Protein AF-A0A914KC43-F1 (afdb_monomer_lite)

Structure (mmCIF, N/CA/C/O backbone):
data_AF-A0A914KC43-F1
#
_entry.id   AF-A0A914KC43-F1
#
loop_
_atom_site.group_PDB
_atom_site.id
_atom_site.type_symbol
_atom_site.label_atom_id
_atom_site.label_alt_id
_atom_site.label_comp_id
_atom_site.label_asym_id
_atom_site.label_entity_id
_atom_site.label_seq_id
_atom_site.pdbx_PDB_ins_code
_atom_site.Cartn_x
_atom_site.Cartn_y
_atom_site.Cartn_z
_atom_site.occupancy
_atom_site.B_iso_or_equiv
_atom_site.auth_seq_id
_atom_site.auth_comp_id
_atom_site.auth_asym_id
_atom_site.auth_atom_id
_atom_site.pdbx_PDB_model_num
ATOM 1 N N . MET A 1 1 ? -15.421 -27.969 41.049 1.00 30.27 1 MET A N 1
ATOM 2 C CA . MET A 1 1 ? -14.559 -29.161 41.196 1.00 30.27 1 MET A CA 1
ATOM 3 C C . MET A 1 1 ? -13.264 -28.865 40.463 1.00 30.27 1 MET A C 1
ATOM 5 O O . MET A 1 1 ? -13.333 -28.534 39.287 1.00 30.27 1 MET A O 1
ATOM 9 N N . ALA A 1 2 ? -12.127 -28.865 41.161 1.00 24.20 2 ALA A N 1
ATOM 10 C CA . ALA A 1 2 ? -10.819 -28.684 40.533 1.00 24.20 2 ALA A CA 1
ATOM 11 C C . ALA A 1 2 ? -10.551 -29.854 39.564 1.00 24.20 2 ALA A C 1
ATOM 13 O O . ALA A 1 2 ? -10.831 -30.994 39.941 1.00 24.20 2 ALA A O 1
ATOM 14 N N . PRO A 1 3 ? -10.060 -29.621 38.334 1.00 34.03 3 PRO A N 1
ATOM 15 C CA . PRO A 1 3 ? -9.711 -30.719 37.446 1.00 34.03 3 PRO A CA 1
ATOM 16 C C . PRO A 1 3 ? -8.500 -31.475 38.011 1.00 34.03 3 PRO A C 1
ATOM 18 O O . PRO A 1 3 ? -7.483 -30.872 38.354 1.00 34.03 3 PRO A O 1
ATOM 21 N N . ASN A 1 4 ? -8.650 -32.798 38.137 1.00 34.19 4 ASN A N 1
ATOM 22 C CA . ASN A 1 4 ? -7.647 -33.732 38.649 1.00 34.19 4 ASN A CA 1
ATOM 23 C C . ASN A 1 4 ? -6.263 -33.511 38.015 1.00 34.19 4 ASN A C 1
ATOM 25 O O . ASN A 1 4 ? -6.117 -33.396 36.797 1.00 34.19 4 ASN A O 1
ATOM 29 N N . SER A 1 5 ? -5.233 -33.540 38.860 1.00 41.16 5 SER A N 1
ATOM 30 C CA . SER A 1 5 ? -3.815 -33.351 38.534 1.00 41.16 5 SER A CA 1
ATOM 31 C C . SER A 1 5 ? -3.197 -34.420 37.619 1.00 41.16 5 SER A C 1
ATOM 33 O O . SER A 1 5 ? -2.041 -34.275 37.232 1.00 41.16 5 SER A O 1
ATOM 35 N N . GLU A 1 6 ? -3.936 -35.469 37.250 1.00 41.06 6 GLU A N 1
ATOM 36 C CA . GLU A 1 6 ? -3.436 -36.594 36.442 1.00 41.06 6 GLU A CA 1
ATOM 37 C C . GLU A 1 6 ? -3.518 -36.366 34.920 1.00 41.06 6 GLU A C 1
ATOM 39 O O . GLU A 1 6 ? -2.797 -37.020 34.175 1.00 41.06 6 GLU A O 1
ATOM 44 N N . ASN A 1 7 ? -4.277 -35.373 34.435 1.00 45.09 7 ASN A N 1
ATOM 45 C CA . ASN A 1 7 ? -4.346 -35.047 32.996 1.00 45.09 7 ASN A CA 1
ATOM 46 C C . ASN A 1 7 ? -3.194 -34.155 32.485 1.00 45.09 7 ASN A C 1
ATOM 48 O O . ASN A 1 7 ? -3.153 -33.814 31.304 1.00 45.09 7 ASN A O 1
ATOM 52 N N . LYS A 1 8 ? -2.240 -33.756 33.340 1.00 48.00 8 LYS A N 1
ATOM 53 C CA . LYS A 1 8 ? -1.172 -32.810 32.959 1.00 48.00 8 LYS A CA 1
ATOM 54 C C . LYS A 1 8 ? -0.114 -33.396 32.011 1.00 48.00 8 LYS A C 1
ATOM 56 O O . LYS A 1 8 ? 0.567 -32.632 31.331 1.00 48.00 8 LYS A O 1
ATOM 61 N N . THR A 1 9 ? 0.036 -34.719 31.945 1.00 50.28 9 THR A N 1
ATOM 62 C CA . THR A 1 9 ? 1.155 -35.377 31.241 1.00 50.28 9 THR A CA 1
ATOM 63 C C . THR A 1 9 ? 0.886 -35.701 29.770 1.00 50.28 9 THR A C 1
ATOM 65 O O . THR A 1 9 ? 1.843 -35.881 29.024 1.00 50.28 9 THR A O 1
ATOM 68 N N . CYS A 1 10 ? -0.373 -35.732 29.310 1.00 52.06 10 CYS A N 1
ATOM 69 C CA . CYS A 1 10 ? -0.684 -36.003 27.895 1.00 52.06 10 CYS A CA 1
ATOM 70 C C . CYS A 1 10 ? -0.411 -34.816 26.954 1.00 52.06 10 CYS A C 1
ATOM 72 O O . CYS A 1 10 ? -0.242 -35.031 25.760 1.00 52.06 10 CYS A O 1
ATOM 74 N N . PHE A 1 11 ? -0.329 -33.586 27.479 1.00 60.19 11 PHE A N 1
ATOM 75 C CA . PHE A 1 11 ? -0.173 -32.367 26.672 1.00 60.19 11 PHE A CA 1
ATOM 76 C C . PHE A 1 11 ? 1.277 -31.976 26.370 1.00 60.19 11 PHE A C 1
ATOM 78 O O . PHE A 1 11 ? 1.532 -31.262 25.405 1.00 60.19 11 PHE A O 1
ATOM 85 N N . VAL A 1 12 ? 2.235 -32.364 27.215 1.00 64.12 12 VAL A N 1
ATOM 86 C CA . VAL A 1 12 ? 3.636 -31.937 27.063 1.00 64.12 12 VAL A CA 1
ATOM 87 C C . VAL A 1 12 ? 4.403 -33.053 26.374 1.00 64.12 12 VAL A C 1
ATOM 89 O O . VAL A 1 12 ? 4.643 -34.099 26.974 1.00 64.12 12 VAL A O 1
ATOM 92 N N . GLY A 1 13 ? 4.731 -32.844 25.100 1.00 69.44 13 GLY A N 1
ATOM 93 C CA . GLY A 1 13 ? 5.691 -33.674 24.378 1.00 69.44 13 GLY A CA 1
ATOM 94 C C . GLY A 1 13 ? 7.126 -33.286 24.729 1.00 69.44 13 GLY A C 1
ATOM 95 O O . GLY A 1 13 ? 7.435 -32.966 25.875 1.00 69.44 13 GLY A O 1
ATOM 96 N N . THR A 1 14 ? 8.014 -33.266 23.740 1.00 75.44 14 THR A N 1
ATOM 97 C CA . THR A 1 14 ? 9.429 -32.874 23.909 1.00 75.44 14 THR A CA 1
ATOM 98 C C . THR A 1 14 ? 9.683 -31.362 24.047 1.00 75.44 14 THR A C 1
ATOM 100 O O . THR A 1 14 ? 10.831 -30.931 23.946 1.00 75.44 14 THR A O 1
ATOM 103 N N . VAL A 1 15 ? 8.644 -30.540 24.219 1.00 84.38 15 VAL A N 1
ATOM 104 C CA . VAL A 1 15 ? 8.758 -29.073 24.213 1.00 84.38 15 VAL A CA 1
ATOM 105 C C . VAL A 1 15 ? 9.389 -28.524 25.503 1.00 84.38 15 VAL A C 1
ATOM 107 O O . VAL A 1 15 ? 9.004 -28.895 26.611 1.00 84.38 15 VAL A O 1
ATOM 110 N N . ASP A 1 16 ? 10.352 -27.610 25.356 1.00 87.19 16 ASP A N 1
ATOM 111 C CA . ASP A 1 16 ? 10.999 -26.909 26.472 1.00 87.19 16 ASP A CA 1
ATOM 112 C C . ASP A 1 16 ? 10.074 -25.817 27.037 1.00 87.19 16 ASP A C 1
ATOM 114 O O . ASP A 1 16 ? 9.855 -24.781 26.403 1.00 87.19 16 ASP A O 1
ATOM 118 N N . LEU A 1 17 ? 9.516 -26.059 28.227 1.00 88.12 17 LEU A N 1
ATOM 119 C CA . LEU A 1 17 ? 8.575 -25.152 28.892 1.00 88.12 17 LEU A CA 1
ATOM 120 C C . LEU A 1 17 ? 9.252 -23.916 29.501 1.00 88.12 17 LEU A C 1
ATOM 122 O O . LEU A 1 17 ? 8.586 -22.892 29.661 1.00 88.12 17 LEU A O 1
ATOM 126 N N . ASP A 1 18 ? 10.548 -23.981 29.806 1.00 88.50 18 ASP A N 1
ATOM 127 C CA . ASP A 1 18 ? 11.299 -22.868 30.403 1.00 88.50 18 ASP A CA 1
ATOM 128 C C . ASP A 1 18 ? 11.851 -21.910 29.337 1.00 88.50 18 ASP A C 1
ATOM 130 O O . ASP A 1 18 ? 12.336 -20.815 29.647 1.00 88.50 18 ASP A O 1
ATOM 134 N N . LYS A 1 19 ? 11.730 -22.287 28.057 1.00 88.50 19 LYS A N 1
ATOM 135 C CA . LYS A 1 19 ? 12.113 -21.460 26.915 1.00 88.50 19 LYS A CA 1
ATOM 136 C C . LYS A 1 19 ? 11.382 -20.118 26.954 1.00 88.50 19 LYS A C 1
ATOM 138 O O . LYS A 1 19 ? 10.156 -20.042 26.848 1.00 88.50 19 LYS A O 1
ATOM 143 N N . LYS A 1 20 ? 12.168 -19.048 27.062 1.00 86.88 20 LYS A N 1
ATOM 144 C CA . LYS A 1 20 ? 11.710 -17.658 26.973 1.00 86.88 20 LYS A CA 1
ATOM 145 C C . LYS A 1 20 ? 11.368 -17.274 25.536 1.00 86.88 20 LYS A C 1
ATOM 147 O O . LYS A 1 20 ? 12.040 -17.699 24.593 1.00 86.88 20 LYS A O 1
ATOM 152 N N . ILE A 1 21 ? 10.346 -16.444 25.374 1.00 83.56 21 ILE A N 1
ATOM 153 C CA . ILE A 1 21 ? 9.813 -16.047 24.070 1.00 83.56 21 ILE A CA 1
ATOM 154 C C . ILE A 1 21 ? 10.348 -14.664 23.701 1.00 83.56 21 ILE A C 1
ATOM 156 O O . ILE A 1 21 ? 10.180 -13.717 24.461 1.00 83.56 21 ILE A O 1
ATOM 160 N N . ASN A 1 22 ? 10.969 -14.537 22.526 1.00 72.50 22 ASN A N 1
ATOM 161 C CA . ASN A 1 22 ? 11.382 -13.255 21.937 1.00 72.50 22 ASN A CA 1
ATOM 162 C C . ASN A 1 22 ? 12.166 -12.320 22.890 1.00 72.50 22 ASN A C 1
ATOM 164 O O . ASN A 1 22 ? 11.894 -11.127 22.959 1.00 72.50 22 ASN A O 1
ATOM 168 N N . GLY A 1 23 ? 13.087 -12.870 23.693 1.00 71.56 23 GLY A N 1
ATOM 169 C CA . GLY A 1 23 ? 13.877 -12.098 24.667 1.00 71.56 23 GLY A CA 1
ATOM 170 C C . GLY A 1 23 ? 13.106 -11.610 25.903 1.00 71.56 23 GLY A C 1
ATOM 171 O O . GLY A 1 23 ? 13.720 -11.043 26.804 1.00 71.56 23 GLY A O 1
ATOM 172 N N . SER A 1 24 ? 11.799 -11.871 25.973 1.00 79.19 24 SER A N 1
ATOM 173 C CA . SER A 1 24 ? 10.940 -11.531 27.107 1.00 79.19 24 SER A CA 1
ATOM 174 C C . SER A 1 24 ? 11.094 -12.512 28.273 1.00 79.19 24 SER A C 1
ATOM 176 O O . SER A 1 24 ? 11.752 -13.553 28.198 1.00 79.19 24 SER A O 1
ATOM 178 N N . SER A 1 25 ? 10.444 -12.180 29.375 1.00 81.31 25 SER A N 1
ATOM 179 C CA . SER A 1 25 ? 10.261 -13.024 30.547 1.00 81.31 25 SER A CA 1
ATOM 180 C C . SER A 1 25 ? 9.136 -14.053 30.418 1.00 81.31 25 SER A C 1
ATOM 182 O O . SER A 1 25 ? 9.047 -14.951 31.258 1.00 81.31 25 SER A O 1
ATOM 184 N N . VAL A 1 26 ? 8.306 -13.963 29.375 1.00 85.81 26 VAL A N 1
ATOM 185 C CA . VAL A 1 26 ? 7.214 -14.907 29.122 1.00 85.81 26 VAL A CA 1
ATOM 186 C C . VAL A 1 26 ? 7.796 -16.228 28.622 1.00 85.81 26 VAL A C 1
ATOM 188 O O . VAL A 1 26 ? 8.599 -16.254 27.684 1.00 85.81 26 VAL A O 1
ATOM 191 N N . THR A 1 27 ? 7.395 -17.336 29.246 1.00 90.38 27 THR A N 1
ATOM 192 C CA . THR A 1 27 ? 7.856 -18.682 28.888 1.00 90.38 27 THR A CA 1
ATOM 193 C C . THR A 1 27 ? 6.820 -19.439 28.065 1.00 90.38 27 THR A C 1
ATOM 195 O O . THR A 1 27 ? 5.616 -19.176 28.141 1.00 90.38 27 THR A O 1
ATOM 198 N N . VAL A 1 28 ? 7.283 -20.435 27.308 1.00 90.12 28 VAL A N 1
ATOM 199 C CA . VAL A 1 28 ? 6.416 -21.408 26.626 1.00 90.12 28 VAL A CA 1
ATOM 200 C C . VAL A 1 28 ? 5.445 -22.066 27.614 1.00 90.12 28 VAL A C 1
ATOM 202 O O . VAL A 1 28 ? 4.259 -22.200 27.312 1.00 90.12 28 VAL A O 1
ATOM 205 N N . GLY A 1 29 ? 5.917 -22.413 28.815 1.00 90.00 29 GLY A N 1
ATOM 206 C CA . GLY A 1 29 ? 5.095 -22.987 29.879 1.00 90.00 29 GLY A CA 1
ATOM 207 C C . GLY A 1 29 ? 3.915 -22.104 30.272 1.00 90.00 29 GLY A C 1
ATOM 208 O O . GLY A 1 29 ? 2.798 -22.606 30.374 1.00 90.00 29 GLY A O 1
ATOM 209 N N . TRP A 1 30 ? 4.123 -20.789 30.395 1.00 90.50 30 TRP A N 1
ATOM 210 C CA . TRP A 1 30 ? 3.048 -19.852 30.725 1.00 90.50 30 TRP A CA 1
ATOM 211 C C . TRP A 1 30 ? 1.945 -19.834 29.656 1.00 90.50 30 TRP A C 1
ATOM 213 O O . TRP A 1 30 ? 0.761 -19.887 29.987 1.00 90.50 30 TRP A O 1
ATOM 223 N N . VAL A 1 31 ? 2.316 -19.832 28.371 1.00 91.00 31 VAL A N 1
ATOM 224 C CA . VAL A 1 31 ? 1.353 -19.839 27.254 1.00 91.00 31 VAL A CA 1
ATOM 225 C C . VAL A 1 31 ? 0.550 -21.140 27.233 1.00 91.00 31 VAL A C 1
ATOM 227 O O . VAL A 1 31 ? -0.674 -21.113 27.099 1.00 91.00 31 VAL A O 1
ATOM 230 N N . VAL A 1 32 ? 1.214 -22.280 27.438 1.00 90.31 32 VAL A N 1
ATOM 231 C CA . VAL A 1 32 ? 0.551 -23.590 27.509 1.00 90.31 32 VAL A CA 1
ATOM 232 C C . VAL A 1 32 ? -0.394 -23.672 28.715 1.00 90.31 32 VAL A C 1
ATOM 234 O O . VAL A 1 32 ? -1.531 -24.123 28.572 1.00 90.31 32 VAL A O 1
ATOM 237 N N . ASP A 1 33 ? 0.029 -23.209 29.892 1.00 89.31 33 ASP A N 1
ATOM 238 C CA . ASP A 1 33 ? -0.804 -23.201 31.101 1.00 89.31 33 ASP A CA 1
ATOM 239 C C . ASP A 1 33 ? -2.001 -22.253 30.988 1.00 89.31 33 ASP A C 1
ATOM 241 O O . ASP A 1 33 ? -3.095 -22.569 31.472 1.00 89.31 33 ASP A O 1
ATOM 245 N N . SER A 1 34 ? -1.825 -21.136 30.284 1.00 90.81 34 SER A N 1
ATOM 246 C CA . SER A 1 34 ? -2.898 -20.206 29.953 1.00 90.81 34 SER A CA 1
ATOM 247 C C . SER A 1 34 ? -3.996 -20.889 29.122 1.00 90.81 34 SER A C 1
ATOM 249 O O . SER A 1 34 ? -5.168 -20.810 29.501 1.00 90.81 34 SER A O 1
ATOM 251 N N . LEU A 1 35 ? -3.641 -21.660 28.080 1.00 89.56 35 LEU A N 1
ATOM 252 C CA . LEU A 1 35 ? -4.616 -22.434 27.286 1.00 89.56 35 LEU A CA 1
ATOM 253 C C . LEU A 1 35 ? -5.296 -23.527 28.102 1.00 89.56 35 LEU A C 1
ATOM 255 O O . LEU A 1 35 ? -6.519 -23.659 28.059 1.00 89.56 35 LEU A O 1
ATOM 259 N N . ARG A 1 36 ? -4.521 -24.279 28.891 1.00 83.50 36 ARG A N 1
ATOM 260 C CA . ARG A 1 36 ? -5.040 -25.357 29.752 1.00 83.50 36 ARG A CA 1
ATOM 261 C C . ARG A 1 36 ? -6.094 -24.889 30.737 1.00 83.50 36 ARG A C 1
ATOM 263 O O . ARG A 1 36 ? -6.965 -25.665 31.116 1.00 83.50 36 ARG A O 1
ATOM 270 N N . SER A 1 37 ? -5.952 -23.661 31.212 1.00 85.31 37 SER A N 1
ATOM 271 C CA . SER A 1 37 ? -6.778 -23.154 32.300 1.00 85.31 37 SER A CA 1
ATOM 272 C C . SER A 1 37 ? -8.011 -22.414 31.784 1.00 85.31 37 SER A C 1
ATOM 274 O O . SER A 1 37 ? -9.024 -22.376 32.480 1.00 85.31 37 SER A O 1
ATOM 276 N N . HIS A 1 38 ? -7.956 -21.865 30.564 1.00 86.50 38 HIS A N 1
ATOM 277 C CA . HIS A 1 38 ? -8.953 -20.895 30.101 1.00 86.50 38 HIS A CA 1
ATOM 278 C C . HIS A 1 38 ? -9.584 -21.220 28.739 1.00 86.50 38 HIS A C 1
ATOM 280 O O . HIS A 1 38 ? -10.612 -20.625 28.393 1.00 86.50 38 HIS A O 1
ATOM 286 N N . ASP A 1 39 ? -9.051 -22.176 27.967 1.00 88.50 39 ASP A N 1
ATOM 287 C CA . ASP A 1 39 ? -9.564 -22.467 26.630 1.00 88.50 39 ASP A CA 1
ATOM 288 C C . ASP A 1 39 ? -10.191 -23.855 26.461 1.00 88.50 39 ASP A C 1
ATOM 290 O O . ASP A 1 39 ? -9.554 -24.827 26.062 1.00 88.50 39 ASP A O 1
ATOM 294 N N . LYS A 1 40 ? -11.505 -23.924 26.702 1.00 86.94 40 LYS A N 1
ATOM 295 C CA . LYS A 1 40 ? -12.301 -25.150 26.539 1.00 86.94 40 LYS A CA 1
ATOM 296 C C . LYS A 1 40 ? -12.179 -25.778 25.149 1.00 86.94 40 LYS A C 1
ATOM 298 O O . LYS A 1 40 ? -12.070 -26.993 25.071 1.00 86.94 40 LYS A O 1
ATOM 303 N N . ILE A 1 41 ? -12.145 -24.978 24.079 1.00 86.00 41 ILE A N 1
ATOM 304 C CA . ILE A 1 41 ? -12.069 -25.497 22.701 1.00 86.00 41 ILE A CA 1
ATOM 305 C C . ILE A 1 41 ? -10.732 -26.206 22.488 1.00 86.00 41 ILE A C 1
ATOM 307 O O . ILE A 1 41 ? -10.687 -27.321 21.966 1.00 86.00 41 ILE A O 1
ATOM 311 N N . PHE A 1 42 ? -9.645 -25.577 22.940 1.00 87.19 42 PHE A N 1
ATOM 312 C CA . PHE A 1 42 ? -8.322 -26.181 22.900 1.00 87.19 42 PHE A CA 1
ATOM 313 C C . PHE A 1 42 ? -8.273 -27.485 23.704 1.00 87.19 42 PHE A C 1
ATOM 315 O O . PHE A 1 42 ? -7.794 -28.501 23.205 1.00 87.19 42 PHE A O 1
ATOM 322 N N . ILE A 1 43 ? -8.817 -27.481 24.924 1.00 88.12 43 ILE A N 1
ATOM 323 C CA . ILE A 1 43 ? -8.842 -28.656 25.805 1.00 88.12 43 ILE A CA 1
ATOM 324 C C . ILE A 1 43 ? -9.678 -29.791 25.203 1.00 88.12 43 ILE A C 1
ATOM 326 O O . ILE A 1 43 ? -9.267 -30.942 25.260 1.00 88.12 43 ILE A O 1
ATOM 330 N N . GLU A 1 44 ? -10.836 -29.504 24.619 1.00 86.75 44 GLU A N 1
ATOM 331 C CA . GLU A 1 44 ? -11.714 -30.532 24.050 1.00 86.75 44 GLU A CA 1
ATOM 332 C C . GLU A 1 44 ? -11.127 -31.150 22.777 1.00 86.75 44 GLU A C 1
ATOM 334 O O . GLU A 1 44 ? -11.198 -32.364 22.591 1.00 86.75 44 GLU A O 1
ATOM 339 N N . LYS A 1 45 ? -10.519 -30.334 21.908 1.00 85.31 45 LYS A N 1
ATOM 340 C CA . LYS A 1 45 ? -10.030 -30.782 20.596 1.00 85.31 45 LYS A CA 1
ATOM 341 C C . LYS A 1 45 ? -8.593 -31.307 20.619 1.00 85.31 45 LYS A C 1
ATOM 343 O O . LYS A 1 45 ? -8.273 -32.250 19.901 1.00 85.31 45 LYS A O 1
ATOM 348 N N . TYR A 1 46 ? -7.729 -30.711 21.436 1.00 84.69 46 TYR A N 1
ATOM 349 C CA . TYR A 1 46 ? -6.293 -31.014 21.487 1.00 84.69 46 TYR A CA 1
ATOM 350 C C . TYR A 1 46 ? -5.855 -31.573 22.850 1.00 84.69 46 TYR A C 1
ATOM 352 O O . TYR A 1 46 ? -4.677 -31.847 23.066 1.00 84.69 46 TYR A O 1
ATOM 360 N N . GLY A 1 47 ? -6.820 -31.813 23.745 1.00 78.06 47 GLY A N 1
ATOM 361 C CA . GLY A 1 47 ? -6.661 -32.233 25.136 1.00 78.06 47 GLY A CA 1
ATOM 362 C C . GLY A 1 47 ? -5.704 -33.386 25.419 1.00 78.06 47 GLY A C 1
ATOM 363 O O . GLY A 1 47 ? -5.055 -33.475 26.456 1.00 78.06 47 GLY A O 1
ATOM 364 N N . CYS A 1 48 ? -5.670 -34.338 24.500 1.00 81.69 48 CYS A N 1
ATOM 365 C CA . CYS A 1 48 ? -4.945 -35.589 24.676 1.00 81.69 48 CYS A CA 1
ATOM 366 C C . CYS A 1 48 ? -3.672 -35.651 23.827 1.00 81.69 48 CYS A C 1
ATOM 368 O O . CYS A 1 48 ? -3.023 -36.694 23.791 1.00 81.69 48 CYS A O 1
ATOM 370 N N . ARG A 1 49 ? -3.334 -34.565 23.122 1.00 86.44 49 ARG A N 1
ATOM 371 C CA . ARG A 1 49 ? -2.249 -34.529 22.142 1.00 86.44 49 ARG A CA 1
ATOM 372 C C . ARG A 1 49 ? -0.999 -33.909 22.744 1.00 86.44 49 ARG A C 1
ATOM 374 O O . ARG A 1 49 ? -1.061 -32.886 23.423 1.00 86.44 49 ARG A O 1
ATOM 381 N N . LYS A 1 50 ? 0.151 -34.505 22.437 1.00 88.50 50 LYS A N 1
ATOM 382 C CA . LYS A 1 50 ? 1.453 -33.999 22.870 1.00 88.50 50 LYS A CA 1
ATOM 383 C C . LYS A 1 50 ? 1.900 -32.846 21.988 1.00 88.50 50 LYS A C 1
ATOM 385 O O . LYS A 1 50 ? 1.936 -32.973 20.766 1.00 88.50 50 LYS A O 1
ATOM 390 N N . ILE A 1 51 ? 2.284 -31.741 22.614 1.00 88.94 51 ILE A N 1
ATOM 391 C CA . ILE A 1 51 ? 2.871 -30.589 21.932 1.00 88.94 51 ILE A CA 1
ATOM 392 C C . ILE A 1 51 ? 4.326 -30.901 21.569 1.00 88.94 51 ILE A C 1
ATOM 394 O O . ILE A 1 51 ? 5.137 -31.202 22.446 1.00 88.94 51 ILE A O 1
ATOM 398 N N . LYS A 1 52 ? 4.645 -30.783 20.280 1.00 87.38 52 LYS A N 1
ATOM 399 C CA . LYS A 1 52 ? 5.987 -30.941 19.715 1.00 87.38 52 LYS A CA 1
ATOM 400 C C . LYS A 1 52 ? 6.803 -29.656 19.838 1.00 87.38 52 LYS A C 1
ATOM 402 O O . LYS A 1 52 ? 7.940 -29.706 20.297 1.00 87.38 52 LYS A O 1
ATOM 407 N N . ASP A 1 53 ? 6.233 -28.528 19.407 1.00 87.12 53 ASP A N 1
ATOM 408 C CA . ASP A 1 53 ? 6.889 -27.214 19.416 1.00 87.12 53 ASP A CA 1
ATOM 409 C C . ASP A 1 53 ? 5.864 -26.067 19.351 1.00 87.12 53 ASP A C 1
ATOM 411 O O . ASP A 1 53 ? 4.707 -26.269 18.969 1.00 87.12 53 ASP A O 1
ATOM 415 N N . LEU A 1 54 ? 6.302 -24.860 19.715 1.00 90.88 54 LEU A N 1
ATOM 416 C CA . LEU A 1 54 ? 5.581 -23.606 19.501 1.00 90.88 54 LEU A CA 1
ATOM 417 C C . LEU A 1 54 ? 6.438 -22.683 18.633 1.00 90.88 54 LEU A C 1
ATOM 419 O O . LEU A 1 54 ? 7.541 -22.289 19.029 1.00 90.88 54 LEU A O 1
ATOM 423 N N . THR A 1 55 ? 5.907 -22.284 17.480 1.00 89.50 55 THR A N 1
ATOM 424 C CA . THR A 1 55 ? 6.561 -21.313 16.594 1.00 89.50 55 THR A CA 1
ATOM 425 C C . THR A 1 55 ? 5.946 -19.929 16.747 1.00 89.50 55 THR A C 1
ATOM 427 O O . THR A 1 55 ? 4.737 -19.798 16.939 1.00 89.50 55 THR A O 1
ATOM 430 N N . TRP A 1 56 ? 6.778 -18.897 16.616 1.00 88.12 56 TRP A N 1
ATOM 431 C CA . TRP A 1 56 ? 6.416 -17.506 16.885 1.00 88.12 56 TRP A CA 1
ATOM 432 C C . TRP A 1 56 ? 6.635 -16.662 15.638 1.00 88.12 56 TRP A C 1
ATOM 434 O O . TRP A 1 56 ? 7.708 -16.712 15.036 1.00 88.12 56 TRP A O 1
ATOM 444 N N . TYR A 1 57 ? 5.635 -15.871 15.271 1.00 84.38 57 TYR A N 1
ATOM 445 C CA . TYR A 1 57 ? 5.719 -14.903 14.187 1.00 84.38 57 TYR A CA 1
ATOM 446 C C . TYR A 1 57 ? 5.364 -13.516 14.716 1.00 84.38 57 TYR A C 1
ATOM 448 O O . TYR A 1 57 ? 4.298 -13.337 15.300 1.00 84.38 57 TYR A O 1
ATOM 456 N N . ASP A 1 58 ? 6.245 -12.537 14.517 1.00 78.81 58 ASP A N 1
ATOM 457 C CA . ASP A 1 58 ? 5.955 -11.149 14.874 1.00 78.81 58 ASP A CA 1
ATOM 458 C C . ASP A 1 58 ? 4.957 -10.546 13.877 1.00 78.81 58 ASP A C 1
ATOM 460 O O . ASP A 1 58 ? 5.306 -10.187 12.749 1.00 78.81 58 ASP A O 1
ATOM 464 N N . ALA A 1 59 ? 3.705 -10.426 14.316 1.00 70.81 59 ALA A N 1
ATOM 465 C CA . ALA A 1 59 ? 2.624 -9.837 13.539 1.00 70.81 59 ALA A CA 1
ATOM 466 C C . ALA A 1 59 ? 2.766 -8.310 13.399 1.00 70.81 59 ALA A C 1
ATOM 468 O O . ALA A 1 59 ? 2.108 -7.717 12.547 1.00 70.81 59 ALA A O 1
ATOM 469 N N . SER A 1 60 ? 3.644 -7.667 14.181 1.00 59.69 60 SER A N 1
ATOM 470 C CA . SER A 1 60 ? 3.900 -6.222 14.106 1.00 59.69 60 SER A CA 1
ATOM 471 C C . SER A 1 60 ? 4.885 -5.823 12.996 1.00 59.69 60 SER A C 1
ATOM 473 O O . SER A 1 60 ? 5.077 -4.631 12.740 1.00 59.69 60 SER A O 1
ATOM 475 N N . ALA A 1 61 ? 5.506 -6.798 12.313 1.00 51.03 61 ALA A N 1
ATOM 476 C CA . ALA A 1 61 ? 6.469 -6.591 11.227 1.00 51.03 61 ALA A CA 1
ATOM 477 C C . ALA A 1 61 ? 7.601 -5.592 11.572 1.00 51.03 61 ALA A C 1
ATOM 479 O O . ALA A 1 61 ? 8.049 -4.834 10.703 1.00 51.03 61 ALA A O 1
ATOM 480 N N . GLY A 1 62 ? 8.046 -5.566 12.836 1.00 46.91 62 GLY A N 1
ATOM 481 C CA . GLY A 1 62 ? 9.090 -4.658 13.324 1.00 46.91 62 GLY A CA 1
ATOM 482 C C . GLY A 1 62 ? 8.674 -3.185 13.457 1.00 46.91 62 GLY A C 1
ATOM 483 O O . GLY A 1 62 ? 9.545 -2.322 13.538 1.00 46.91 62 GLY A O 1
ATOM 484 N N . LYS A 1 63 ? 7.369 -2.877 13.447 1.00 47.50 63 LYS A N 1
ATOM 485 C CA . LYS A 1 63 ? 6.808 -1.523 13.644 1.00 47.50 63 LYS A CA 1
ATOM 486 C C . LYS A 1 63 ? 6.069 -1.365 14.980 1.00 47.50 63 LYS A C 1
ATOM 488 O O . LYS A 1 63 ? 5.209 -0.499 15.112 1.00 47.50 63 LYS A O 1
ATOM 493 N N . ALA A 1 64 ? 6.356 -2.226 15.951 1.00 49.84 64 ALA A N 1
ATOM 494 C CA . ALA A 1 64 ? 5.790 -2.140 17.291 1.00 49.84 64 ALA A CA 1
ATOM 495 C C . ALA A 1 64 ? 6.126 -0.786 17.951 1.00 49.84 64 ALA A C 1
ATOM 497 O O . ALA A 1 64 ? 7.297 -0.472 18.148 1.00 49.84 64 ALA A O 1
ATOM 498 N N . PHE A 1 65 ? 5.102 0.008 18.296 1.00 56.25 65 PHE A N 1
ATOM 499 C CA . PHE A 1 65 ? 5.271 1.295 18.992 1.00 56.25 65 PHE A CA 1
ATOM 500 C C . PHE A 1 65 ? 5.410 1.134 20.514 1.00 56.25 65 PHE A C 1
ATOM 502 O O . PHE A 1 65 ? 6.248 1.779 21.130 1.00 56.25 65 PHE A O 1
ATOM 509 N N . ILE A 1 66 ? 4.579 0.289 21.132 1.00 67.69 66 ILE A N 1
ATOM 510 C CA . ILE A 1 66 ? 4.490 0.122 22.601 1.00 67.69 66 ILE A CA 1
ATOM 511 C C . ILE A 1 66 ? 4.611 -1.361 22.984 1.00 67.69 66 ILE A C 1
ATOM 513 O O . ILE A 1 66 ? 5.216 -1.701 23.998 1.00 67.69 66 ILE A O 1
ATOM 517 N N . SER A 1 67 ? 4.080 -2.266 22.160 1.00 75.44 67 SER A N 1
ATOM 518 C CA . SER A 1 67 ? 4.064 -3.708 22.416 1.00 75.44 67 SER A CA 1
ATOM 519 C C . SER A 1 67 ? 4.366 -4.511 21.156 1.00 75.44 67 SER A C 1
ATOM 521 O O . SER A 1 67 ? 4.038 -4.098 20.044 1.00 75.44 67 SER A O 1
ATOM 523 N N . VAL A 1 68 ? 4.982 -5.676 21.344 1.00 80.06 68 VAL A N 1
ATOM 524 C CA . VAL A 1 68 ? 5.182 -6.681 20.300 1.00 80.06 68 VAL A CA 1
ATOM 525 C C . VAL A 1 68 ? 3.993 -7.637 20.318 1.00 80.06 68 VAL A C 1
ATOM 527 O O . VAL A 1 68 ? 3.605 -8.140 21.374 1.00 80.06 68 VAL A O 1
ATOM 530 N N . VAL A 1 69 ? 3.424 -7.901 19.142 1.00 85.88 69 VAL A N 1
ATOM 531 C CA . VAL A 1 69 ? 2.290 -8.816 18.962 1.00 85.88 69 VAL A CA 1
ATOM 532 C C . VAL A 1 69 ? 2.794 -10.074 18.268 1.00 85.88 69 VAL A C 1
ATOM 534 O O . VAL A 1 69 ? 3.126 -10.054 17.085 1.00 85.88 69 VAL A O 1
ATOM 537 N N . LEU A 1 70 ? 2.864 -11.179 19.004 1.00 89.06 70 LEU A N 1
ATOM 538 C CA . LEU A 1 70 ? 3.377 -12.451 18.511 1.00 89.06 70 LEU A CA 1
ATOM 539 C C . LEU A 1 70 ? 2.225 -13.404 18.210 1.00 89.06 70 LEU A C 1
ATOM 541 O O . LEU A 1 70 ? 1.444 -13.749 19.094 1.00 89.06 70 LEU A O 1
ATOM 545 N N . ARG A 1 71 ? 2.161 -13.899 16.977 1.00 91.88 71 ARG A N 1
ATOM 546 C CA . ARG A 1 71 ? 1.329 -15.045 16.626 1.00 91.88 71 ARG A CA 1
ATOM 547 C C . ARG A 1 71 ? 2.045 -16.327 17.027 1.00 91.88 71 ARG A C 1
ATOM 549 O O . ARG A 1 71 ? 3.120 -16.633 16.511 1.00 91.88 71 ARG A O 1
ATOM 556 N N . CYS A 1 72 ? 1.438 -17.067 17.942 1.00 93.12 72 CYS A N 1
ATOM 557 C CA . CYS A 1 72 ? 1.875 -18.377 18.392 1.00 93.12 72 CYS A CA 1
ATOM 558 C C . CYS A 1 72 ? 1.177 -19.459 17.569 1.00 93.12 72 CYS A C 1
ATOM 560 O O . CYS A 1 72 ? -0.043 -19.440 17.436 1.00 93.12 72 CYS A O 1
ATOM 562 N N . THR A 1 73 ? 1.935 -20.415 17.036 1.00 92.56 73 THR A N 1
ATOM 563 C CA . THR A 1 73 ? 1.397 -21.628 16.402 1.00 92.56 73 THR A CA 1
ATOM 564 C C . THR A 1 73 ? 1.863 -22.844 17.190 1.00 92.56 73 THR A C 1
ATOM 566 O O . THR A 1 73 ? 3.064 -23.082 17.311 1.00 92.56 73 THR A O 1
ATOM 569 N N . VAL A 1 74 ? 0.911 -23.593 17.740 1.00 91.31 74 VAL A N 1
ATOM 570 C CA . VAL A 1 74 ? 1.135 -24.823 18.502 1.00 91.31 74 VAL A CA 1
ATOM 571 C C . VAL A 1 74 ? 1.126 -26.007 17.539 1.00 91.31 74 VAL A C 1
ATOM 573 O O . VAL A 1 74 ? 0.144 -26.222 16.824 1.00 91.31 74 VAL A O 1
ATOM 576 N N . ILE A 1 75 ? 2.220 -26.770 17.535 1.00 89.25 75 ILE A N 1
ATOM 577 C CA . ILE A 1 75 ? 2.434 -27.939 16.676 1.00 89.25 75 ILE A CA 1
ATOM 578 C C . ILE A 1 75 ? 2.393 -29.198 17.543 1.00 89.25 75 ILE A C 1
ATOM 580 O O . ILE A 1 75 ? 3.056 -29.257 18.582 1.00 89.25 75 ILE A O 1
ATOM 584 N N . PHE A 1 76 ? 1.660 -30.224 17.111 1.00 90.00 76 PHE A N 1
ATOM 585 C CA . PHE A 1 76 ? 1.508 -31.484 17.845 1.00 90.00 76 PHE A CA 1
ATOM 586 C C . PHE A 1 76 ? 2.397 -32.597 17.263 1.00 90.00 76 PHE A C 1
ATOM 588 O O . PHE A 1 76 ? 2.767 -32.571 16.090 1.00 90.00 76 PHE A O 1
ATOM 595 N N . GLU A 1 77 ? 2.796 -33.566 18.093 1.00 88.50 77 GLU A N 1
ATOM 596 C CA . GLU A 1 77 ? 3.698 -34.665 17.693 1.00 88.50 77 GLU A CA 1
ATOM 597 C C . GLU A 1 77 ? 3.066 -35.623 16.674 1.00 88.50 77 GLU A C 1
ATOM 599 O O . GLU A 1 77 ? 3.769 -36.191 15.842 1.00 88.50 77 GLU A O 1
ATOM 604 N N . ASP A 1 78 ? 1.749 -35.794 16.747 1.00 85.38 78 ASP A N 1
ATOM 605 C CA . ASP A 1 78 ? 0.940 -36.684 15.914 1.00 85.38 78 ASP A CA 1
ATOM 606 C C . ASP A 1 78 ? 0.349 -35.993 14.672 1.00 85.38 78 ASP A C 1
ATOM 608 O O . ASP A 1 78 ? -0.341 -36.647 13.890 1.00 85.38 78 ASP A O 1
ATOM 612 N N . SER A 1 79 ? 0.610 -34.694 14.468 1.00 82.50 79 SER A N 1
ATOM 613 C CA . SER A 1 79 ? 0.162 -33.972 13.271 1.00 82.50 79 SER A CA 1
ATOM 614 C C . SER A 1 79 ? 0.820 -34.560 12.018 1.00 82.50 79 SER A C 1
ATOM 616 O O . SER A 1 79 ? 2.042 -34.531 11.864 1.00 82.50 79 SER A O 1
ATOM 618 N N . VAL A 1 80 ? -0.004 -35.084 11.108 1.00 74.44 80 VAL A N 1
ATOM 619 C CA . VAL A 1 80 ? 0.422 -35.622 9.799 1.00 74.44 80 VAL A CA 1
ATOM 620 C C . VAL A 1 80 ? 0.256 -34.582 8.681 1.00 74.44 80 VAL A C 1
ATOM 622 O O . VAL A 1 80 ? 0.898 -34.685 7.640 1.00 74.44 80 VAL A O 1
ATOM 625 N N . ASP A 1 81 ? -0.597 -33.581 8.913 1.00 73.19 81 ASP A N 1
ATOM 626 C CA . ASP A 1 81 ? -0.886 -32.455 8.024 1.00 73.19 81 ASP A CA 1
ATOM 627 C C . ASP A 1 81 ? -0.308 -31.168 8.630 1.00 73.19 81 ASP A C 1
ATOM 629 O O . ASP A 1 81 ? -0.460 -30.912 9.826 1.00 73.19 81 ASP A O 1
ATOM 633 N N . GLU A 1 82 ? 0.332 -30.346 7.800 1.00 66.94 82 GLU A N 1
ATOM 634 C CA . GLU A 1 82 ? 0.865 -29.036 8.189 1.00 66.94 82 GLU A CA 1
ATOM 635 C C . GLU A 1 82 ? -0.242 -28.051 8.611 1.00 66.94 82 GLU A C 1
ATOM 637 O O . GLU A 1 82 ? 0.034 -27.093 9.330 1.00 66.94 82 GLU A O 1
ATOM 642 N N . ASN A 1 83 ? -1.498 -28.303 8.224 1.00 71.69 83 ASN A N 1
ATOM 643 C CA . ASN A 1 83 ? -2.657 -27.491 8.606 1.00 71.69 83 ASN A CA 1
ATOM 644 C C . ASN A 1 83 ? -3.296 -27.902 9.946 1.00 71.69 83 ASN A C 1
ATOM 646 O O . ASN A 1 83 ? -4.172 -27.196 10.450 1.00 71.69 83 ASN A O 1
ATOM 650 N N . ASP A 1 84 ? -2.882 -29.025 10.544 1.00 83.19 84 ASP A N 1
ATOM 651 C CA . ASP A 1 84 ? -3.377 -29.476 11.849 1.00 83.19 84 ASP A CA 1
ATOM 652 C C . ASP A 1 84 ? -2.600 -28.810 12.995 1.00 83.19 84 ASP A C 1
ATOM 654 O O . ASP A 1 84 ? -1.783 -29.425 13.691 1.00 83.19 84 ASP A O 1
ATOM 658 N N . VAL A 1 85 ? -2.854 -27.509 13.143 1.00 86.25 85 VAL A N 1
ATOM 659 C CA . VAL A 1 85 ? -2.222 -26.612 14.117 1.00 86.25 85 VAL A CA 1
ATOM 660 C C . VAL A 1 85 ? -3.270 -25.836 14.915 1.00 86.25 85 VAL A C 1
ATOM 662 O O . VAL A 1 85 ? -4.441 -25.759 14.536 1.00 86.25 85 VAL A O 1
ATOM 665 N N . TYR A 1 86 ? -2.845 -25.245 16.032 1.00 90.69 86 TYR A N 1
ATOM 666 C CA . TYR A 1 86 ? -3.656 -24.300 16.802 1.00 90.69 86 TYR A CA 1
ATOM 667 C C . TYR A 1 86 ? -2.939 -22.957 16.917 1.00 90.69 86 TYR A C 1
ATOM 669 O O . TYR A 1 86 ? -1.755 -22.935 17.252 1.00 90.69 86 TYR A O 1
ATOM 677 N N . THR A 1 87 ? -3.625 -21.846 16.648 1.00 93.12 87 THR A N 1
ATOM 678 C CA . THR A 1 87 ? -3.002 -20.515 16.645 1.00 93.12 87 THR A CA 1
ATOM 679 C C . THR A 1 87 ? -3.608 -19.577 17.681 1.00 93.12 87 THR A C 1
ATOM 681 O O . THR A 1 87 ? -4.814 -19.587 17.926 1.00 93.12 87 THR A O 1
ATOM 684 N N . THR A 1 88 ? -2.755 -18.763 18.306 1.00 94.62 88 THR A N 1
ATOM 685 C CA . THR A 1 88 ? -3.124 -17.772 19.330 1.00 94.62 88 THR A CA 1
ATOM 686 C C . THR A 1 88 ? -2.249 -16.522 19.222 1.00 94.62 88 THR A C 1
ATOM 688 O O . THR A 1 88 ? -1.257 -16.509 18.489 1.00 94.62 88 THR A O 1
ATOM 691 N N . ILE A 1 89 ? -2.606 -15.452 19.936 1.00 94.00 89 ILE A N 1
ATOM 692 C CA . ILE A 1 89 ? -1.865 -14.186 19.959 1.00 94.00 89 ILE A CA 1
ATOM 693 C C . ILE A 1 89 ? -1.338 -13.912 21.365 1.00 94.00 89 ILE A C 1
ATOM 695 O O . ILE A 1 89 ? -2.088 -13.945 22.338 1.00 94.00 89 ILE A O 1
ATOM 699 N N . VAL A 1 90 ? -0.052 -13.582 21.462 1.00 93.00 90 VAL A N 1
ATOM 700 C CA . VAL A 1 90 ? 0.612 -13.141 22.690 1.00 93.00 90 VAL A CA 1
ATOM 701 C C . VAL A 1 90 ? 1.129 -11.718 22.486 1.00 93.00 90 VAL A C 1
ATOM 703 O O . VAL A 1 90 ? 2.034 -11.486 21.687 1.00 93.00 90 VAL A O 1
ATOM 706 N N . LYS A 1 91 ? 0.548 -10.760 23.210 1.00 91.62 91 LYS A N 1
ATOM 707 C CA . LYS A 1 91 ? 0.952 -9.349 23.220 1.00 91.62 91 LYS A CA 1
ATOM 708 C C . LYS A 1 91 ? 1.835 -9.086 24.438 1.00 91.62 91 LYS A C 1
ATOM 710 O O . LYS A 1 91 ? 1.432 -9.368 25.569 1.00 91.62 91 LYS A O 1
ATOM 715 N N . ILE A 1 92 ? 3.038 -8.572 24.202 1.00 88.19 92 ILE A N 1
ATOM 716 C CA . ILE A 1 92 ? 4.054 -8.318 25.232 1.00 88.19 92 ILE A CA 1
ATOM 717 C C . ILE A 1 92 ? 4.465 -6.840 25.148 1.00 88.19 92 ILE A C 1
ATOM 719 O O . ILE A 1 92 ? 4.831 -6.390 24.059 1.00 88.19 92 ILE A O 1
ATOM 723 N N . PRO A 1 93 ? 4.417 -6.062 26.243 1.00 85.19 93 PRO A N 1
ATOM 724 C CA . PRO A 1 93 ? 4.898 -4.685 26.247 1.00 85.19 93 PRO A CA 1
ATOM 725 C C . PRO A 1 93 ? 6.417 -4.667 25.995 1.00 85.19 93 PRO A C 1
ATOM 727 O O . PRO A 1 93 ? 7.164 -5.454 26.572 1.00 85.19 93 PRO A O 1
ATOM 730 N N . GLY A 1 94 ? 6.878 -3.823 25.069 1.00 69.81 94 GLY A N 1
ATOM 731 C CA . GLY A 1 94 ? 8.234 -3.891 24.517 1.00 69.81 94 GLY A CA 1
ATOM 732 C C . GLY A 1 94 ? 9.187 -2.838 25.088 1.00 69.81 94 GLY A C 1
ATOM 733 O O . GLY A 1 94 ? 8.857 -1.658 25.119 1.00 69.81 94 GLY A O 1
ATOM 734 N N . ARG A 1 95 ? 10.410 -3.248 25.462 1.00 52.84 95 ARG A N 1
ATOM 735 C CA . ARG A 1 95 ? 11.532 -2.338 25.796 1.00 52.84 95 ARG A CA 1
ATOM 736 C C . ARG A 1 95 ? 12.265 -1.786 24.559 1.00 52.84 95 ARG A C 1
ATOM 738 O O . ARG A 1 95 ? 12.898 -0.739 24.643 1.00 52.84 95 ARG A O 1
ATOM 745 N N . GLU A 1 96 ? 12.193 -2.475 23.415 1.00 47.19 96 GLU A N 1
ATOM 746 C CA . GLU A 1 96 ? 12.940 -2.138 22.184 1.00 47.19 96 GLU A CA 1
ATOM 747 C C . GLU A 1 96 ? 12.278 -1.053 21.314 1.00 47.19 96 GLU A C 1
ATOM 749 O O . GLU A 1 96 ? 12.928 -0.479 20.438 1.00 47.19 96 GLU A O 1
ATOM 754 N N . SER A 1 97 ? 11.022 -0.694 21.592 1.00 45.62 97 SER A N 1
ATOM 755 C CA . SER A 1 97 ? 10.278 0.367 20.892 1.00 45.62 97 SER A CA 1
ATOM 756 C C . SER A 1 97 ? 10.895 1.769 21.074 1.00 45.62 97 SER A C 1
ATOM 758 O O . SER A 1 97 ? 10.594 2.696 20.327 1.00 45.62 97 SER A O 1
ATOM 760 N N . TYR A 1 98 ? 11.834 1.897 22.019 1.00 39.84 98 TYR A N 1
ATOM 761 C CA . TYR A 1 98 ? 12.681 3.063 22.286 1.00 39.84 98 TYR A CA 1
ATOM 762 C C . TYR A 1 98 ? 13.533 3.520 21.081 1.00 39.84 98 TYR A C 1
ATOM 764 O O . TYR A 1 98 ? 13.940 4.679 21.010 1.00 39.84 98 TYR A O 1
ATOM 772 N N . VAL A 1 99 ? 13.843 2.642 20.119 1.00 36.53 99 VAL A N 1
ATOM 773 C CA . VAL A 1 99 ? 14.866 2.940 19.093 1.00 36.53 99 VAL A CA 1
ATOM 774 C C . VAL A 1 99 ? 14.335 3.772 17.914 1.00 36.53 99 VAL A C 1
ATOM 776 O O . VAL A 1 99 ? 15.129 4.372 17.189 1.00 36.53 99 VAL A O 1
ATOM 779 N N . ILE A 1 100 ? 13.015 3.865 17.717 1.00 36.00 100 ILE A N 1
ATOM 780 C CA . ILE A 1 100 ? 12.452 4.552 16.538 1.00 36.00 100 ILE A CA 1
ATOM 781 C C . ILE A 1 100 ? 12.346 6.077 16.735 1.00 36.00 100 ILE A C 1
ATOM 783 O O . ILE A 1 100 ? 12.424 6.801 15.747 1.00 36.00 100 ILE A O 1
ATOM 787 N N . ASP A 1 101 ? 12.285 6.576 17.975 1.00 37.44 101 ASP A N 1
ATOM 788 C CA . ASP A 1 101 ? 12.024 8.006 18.243 1.00 37.44 101 ASP A CA 1
ATOM 789 C C . ASP A 1 101 ? 13.275 8.827 18.630 1.00 37.44 101 ASP A C 1
ATOM 791 O O . ASP A 1 101 ? 13.284 10.052 18.569 1.00 37.44 101 ASP A O 1
ATOM 795 N N . ASN A 1 102 ? 14.393 8.173 18.963 1.00 34.78 102 ASN A N 1
ATOM 796 C CA . ASN A 1 102 ? 15.593 8.861 19.471 1.00 34.78 102 ASN A CA 1
ATOM 797 C C . ASN A 1 102 ? 16.519 9.469 18.402 1.00 34.78 102 ASN A C 1
ATOM 799 O O . ASN A 1 102 ? 17.596 9.958 18.742 1.00 34.78 102 ASN A O 1
ATOM 803 N N . ASN A 1 103 ? 16.147 9.437 17.119 1.00 34.22 103 ASN A N 1
ATOM 804 C CA . ASN A 1 103 ? 17.039 9.897 16.049 1.00 34.22 103 ASN A CA 1
ATOM 805 C C . ASN A 1 103 ? 16.650 11.217 15.375 1.00 34.22 103 ASN A C 1
ATOM 807 O O . ASN A 1 103 ? 17.450 11.678 14.562 1.00 34.22 103 ASN A O 1
ATOM 811 N N . GLU A 1 104 ? 15.516 11.859 15.696 1.00 36.84 104 GLU A N 1
ATOM 812 C CA . GLU A 1 104 ? 15.197 13.155 15.061 1.00 36.84 104 GLU A CA 1
ATOM 813 C C . GLU A 1 104 ? 14.776 14.314 15.976 1.00 36.84 104 GLU A C 1
ATOM 815 O O . GLU A 1 104 ? 15.051 15.442 15.580 1.00 36.84 104 GLU A O 1
ATOM 820 N N . ASP A 1 105 ? 14.287 14.124 17.206 1.00 34.81 105 ASP A N 1
ATOM 821 C CA . ASP A 1 105 ? 13.961 15.263 18.084 1.00 34.81 105 ASP A CA 1
ATOM 822 C C . ASP A 1 105 ? 14.451 15.027 19.521 1.00 34.81 105 ASP A C 1
ATOM 824 O O . ASP A 1 105 ? 14.012 14.112 20.208 1.00 34.81 105 ASP A O 1
ATOM 828 N N . GLY A 1 106 ? 15.405 15.846 19.979 1.00 32.41 106 GLY A N 1
ATOM 829 C CA . GLY A 1 106 ? 16.151 15.684 21.235 1.00 32.41 106 GLY A CA 1
ATOM 830 C C . GLY A 1 106 ? 15.346 15.846 22.533 1.00 32.41 106 GLY A C 1
ATOM 831 O O . GLY A 1 106 ? 15.636 16.745 23.322 1.00 32.41 106 GLY A O 1
ATOM 832 N N . ILE A 1 107 ? 14.383 14.961 22.789 1.00 34.38 107 ILE A N 1
ATOM 833 C CA . ILE A 1 107 ? 13.688 14.825 24.073 1.00 34.38 107 ILE A CA 1
ATOM 834 C C . ILE A 1 107 ? 14.237 13.588 24.793 1.00 34.38 107 ILE A C 1
ATOM 836 O O . ILE A 1 107 ? 13.815 12.460 24.557 1.00 34.38 107 ILE A O 1
ATOM 840 N N . THR A 1 108 ? 15.187 13.796 25.703 1.00 33.62 108 THR A N 1
ATOM 841 C CA . THR A 1 108 ? 15.726 12.733 26.560 1.00 33.62 108 THR A CA 1
ATOM 842 C C . THR A 1 108 ? 14.719 12.416 27.672 1.00 33.62 108 THR A C 1
ATOM 844 O O . THR A 1 108 ? 14.658 13.127 28.673 1.00 33.62 108 THR A O 1
ATOM 847 N N . ILE A 1 109 ? 13.901 11.373 27.508 1.00 43.38 109 ILE A N 1
ATOM 848 C CA . ILE A 1 109 ? 13.033 10.858 28.583 1.00 43.38 109 ILE A CA 1
ATOM 849 C C . ILE A 1 109 ? 13.852 9.888 29.451 1.00 43.38 109 ILE A C 1
ATOM 851 O O . ILE A 1 109 ? 14.578 9.046 28.921 1.00 43.38 109 ILE A O 1
ATOM 855 N N . ASN A 1 110 ? 13.754 10.009 30.780 1.00 48.69 110 ASN A N 1
ATOM 856 C CA . ASN A 1 110 ? 14.383 9.088 31.731 1.00 48.69 110 ASN A CA 1
ATOM 857 C C . ASN A 1 110 ? 13.862 7.645 31.503 1.00 48.69 110 ASN A C 1
ATOM 859 O O . ASN A 1 110 ? 12.644 7.460 31.444 1.00 48.69 110 ASN A O 1
ATOM 863 N N . PRO A 1 111 ? 14.728 6.619 31.369 1.00 53.00 111 PRO A N 1
ATOM 864 C CA . PRO A 1 111 ? 14.304 5.235 31.130 1.00 53.00 111 PRO A CA 1
ATOM 865 C C . PRO A 1 111 ? 13.305 4.664 32.152 1.00 53.00 111 PRO A C 1
ATOM 867 O O . PRO A 1 111 ? 12.444 3.874 31.767 1.00 53.00 111 PRO A O 1
ATOM 870 N N . GLU A 1 112 ? 13.386 5.075 33.422 1.00 56.97 112 GLU A N 1
ATOM 871 C CA . GLU A 1 112 ? 12.456 4.643 34.483 1.00 56.97 112 GLU A CA 1
ATOM 872 C C . GLU A 1 112 ? 11.038 5.206 34.262 1.00 56.97 112 GLU A C 1
ATOM 874 O O . GLU A 1 112 ? 10.071 4.444 34.228 1.00 56.97 112 GLU A O 1
ATOM 879 N N . ASP A 1 113 ? 10.920 6.503 33.949 1.00 63.41 113 ASP A N 1
ATOM 880 C CA . ASP A 1 113 ? 9.635 7.160 33.647 1.00 63.41 113 ASP A CA 1
ATOM 881 C C . ASP A 1 113 ? 8.938 6.557 32.413 1.00 63.41 113 ASP A C 1
ATOM 883 O O . ASP A 1 113 ? 7.715 6.632 32.266 1.00 63.41 113 ASP A O 1
ATOM 887 N N . TYR A 1 114 ? 9.707 5.984 31.482 1.00 68.25 114 TYR A N 1
ATOM 888 C CA . TYR A 1 114 ? 9.171 5.334 30.286 1.00 68.25 114 TYR A CA 1
ATOM 889 C C . TYR A 1 114 ? 8.630 3.930 30.582 1.00 68.25 114 TYR A C 1
ATOM 891 O O . TYR A 1 114 ? 7.560 3.573 30.084 1.00 68.25 114 TYR A O 1
ATOM 899 N N . GLN A 1 115 ? 9.317 3.150 31.422 1.00 74.06 115 GLN A N 1
ATOM 900 C CA . GLN A 1 115 ? 8.841 1.828 31.834 1.00 74.06 115 GLN A CA 1
ATOM 901 C C . GLN A 1 115 ? 7.510 1.925 32.587 1.00 74.06 115 GLN A C 1
ATOM 903 O O . GLN A 1 115 ? 6.590 1.166 32.283 1.00 74.06 115 GLN A O 1
ATOM 908 N N . ASP A 1 116 ? 7.372 2.891 33.496 1.00 76.94 116 ASP A N 1
ATOM 909 C CA . ASP A 1 116 ? 6.122 3.107 34.230 1.00 76.94 116 ASP A CA 1
ATOM 910 C C . ASP A 1 116 ? 4.970 3.521 33.302 1.00 76.94 116 ASP A C 1
ATOM 912 O O . ASP A 1 116 ? 3.836 3.060 33.462 1.00 76.94 116 ASP A O 1
ATOM 916 N N . LYS A 1 117 ? 5.247 4.323 32.265 1.00 76.00 117 LYS A N 1
ATOM 917 C CA . LYS A 1 117 ? 4.254 4.657 31.229 1.00 76.00 117 LYS A CA 1
ATOM 918 C C . LYS A 1 117 ? 3.821 3.431 30.425 1.00 76.00 117 LYS A C 1
ATOM 920 O O . LYS A 1 117 ? 2.624 3.236 30.226 1.00 76.00 117 LYS A O 1
ATOM 925 N N . LEU A 1 118 ? 4.762 2.593 29.985 1.00 79.12 118 LEU A N 1
ATOM 926 C CA . LEU A 1 118 ? 4.448 1.357 29.259 1.00 79.12 118 LEU A CA 1
ATOM 927 C C . LEU A 1 118 ? 3.645 0.379 30.122 1.00 79.12 118 LEU A C 1
ATOM 929 O O . LEU A 1 118 ? 2.644 -0.172 29.661 1.00 79.12 118 LEU A O 1
ATOM 933 N N . ALA A 1 119 ? 4.051 0.199 31.381 1.00 84.44 119 ALA A N 1
ATOM 934 C CA . ALA A 1 119 ? 3.326 -0.615 32.345 1.00 84.44 119 ALA A CA 1
ATOM 935 C C . ALA A 1 119 ? 1.908 -0.075 32.562 1.00 84.44 119 ALA A C 1
ATOM 937 O O . ALA A 1 119 ? 0.963 -0.859 32.585 1.00 84.44 119 ALA A O 1
ATOM 938 N N . ARG A 1 120 ? 1.727 1.251 32.634 1.00 83.06 120 ARG A N 1
ATOM 939 C CA . ARG A 1 120 ? 0.402 1.880 32.719 1.00 83.06 120 ARG A CA 1
ATOM 940 C C . ARG A 1 120 ? -0.471 1.515 31.517 1.00 83.06 120 ARG A C 1
ATOM 942 O O . ARG A 1 120 ? -1.536 0.952 31.737 1.00 83.06 120 ARG A O 1
ATOM 949 N N . PHE A 1 121 ? -0.041 1.761 30.276 1.00 84.44 121 PHE A N 1
ATOM 950 C CA . PHE A 1 121 ? -0.839 1.424 29.080 1.00 84.44 121 PHE A CA 1
ATOM 951 C C . PHE A 1 121 ? -1.214 -0.066 29.025 1.00 84.44 121 PHE A C 1
ATOM 953 O O . PHE A 1 121 ? -2.377 -0.418 28.823 1.00 84.44 121 PHE A O 1
ATOM 960 N N . HIS A 1 122 ? -0.244 -0.943 29.297 1.00 89.19 122 HIS A N 1
ATOM 961 C CA . HIS A 1 122 ? -0.458 -2.390 29.369 1.00 89.19 122 HIS A CA 1
ATOM 962 C C . HIS A 1 122 ? -1.463 -2.782 30.461 1.00 89.19 122 HIS A C 1
ATOM 964 O O . HIS A 1 122 ? -2.340 -3.621 30.248 1.00 89.19 122 HIS A O 1
ATOM 970 N N . ASN A 1 123 ? -1.361 -2.165 31.638 1.00 90.12 123 ASN A N 1
ATOM 971 C CA . ASN A 1 123 ? -2.235 -2.456 32.769 1.00 90.12 123 ASN A CA 1
ATOM 972 C C . ASN A 1 123 ? -3.659 -1.939 32.554 1.00 90.12 123 ASN A C 1
ATOM 974 O O . ASN A 1 123 ? -4.605 -2.577 33.012 1.00 90.12 123 ASN A O 1
ATOM 978 N N . PHE A 1 124 ? -3.832 -0.832 31.829 1.00 87.75 124 PHE A N 1
ATOM 979 C CA . PHE A 1 124 ? -5.151 -0.388 31.382 1.00 87.75 124 PHE A CA 1
ATOM 980 C C . PHE A 1 124 ? -5.780 -1.445 30.469 1.00 87.75 124 PHE A C 1
ATOM 982 O O . PHE A 1 124 ? -6.859 -1.947 30.777 1.00 87.75 124 PHE A O 1
ATOM 989 N N . GLU A 1 125 ? -5.081 -1.885 29.424 1.00 91.94 125 GLU A N 1
ATOM 990 C CA . GLU A 1 125 ? -5.604 -2.924 28.530 1.00 91.94 125 GLU A CA 1
ATOM 991 C C . GLU A 1 125 ? -5.951 -4.225 29.285 1.00 91.94 125 GLU A C 1
ATOM 993 O O . GLU A 1 125 ? -7.021 -4.808 29.095 1.00 91.94 125 GLU A O 1
ATOM 998 N N . CYS A 1 126 ? -5.095 -4.652 30.219 1.00 93.06 126 CYS A N 1
ATOM 999 C CA . CYS A 1 126 ? -5.386 -5.792 31.088 1.00 93.06 126 CYS A CA 1
ATOM 1000 C C . CYS A 1 126 ? -6.631 -5.565 31.961 1.00 93.06 126 CYS A C 1
ATOM 1002 O O . CYS A 1 126 ? -7.426 -6.487 32.143 1.00 93.06 126 CYS A O 1
ATOM 1004 N N . ALA A 1 127 ? -6.816 -4.362 32.515 1.00 91.06 127 ALA A N 1
ATOM 1005 C CA . ALA A 1 127 ? -7.980 -4.030 33.335 1.00 91.06 127 ALA A CA 1
ATOM 1006 C C . ALA A 1 127 ? -9.272 -4.072 32.514 1.00 91.06 127 ALA A C 1
ATOM 1008 O O . ALA A 1 127 ? -10.283 -4.575 33.005 1.00 91.06 127 ALA A O 1
ATOM 1009 N N . PHE A 1 128 ? -9.229 -3.601 31.265 1.00 92.31 128 PHE A N 1
ATOM 1010 C CA . PHE A 1 128 ? -10.353 -3.705 30.345 1.00 92.31 128 PHE A CA 1
ATOM 1011 C C . PHE A 1 128 ? -10.747 -5.168 30.123 1.00 92.31 128 PHE A C 1
ATOM 1013 O O . PHE A 1 128 ? -11.889 -5.538 30.401 1.00 92.31 128 PHE A O 1
ATOM 1020 N N . TYR A 1 129 ? -9.806 -6.021 29.701 1.00 93.50 129 TYR A N 1
ATOM 1021 C CA . TYR A 1 129 ? -10.111 -7.426 29.416 1.00 93.50 129 TYR A CA 1
ATOM 1022 C C . TYR A 1 129 ? -10.544 -8.220 30.653 1.00 93.50 129 TYR A C 1
ATOM 1024 O O . TYR A 1 129 ? -11.421 -9.075 30.544 1.00 93.50 129 TYR A O 1
ATOM 1032 N N . ASN A 1 130 ? -9.958 -7.947 31.821 1.00 91.25 130 ASN A N 1
ATOM 1033 C CA . ASN A 1 130 ? -10.275 -8.687 33.043 1.00 91.25 130 ASN A CA 1
ATOM 1034 C C . ASN A 1 130 ? -11.603 -8.249 33.680 1.00 91.25 130 ASN A C 1
ATOM 1036 O O . ASN A 1 130 ? -12.303 -9.090 34.242 1.00 91.25 130 ASN A O 1
ATOM 1040 N N . ASN A 1 131 ? -11.956 -6.960 33.604 1.00 88.62 131 ASN A N 1
ATOM 1041 C CA . ASN A 1 131 ? -13.056 -6.406 34.402 1.00 88.62 131 ASN A CA 1
ATOM 1042 C C . ASN A 1 131 ? -14.255 -5.942 33.567 1.00 88.62 131 ASN A C 1
ATOM 1044 O O . ASN A 1 131 ? -15.391 -6.110 34.001 1.00 88.62 131 ASN A O 1
ATOM 1048 N N . LEU A 1 132 ? -14.019 -5.333 32.400 1.00 89.19 132 LEU A N 1
ATOM 1049 C CA . LEU A 1 132 ? -15.064 -4.667 31.615 1.00 89.19 132 LEU A CA 1
ATOM 1050 C C . LEU A 1 132 ? -15.521 -5.492 30.413 1.00 89.19 132 LEU A C 1
ATOM 1052 O O . LEU A 1 132 ? -16.719 -5.677 30.217 1.00 89.19 132 LEU A O 1
ATOM 1056 N N . ALA A 1 133 ? -14.596 -6.042 29.630 1.00 91.06 133 ALA A N 1
ATOM 1057 C CA . ALA A 1 133 ? -14.929 -6.842 28.454 1.00 91.06 133 ALA A CA 1
ATOM 1058 C C . ALA A 1 133 ? -15.976 -7.953 28.723 1.00 91.06 133 ALA A C 1
ATOM 1060 O O . ALA A 1 133 ? -16.897 -8.087 27.915 1.00 91.06 133 ALA A O 1
ATOM 1061 N N . PRO A 1 134 ? -15.937 -8.696 29.856 1.00 89.38 134 PRO A N 1
ATOM 1062 C CA . PRO A 1 134 ? -16.918 -9.748 30.137 1.00 89.38 134 PRO A CA 1
ATOM 1063 C C . PRO A 1 134 ? -18.353 -9.254 30.377 1.00 89.38 134 PRO A C 1
ATOM 1065 O O . PRO A 1 134 ? -19.281 -10.055 30.304 1.00 89.38 134 PRO A O 1
ATOM 1068 N N . ILE A 1 135 ? -18.543 -7.967 30.691 1.00 87.88 135 ILE A N 1
ATOM 1069 C CA . ILE A 1 135 ? -19.846 -7.391 31.070 1.00 87.88 135 ILE A CA 1
ATOM 1070 C C . ILE A 1 135 ? -20.420 -6.424 30.024 1.00 87.88 135 ILE A C 1
ATOM 1072 O O . ILE A 1 135 ? -21.588 -6.053 30.121 1.00 87.88 135 ILE A O 1
ATOM 1076 N N . LEU A 1 136 ? -19.633 -6.020 29.020 1.00 85.25 136 LEU A N 1
ATOM 1077 C CA . LEU A 1 136 ? -20.041 -5.028 28.015 1.00 85.25 136 LEU A CA 1
ATOM 1078 C C . LEU A 1 136 ? -20.737 -5.615 26.775 1.00 85.25 136 LEU A C 1
ATOM 1080 O O . LEU A 1 136 ? -21.258 -4.842 25.977 1.00 85.25 136 LEU A O 1
ATOM 1084 N N . ASP A 1 137 ? -20.782 -6.946 26.627 1.00 81.00 137 ASP A N 1
ATOM 1085 C CA . ASP A 1 137 ? -21.395 -7.649 25.480 1.00 81.00 137 ASP A CA 1
ATOM 1086 C C . ASP A 1 137 ? -20.979 -7.053 24.119 1.00 81.00 137 ASP A C 1
ATOM 1088 O O . ASP A 1 137 ? -21.788 -6.556 23.330 1.00 81.00 137 ASP A O 1
ATOM 1092 N N . MET A 1 138 ? -19.670 -7.054 23.870 1.00 86.69 138 MET A N 1
ATOM 1093 C CA . MET A 1 138 ? -19.060 -6.435 22.698 1.00 86.69 138 MET A CA 1
ATOM 1094 C C . MET A 1 138 ? -18.145 -7.426 21.970 1.00 86.69 138 MET A C 1
ATOM 1096 O O . MET A 1 138 ? -17.520 -8.264 22.626 1.00 86.69 138 MET A O 1
ATOM 1100 N N . PRO A 1 139 ? -18.012 -7.332 20.631 1.00 92.94 139 PRO A N 1
ATOM 1101 C CA . PRO A 1 139 ? -17.050 -8.133 19.889 1.00 92.94 139 PRO A CA 1
ATOM 1102 C C . PRO A 1 139 ? -15.624 -7.773 20.314 1.00 92.94 139 PRO A C 1
ATOM 1104 O O . PRO A 1 139 ? -15.101 -6.723 19.952 1.00 92.94 139 PRO A O 1
ATOM 1107 N N . VAL A 1 140 ? -14.984 -8.649 21.077 1.00 94.06 140 VAL A N 1
ATOM 1108 C CA . VAL A 1 140 ? -13.570 -8.558 21.460 1.00 94.06 140 VAL A CA 1
ATOM 1109 C C . VAL A 1 140 ? -12.919 -9.922 21.264 1.00 94.06 140 VAL A C 1
ATOM 1111 O O . VAL A 1 140 ? -13.605 -10.949 21.242 1.00 94.06 140 VAL A O 1
ATOM 1114 N N . ALA A 1 141 ? -11.595 -9.954 21.119 1.00 91.50 141 ALA A N 1
ATOM 1115 C CA . ALA A 1 141 ? -10.869 -11.219 21.127 1.00 91.50 141 ALA A CA 1
ATOM 1116 C C . ALA A 1 141 ? -11.092 -11.930 22.468 1.00 91.50 141 ALA A C 1
ATOM 1118 O O . ALA A 1 141 ? -11.046 -11.300 23.528 1.00 91.50 141 ALA A O 1
ATOM 1119 N N . LYS A 1 142 ? -11.314 -13.249 22.442 1.00 91.38 142 LYS A N 1
ATOM 1120 C CA . LYS A 1 142 ? -11.355 -14.023 23.682 1.00 91.38 142 LYS A CA 1
ATOM 1121 C C . LYS A 1 142 ? -9.979 -13.957 24.342 1.00 91.38 142 LYS A C 1
ATOM 1123 O O . LYS A 1 142 ? -9.015 -14.536 23.845 1.00 91.38 142 LYS A O 1
ATOM 1128 N N . THR A 1 143 ? -9.900 -13.282 25.480 1.00 93.50 143 THR A N 1
ATOM 1129 C CA . THR A 1 143 ? -8.676 -13.201 26.278 1.00 93.50 143 THR A CA 1
ATOM 1130 C C . THR A 1 143 ? -8.592 -14.409 27.200 1.00 93.50 143 THR A C 1
ATOM 1132 O O . THR A 1 143 ? -9.449 -14.610 28.058 1.00 93.50 143 THR A O 1
ATOM 1135 N N . PHE A 1 144 ? -7.565 -15.235 27.013 1.00 92.88 144 PHE A N 1
ATOM 1136 C CA . PHE A 1 144 ? -7.298 -16.391 27.867 1.00 92.88 144 PHE A CA 1
ATOM 1137 C C . PHE A 1 144 ? -6.722 -15.944 29.205 1.00 92.88 144 PHE A C 1
ATOM 1139 O O . PHE A 1 144 ? -7.132 -16.430 30.253 1.00 92.88 144 PHE A O 1
ATOM 1146 N N . GLN A 1 145 ? -5.773 -15.008 29.171 1.00 92.62 145 GLN A N 1
ATOM 1147 C CA . GLN A 1 145 ? -5.152 -14.466 30.372 1.00 92.62 145 GLN A CA 1
ATOM 1148 C C . GLN A 1 145 ? -4.528 -13.102 30.080 1.00 92.62 145 GLN A C 1
ATOM 1150 O O . GLN A 1 145 ? -3.802 -12.954 29.100 1.00 92.62 145 GLN A O 1
ATOM 1155 N N . ALA A 1 146 ? -4.760 -12.124 30.955 1.00 93.12 146 ALA A N 1
ATOM 1156 C CA . ALA A 1 146 ? -4.116 -10.815 30.912 1.00 93.12 146 ALA A CA 1
ATOM 1157 C C . ALA A 1 146 ? -3.375 -10.566 32.233 1.00 93.12 146 ALA A C 1
ATOM 1159 O O . ALA A 1 146 ? -3.993 -10.331 33.275 1.00 93.12 146 ALA A O 1
ATOM 1160 N N . LYS A 1 147 ? -2.044 -10.676 32.196 1.00 91.12 147 LYS A N 1
ATOM 1161 C CA . LYS A 1 147 ? -1.156 -10.474 33.343 1.00 91.12 147 LYS A CA 1
ATOM 1162 C C . LYS A 1 147 ? -0.678 -9.024 33.361 1.00 91.12 147 LYS A C 1
ATOM 1164 O O . LYS A 1 147 ? 0.007 -8.592 32.434 1.00 91.12 147 LYS A O 1
ATOM 1169 N N . MET A 1 148 ? -0.988 -8.316 34.444 1.00 90.88 148 MET A N 1
ATOM 1170 C CA . MET A 1 148 ? -0.483 -6.968 34.715 1.00 90.88 148 MET A CA 1
ATOM 1171 C C . MET A 1 148 ? 1.049 -6.949 34.803 1.00 90.88 148 MET A C 1
ATOM 1173 O O . MET A 1 148 ? 1.671 -7.923 35.231 1.00 90.88 148 MET A O 1
ATOM 1177 N N . TRP A 1 149 ? 1.650 -5.823 34.439 1.00 88.69 149 TRP A N 1
ATOM 1178 C CA . TRP A 1 149 ? 3.049 -5.523 34.697 1.00 88.69 149 TRP A CA 1
ATOM 1179 C C . TRP A 1 149 ? 3.172 -4.761 36.018 1.00 88.69 149 TRP A C 1
ATOM 1181 O O . TRP A 1 149 ? 2.728 -3.619 36.132 1.00 88.69 149 TRP A O 1
ATOM 1191 N N . ILE A 1 150 ? 3.766 -5.409 37.018 1.00 83.44 150 ILE A N 1
ATOM 1192 C CA . ILE A 1 150 ? 4.158 -4.783 38.282 1.00 83.44 150 ILE A CA 1
ATOM 1193 C C . ILE A 1 150 ? 5.600 -4.282 38.119 1.00 83.44 150 ILE A C 1
ATOM 1195 O O . ILE A 1 150 ? 6.466 -5.043 37.683 1.00 83.44 150 ILE A O 1
ATOM 1199 N N . THR A 1 151 ? 5.857 -3.006 38.413 1.00 66.50 151 THR A N 1
ATOM 1200 C CA . THR A 1 151 ? 7.213 -2.431 38.391 1.00 66.50 151 THR A CA 1
ATOM 1201 C C . THR A 1 151 ? 8.123 -3.275 39.302 1.00 66.50 151 THR A C 1
ATOM 1203 O O . THR A 1 151 ? 7.699 -3.677 40.379 1.00 66.50 151 THR A O 1
ATOM 1206 N N . ASP A 1 152 ? 9.326 -3.616 38.828 1.00 70.31 152 ASP A N 1
ATOM 1207 C CA . ASP A 1 152 ? 10.288 -4.577 39.421 1.00 70.31 152 ASP A CA 1
ATOM 1208 C C . ASP A 1 152 ? 10.006 -6.084 39.236 1.00 70.31 152 ASP A C 1
ATOM 1210 O O . ASP A 1 152 ? 10.859 -6.915 39.562 1.00 70.31 152 ASP A O 1
ATOM 1214 N N . GLU A 1 153 ? 8.881 -6.466 38.629 1.00 76.81 153 GLU A N 1
ATOM 1215 C CA . GLU A 1 153 ? 8.601 -7.849 38.225 1.00 76.81 153 GLU A CA 1
ATOM 1216 C C . GLU A 1 153 ? 8.864 -8.098 36.726 1.00 76.81 153 GLU A C 1
ATOM 1218 O O . GLU A 1 153 ? 8.953 -7.156 35.925 1.00 76.81 153 GLU A O 1
ATOM 1223 N N . PRO A 1 154 ? 8.980 -9.378 36.304 1.00 75.00 154 PRO A N 1
ATOM 1224 C CA . PRO A 1 154 ? 9.027 -9.712 34.888 1.00 75.00 154 PRO A CA 1
ATOM 1225 C C . PRO A 1 154 ? 7.759 -9.233 34.171 1.00 75.00 154 PRO A C 1
ATOM 1227 O O . PRO A 1 154 ? 6.659 -9.364 34.725 1.00 75.00 154 PRO A O 1
ATOM 1230 N N . GLU A 1 155 ? 7.924 -8.684 32.962 1.00 79.50 155 GLU A N 1
ATOM 1231 C CA . GLU A 1 155 ? 6.876 -7.910 32.297 1.00 79.50 155 GLU A CA 1
ATOM 1232 C C . GLU A 1 155 ? 5.527 -8.636 32.169 1.00 79.50 155 GLU A C 1
ATOM 1234 O O . GLU A 1 155 ? 5.414 -9.869 32.169 1.00 79.50 155 GLU A O 1
ATOM 1239 N N . GLY A 1 156 ? 4.468 -7.827 32.123 1.00 87.06 156 GLY A N 1
ATOM 1240 C CA . GLY A 1 156 ? 3.116 -8.310 31.878 1.00 87.06 156 GLY A CA 1
ATOM 1241 C C . GLY A 1 156 ? 2.968 -8.885 30.468 1.00 87.06 156 GLY A C 1
ATOM 1242 O O . GLY A 1 156 ? 3.819 -8.702 29.604 1.00 87.06 156 GLY A O 1
ATOM 1243 N N . CYS A 1 157 ? 1.877 -9.598 30.217 1.00 91.81 157 CYS A N 1
ATOM 1244 C CA . CYS A 1 157 ? 1.549 -10.099 28.882 1.00 91.81 157 CYS A CA 1
ATOM 1245 C C . CYS A 1 157 ? 0.056 -10.396 28.767 1.00 91.81 157 CYS A C 1
ATOM 1247 O O . CYS A 1 157 ? -0.614 -10.674 29.765 1.00 91.81 157 CYS A O 1
ATOM 1249 N N . ILE A 1 158 ? -0.465 -10.337 27.544 1.00 94.19 158 ILE A N 1
ATOM 1250 C CA . ILE A 1 158 ? -1.852 -10.686 27.242 1.00 94.19 158 ILE A CA 1
ATOM 1251 C C . ILE A 1 158 ? -1.851 -11.830 26.236 1.00 94.19 158 ILE A C 1
ATOM 1253 O O . ILE A 1 158 ? -1.233 -11.736 25.178 1.00 94.19 158 ILE A O 1
ATOM 1257 N N . HIS A 1 159 ? -2.552 -12.907 26.570 1.00 95.00 159 HIS A N 1
ATOM 1258 C CA . HIS A 1 159 ? -2.760 -14.060 25.710 1.00 95.00 159 HIS A CA 1
ATOM 1259 C C . HIS A 1 159 ? -4.220 -14.128 25.286 1.00 95.00 159 HIS A C 1
ATOM 1261 O O . HIS A 1 159 ? -5.115 -14.189 26.132 1.00 95.00 159 HIS A O 1
ATOM 1267 N N . MET A 1 160 ? -4.456 -14.119 23.980 1.00 95.06 160 MET A N 1
ATOM 1268 C CA . MET A 1 160 ? -5.789 -14.013 23.400 1.00 95.06 160 MET A CA 1
ATOM 1269 C C . MET A 1 160 ? -5.937 -14.856 22.130 1.00 95.06 160 MET A C 1
ATOM 1271 O O . MET A 1 160 ? -4.963 -15.354 21.561 1.00 95.06 160 MET A O 1
ATOM 1275 N N . GLU A 1 161 ? -7.185 -15.030 21.711 1.00 93.56 161 GLU A N 1
ATOM 1276 C CA . GLU A 1 161 ? -7.576 -15.700 20.473 1.00 93.56 161 GLU A CA 1
ATOM 1277 C C . GLU A 1 161 ? -6.919 -15.057 19.243 1.00 93.56 161 GLU A C 1
ATOM 1279 O O . GLU A 1 161 ? -6.837 -13.835 19.120 1.00 93.56 161 GLU A O 1
ATOM 1284 N N . ASP A 1 162 ? -6.486 -15.896 18.303 1.00 92.31 162 ASP A N 1
ATOM 1285 C CA . ASP A 1 162 ? -6.063 -15.453 16.980 1.00 92.31 162 ASP A CA 1
ATOM 1286 C C . ASP A 1 162 ? -7.270 -15.294 16.057 1.00 92.31 162 ASP A C 1
ATOM 1288 O O . ASP A 1 162 ? -7.848 -16.270 15.595 1.00 92.31 162 ASP A O 1
ATOM 1292 N N . LEU A 1 163 ? -7.632 -14.050 15.755 1.00 90.81 163 LEU A N 1
ATOM 1293 C CA . LEU A 1 163 ? -8.787 -13.723 14.921 1.00 90.81 163 LEU A CA 1
ATOM 1294 C C . LEU A 1 163 ? -8.491 -13.710 13.417 1.00 90.81 163 LEU A C 1
ATOM 1296 O O . LEU A 1 163 ? -9.407 -13.479 12.629 1.00 90.81 163 LEU A O 1
ATOM 1300 N N . THR A 1 164 ? -7.249 -13.960 12.991 1.00 85.62 164 THR A N 1
ATOM 1301 C CA . THR A 1 164 ? -6.817 -13.770 11.589 1.00 85.62 164 THR A CA 1
ATOM 1302 C C . THR A 1 164 ? -7.567 -14.631 10.571 1.00 85.62 164 THR A C 1
ATOM 1304 O O . THR A 1 164 ? -7.610 -14.282 9.392 1.00 85.62 164 THR A O 1
ATOM 1307 N N . PHE A 1 165 ? -8.187 -15.732 11.003 1.00 85.50 165 PHE A N 1
ATOM 1308 C CA . PHE A 1 165 ? -9.002 -16.591 10.140 1.00 85.50 165 PHE A CA 1
ATOM 1309 C C . PHE A 1 165 ? -10.439 -16.084 9.941 1.00 85.50 165 PHE A C 1
ATOM 1311 O O . PHE A 1 165 ? -11.107 -16.529 9.012 1.00 85.50 165 PHE A O 1
ATOM 1318 N N . ARG A 1 166 ? -10.934 -15.190 10.812 1.00 88.44 166 ARG A N 1
ATOM 1319 C CA . ARG A 1 166 ? -12.322 -14.690 10.784 1.00 88.44 166 ARG A CA 1
ATOM 1320 C C . ARG A 1 166 ? -12.453 -13.175 10.727 1.00 88.44 166 ARG A C 1
ATOM 1322 O O . ARG A 1 166 ? -13.563 -12.691 10.533 1.00 88.44 166 ARG A O 1
ATOM 1329 N N . GLY A 1 167 ? -11.360 -12.427 10.857 1.00 90.06 167 GLY A N 1
ATOM 1330 C CA . GLY A 1 167 ? -11.369 -10.979 10.713 1.00 90.06 167 GLY A CA 1
ATOM 1331 C C . GLY A 1 167 ? -10.053 -10.403 10.202 1.00 90.06 167 GLY A C 1
ATOM 1332 O O . GLY A 1 167 ? -8.979 -10.968 10.406 1.00 90.06 167 GLY A O 1
ATOM 1333 N N . LYS A 1 168 ? -10.152 -9.248 9.544 1.00 90.56 168 LYS A N 1
ATOM 1334 C CA . LYS A 1 168 ? -9.026 -8.452 9.040 1.00 90.56 168 LYS A CA 1
ATOM 1335 C C . LYS A 1 168 ? -9.227 -6.985 9.412 1.00 90.56 168 LYS A C 1
ATOM 1337 O O . LYS A 1 168 ? -10.358 -6.529 9.558 1.00 90.56 168 LYS A O 1
ATOM 1342 N N . VAL A 1 169 ? -8.133 -6.245 9.537 1.00 88.50 169 VAL A N 1
ATOM 1343 C CA . VAL A 1 169 ? -8.176 -4.783 9.670 1.00 88.50 169 VAL A CA 1
ATOM 1344 C C . VAL A 1 169 ? -8.212 -4.147 8.283 1.00 88.50 169 VAL A C 1
ATOM 1346 O O . VAL A 1 169 ? -7.541 -4.622 7.363 1.00 88.50 169 VAL A O 1
ATOM 1349 N N . MET A 1 170 ? -9.011 -3.097 8.122 1.00 85.44 170 MET A N 1
ATOM 1350 C CA . MET A 1 170 ? -9.024 -2.298 6.896 1.00 85.44 170 MET A CA 1
ATOM 1351 C C . MET A 1 170 ? -7.768 -1.419 6.847 1.00 85.44 170 MET A C 1
ATOM 1353 O O . MET A 1 170 ? -7.267 -0.995 7.891 1.00 85.44 170 MET A O 1
ATOM 1357 N N . ASN A 1 171 ? -7.238 -1.131 5.653 1.00 79.62 171 ASN A N 1
ATOM 1358 C CA . ASN A 1 171 ? -6.135 -0.177 5.565 1.00 79.62 171 ASN A CA 1
ATOM 1359 C C . ASN A 1 171 ? -6.619 1.209 6.001 1.00 79.62 171 ASN A C 1
ATOM 1361 O O . ASN A 1 171 ? -7.721 1.625 5.663 1.00 79.62 171 ASN A O 1
ATOM 1365 N N . TYR A 1 172 ? -5.763 1.968 6.681 1.00 75.75 172 TYR A N 1
ATOM 1366 C CA . TYR A 1 172 ? -6.113 3.295 7.201 1.00 75.75 172 TYR A CA 1
ATOM 1367 C C . TYR A 1 172 ? -6.464 4.345 6.125 1.00 75.75 172 TYR A C 1
ATOM 1369 O O . TYR A 1 172 ? -6.934 5.425 6.466 1.00 75.75 172 TYR A O 1
ATOM 1377 N N . TYR A 1 173 ? -6.173 4.079 4.847 1.00 77.00 173 TYR A N 1
ATOM 1378 C CA . TYR A 1 173 ? -6.515 4.951 3.715 1.00 77.00 173 TYR A CA 1
ATOM 1379 C C . TYR A 1 173 ? -7.751 4.485 2.937 1.00 77.00 173 TYR A C 1
ATOM 1381 O O . TYR A 1 173 ? -8.222 5.223 2.071 1.00 77.00 173 TYR A O 1
ATOM 1389 N N . ASP A 1 174 ? -8.267 3.289 3.227 1.00 85.50 174 ASP A N 1
ATOM 1390 C CA . ASP A 1 174 ? -9.524 2.809 2.662 1.00 85.50 174 ASP A CA 1
ATOM 1391 C C . ASP A 1 174 ? -10.697 3.370 3.481 1.00 85.50 174 ASP A C 1
ATOM 1393 O O . ASP A 1 174 ? -10.583 3.609 4.685 1.00 85.50 174 ASP A O 1
ATOM 1397 N N . SER A 1 175 ? -11.836 3.602 2.824 1.00 91.50 175 SER A N 1
ATOM 1398 C CA . SER A 1 175 ? -13.041 4.105 3.490 1.00 91.50 175 SER A CA 1
ATOM 1399 C C . SER A 1 175 ? -13.961 2.960 3.887 1.00 91.50 175 SER A C 1
ATOM 1401 O O . SER A 1 175 ? -14.334 2.133 3.052 1.00 91.50 175 SER A O 1
ATOM 1403 N N . PHE A 1 176 ? -14.440 2.992 5.129 1.00 94.88 176 PHE A N 1
ATOM 1404 C CA . PHE A 1 176 ? -15.598 2.208 5.539 1.00 94.88 176 PHE A CA 1
ATOM 1405 C C . PHE A 1 176 ? -16.814 2.656 4.730 1.00 94.88 176 PHE A C 1
ATOM 1407 O O . PHE A 1 176 ? -16.952 3.832 4.378 1.00 94.88 176 PHE A O 1
ATOM 1414 N N . ASN A 1 177 ? -17.721 1.722 4.458 1.00 95.19 177 ASN A N 1
ATOM 1415 C CA . ASN A 1 177 ? -19.022 2.060 3.897 1.00 95.19 177 ASN A CA 1
ATOM 1416 C C . ASN A 1 177 ? -20.025 2.433 5.011 1.00 95.19 177 ASN A C 1
ATOM 1418 O O . ASN A 1 177 ? -19.832 2.125 6.189 1.00 95.19 177 ASN A O 1
ATOM 1422 N N . VAL A 1 178 ? -21.138 3.067 4.633 1.00 97.00 178 VAL A N 1
ATOM 1423 C CA . VAL A 1 178 ? -22.189 3.516 5.570 1.00 97.00 178 VAL A CA 1
ATOM 1424 C C . VAL A 1 178 ? -22.745 2.366 6.421 1.00 97.00 178 VAL A C 1
ATOM 1426 O O . VAL A 1 178 ? -23.052 2.556 7.597 1.00 97.00 178 VAL A O 1
ATOM 1429 N N . THR A 1 179 ? -22.871 1.164 5.854 1.00 97.38 179 THR A N 1
ATOM 1430 C CA . THR A 1 179 ? -23.391 -0.013 6.568 1.00 97.38 179 THR A CA 1
ATOM 1431 C C . THR A 1 179 ? -22.411 -0.481 7.637 1.00 97.38 179 THR A C 1
ATOM 1433 O O . THR A 1 179 ? -22.820 -0.680 8.778 1.00 97.38 179 THR A O 1
ATOM 1436 N N . GLN A 1 180 ? -21.123 -0.584 7.305 1.00 96.75 180 GLN A N 1
ATOM 1437 C CA . GLN A 1 180 ? -20.067 -0.923 8.261 1.00 96.75 180 GLN A CA 1
ATOM 1438 C C . GLN A 1 180 ? -20.011 0.096 9.404 1.00 96.75 180 GLN A C 1
ATOM 1440 O O . GLN A 1 180 ? -20.001 -0.292 10.569 1.00 96.75 180 GLN A O 1
ATOM 1445 N N . LEU A 1 181 ? -20.068 1.398 9.094 1.00 97.69 181 LEU A N 1
ATOM 1446 C CA . LEU A 1 181 ? -20.091 2.452 10.116 1.00 97.69 181 LEU A CA 1
ATOM 1447 C C . LEU A 1 181 ? -21.312 2.335 11.031 1.00 97.69 181 LEU A C 1
ATOM 1449 O O . LEU A 1 181 ? -21.167 2.435 12.245 1.00 97.69 181 LEU A O 1
ATOM 1453 N N . LYS A 1 182 ? -22.504 2.045 10.492 1.00 98.00 182 LYS A N 1
ATOM 1454 C CA . LYS A 1 182 ? -23.701 1.789 11.313 1.00 98.00 182 LYS A CA 1
ATOM 1455 C C . LYS A 1 182 ? -23.512 0.613 12.270 1.00 98.00 182 LYS A C 1
ATOM 1457 O O . LYS A 1 182 ? -24.000 0.681 13.396 1.00 98.00 182 LYS A O 1
ATOM 1462 N N . VAL A 1 183 ? -22.840 -0.457 11.844 1.00 97.62 183 VAL A N 1
ATOM 1463 C CA . VAL A 1 183 ? -22.566 -1.621 12.704 1.00 97.62 183 VAL A CA 1
ATOM 1464 C C . VAL A 1 183 ? -21.564 -1.264 13.803 1.00 97.62 183 VAL A C 1
ATOM 1466 O O . VAL A 1 183 ? -21.825 -1.558 14.969 1.00 97.62 183 VAL A O 1
ATOM 1469 N N . VAL A 1 184 ? -20.481 -0.550 13.474 1.00 97.38 184 VAL A N 1
ATOM 1470 C CA . VAL A 1 184 ? -19.528 -0.043 14.478 1.00 97.38 184 VAL A CA 1
ATOM 1471 C C . VAL A 1 184 ? -20.237 0.856 15.492 1.00 97.38 184 VAL A C 1
ATOM 1473 O O . VAL A 1 184 ? -20.132 0.622 16.695 1.00 97.38 184 VAL A O 1
ATOM 1476 N N . ILE A 1 185 ? -21.028 1.826 15.017 1.00 97.81 185 ILE A N 1
ATOM 1477 C CA . ILE A 1 185 ? -21.779 2.752 15.872 1.00 97.81 185 ILE A CA 1
ATOM 1478 C C . ILE A 1 185 ? -22.708 1.987 16.814 1.00 97.81 185 ILE A C 1
ATOM 1480 O O . ILE A 1 185 ? -22.742 2.291 18.002 1.00 97.81 185 ILE A O 1
ATOM 1484 N N . LYS A 1 186 ? -23.418 0.958 16.333 1.00 97.44 186 LYS A N 1
ATOM 1485 C CA . LYS A 1 186 ? -24.283 0.119 17.178 1.00 97.44 186 LYS A CA 1
ATOM 1486 C C . LYS A 1 186 ? -23.517 -0.577 18.301 1.00 97.44 186 LYS A C 1
ATOM 1488 O O . LYS A 1 186 ? -23.981 -0.554 19.438 1.00 97.44 186 LYS A O 1
ATOM 1493 N N . HIS A 1 187 ? -22.364 -1.178 18.009 1.00 97.25 187 HIS A N 1
ATOM 1494 C CA . HIS A 1 187 ? -21.571 -1.860 19.035 1.00 97.25 187 HIS A CA 1
ATOM 1495 C C . HIS A 1 187 ? -21.013 -0.892 20.081 1.00 97.25 187 HIS A C 1
ATOM 1497 O O . HIS A 1 187 ? -21.127 -1.162 21.276 1.00 97.25 187 HIS A O 1
ATOM 1503 N N . VAL A 1 188 ? -20.484 0.257 19.652 1.00 96.94 188 VAL A N 1
ATOM 1504 C CA . VAL A 1 188 ? -19.997 1.300 20.569 1.00 96.94 188 VAL A CA 1
ATOM 1505 C C . VAL A 1 188 ? -21.154 1.870 21.397 1.00 96.94 188 VAL A C 1
ATOM 1507 O O . VAL A 1 188 ? -21.033 1.998 22.610 1.00 96.94 188 VAL A O 1
ATOM 1510 N N . THR A 1 189 ? -22.317 2.114 20.785 1.00 97.12 189 THR A N 1
ATOM 1511 C CA . THR A 1 189 ? -23.524 2.574 21.499 1.00 97.12 189 THR A CA 1
ATOM 1512 C C . THR A 1 189 ? -23.959 1.567 22.561 1.00 97.12 189 THR A C 1
ATOM 1514 O O . THR A 1 189 ? -24.264 1.958 23.684 1.00 97.12 189 THR A O 1
ATOM 1517 N N . ARG A 1 190 ? -23.950 0.264 22.246 1.00 95.50 190 ARG A N 1
ATOM 1518 C CA . ARG A 1 190 ? -24.250 -0.795 23.221 1.00 95.50 190 ARG A CA 1
ATOM 1519 C C . ARG A 1 190 ? -23.265 -0.783 24.383 1.00 95.50 190 ARG A C 1
ATOM 1521 O O . ARG A 1 190 ? -23.699 -0.827 25.531 1.00 95.50 190 ARG A O 1
ATOM 1528 N N . MET A 1 191 ? -21.965 -0.692 24.102 1.00 94.31 191 MET A N 1
ATOM 1529 C CA . MET A 1 191 ? -20.936 -0.585 25.138 1.00 94.31 191 MET A CA 1
ATOM 1530 C C . MET A 1 191 ? -21.221 0.603 26.068 1.00 94.31 191 MET A C 1
ATOM 1532 O O . MET A 1 191 ? -21.286 0.442 27.288 1.00 94.31 191 MET A O 1
ATOM 1536 N N . GLN A 1 192 ? -21.451 1.781 25.490 1.00 94.94 192 GLN A N 1
ATOM 1537 C CA . GLN A 1 192 ? -21.743 3.000 26.238 1.00 94.94 192 GLN A CA 1
ATOM 1538 C C . GLN A 1 192 ? -23.033 2.855 27.068 1.00 94.94 192 GLN A C 1
ATOM 1540 O O . GLN A 1 192 ? -23.032 3.157 28.264 1.00 94.94 192 GLN A O 1
ATOM 1545 N N . ALA A 1 193 ? -24.100 2.286 26.497 1.00 94.88 193 ALA A N 1
ATOM 1546 C CA . ALA A 1 193 ? -25.355 1.997 27.195 1.00 94.88 193 ALA A CA 1
ATOM 1547 C C . ALA A 1 193 ? -25.150 1.086 28.414 1.00 94.88 193 ALA A C 1
ATOM 1549 O O . ALA A 1 193 ? -25.653 1.373 29.501 1.00 94.88 193 ALA A O 1
ATOM 1550 N N . ARG A 1 194 ? -24.369 0.007 28.263 1.00 91.88 194 ARG A N 1
ATOM 1551 C CA . ARG A 1 194 ? -24.045 -0.899 29.372 1.00 91.88 194 ARG A CA 1
ATOM 1552 C C . ARG A 1 194 ? -23.295 -0.159 30.468 1.00 91.88 194 ARG A C 1
ATOM 1554 O O . ARG A 1 194 ? -23.683 -0.280 31.622 1.00 91.88 194 ARG A O 1
ATOM 1561 N N . THR A 1 195 ? -22.315 0.680 30.131 1.00 91.88 195 THR A N 1
ATOM 1562 C CA . THR A 1 195 ? -21.614 1.480 31.152 1.00 91.88 195 THR A CA 1
ATOM 1563 C C . THR A 1 195 ? -22.511 2.465 31.887 1.00 91.88 195 THR A C 1
ATOM 1565 O O . THR A 1 195 ? -22.386 2.614 33.099 1.00 91.88 195 THR A O 1
ATOM 1568 N N . LEU A 1 196 ? -23.484 3.073 31.208 1.00 92.75 196 LEU A N 1
ATOM 1569 C CA . LEU A 1 196 ? -24.461 3.948 31.859 1.00 92.75 196 LEU A CA 1
ATOM 1570 C C . LEU A 1 196 ? -25.364 3.214 32.855 1.00 92.75 196 LEU A C 1
ATOM 1572 O O . LEU A 1 196 ? -25.830 3.847 33.807 1.00 92.75 196 LEU A O 1
ATOM 1576 N N . ALA A 1 197 ? -25.603 1.923 32.613 1.00 91.31 197 ALA A N 1
ATOM 1577 C CA . ALA A 1 197 ? -26.405 1.036 33.446 1.00 91.31 197 ALA A CA 1
ATOM 1578 C C . ALA A 1 197 ? -25.610 0.330 34.559 1.00 91.31 197 ALA A C 1
ATOM 1580 O O . ALA A 1 197 ? -26.222 -0.265 35.443 1.00 91.31 197 ALA A O 1
ATOM 1581 N N . LEU A 1 198 ? -24.274 0.381 34.535 1.00 89.44 198 LEU A N 1
ATOM 1582 C CA . LEU A 1 198 ? -23.438 -0.167 35.604 1.00 89.44 198 LEU A CA 1
ATOM 1583 C C . LEU A 1 198 ? -23.432 0.746 36.833 1.00 89.44 198 LEU A C 1
ATOM 1585 O O . LEU A 1 198 ? -23.452 1.974 36.716 1.00 89.44 198 LEU A O 1
ATOM 1589 N N . ASP A 1 199 ? -23.303 0.131 38.010 1.00 80.69 199 ASP A N 1
ATOM 1590 C CA . ASP A 1 199 ? -23.047 0.853 39.254 1.00 80.69 199 ASP A CA 1
ATOM 1591 C C . ASP A 1 199 ? -21.762 1.683 39.134 1.00 80.69 199 ASP A C 1
ATOM 1593 O O . ASP A 1 199 ? -20.749 1.229 38.586 1.00 80.69 199 ASP A O 1
ATOM 1597 N N . SER A 1 200 ? -21.784 2.903 39.679 1.00 73.69 200 SER A N 1
ATOM 1598 C CA . SER A 1 200 ? -20.653 3.838 39.611 1.00 73.69 200 SER A CA 1
ATOM 1599 C C . SER A 1 200 ? -19.362 3.228 40.154 1.00 73.69 200 SER A C 1
ATOM 1601 O O . SER A 1 200 ? -18.295 3.439 39.585 1.00 73.69 200 SER A O 1
ATOM 1603 N N . ASP A 1 201 ? -19.469 2.396 41.190 1.00 78.56 201 ASP A N 1
ATOM 1604 C CA . ASP A 1 201 ? -18.333 1.746 41.841 1.00 78.56 201 ASP A CA 1
ATOM 1605 C C . ASP A 1 201 ? -17.648 0.702 40.954 1.00 78.56 201 ASP A C 1
ATOM 1607 O O . ASP A 1 201 ? -16.532 0.282 41.255 1.00 78.56 201 ASP A O 1
ATOM 1611 N N . VAL A 1 202 ? -18.271 0.259 39.859 1.00 77.44 202 VAL A N 1
ATOM 1612 C CA . VAL A 1 202 ? -17.683 -0.737 38.954 1.00 77.44 202 VAL A CA 1
ATOM 1613 C C . VAL A 1 202 ? -16.646 -0.095 38.040 1.00 77.44 202 VAL A C 1
ATOM 1615 O O . VAL A 1 202 ? -15.554 -0.648 37.900 1.00 77.44 202 VAL A O 1
ATOM 1618 N N . TRP A 1 203 ? -16.942 1.076 37.471 1.00 81.94 203 TRP A N 1
ATOM 1619 C CA . TRP A 1 203 ? -16.143 1.649 36.381 1.00 81.94 203 TRP A CA 1
ATOM 1620 C C . TRP A 1 203 ? -15.896 3.162 36.487 1.00 81.94 203 TRP A C 1
ATOM 1622 O O . TRP A 1 203 ? -14.826 3.623 36.087 1.00 81.94 203 TRP A O 1
ATOM 1632 N N . SER A 1 204 ? -16.840 3.929 37.038 1.00 79.12 204 SER A N 1
ATOM 1633 C CA . SER A 1 204 ? -16.759 5.391 37.051 1.00 79.12 204 SER A CA 1
ATOM 1634 C C . SER A 1 204 ? -15.641 5.875 37.975 1.00 79.12 204 SER A C 1
ATOM 1636 O O . SER A 1 204 ? -15.402 5.315 39.046 1.00 79.12 204 SER A O 1
ATOM 1638 N N . GLY A 1 205 ? -14.892 6.883 37.528 1.00 77.31 205 GLY A N 1
ATOM 1639 C CA . GLY A 1 205 ? -13.754 7.457 38.250 1.00 77.31 205 GLY A CA 1
ATOM 1640 C C . GLY A 1 205 ? -12.519 6.550 38.359 1.00 77.31 205 GLY A C 1
ATOM 1641 O O . GLY A 1 205 ? -11.483 7.003 38.843 1.00 77.31 205 GLY A O 1
ATOM 1642 N N . LYS A 1 206 ? -12.582 5.292 37.898 1.00 79.94 206 LYS A N 1
ATOM 1643 C CA . LYS A 1 206 ? -11.452 4.343 37.936 1.00 79.94 206 LYS A CA 1
ATOM 1644 C C . LYS A 1 206 ? -10.528 4.446 36.729 1.00 79.94 206 LYS A C 1
ATOM 1646 O O . LYS A 1 206 ? -9.346 4.132 36.836 1.00 79.94 206 LYS A O 1
ATOM 1651 N N . TYR A 1 207 ? -11.064 4.888 35.595 1.00 79.69 207 TYR A N 1
ATOM 1652 C CA . TYR A 1 207 ? -10.370 4.923 34.308 1.00 79.69 207 TYR A CA 1
ATOM 1653 C C . TYR A 1 207 ? -10.320 6.350 33.762 1.00 79.69 207 TYR A C 1
ATOM 1655 O O . TYR A 1 207 ? -10.782 6.630 32.662 1.00 79.69 207 TYR A O 1
ATOM 1663 N N . ILE A 1 208 ? -9.797 7.281 34.560 1.00 69.31 208 ILE A N 1
ATOM 1664 C CA . ILE A 1 208 ? -9.645 8.681 34.147 1.00 69.31 208 ILE A CA 1
ATOM 1665 C C . ILE A 1 208 ? -8.571 8.736 33.051 1.00 69.31 208 ILE A C 1
ATOM 1667 O O . ILE A 1 208 ? -7.473 8.205 33.234 1.00 69.31 208 ILE A O 1
ATOM 1671 N N . GLY A 1 209 ? -8.916 9.328 31.903 1.00 62.28 209 GLY A N 1
ATOM 1672 C CA . GLY A 1 209 ? -8.134 9.240 30.668 1.00 62.28 209 GLY A CA 1
ATOM 1673 C C . GLY A 1 209 ? -6.662 9.635 30.778 1.00 62.28 209 GLY A C 1
ATOM 1674 O O . GLY A 1 209 ? -6.238 10.361 31.680 1.00 62.28 209 GLY A O 1
ATOM 1675 N N . ASN A 1 210 ? -5.867 9.157 29.818 1.00 64.94 210 ASN A N 1
ATOM 1676 C CA . ASN A 1 210 ? -4.446 9.476 29.692 1.00 64.94 210 ASN A CA 1
ATOM 1677 C C . ASN A 1 210 ? -4.247 10.935 29.242 1.00 64.94 210 ASN A C 1
ATOM 1679 O O . ASN A 1 210 ? -3.878 11.192 28.099 1.00 64.94 210 ASN A O 1
ATOM 1683 N N . GLN A 1 211 ? -4.467 11.897 30.145 1.00 58.34 211 GLN A N 1
ATOM 1684 C CA . GLN A 1 211 ? -4.258 13.330 29.886 1.00 58.34 211 GLN A CA 1
ATOM 1685 C C . GLN A 1 211 ? -2.864 13.600 29.292 1.00 58.34 211 GLN A C 1
ATOM 1687 O O . GLN A 1 211 ? -2.747 14.330 28.312 1.00 58.34 211 GLN A O 1
ATOM 1692 N N . ASP A 1 212 ? -1.838 12.902 29.789 1.00 57.31 212 ASP A N 1
ATOM 1693 C CA . ASP A 1 212 ? -0.457 12.994 29.294 1.00 57.31 212 ASP A CA 1
ATOM 1694 C C . ASP A 1 212 ? -0.278 12.482 27.849 1.00 57.31 212 ASP A C 1
ATOM 1696 O O . ASP A 1 212 ? 0.643 12.908 27.150 1.00 57.31 212 ASP A O 1
ATOM 1700 N N . ALA A 1 213 ? -1.120 11.548 27.387 1.00 59.22 213 ALA A N 1
ATOM 1701 C CA . ALA A 1 213 ? -1.085 11.036 26.013 1.00 59.22 213 ALA A CA 1
ATOM 1702 C C . ALA A 1 213 ? -1.779 12.001 25.039 1.00 59.22 213 ALA A C 1
ATOM 1704 O O . ALA A 1 213 ? -1.310 12.208 23.920 1.00 59.22 213 ALA A O 1
ATOM 1705 N N . PHE A 1 214 ? -2.853 12.660 25.479 1.00 62.91 214 PHE A N 1
ATOM 1706 C CA . PHE A 1 214 ? -3.548 13.667 24.674 1.00 62.91 214 PHE A CA 1
ATOM 1707 C C . PHE A 1 214 ? -2.776 14.995 24.599 1.00 62.91 214 PHE A C 1
ATOM 1709 O O . PHE A 1 214 ? -2.794 15.657 23.563 1.00 62.91 214 PHE A O 1
ATOM 1716 N N . GLU A 1 215 ? -2.002 15.359 25.629 1.00 60.66 215 GLU A N 1
ATOM 1717 C CA . GLU A 1 215 ? -1.080 16.506 25.567 1.00 60.66 215 GLU A CA 1
ATOM 1718 C C . GLU A 1 215 ? 0.018 16.317 24.501 1.00 60.66 215 GLU A C 1
ATOM 1720 O O . GLU A 1 215 ? 0.401 17.277 23.822 1.00 60.66 215 GLU A O 1
ATOM 1725 N N . GLN A 1 216 ? 0.471 15.078 24.273 1.00 63.06 216 GLN A N 1
ATOM 1726 C CA . GLN A 1 216 ? 1.421 14.760 23.200 1.00 63.06 216 GLN A CA 1
ATOM 1727 C C . GLN A 1 216 ? 0.819 14.980 21.808 1.00 63.06 216 GLN A C 1
ATOM 1729 O O . GLN A 1 216 ? 1.541 15.385 20.898 1.00 63.06 216 GLN A O 1
ATOM 1734 N N . CYS A 1 217 ? -0.496 14.819 21.631 1.00 64.69 217 CYS A N 1
ATOM 1735 C CA . CYS A 1 217 ? -1.147 15.057 20.341 1.00 64.69 217 CYS A CA 1
ATOM 1736 C C . CYS A 1 217 ? -0.988 16.506 19.858 1.00 64.69 217 CYS A C 1
ATOM 1738 O O . CYS A 1 217 ? -0.814 16.741 18.661 1.00 64.69 217 CYS A O 1
ATOM 1740 N N . ALA A 1 218 ? -0.976 17.483 20.770 1.00 65.38 218 ALA A N 1
ATOM 1741 C CA . ALA A 1 218 ? -0.740 18.881 20.419 1.00 65.38 218 ALA A CA 1
ATOM 1742 C C . ALA A 1 218 ? 0.687 19.107 19.890 1.00 65.38 218 ALA A C 1
ATOM 1744 O O . ALA A 1 218 ? 0.874 19.797 18.887 1.00 65.38 218 ALA A O 1
ATOM 1745 N N . VAL A 1 219 ? 1.681 18.482 20.533 1.00 68.38 219 VAL A N 1
ATOM 1746 C CA . VAL A 1 219 ? 3.096 18.530 20.123 1.00 68.38 219 VAL A CA 1
ATOM 1747 C C . VAL A 1 219 ? 3.285 17.857 18.765 1.00 68.38 219 VAL A C 1
ATOM 1749 O O . VAL A 1 219 ? 3.893 18.430 17.862 1.00 68.38 219 VAL A O 1
ATOM 1752 N N . LEU A 1 220 ? 2.701 16.671 18.584 1.00 67.88 220 LEU A N 1
ATOM 1753 C CA . LEU A 1 220 ? 2.741 15.934 17.321 1.00 67.88 220 LEU A CA 1
ATOM 1754 C C . LEU A 1 220 ? 2.082 16.726 16.187 1.00 67.88 220 LEU A C 1
ATOM 1756 O O . LEU A 1 220 ? 2.627 16.799 15.086 1.00 67.88 220 LEU A O 1
ATOM 1760 N N . THR A 1 221 ? 0.948 17.377 16.461 1.00 70.56 221 THR A N 1
ATOM 1761 C CA . THR A 1 221 ? 0.256 18.234 15.490 1.00 70.56 221 THR A CA 1
ATOM 1762 C C . THR A 1 221 ? 1.111 19.440 15.098 1.00 70.56 221 THR A C 1
ATOM 1764 O O . THR A 1 221 ? 1.207 19.766 13.913 1.00 70.56 221 THR A O 1
ATOM 1767 N N . GLU A 1 222 ? 1.778 20.083 16.060 1.00 73.31 222 GLU A N 1
ATOM 1768 C CA . GLU A 1 222 ? 2.698 21.199 15.812 1.00 73.31 222 GLU A CA 1
ATOM 1769 C C . GLU A 1 222 ? 3.880 20.775 14.924 1.00 73.31 222 GLU A C 1
ATOM 1771 O O . GLU A 1 222 ? 4.138 21.403 13.888 1.00 73.31 222 GLU A O 1
ATOM 1776 N N . ASN A 1 223 ? 4.524 19.654 15.258 1.00 73.25 223 ASN A N 1
ATOM 1777 C CA . ASN A 1 223 ? 5.645 19.092 14.500 1.00 73.25 223 ASN A CA 1
ATOM 1778 C C . ASN A 1 223 ? 5.230 18.673 13.081 1.00 73.25 223 ASN A C 1
ATOM 1780 O O . ASN A 1 223 ? 5.973 18.863 12.113 1.00 73.25 223 ASN A O 1
ATOM 1784 N N . ALA A 1 224 ? 4.011 18.158 12.930 1.00 73.50 224 ALA A N 1
ATOM 1785 C CA . ALA A 1 224 ? 3.465 17.709 11.659 1.00 73.50 224 ALA A CA 1
ATOM 1786 C C . ALA A 1 224 ? 2.976 18.844 10.748 1.00 73.50 224 ALA A C 1
ATOM 1788 O O . ALA A 1 224 ? 2.954 18.705 9.520 1.00 73.50 224 ALA A O 1
ATOM 1789 N N . LEU A 1 225 ? 2.608 19.998 11.303 1.00 77.44 225 LEU A N 1
ATOM 1790 C CA . LEU A 1 225 ? 1.970 21.065 10.538 1.00 77.44 225 LEU A CA 1
ATOM 1791 C C . LEU A 1 225 ? 2.866 21.597 9.408 1.00 77.44 225 LEU A C 1
ATOM 1793 O O . LEU A 1 225 ? 2.398 21.846 8.294 1.00 77.44 225 LEU A O 1
ATOM 1797 N N . ARG A 1 226 ? 4.168 21.767 9.664 1.00 77.00 226 ARG A N 1
ATOM 1798 C CA . ARG A 1 226 ? 5.136 22.237 8.658 1.00 77.00 226 ARG A CA 1
ATOM 1799 C C . ARG A 1 226 ? 5.323 21.239 7.501 1.00 77.00 226 ARG A C 1
ATOM 1801 O O . ARG A 1 226 ? 5.165 21.663 6.349 1.00 77.00 226 ARG A O 1
ATOM 1808 N N . PRO A 1 227 ? 5.652 19.952 7.736 1.00 74.75 227 PRO A N 1
ATOM 1809 C CA . PRO A 1 227 ? 5.757 18.968 6.661 1.00 74.75 227 PRO A CA 1
ATOM 1810 C C . PRO A 1 227 ? 4.424 18.746 5.936 1.00 74.75 227 PRO A C 1
ATOM 1812 O O . PRO A 1 227 ? 4.439 18.611 4.710 1.00 74.75 227 PRO A O 1
ATOM 1815 N N . PHE A 1 228 ? 3.287 18.802 6.641 1.00 78.44 228 PHE A N 1
ATOM 1816 C CA . PHE A 1 228 ? 1.962 18.705 6.027 1.00 78.44 228 PHE A CA 1
ATOM 1817 C C . PHE A 1 228 ? 1.734 19.862 5.060 1.00 78.44 228 PHE A C 1
ATOM 1819 O O . PHE A 1 228 ? 1.424 19.637 3.896 1.00 78.44 228 PHE A O 1
ATOM 1826 N N . LYS A 1 229 ? 1.959 21.109 5.497 1.00 76.44 229 LYS A N 1
ATOM 1827 C CA . LYS A 1 229 ? 1.813 22.298 4.642 1.00 76.44 229 LYS A CA 1
ATOM 1828 C C . LYS A 1 229 ? 2.667 22.201 3.385 1.00 76.44 229 LYS A C 1
ATOM 1830 O O . LYS A 1 229 ? 2.204 22.579 2.313 1.00 76.44 229 LYS A O 1
ATOM 1835 N N . LYS A 1 230 ? 3.900 21.700 3.489 1.00 79.88 230 LYS A N 1
ATOM 1836 C CA . LYS A 1 230 ? 4.761 21.496 2.318 1.00 79.88 230 LYS A CA 1
ATOM 1837 C C . LYS A 1 230 ? 4.122 20.513 1.330 1.00 79.88 230 LYS A C 1
ATOM 1839 O O . LYS A 1 230 ? 3.959 20.857 0.165 1.00 79.88 230 LYS A O 1
ATOM 1844 N N . LEU A 1 231 ? 3.706 19.340 1.810 1.00 74.56 231 LEU A N 1
ATOM 1845 C CA . LEU A 1 231 ? 3.074 18.311 0.982 1.00 74.56 231 LEU A CA 1
ATOM 1846 C C . LEU A 1 231 ? 1.743 18.790 0.380 1.00 74.56 231 LEU A C 1
ATOM 1848 O O . LEU A 1 231 ? 1.498 18.630 -0.814 1.00 74.56 231 LEU A O 1
ATOM 1852 N N . ALA A 1 232 ? 0.898 19.421 1.191 1.00 76.75 232 ALA A N 1
ATOM 1853 C CA . ALA A 1 232 ? -0.386 19.956 0.770 1.00 76.75 232 ALA A CA 1
ATOM 1854 C C . ALA A 1 232 ? -0.218 21.076 -0.265 1.00 76.75 232 ALA A C 1
ATOM 1856 O O . ALA A 1 232 ? -0.970 21.113 -1.228 1.00 76.75 232 ALA A O 1
ATOM 1857 N N . ASN A 1 233 ? 0.789 21.947 -0.156 1.00 80.44 233 ASN A N 1
ATOM 1858 C CA . ASN A 1 233 ? 1.046 22.959 -1.189 1.00 80.44 233 ASN A CA 1
ATOM 1859 C C . ASN A 1 233 ? 1.385 22.339 -2.555 1.00 80.44 233 ASN A C 1
ATOM 1861 O O . ASN A 1 233 ? 1.040 22.914 -3.583 1.00 80.44 233 ASN A O 1
ATOM 1865 N N . GLU A 1 234 ? 2.030 21.172 -2.575 1.00 78.50 234 GLU A N 1
ATOM 1866 C CA . GLU A 1 234 ? 2.375 20.458 -3.809 1.00 78.50 234 GLU A CA 1
ATOM 1867 C C . GLU A 1 234 ? 1.190 19.661 -4.379 1.00 78.50 234 GLU A C 1
ATOM 1869 O O . GLU A 1 234 ? 1.010 19.606 -5.594 1.00 78.50 234 GLU A O 1
ATOM 1874 N N . LYS A 1 235 ? 0.390 19.026 -3.511 1.00 77.56 235 LYS A N 1
ATOM 1875 C CA . LYS A 1 235 ? -0.631 18.035 -3.904 1.00 77.56 235 LYS A CA 1
ATOM 1876 C C . LYS A 1 235 ? -2.074 18.544 -3.828 1.00 77.56 235 LYS A C 1
ATOM 1878 O O . LYS A 1 235 ? -2.905 18.119 -4.622 1.00 77.56 235 LYS A O 1
ATOM 1883 N N . CYS A 1 236 ? -2.385 19.432 -2.885 1.00 78.62 236 CYS A N 1
ATOM 1884 C CA . CYS A 1 236 ? -3.724 19.983 -2.649 1.00 78.62 236 CYS A CA 1
ATOM 1885 C C . CYS A 1 236 ? -3.651 21.417 -2.067 1.00 78.62 236 CYS A C 1
ATOM 1887 O O . CYS A 1 236 ? -3.871 21.625 -0.867 1.00 78.62 236 CYS A O 1
ATOM 1889 N N . PRO A 1 237 ? -3.352 22.439 -2.896 1.00 81.62 237 PRO A N 1
ATOM 1890 C CA . PRO A 1 237 ? -3.174 23.818 -2.429 1.00 81.62 237 PRO A CA 1
ATOM 1891 C C . PRO A 1 237 ? -4.333 24.394 -1.585 1.00 81.62 237 PRO A C 1
ATOM 1893 O O . PRO A 1 237 ? -4.059 25.152 -0.650 1.00 81.62 237 PRO A O 1
ATOM 1896 N N . PRO A 1 238 ? -5.620 24.060 -1.835 1.00 84.44 238 PRO A N 1
ATOM 1897 C CA . PRO A 1 238 ? -6.713 24.475 -0.953 1.00 84.44 238 PRO A CA 1
ATOM 1898 C C . PRO A 1 238 ? -6.577 23.952 0.485 1.00 84.44 238 PRO A C 1
ATOM 1900 O O . PRO A 1 238 ? -6.827 24.703 1.428 1.00 84.44 238 PRO A O 1
ATOM 1903 N N . ALA A 1 239 ? -6.126 22.707 0.670 1.00 79.56 239 ALA A N 1
ATOM 1904 C CA . ALA A 1 239 ? -5.921 22.121 1.995 1.00 79.56 239 ALA A CA 1
ATOM 1905 C C . ALA A 1 239 ? -4.781 22.816 2.757 1.00 79.56 239 ALA A C 1
ATOM 1907 O O . ALA A 1 239 ? -4.903 23.054 3.957 1.00 79.56 239 ALA A O 1
ATOM 1908 N N . ALA A 1 240 ? -3.712 23.226 2.064 1.00 80.38 240 ALA A N 1
ATOM 1909 C CA . ALA A 1 240 ? -2.618 23.984 2.677 1.00 80.38 240 ALA A CA 1
ATOM 1910 C C . ALA A 1 240 ? -3.092 25.334 3.243 1.00 80.38 240 ALA A C 1
ATOM 1912 O O . ALA A 1 240 ? -2.740 25.691 4.368 1.00 80.38 240 ALA A O 1
ATOM 1913 N N . LYS A 1 241 ? -3.945 26.053 2.496 1.00 83.81 241 LYS A N 1
ATOM 1914 C CA . LYS A 1 241 ? -4.544 27.323 2.945 1.00 83.81 241 LYS A CA 1
ATOM 1915 C C . LYS A 1 241 ? -5.452 27.138 4.160 1.00 83.81 241 LYS A C 1
ATOM 1917 O O . LYS A 1 241 ? -5.436 27.967 5.067 1.00 83.81 241 LYS A O 1
ATOM 1922 N N . LEU A 1 242 ? -6.237 26.059 4.190 1.00 82.06 242 LEU A N 1
ATOM 1923 C CA . LEU A 1 242 ? -7.086 25.730 5.337 1.00 82.06 242 LEU A CA 1
ATOM 1924 C C . LEU A 1 242 ? -6.238 25.405 6.573 1.00 82.06 242 LEU A C 1
ATOM 1926 O O . LEU A 1 242 ? -6.443 26.012 7.622 1.00 82.06 242 LEU A O 1
ATOM 1930 N N . ALA A 1 243 ? -5.233 24.538 6.438 1.00 79.81 243 ALA A N 1
ATOM 1931 C CA . ALA A 1 243 ? -4.327 24.205 7.535 1.00 79.81 243 ALA A CA 1
ATOM 1932 C C . ALA A 1 243 ? -3.587 25.439 8.076 1.00 79.81 243 ALA A C 1
ATOM 1934 O O . ALA A 1 243 ? -3.370 25.556 9.276 1.00 79.81 243 ALA A O 1
ATOM 1935 N N . GLU A 1 244 ? -3.219 26.397 7.220 1.00 82.31 244 GLU A N 1
ATOM 1936 C CA . GLU A 1 244 ? -2.639 27.668 7.658 1.00 82.31 244 GLU A CA 1
ATOM 1937 C C . GLU A 1 244 ? -3.630 28.544 8.428 1.00 82.31 244 GLU A C 1
ATOM 1939 O O . GLU A 1 244 ? -3.294 29.031 9.507 1.00 82.31 244 GLU A O 1
ATOM 1944 N N . LYS A 1 245 ? -4.858 28.692 7.918 1.00 85.56 245 LYS A N 1
ATOM 1945 C CA . LYS A 1 245 ? -5.914 29.483 8.562 1.00 85.56 245 LYS A CA 1
ATOM 1946 C C . LYS A 1 245 ? -6.245 28.975 9.970 1.00 85.56 245 LYS A C 1
ATOM 1948 O O . LYS A 1 245 ? -6.482 29.786 10.865 1.00 85.56 245 LYS A O 1
ATOM 1953 N N . TYR A 1 246 ? -6.267 27.655 10.157 1.00 82.81 246 TYR A N 1
ATOM 1954 C CA . TYR A 1 246 ? -6.685 27.024 11.413 1.00 82.81 246 TYR A CA 1
ATOM 1955 C C . TYR A 1 246 ? -5.526 26.570 12.311 1.00 82.81 246 TYR A C 1
ATOM 1957 O O . TYR A 1 246 ? -5.771 26.215 13.459 1.00 82.81 246 TYR A O 1
ATOM 1965 N N . ALA A 1 247 ? -4.273 26.671 11.852 1.00 79.94 247 ALA A N 1
ATOM 1966 C CA . ALA A 1 247 ? -3.061 26.255 12.568 1.00 79.94 247 ALA A CA 1
ATOM 1967 C C . ALA A 1 247 ? -3.057 26.606 14.063 1.00 79.94 247 ALA A C 1
ATOM 1969 O O . ALA A 1 247 ? -2.854 25.736 14.898 1.00 79.94 247 ALA A O 1
ATOM 1970 N N . LYS A 1 248 ? -3.339 27.873 14.395 1.00 80.38 248 LYS A N 1
ATOM 1971 C CA . LYS A 1 248 ? -3.299 28.382 15.776 1.00 80.38 248 LYS A CA 1
ATOM 1972 C C . LYS A 1 248 ? -4.296 27.709 16.726 1.00 80.38 248 LYS A C 1
ATOM 1974 O O . LYS A 1 248 ? -4.101 27.764 17.932 1.00 80.38 248 LYS A O 1
ATOM 1979 N N . PHE A 1 249 ? -5.381 27.152 16.190 1.00 77.12 249 PHE A N 1
ATOM 1980 C CA . PHE A 1 249 ? -6.379 26.414 16.962 1.00 77.12 249 PHE A CA 1
ATOM 1981 C C . PHE A 1 249 ? -5.988 24.939 17.054 1.00 77.12 249 PHE A C 1
ATOM 1983 O O . PHE A 1 249 ? -6.034 24.366 18.134 1.00 77.12 249 PHE A O 1
ATOM 1990 N N . LEU A 1 250 ? -5.522 24.368 15.938 1.00 73.88 250 LEU A N 1
ATOM 1991 C CA . LEU A 1 250 ? -5.105 22.966 15.836 1.00 73.88 250 LEU A CA 1
ATOM 1992 C C . LEU A 1 250 ? -3.879 22.638 16.708 1.00 73.88 250 LEU A C 1
ATOM 1994 O O . LEU A 1 250 ? -3.689 21.488 17.069 1.00 73.88 250 LEU A O 1
ATOM 1998 N N . THR A 1 251 ? -3.054 23.628 17.061 1.00 76.88 251 THR A N 1
ATOM 1999 C CA . THR A 1 251 ? -1.887 23.455 17.949 1.00 76.88 251 THR A CA 1
ATOM 2000 C C . THR A 1 251 ? -2.114 24.001 19.362 1.00 76.88 251 THR A C 1
ATOM 2002 O O . THR A 1 251 ? -1.169 24.110 20.145 1.00 76.88 251 THR A O 1
ATOM 2005 N N . ASN A 1 252 ? -3.339 24.410 19.707 1.00 84.69 252 ASN A N 1
ATOM 2006 C CA . ASN A 1 252 ? -3.626 24.968 21.024 1.00 84.69 252 ASN A CA 1
ATOM 2007 C C . ASN A 1 252 ? -3.786 23.843 22.059 1.00 84.69 252 ASN A C 1
ATOM 2009 O O . ASN A 1 252 ? -4.786 23.128 22.068 1.00 84.69 252 ASN A O 1
ATOM 2013 N N . ARG A 1 253 ? -2.798 23.723 22.952 1.00 82.00 253 ARG A N 1
ATOM 2014 C CA . ARG A 1 253 ? -2.750 22.693 24.002 1.00 82.00 253 ARG A CA 1
ATOM 2015 C C . ARG A 1 253 ? -3.939 22.759 24.957 1.00 82.00 253 ARG A C 1
ATOM 2017 O O . ARG A 1 253 ? -4.524 21.724 25.256 1.00 82.00 253 ARG A O 1
ATOM 2024 N N . GLU A 1 254 ? -4.326 23.961 25.379 1.00 85.50 254 GLU A N 1
ATOM 2025 C CA . GLU A 1 254 ? -5.459 24.162 26.290 1.00 85.50 254 GLU A CA 1
ATOM 2026 C C . GLU A 1 254 ? -6.776 23.741 25.635 1.00 85.50 254 GLU A C 1
ATOM 2028 O O . GLU A 1 254 ? -7.609 23.112 26.278 1.00 85.50 254 GLU A O 1
ATOM 2033 N N . PHE A 1 255 ? -6.947 24.023 24.340 1.00 86.44 255 PHE A N 1
ATOM 2034 C CA . PHE A 1 255 ? -8.135 23.598 23.601 1.00 86.44 255 PHE A CA 1
ATOM 2035 C C . PHE A 1 255 ? -8.201 22.075 23.426 1.00 86.44 255 PHE A C 1
ATOM 2037 O O . PHE A 1 255 ? -9.253 21.486 23.652 1.00 86.44 255 PHE A O 1
ATOM 2044 N N . ILE A 1 256 ? -7.090 21.423 23.068 1.00 82.12 256 ILE A N 1
ATOM 2045 C CA . ILE A 1 256 ? -7.037 19.956 22.934 1.00 82.12 256 ILE A CA 1
ATOM 2046 C C . ILE A 1 256 ? -7.325 19.289 24.285 1.00 82.12 256 ILE A C 1
ATOM 2048 O O . ILE A 1 256 ? -8.139 18.370 24.369 1.00 82.12 256 ILE A O 1
ATOM 2052 N N . LYS A 1 257 ? -6.720 19.799 25.363 1.00 83.06 257 LYS A N 1
ATOM 2053 C CA . LYS A 1 257 ? -6.980 19.336 26.730 1.00 83.06 257 LYS A CA 1
ATOM 2054 C C . LYS A 1 257 ? -8.443 19.522 27.121 1.00 83.06 257 LYS A C 1
ATOM 2056 O O . LYS A 1 257 ? -9.053 18.601 27.664 1.00 83.06 257 LYS A O 1
ATOM 2061 N N . TYR A 1 258 ? -9.012 20.687 26.822 1.00 87.62 258 TYR A N 1
ATOM 2062 C CA . TYR A 1 258 ? -10.425 20.975 27.033 1.00 87.62 258 TYR A CA 1
ATOM 2063 C C . TYR A 1 258 ? -11.318 19.969 26.297 1.00 87.62 258 TYR A C 1
ATOM 2065 O O . TYR A 1 258 ? -12.177 19.354 26.927 1.00 87.62 258 TYR A O 1
ATOM 2073 N N . ALA A 1 259 ? -11.079 19.749 25.003 1.00 87.94 259 ALA A N 1
ATOM 2074 C CA . ALA A 1 259 ? -11.881 18.856 24.175 1.00 87.94 259 ALA A CA 1
ATOM 2075 C C . ALA A 1 259 ? -11.939 17.430 24.743 1.00 87.94 259 ALA A C 1
ATOM 2077 O O . ALA A 1 259 ? -13.036 16.915 24.924 1.00 87.94 259 ALA A O 1
ATOM 2078 N N . PHE A 1 260 ? -10.795 16.837 25.108 1.00 82.75 260 PHE A N 1
ATOM 2079 C CA . PHE A 1 260 ? -10.734 15.458 25.616 1.00 82.75 260 PHE A CA 1
ATOM 2080 C C . PHE A 1 260 ? -11.191 15.275 27.067 1.00 82.75 260 PHE A C 1
ATOM 2082 O O . PHE A 1 260 ? -11.609 14.185 27.440 1.00 82.75 260 PHE A O 1
ATOM 2089 N N . SER A 1 261 ? -11.067 16.293 27.925 1.00 82.19 261 SER A N 1
ATOM 2090 C CA . SER A 1 261 ? -11.211 16.083 29.379 1.00 82.19 261 SER A CA 1
ATOM 2091 C C . SER A 1 261 ? -12.291 16.914 30.066 1.00 82.19 261 SER A C 1
ATOM 2093 O O . SER A 1 261 ? -12.661 16.595 31.204 1.00 82.19 261 SER A O 1
ATOM 2095 N N . GLN A 1 262 ? -12.789 17.962 29.406 1.00 87.81 262 GLN A N 1
ATOM 2096 C CA . GLN A 1 262 ? -13.683 18.943 30.020 1.00 87.81 262 GLN A CA 1
ATOM 2097 C C . GLN A 1 262 ? -14.927 19.266 29.184 1.00 87.81 262 GLN A C 1
ATOM 2099 O O . GLN A 1 262 ? -15.973 19.523 29.770 1.00 87.81 262 GLN A O 1
ATOM 2104 N N . SER A 1 263 ? -14.859 19.207 27.852 1.00 91.88 263 SER A N 1
ATOM 2105 C CA . SER A 1 263 ? -15.956 19.611 26.958 1.00 91.88 263 SER A CA 1
ATOM 2106 C C . SER A 1 263 ? -17.291 18.938 27.300 1.00 91.88 263 SER A C 1
ATOM 2108 O O . SER A 1 263 ? -18.290 19.613 27.533 1.00 91.88 263 SER A O 1
ATOM 2110 N N . TYR A 1 264 ? -17.300 17.611 27.441 1.00 91.62 264 TYR A N 1
ATOM 2111 C CA . TYR A 1 264 ? -18.505 16.854 27.769 1.00 91.62 264 TYR A CA 1
ATOM 2112 C C . TYR A 1 264 ? -19.044 17.179 29.173 1.00 91.62 264 TYR A C 1
ATOM 2114 O O . TYR A 1 264 ? -20.252 17.129 29.388 1.00 91.62 264 TYR A O 1
ATOM 2122 N N . LYS A 1 265 ? -18.175 17.555 30.122 1.00 92.38 265 LYS A N 1
ATOM 2123 C CA . LYS A 1 265 ? -18.581 17.963 31.477 1.00 92.38 265 LYS A CA 1
ATOM 2124 C C . LYS A 1 265 ? -19.251 19.330 31.464 1.00 92.38 265 LYS A C 1
ATOM 2126 O O . LYS A 1 265 ? -20.266 19.507 32.127 1.00 92.38 265 LYS A O 1
ATOM 2131 N N . ASP A 1 266 ? -18.713 20.270 30.692 1.00 95.00 266 ASP A N 1
ATOM 2132 C CA . ASP A 1 266 ? -19.284 21.614 30.543 1.00 95.00 266 ASP A CA 1
ATOM 2133 C C . ASP A 1 266 ? -20.629 21.579 29.807 1.00 95.00 266 ASP A C 1
ATOM 2135 O O . ASP A 1 266 ? -21.529 22.362 30.108 1.00 95.00 266 ASP A O 1
ATOM 2139 N N . LEU A 1 267 ? -20.793 20.617 28.895 1.00 95.69 267 LEU A N 1
ATOM 2140 C CA . LEU A 1 267 ? -22.071 20.306 28.256 1.00 95.69 267 LEU A CA 1
ATOM 2141 C C . LEU A 1 267 ? -23.014 19.503 29.163 1.00 95.69 267 LEU A C 1
ATOM 2143 O O . LEU A 1 267 ? -24.151 19.234 28.770 1.00 95.69 267 LEU A O 1
ATOM 2147 N N . ASP A 1 268 ? -22.591 19.149 30.382 1.00 94.44 268 ASP A N 1
ATOM 2148 C CA . ASP A 1 268 ? -23.367 18.359 31.342 1.00 94.44 268 ASP A CA 1
ATOM 2149 C C . ASP A 1 268 ? -23.855 17.039 30.708 1.00 94.44 268 ASP A C 1
ATOM 2151 O O . ASP A 1 268 ? -25.021 16.652 30.779 1.00 94.44 268 ASP A O 1
ATOM 2155 N N . LEU A 1 269 ? -22.940 16.374 29.995 1.00 94.44 269 LEU A N 1
ATOM 2156 C CA . LEU A 1 269 ? -23.119 15.037 29.445 1.00 94.44 269 LEU A CA 1
ATOM 2157 C C . LEU A 1 269 ? -22.565 14.017 30.438 1.00 94.44 269 LEU A C 1
ATOM 2159 O O . LEU A 1 269 ? -21.399 14.070 30.832 1.00 94.44 269 LEU A O 1
ATOM 2163 N N . LYS A 1 270 ? -23.395 13.041 30.818 1.00 93.44 270 LYS A N 1
ATOM 2164 C CA . LYS A 1 270 ? -22.947 11.910 31.636 1.00 93.44 270 LYS A CA 1
ATOM 2165 C C . LYS A 1 270 ? -21.837 11.135 30.896 1.00 93.44 270 LYS A C 1
ATOM 2167 O O . LYS A 1 270 ? -22.060 10.767 29.739 1.00 93.44 270 LYS A O 1
ATOM 2172 N N . PRO A 1 271 ? -20.677 10.875 31.524 1.00 92.12 271 PRO A N 1
ATOM 2173 C CA . PRO A 1 271 ? -19.587 10.162 30.872 1.00 92.12 271 PRO A CA 1
ATOM 2174 C C . PRO A 1 271 ? -19.943 8.710 30.553 1.00 92.12 271 PRO A C 1
ATOM 2176 O O . PRO A 1 271 ? -20.794 8.102 31.209 1.00 92.12 271 PRO A O 1
ATOM 2179 N N . VAL A 1 272 ? -19.229 8.149 29.581 1.00 92.69 272 VAL A N 1
ATOM 2180 C CA . VAL A 1 272 ? -19.314 6.744 29.154 1.00 92.69 272 VAL A CA 1
ATOM 2181 C C . VAL A 1 272 ? -17.918 6.145 29.011 1.00 92.69 272 VAL A C 1
ATOM 2183 O O . VAL A 1 272 ? -16.918 6.865 29.060 1.00 92.69 272 VAL A O 1
ATOM 2186 N N . CYS A 1 273 ? -17.831 4.826 28.836 1.00 91.44 273 CYS A N 1
ATOM 2187 C CA . CYS A 1 273 ? -16.578 4.219 28.398 1.00 91.44 273 CYS A CA 1
ATOM 2188 C C . CYS A 1 273 ? -16.318 4.557 26.928 1.00 91.44 273 CYS A C 1
ATOM 2190 O O . CYS A 1 273 ? -17.178 4.360 26.070 1.00 91.44 273 CYS A O 1
ATOM 2192 N N . VAL A 1 274 ? -15.119 5.064 26.674 1.00 92.06 274 VAL A N 1
ATOM 2193 C CA . VAL A 1 274 ? -14.596 5.457 25.368 1.00 92.06 274 VAL A CA 1
ATOM 2194 C C . VAL A 1 274 ? -13.396 4.562 25.066 1.00 92.06 274 VAL A C 1
ATOM 2196 O O . VAL A 1 274 ? -12.546 4.351 25.937 1.00 92.06 274 VAL A O 1
ATOM 2199 N N . HIS A 1 275 ? -13.321 4.018 23.851 1.00 93.00 275 HIS A N 1
ATOM 2200 C CA . HIS A 1 275 ? -12.171 3.241 23.383 1.00 93.00 275 HIS A CA 1
ATOM 2201 C C . HIS A 1 275 ? -10.923 4.130 23.303 1.00 93.00 275 HIS A C 1
ATOM 2203 O O . HIS A 1 275 ? -9.826 3.721 23.681 1.00 93.00 275 HIS A O 1
ATOM 2209 N N . GLY A 1 276 ? -11.082 5.366 22.825 1.00 87.44 276 GLY A N 1
ATOM 2210 C CA . GLY A 1 276 ? -10.060 6.417 22.844 1.00 87.44 276 GLY A CA 1
ATOM 2211 C C . GLY A 1 276 ? -9.100 6.356 21.660 1.00 87.44 276 GLY A C 1
ATOM 2212 O O . GLY A 1 276 ? -8.631 7.392 21.201 1.00 87.44 276 GLY A O 1
ATOM 2213 N N . ASP A 1 277 ? -8.860 5.158 21.119 1.00 87.81 277 ASP A N 1
ATOM 2214 C CA . ASP A 1 277 ? -8.169 4.955 19.838 1.00 87.81 277 ASP A CA 1
ATOM 2215 C C . ASP A 1 277 ? -9.018 4.188 18.808 1.00 87.81 277 ASP A C 1
ATOM 2217 O O . ASP A 1 277 ? -8.587 3.172 18.267 1.00 87.81 277 ASP A O 1
ATOM 2221 N N . LEU A 1 278 ? -10.266 4.597 18.567 1.00 92.44 278 LEU A N 1
ATOM 2222 C CA . LEU A 1 278 ? -11.143 3.893 17.625 1.00 92.44 278 LEU A CA 1
ATOM 2223 C C . LEU A 1 278 ? -10.904 4.323 16.164 1.00 92.44 278 LEU A C 1
ATOM 2225 O O . LEU A 1 278 ? -11.436 5.332 15.703 1.00 92.44 278 LEU A O 1
ATOM 2229 N N . TRP A 1 279 ? -10.121 3.541 15.417 1.00 90.44 279 TRP A N 1
ATOM 2230 C CA . TRP A 1 279 ? -9.869 3.742 13.982 1.00 90.44 279 TRP A CA 1
ATOM 2231 C C . TRP A 1 279 ? -9.664 2.412 13.238 1.00 90.44 279 TRP A C 1
ATOM 2233 O O . TRP A 1 279 ? -9.613 1.354 13.860 1.00 90.44 279 TRP A O 1
ATOM 2243 N N . ALA A 1 280 ? -9.545 2.452 11.905 1.00 89.12 280 ALA A N 1
ATOM 2244 C CA . ALA A 1 280 ? -9.536 1.281 11.016 1.00 89.12 280 ALA A CA 1
ATOM 2245 C C . ALA A 1 280 ? -8.561 0.163 11.437 1.00 89.12 280 ALA A C 1
ATOM 2247 O O . ALA A 1 280 ? -8.889 -1.016 11.322 1.00 89.12 280 ALA A O 1
ATOM 2248 N N . CYS A 1 281 ? -7.390 0.525 11.969 1.00 87.19 281 CYS A N 1
ATOM 2249 C CA . CYS A 1 281 ? -6.374 -0.431 12.418 1.00 87.19 281 CYS A CA 1
ATOM 2250 C C . CYS A 1 281 ? -6.739 -1.163 13.722 1.00 87.19 281 CYS A C 1
ATOM 2252 O O . CYS A 1 281 ? -6.181 -2.223 13.987 1.00 87.19 281 CYS A O 1
ATOM 2254 N N . ASN A 1 282 ? -7.685 -0.630 14.496 1.00 92.25 282 ASN A N 1
ATOM 2255 C CA . ASN A 1 282 ? -8.147 -1.180 15.774 1.00 92.25 282 ASN A CA 1
ATOM 2256 C C . ASN A 1 282 ? -9.542 -1.829 15.664 1.00 92.25 282 ASN A C 1
ATOM 2258 O O . ASN A 1 282 ? -10.137 -2.244 16.660 1.00 92.25 282 ASN A O 1
ATOM 2262 N N . ILE A 1 283 ? -10.065 -1.953 14.438 1.00 94.94 283 ILE A N 1
ATOM 2263 C CA . ILE A 1 283 ? -11.349 -2.588 14.135 1.00 94.94 283 ILE A CA 1
ATOM 2264 C C . ILE A 1 283 ? -11.098 -3.771 13.198 1.00 94.94 283 ILE A C 1
ATOM 2266 O O . ILE A 1 283 ? -10.790 -3.601 12.018 1.00 94.94 283 ILE A O 1
ATOM 2270 N N . MET A 1 284 ? -11.266 -4.991 13.708 1.00 94.56 284 MET A N 1
ATOM 2271 C CA . MET A 1 284 ? -11.236 -6.201 12.890 1.00 94.56 284 MET A CA 1
ATOM 2272 C C . MET A 1 284 ? -12.624 -6.451 12.301 1.00 94.56 284 MET A C 1
ATOM 2274 O O . MET A 1 284 ? -13.549 -6.853 13.006 1.00 94.56 284 MET A O 1
ATOM 2278 N N . ILE A 1 285 ? -12.765 -6.239 10.997 1.00 95.38 285 ILE A N 1
ATOM 2279 C CA . ILE A 1 285 ? -13.983 -6.518 10.235 1.00 95.38 285 ILE A CA 1
ATOM 2280 C C . ILE A 1 285 ? -14.023 -8.013 9.926 1.00 95.38 285 ILE A C 1
ATOM 2282 O O . ILE A 1 285 ? -13.013 -8.594 9.520 1.00 95.38 285 ILE A O 1
ATOM 2286 N N . ALA A 1 286 ? -15.180 -8.642 10.123 1.00 95.56 286 ALA A N 1
ATOM 2287 C CA . ALA A 1 286 ? -15.360 -10.051 9.822 1.00 95.56 286 ALA A CA 1
ATOM 2288 C C . ALA A 1 286 ? -15.216 -10.311 8.321 1.00 95.56 286 ALA A C 1
ATOM 2290 O O . ALA A 1 286 ? -15.679 -9.512 7.502 1.00 95.56 286 ALA A O 1
ATOM 2291 N N . ILE A 1 287 ? -14.592 -11.432 7.970 1.00 93.56 287 ILE A N 1
ATOM 2292 C CA . ILE A 1 287 ? -14.383 -11.840 6.579 1.00 93.56 287 ILE A CA 1
ATOM 2293 C C . ILE A 1 287 ? -15.256 -13.033 6.209 1.00 93.56 287 ILE A C 1
ATOM 2295 O O . ILE A 1 287 ? -15.553 -13.884 7.049 1.00 93.56 287 ILE A O 1
ATOM 2299 N N . ASP A 1 288 ? -15.678 -13.090 4.950 1.00 89.94 288 ASP A N 1
ATOM 2300 C CA . ASP A 1 288 ? -16.387 -14.251 4.425 1.00 89.94 288 ASP A CA 1
ATOM 2301 C C . ASP A 1 288 ? -15.421 -15.399 4.069 1.00 89.94 288 ASP A C 1
ATOM 2303 O O . ASP A 1 288 ? -14.206 -15.321 4.259 1.00 89.94 288 ASP A O 1
ATOM 2307 N N . LYS A 1 289 ? -15.967 -16.497 3.536 1.00 82.62 289 LYS A N 1
ATOM 2308 C CA . LYS A 1 289 ? -15.189 -17.676 3.116 1.00 82.62 289 LYS A CA 1
ATOM 2309 C C . LYS A 1 289 ? -14.154 -17.394 2.015 1.00 82.62 289 LYS A C 1
ATOM 2311 O O . LYS A 1 289 ? -13.245 -18.200 1.848 1.00 82.62 289 LYS A O 1
ATOM 2316 N N . ASN A 1 290 ? -14.313 -16.308 1.260 1.00 80.06 290 ASN A N 1
ATOM 2317 C CA . ASN A 1 290 ? -13.377 -15.880 0.221 1.00 80.06 290 ASN A CA 1
ATOM 2318 C C . ASN A 1 290 ? -12.309 -14.931 0.797 1.00 80.06 290 ASN A C 1
ATOM 2320 O O . ASN A 1 290 ? -11.314 -14.639 0.142 1.00 80.06 290 ASN A O 1
ATOM 2324 N N . GLY A 1 291 ? -12.480 -14.487 2.046 1.00 80.75 291 GLY A N 1
ATOM 2325 C CA . GLY A 1 291 ? -11.575 -13.578 2.730 1.00 80.75 291 GLY A CA 1
ATOM 2326 C C . GLY A 1 291 ? -11.889 -12.098 2.508 1.00 80.75 291 GLY A C 1
ATOM 2327 O O . GLY A 1 291 ? -11.050 -11.270 2.885 1.00 80.75 291 GLY A O 1
ATOM 2328 N N . ASP A 1 292 ? -13.054 -11.780 1.939 1.00 85.12 292 ASP A N 1
ATOM 2329 C CA . ASP A 1 292 ? -13.524 -10.417 1.685 1.00 85.12 292 ASP A CA 1
ATOM 2330 C C . ASP A 1 292 ? -14.208 -9.819 2.915 1.00 85.12 292 ASP A C 1
ATOM 2332 O O . ASP A 1 292 ? -14.816 -10.531 3.718 1.00 85.12 292 ASP A O 1
ATOM 2336 N N . PHE A 1 293 ? -14.131 -8.493 3.063 1.00 90.88 293 PHE A N 1
ATOM 2337 C CA . PHE A 1 293 ? -14.784 -7.785 4.161 1.00 90.88 293 PHE A CA 1
ATOM 2338 C C . PHE A 1 293 ? -16.305 -7.916 4.096 1.00 90.88 293 PHE A C 1
ATOM 2340 O O . PHE A 1 293 ? -16.944 -7.571 3.103 1.00 90.88 293 PHE A O 1
ATOM 2347 N N . THR A 1 294 ? -16.894 -8.330 5.211 1.00 94.88 294 THR A N 1
ATOM 2348 C CA . THR A 1 294 ? -18.337 -8.254 5.433 1.00 94.88 294 THR A CA 1
ATOM 2349 C C . THR A 1 294 ? -18.715 -6.902 6.054 1.00 94.88 294 THR A C 1
ATOM 2351 O O . THR A 1 294 ? -17.892 -5.991 6.187 1.00 94.88 294 THR A O 1
ATOM 2354 N N . ASN A 1 295 ? -19.984 -6.754 6.440 1.00 95.88 295 ASN A N 1
ATOM 2355 C CA . ASN A 1 295 ? -20.438 -5.610 7.232 1.00 95.88 295 ASN A CA 1
ATOM 2356 C C . ASN A 1 295 ? -20.392 -5.869 8.746 1.00 95.88 295 ASN A C 1
ATOM 2358 O O . ASN A 1 295 ? -20.693 -4.962 9.515 1.00 95.88 295 ASN A O 1
ATOM 2362 N N . GLU A 1 296 ? -20.031 -7.081 9.170 1.00 95.50 296 GLU A N 1
ATOM 2363 C CA . GLU A 1 296 ? -19.999 -7.474 10.577 1.00 95.50 296 GLU A CA 1
ATOM 2364 C C . GLU A 1 296 ? -18.621 -7.217 11.195 1.00 95.50 296 GLU A C 1
ATOM 2366 O O . GLU A 1 296 ? -17.596 -7.230 10.509 1.00 95.50 296 GLU A O 1
ATOM 2371 N N . ILE A 1 297 ? -18.582 -7.008 12.511 1.00 95.88 297 ILE A N 1
ATOM 2372 C CA . ILE A 1 297 ? -17.338 -6.785 13.256 1.00 95.88 297 ILE A CA 1
ATOM 2373 C C . ILE A 1 297 ? -16.910 -8.086 13.930 1.00 95.88 297 ILE A C 1
ATOM 2375 O O . ILE A 1 297 ? -17.661 -8.678 14.703 1.00 95.88 297 ILE A O 1
ATOM 2379 N N . ALA A 1 298 ? -15.685 -8.529 13.646 1.00 95.69 298 ALA A N 1
ATOM 2380 C CA . ALA A 1 298 ? -15.090 -9.685 14.305 1.00 95.69 298 ALA A CA 1
ATOM 2381 C C . ALA A 1 298 ? -14.631 -9.336 15.726 1.00 95.69 298 ALA A C 1
ATOM 2383 O O . ALA A 1 298 ? -14.909 -10.107 16.648 1.00 95.69 298 ALA A O 1
ATOM 2384 N N . ALA A 1 299 ? -13.938 -8.202 15.890 1.00 95.81 299 ALA A N 1
ATOM 2385 C CA . ALA A 1 299 ? -13.536 -7.667 17.189 1.00 95.81 299 ALA A CA 1
ATOM 2386 C C . ALA A 1 299 ? -13.053 -6.211 17.121 1.00 95.81 299 ALA A C 1
ATOM 2388 O O . ALA A 1 299 ? -12.474 -5.780 16.126 1.00 95.81 299 ALA A O 1
ATOM 2389 N N . PHE A 1 300 ? -13.201 -5.501 18.234 1.00 95.50 300 PHE A N 1
ATOM 2390 C CA . PHE A 1 300 ? -12.440 -4.299 18.566 1.00 95.50 300 PHE A CA 1
ATOM 2391 C C . PHE A 1 300 ? -11.188 -4.693 19.354 1.00 95.50 300 PHE A C 1
ATOM 2393 O O . PHE A 1 300 ? -11.262 -5.527 20.266 1.00 95.50 300 PHE A O 1
ATOM 2400 N N . VAL A 1 301 ? -10.042 -4.116 19.000 1.00 92.25 301 VAL A N 1
ATOM 2401 C CA . VAL A 1 301 ? -8.732 -4.469 19.563 1.00 92.25 301 VAL A CA 1
ATOM 2402 C C . VAL A 1 301 ? -7.963 -3.223 19.996 1.00 92.25 301 VAL A C 1
ATOM 2404 O O . VAL A 1 301 ? -8.269 -2.122 19.568 1.00 92.25 301 VAL A O 1
ATOM 2407 N N . ASP A 1 302 ? -6.922 -3.429 20.802 1.00 89.50 302 ASP A N 1
ATOM 2408 C CA . ASP A 1 302 ? -6.020 -2.379 21.291 1.00 89.50 302 ASP A CA 1
ATOM 2409 C C . ASP A 1 302 ? -6.662 -1.358 22.249 1.00 89.50 302 ASP A C 1
ATOM 2411 O O . ASP A 1 302 ? -6.655 -0.146 22.051 1.00 89.50 302 ASP A O 1
ATOM 2415 N N . TRP A 1 303 ? -7.156 -1.874 23.375 1.00 91.25 303 TRP A N 1
ATOM 2416 C CA . TRP A 1 303 ? -7.834 -1.112 24.429 1.00 91.25 303 TRP A CA 1
ATOM 2417 C C . TRP A 1 303 ? -6.874 -0.383 25.388 1.00 91.25 303 TRP A C 1
ATOM 2419 O O . TRP A 1 303 ? -7.218 -0.105 26.531 1.00 91.25 303 TRP A O 1
ATOM 2429 N N . GLN A 1 304 ? -5.647 -0.083 24.965 1.00 86.25 304 GLN A N 1
ATOM 2430 C CA . GLN A 1 304 ? -4.581 0.451 25.829 1.00 86.25 304 GLN A CA 1
ATOM 2431 C C . GLN A 1 304 ? -4.812 1.885 26.337 1.00 86.25 304 GLN A C 1
ATOM 2433 O O . GLN A 1 304 ? -4.202 2.294 27.327 1.00 86.25 304 GLN A O 1
ATOM 2438 N N . ILE A 1 305 ? -5.703 2.646 25.693 1.00 84.62 305 ILE A N 1
ATOM 2439 C CA . ILE A 1 305 ? -6.062 4.014 26.104 1.00 84.62 305 ILE A CA 1
ATOM 2440 C C . ILE A 1 305 ? -7.557 4.212 26.370 1.00 84.62 305 ILE A C 1
ATOM 2442 O O . ILE A 1 305 ? -8.034 5.351 26.375 1.00 84.62 305 ILE A O 1
ATOM 2446 N N . PHE A 1 306 ? -8.294 3.128 26.620 1.00 89.19 306 PHE A N 1
ATOM 2447 C CA . PHE A 1 306 ? -9.702 3.239 26.991 1.00 89.19 306 PHE A CA 1
ATOM 2448 C C . PHE A 1 306 ? -9.859 4.052 28.286 1.00 89.19 306 PHE A C 1
ATOM 2450 O O . PHE A 1 306 ? -9.007 4.000 29.180 1.00 89.19 306 PHE A O 1
ATOM 2457 N N . HIS A 1 307 ? -10.936 4.827 28.384 1.00 88.88 307 HIS A N 1
ATOM 2458 C CA . HIS A 1 307 ? -11.144 5.728 29.513 1.00 88.88 307 HIS A CA 1
ATOM 2459 C C . HIS A 1 307 ? -12.602 6.163 29.682 1.00 88.88 307 HIS A C 1
ATOM 2461 O O . HIS A 1 307 ? -13.468 5.862 28.864 1.00 88.88 307 HIS A O 1
ATOM 2467 N N . GLU A 1 308 ? -12.864 6.867 30.779 1.00 88.75 308 GLU A N 1
ATOM 2468 C CA . GLU A 1 308 ? -14.081 7.639 31.000 1.00 88.75 308 GLU A CA 1
ATOM 2469 C C . GLU A 1 308 ? -14.019 8.942 30.187 1.00 88.75 308 GLU A C 1
ATOM 2471 O O . GLU A 1 308 ? -13.146 9.778 30.436 1.00 88.75 308 GLU A O 1
ATOM 2476 N N . GLY A 1 309 ? -14.937 9.108 29.231 1.00 90.75 309 GLY A N 1
ATOM 2477 C CA . GLY A 1 309 ? -14.943 10.235 28.295 1.00 90.75 309 GLY A CA 1
ATOM 2478 C C . GLY A 1 309 ? -16.335 10.614 27.789 1.00 90.75 309 GLY A C 1
ATOM 2479 O O . GLY A 1 309 ? -17.360 10.187 28.338 1.00 90.75 309 GLY A O 1
ATOM 2480 N N . GLY A 1 310 ? -16.364 11.456 26.756 1.00 93.06 310 GLY A N 1
ATOM 2481 C CA . GLY A 1 310 ? -17.586 11.950 26.136 1.00 93.06 310 GLY A CA 1
ATOM 2482 C C . GLY A 1 310 ? -18.237 10.912 25.211 1.00 93.06 310 GLY A C 1
ATOM 2483 O O . GLY A 1 310 ? -17.548 10.125 24.564 1.00 93.06 310 GLY A O 1
ATOM 2484 N N . PRO A 1 311 ? -19.578 10.902 25.087 1.00 95.75 311 PRO A N 1
ATOM 2485 C CA . PRO A 1 311 ? -20.281 9.909 24.270 1.00 95.75 311 PRO A CA 1
ATOM 2486 C C . PRO A 1 311 ? -19.969 9.994 22.771 1.00 95.75 311 PRO A C 1
ATOM 2488 O O . PRO A 1 311 ? -20.160 9.014 22.056 1.00 95.75 311 PRO A O 1
ATOM 2491 N N . MET A 1 312 ? -19.490 11.145 22.292 1.00 96.75 312 MET A N 1
ATOM 2492 C CA . MET A 1 312 ? -19.213 11.381 20.873 1.00 96.75 312 MET A CA 1
ATOM 2493 C C . MET A 1 312 ? -17.743 11.190 20.486 1.00 96.75 312 MET A C 1
ATOM 2495 O O . MET A 1 312 ? -17.434 11.208 19.296 1.00 96.75 312 MET A O 1
ATOM 2499 N N . ASP A 1 313 ? -16.855 10.951 21.454 1.00 93.44 313 ASP A N 1
ATOM 2500 C CA . ASP A 1 313 ? -15.403 10.965 21.253 1.00 93.44 313 ASP A CA 1
ATOM 2501 C C . ASP A 1 313 ? -14.958 9.935 20.199 1.00 93.44 313 ASP A C 1
ATOM 2503 O O . ASP A 1 313 ? -14.331 10.272 19.190 1.00 93.44 313 ASP A O 1
ATOM 2507 N N . ASP A 1 314 ? -15.381 8.681 20.380 1.00 95.62 314 ASP A N 1
ATOM 2508 C CA . ASP A 1 314 ? -15.086 7.586 19.453 1.00 95.62 314 ASP A CA 1
ATOM 2509 C C . ASP A 1 314 ? -15.736 7.788 18.074 1.00 95.62 314 ASP A C 1
ATOM 2511 O O . ASP A 1 314 ? -15.166 7.385 17.059 1.00 95.62 314 ASP A O 1
ATOM 2515 N N . PHE A 1 315 ? -16.913 8.423 17.999 1.00 97.56 315 PHE A N 1
ATOM 2516 C CA . PHE A 1 315 ? -17.613 8.644 16.729 1.00 97.56 315 PHE A CA 1
ATOM 2517 C C . PHE A 1 315 ? -16.950 9.738 15.894 1.00 97.56 315 PHE A C 1
ATOM 2519 O O . PHE A 1 315 ? -16.768 9.553 14.688 1.00 97.56 315 PHE A O 1
ATOM 2526 N N . SER A 1 316 ? -16.531 10.841 16.519 1.00 95.31 316 SER A N 1
ATOM 2527 C CA . SER A 1 316 ? -15.764 11.892 15.845 1.00 95.31 316 SER A CA 1
ATOM 2528 C C . SER A 1 316 ? -14.453 11.339 15.288 1.00 95.31 316 SER A C 1
ATOM 2530 O O . SER A 1 316 ? -14.113 11.619 14.134 1.00 95.31 316 SER A O 1
ATOM 2532 N N . ARG A 1 317 ? -13.750 10.490 16.051 1.00 93.19 317 ARG A N 1
ATOM 2533 C CA . ARG A 1 317 ? -12.521 9.825 15.594 1.00 93.19 317 ARG A CA 1
ATOM 2534 C C . ARG A 1 317 ? -12.785 8.856 14.445 1.00 93.19 317 ARG A C 1
ATOM 2536 O O . ARG A 1 317 ? -12.154 8.968 13.392 1.00 93.19 317 ARG A O 1
ATOM 2543 N N . LEU A 1 318 ? -13.757 7.959 14.613 1.00 95.44 318 LEU A N 1
ATOM 2544 C CA . LEU A 1 318 ? -14.145 6.964 13.615 1.00 95.44 318 LEU A CA 1
ATOM 2545 C C . LEU A 1 318 ? -14.469 7.623 12.271 1.00 95.44 318 LEU A C 1
ATOM 2547 O O . LEU A 1 318 ? -13.902 7.251 11.246 1.00 95.44 318 LEU A O 1
ATOM 2551 N N . LEU A 1 319 ? -15.354 8.621 12.269 1.00 95.62 319 LEU A N 1
ATOM 2552 C CA . LEU A 1 319 ? -15.787 9.284 11.039 1.00 95.62 319 LEU A CA 1
ATOM 2553 C C . LEU A 1 319 ? -14.682 10.129 10.406 1.00 95.62 319 LEU A C 1
ATOM 2555 O O . LEU A 1 319 ? -14.619 10.249 9.182 1.00 95.62 319 LEU A O 1
ATOM 2559 N N . THR A 1 320 ? -13.792 10.706 11.209 1.00 92.19 320 THR A N 1
ATOM 2560 C CA . THR A 1 320 ? -12.701 11.528 10.680 1.00 92.19 320 THR A CA 1
ATOM 2561 C C . THR A 1 320 ? -11.599 10.687 10.046 1.00 92.19 320 THR A C 1
ATOM 2563 O O . THR A 1 320 ? -11.068 11.078 9.004 1.00 92.19 320 THR A O 1
ATOM 2566 N N . LEU A 1 321 ? -11.266 9.542 10.648 1.00 90.06 321 LEU A N 1
ATOM 2567 C CA . LEU A 1 321 ? -10.128 8.718 10.238 1.00 90.06 321 LEU A CA 1
ATOM 2568 C C . LEU A 1 321 ? -10.499 7.548 9.320 1.00 90.06 321 LEU A C 1
ATOM 2570 O O . LEU A 1 321 ? -9.625 7.058 8.613 1.00 90.06 321 LEU A O 1
ATOM 2574 N N . CYS A 1 322 ? -11.757 7.097 9.320 1.00 92.56 322 CYS A N 1
ATOM 2575 C CA . CYS A 1 322 ? -12.158 5.853 8.645 1.00 92.56 322 CYS A CA 1
ATOM 2576 C C . CYS A 1 322 ? -13.202 6.046 7.541 1.00 92.56 322 CYS A C 1
ATOM 2578 O O . CYS A 1 322 ? -13.585 5.072 6.896 1.00 92.56 322 CYS A O 1
ATOM 2580 N N . ALA A 1 323 ? -13.696 7.268 7.331 1.00 92.94 323 ALA A N 1
ATOM 2581 C CA . ALA A 1 323 ? -14.696 7.563 6.313 1.00 92.94 323 ALA A CA 1
ATOM 2582 C C . ALA A 1 323 ? -14.202 8.645 5.350 1.00 92.94 323 ALA A C 1
ATOM 2584 O O . ALA A 1 323 ? -13.699 9.698 5.758 1.00 92.94 323 ALA A O 1
ATOM 2585 N N . ASP A 1 324 ? -14.397 8.412 4.054 1.00 90.81 324 ASP A N 1
ATOM 2586 C CA . ASP A 1 324 ? -14.211 9.451 3.056 1.00 90.81 324 ASP A CA 1
ATOM 2587 C C . ASP A 1 324 ? -15.211 10.601 3.260 1.00 90.81 324 ASP A C 1
ATOM 2589 O O . ASP A 1 324 ? -16.214 10.502 3.972 1.00 90.81 324 ASP A O 1
ATOM 2593 N N . GLY A 1 325 ? -14.941 11.740 2.619 1.00 90.00 325 GLY A N 1
ATOM 2594 C CA . GLY A 1 325 ? -15.748 12.939 2.824 1.00 90.00 325 GLY A CA 1
ATOM 2595 C C . GLY A 1 325 ? -17.225 12.787 2.437 1.00 90.00 325 GLY A C 1
ATOM 2596 O O . GLY A 1 325 ? -18.044 13.523 2.979 1.00 90.00 325 GLY A O 1
ATOM 2597 N N . ASN A 1 326 ? -17.578 11.892 1.509 1.00 93.81 326 ASN A N 1
ATOM 2598 C CA . ASN A 1 326 ? -18.969 11.676 1.103 1.00 93.81 326 ASN A CA 1
ATOM 2599 C C . ASN A 1 326 ? -19.692 10.777 2.101 1.00 93.81 326 ASN A C 1
ATOM 2601 O O . ASN A 1 326 ? -20.755 11.160 2.586 1.00 93.81 326 ASN A O 1
ATOM 2605 N N . VAL A 1 327 ? -19.087 9.639 2.447 1.00 95.88 327 VAL A N 1
ATOM 2606 C CA . VAL A 1 327 ? -19.621 8.704 3.441 1.00 95.88 327 VAL A CA 1
ATOM 2607 C C . VAL A 1 327 ? -19.775 9.399 4.789 1.00 95.88 327 VAL A C 1
ATOM 2609 O O . VAL A 1 327 ? -20.833 9.299 5.405 1.00 95.88 327 VAL A O 1
ATOM 2612 N N . ARG A 1 328 ? -18.768 10.168 5.226 1.00 95.81 328 ARG A N 1
ATOM 2613 C CA . ARG A 1 328 ? -18.843 10.924 6.481 1.00 95.81 328 ARG A CA 1
ATOM 2614 C C . ARG A 1 328 ? -20.052 11.854 6.512 1.00 95.81 328 ARG A C 1
ATOM 2616 O O . ARG A 1 328 ? -20.831 11.777 7.451 1.00 95.81 328 ARG A O 1
ATOM 2623 N N . ARG A 1 329 ? -20.237 12.682 5.477 1.00 95.81 329 ARG A N 1
ATOM 2624 C CA . ARG A 1 329 ? -21.381 13.607 5.392 1.00 95.81 329 ARG A CA 1
ATOM 2625 C C . ARG A 1 329 ? -22.718 12.876 5.408 1.00 95.81 329 ARG A C 1
ATOM 2627 O O . ARG A 1 329 ? -23.683 13.381 5.967 1.00 95.81 329 ARG A O 1
ATOM 2634 N N . GLU A 1 330 ? -22.792 11.708 4.774 1.00 97.38 330 GLU A N 1
ATOM 2635 C CA . GLU A 1 330 ? -24.003 10.893 4.807 1.00 97.38 330 GLU A CA 1
ATOM 2636 C C . GLU A 1 330 ? -24.306 10.396 6.223 1.00 97.38 330 GLU A C 1
ATOM 2638 O O . GLU A 1 330 ? -25.452 10.492 6.659 1.00 97.38 330 GLU A O 1
ATOM 2643 N N . VAL A 1 331 ? -23.292 9.916 6.949 1.00 97.50 331 VAL A N 1
ATOM 2644 C CA . VAL A 1 331 ? -23.451 9.431 8.327 1.00 97.50 331 VAL A CA 1
ATOM 2645 C C . VAL A 1 331 ? -23.753 10.566 9.304 1.00 97.50 331 VAL A C 1
ATOM 2647 O O . VAL A 1 331 ? -24.638 10.414 10.141 1.00 97.50 331 VAL A O 1
ATOM 2650 N N . GLU A 1 332 ? -23.094 11.717 9.166 1.00 96.62 332 GLU A N 1
ATOM 2651 C CA . GLU A 1 332 ? -23.335 12.913 9.989 1.00 96.62 332 GLU A CA 1
ATOM 2652 C C . GLU A 1 332 ? -24.805 13.358 9.957 1.00 96.62 332 GLU A C 1
ATOM 2654 O O . GLU A 1 332 ? -25.322 13.801 10.976 1.00 96.62 332 GLU A O 1
ATOM 2659 N N . ASN A 1 333 ? -25.517 13.157 8.839 1.00 96.69 333 ASN A N 1
ATOM 2660 C CA . ASN A 1 333 ? -26.936 13.519 8.727 1.00 96.69 333 ASN A CA 1
ATOM 2661 C C . ASN A 1 333 ? -27.864 12.730 9.663 1.00 96.69 333 ASN A C 1
ATOM 2663 O O . ASN A 1 333 ? -28.983 13.174 9.900 1.00 96.69 333 ASN A O 1
ATOM 2667 N N . PHE A 1 334 ? -27.455 11.547 10.131 1.00 97.44 334 PHE A N 1
ATOM 2668 C CA . PHE A 1 334 ? -28.294 10.697 10.982 1.00 97.44 334 PHE A CA 1
ATOM 2669 C C . PHE A 1 334 ? -27.595 10.220 12.258 1.00 97.44 334 PHE A C 1
ATOM 2671 O O . PHE A 1 334 ? -28.225 9.520 13.046 1.00 97.44 334 PHE A O 1
ATOM 2678 N N . LEU A 1 335 ? -26.315 10.545 12.469 1.00 98.25 335 LEU A N 1
ATOM 2679 C CA . LEU A 1 335 ? -25.500 10.004 13.561 1.00 98.25 335 LEU A CA 1
ATOM 2680 C C . LEU A 1 335 ? -26.174 10.170 14.926 1.00 98.25 335 LEU A C 1
ATOM 2682 O O . LEU A 1 335 ? -26.304 9.191 15.657 1.00 98.25 335 LEU A O 1
ATOM 2686 N N . ILE A 1 336 ? -26.606 11.392 15.249 1.00 98.44 336 ILE A N 1
ATOM 2687 C CA . ILE A 1 336 ? -27.157 11.732 16.566 1.00 98.44 336 ILE A CA 1
ATOM 2688 C C . ILE A 1 336 ? -28.485 11.013 16.811 1.00 98.44 336 ILE A C 1
ATOM 2690 O O . ILE A 1 336 ? -28.639 10.348 17.835 1.00 98.44 336 ILE A O 1
ATOM 2694 N N . ASP A 1 337 ? -29.409 11.076 15.851 1.00 98.12 337 ASP A N 1
ATOM 2695 C CA . ASP A 1 337 ? -30.709 10.405 15.952 1.00 98.12 337 ASP A CA 1
ATOM 2696 C C . ASP A 1 337 ? -30.534 8.888 16.054 1.00 98.12 337 ASP A C 1
ATOM 2698 O O . ASP A 1 337 ? -31.101 8.236 16.929 1.00 98.12 337 ASP A O 1
ATOM 2702 N N . PHE A 1 338 ? -29.668 8.318 15.216 1.00 98.38 338 PHE A N 1
ATOM 2703 C CA . PHE A 1 338 ? -29.377 6.892 15.230 1.00 98.38 338 PHE A CA 1
ATOM 2704 C C . PHE A 1 338 ? -28.714 6.452 16.540 1.00 98.38 338 PHE A C 1
ATOM 2706 O O . PHE A 1 338 ? -29.059 5.394 17.068 1.00 98.38 338 PHE A O 1
ATOM 2713 N N . TYR A 1 339 ? -27.795 7.246 17.091 1.00 98.56 339 TYR A N 1
ATOM 2714 C CA . TYR A 1 339 ? -27.198 6.989 18.399 1.00 98.56 339 TYR A CA 1
ATOM 2715 C C . TYR A 1 339 ? -28.260 6.997 19.503 1.00 98.56 339 TYR A C 1
ATOM 2717 O O . TYR A 1 339 ? -28.373 6.019 20.238 1.00 98.56 339 TYR A O 1
ATOM 2725 N N . LEU A 1 340 ? -29.090 8.042 19.582 1.00 98.38 340 LEU A N 1
ATOM 2726 C CA . LEU A 1 340 ? -30.145 8.164 20.593 1.00 98.38 340 LEU A CA 1
ATOM 2727 C C . LEU A 1 340 ? -31.184 7.038 20.489 1.00 98.38 340 LEU A C 1
ATOM 2729 O O . LEU A 1 340 ? -31.584 6.474 21.510 1.00 98.38 340 LEU A O 1
ATOM 2733 N N . GLU A 1 341 ? -31.588 6.661 19.274 1.00 97.94 341 GLU A N 1
ATOM 2734 C CA . GLU A 1 341 ? -32.508 5.545 19.041 1.00 97.94 341 GLU A CA 1
ATOM 2735 C C . GLU A 1 341 ? -31.937 4.206 19.522 1.00 97.94 341 GLU A C 1
ATOM 2737 O O . GLU A 1 341 ? -32.640 3.430 20.173 1.00 97.94 341 GLU A O 1
ATOM 2742 N N . ASN A 1 342 ? -30.677 3.900 19.192 1.00 97.69 342 ASN A N 1
ATOM 2743 C CA . ASN A 1 342 ? -30.047 2.649 19.623 1.00 97.69 342 ASN A CA 1
ATOM 2744 C C . ASN A 1 342 ? -29.734 2.673 21.125 1.00 97.69 342 ASN A C 1
ATOM 2746 O O . ASN A 1 342 ? -29.934 1.663 21.793 1.00 97.69 342 ASN A O 1
ATOM 2750 N N . LEU A 1 343 ? -29.327 3.819 21.676 1.00 97.56 343 LEU A N 1
ATOM 2751 C CA . LEU A 1 343 ? -29.093 3.994 23.107 1.00 97.56 343 LEU A CA 1
ATOM 2752 C C . LEU A 1 343 ? -30.376 3.769 23.910 1.00 97.56 343 LEU A C 1
ATOM 2754 O O . LEU A 1 343 ? -30.354 3.055 24.908 1.00 97.56 343 LEU A O 1
ATOM 2758 N N . THR A 1 344 ? -31.499 4.324 23.446 1.00 97.31 344 THR A N 1
ATOM 2759 C CA . THR A 1 344 ? -32.816 4.106 24.061 1.00 97.31 344 THR A CA 1
ATOM 2760 C C . THR A 1 344 ? -33.134 2.615 24.112 1.00 97.31 344 THR A C 1
ATOM 2762 O O . THR A 1 344 ? -33.404 2.094 25.190 1.00 97.31 344 THR A O 1
ATOM 2765 N N . LYS A 1 345 ? -33.009 1.914 22.976 1.00 96.06 345 LYS A N 1
ATOM 2766 C CA . LYS A 1 345 ? -33.263 0.466 22.883 1.00 96.06 345 LYS A CA 1
ATOM 2767 C C . LYS A 1 345 ? -32.366 -0.353 23.810 1.00 96.06 345 LYS A C 1
ATOM 2769 O O . LYS A 1 345 ? -32.831 -1.301 24.425 1.00 96.06 345 LYS A O 1
ATOM 2774 N N . GLU A 1 346 ? -31.085 -0.007 23.919 1.00 95.44 346 GLU A N 1
ATOM 2775 C CA . GLU A 1 346 ? -30.137 -0.747 24.763 1.00 95.44 346 GLU A CA 1
ATOM 2776 C C . GLU A 1 346 ? -30.328 -0.482 26.269 1.00 95.44 346 GLU A C 1
ATOM 2778 O O . GLU A 1 346 ? -29.945 -1.325 27.087 1.00 95.44 346 GLU A O 1
ATOM 2783 N N . LEU A 1 347 ? -30.929 0.658 26.638 1.00 95.50 347 LEU A N 1
ATOM 2784 C CA . LEU A 1 347 ? -31.280 1.020 28.018 1.00 95.50 347 LEU A CA 1
ATOM 2785 C C . LEU A 1 347 ? -32.685 0.556 28.439 1.00 95.50 347 LEU A C 1
ATOM 2787 O O . LEU A 1 347 ? -32.994 0.575 29.637 1.00 95.50 347 LEU A O 1
ATOM 2791 N N . GLU A 1 348 ? -33.530 0.103 27.510 1.00 94.25 348 GLU A N 1
ATOM 2792 C CA . GLU A 1 348 ? -34.836 -0.475 27.835 1.00 94.25 348 GLU A CA 1
ATOM 2793 C C . GLU A 1 348 ? -34.693 -1.621 28.852 1.00 94.25 348 GLU A C 1
ATOM 2795 O O . GLU A 1 348 ? -33.891 -2.540 28.703 1.00 94.25 348 GLU A O 1
ATOM 2800 N N . GLY A 1 349 ? -35.466 -1.553 29.940 1.00 88.31 349 GLY A N 1
ATOM 2801 C CA . GLY A 1 349 ? -35.442 -2.559 31.008 1.00 88.31 349 GLY A CA 1
ATOM 2802 C C . GLY A 1 349 ? -34.297 -2.430 32.022 1.00 88.31 349 GLY A C 1
ATOM 2803 O O . GLY A 1 349 ? -34.321 -3.137 33.025 1.00 88.31 349 GLY A O 1
ATOM 2804 N N . THR A 1 350 ? -33.345 -1.507 31.833 1.00 90.75 350 THR A N 1
ATOM 2805 C CA . THR A 1 350 ? -32.252 -1.250 32.799 1.00 90.75 350 THR A CA 1
ATOM 2806 C C . THR A 1 350 ? -32.646 -0.303 33.938 1.00 90.75 350 THR A C 1
ATOM 2808 O O . THR A 1 350 ? -31.970 -0.239 34.959 1.00 90.75 350 THR A O 1
ATOM 2811 N N . GLY A 1 351 ? -33.732 0.461 33.767 1.00 89.88 351 GLY A N 1
ATOM 2812 C CA . GLY A 1 351 ? -34.160 1.510 34.701 1.00 89.88 351 GLY A CA 1
ATOM 2813 C C . GLY A 1 351 ? -33.423 2.847 34.541 1.00 89.88 351 GLY A C 1
ATOM 2814 O O . GLY A 1 351 ? -33.801 3.825 35.187 1.00 89.88 351 GLY A O 1
ATOM 2815 N N . VAL A 1 352 ? -32.423 2.925 33.658 1.00 92.38 352 VAL A N 1
ATOM 2816 C CA . VAL A 1 352 ? -31.687 4.156 33.346 1.00 92.38 352 VAL A CA 1
ATOM 2817 C C . VAL A 1 352 ? -32.344 4.881 32.173 1.00 92.38 352 VAL A C 1
ATOM 2819 O O . VAL A 1 352 ? -32.612 4.293 31.130 1.00 92.38 352 VAL A O 1
ATOM 2822 N N . GLN A 1 353 ? -32.607 6.176 32.347 1.00 92.75 353 GLN A N 1
ATOM 2823 C CA . GLN A 1 353 ? -33.099 7.047 31.277 1.00 92.75 353 GLN A CA 1
ATOM 2824 C C . GLN A 1 353 ? -31.934 7.571 30.436 1.00 92.75 353 GLN A C 1
ATOM 2826 O O . GLN A 1 353 ? -30.837 7.772 30.959 1.00 92.75 353 GLN A O 1
ATOM 2831 N N . VAL A 1 354 ? -32.186 7.836 29.151 1.00 94.50 354 VAL A N 1
ATOM 2832 C CA . VAL A 1 354 ? -31.204 8.465 28.257 1.00 94.50 354 VAL A CA 1
ATOM 2833 C C . VAL A 1 354 ? -30.824 9.846 28.815 1.00 94.50 354 VAL A C 1
ATOM 2835 O O . VAL A 1 354 ? -31.693 10.714 28.906 1.00 94.50 354 VAL A O 1
ATOM 2838 N N . PRO A 1 355 ? -29.553 10.083 29.192 1.00 93.81 355 PRO A N 1
ATOM 2839 C CA . PRO A 1 355 ? -29.156 11.300 29.901 1.00 93.81 355 PRO A CA 1
ATOM 2840 C C . PRO A 1 355 ? -28.729 12.439 28.958 1.00 93.81 355 PRO A C 1
ATOM 2842 O O . PRO A 1 355 ? -28.014 13.345 29.379 1.00 93.81 355 PRO A O 1
ATOM 2845 N N . TYR A 1 356 ? -29.109 12.389 27.678 1.00 96.62 356 TYR A N 1
ATOM 2846 C CA . TYR A 1 356 ? -28.564 13.260 26.634 1.00 96.62 356 TYR A CA 1
ATOM 2847 C C . TYR A 1 356 ? -29.657 13.962 25.830 1.00 96.62 356 TYR A C 1
ATOM 2849 O O . TYR A 1 356 ? -30.691 13.365 25.535 1.00 96.62 356 TYR A O 1
ATOM 2857 N N . SER A 1 357 ? -29.391 15.206 25.421 1.00 95.62 357 SER A N 1
ATOM 2858 C CA . SER A 1 357 ? -30.171 15.905 24.394 1.00 95.62 357 SER A CA 1
ATOM 2859 C C . SER A 1 357 ? -29.410 15.906 23.067 1.00 95.62 357 SER A C 1
ATOM 2861 O O . SER A 1 357 ? -28.176 15.909 23.058 1.00 95.62 357 SER A O 1
ATOM 2863 N N . ALA A 1 358 ? -30.136 15.908 21.948 1.00 96.94 358 ALA A N 1
ATOM 2864 C CA . ALA A 1 358 ? -29.535 15.895 20.616 1.00 96.94 358 ALA A CA 1
ATOM 2865 C C . ALA A 1 358 ? -28.626 17.113 20.384 1.00 96.94 358 ALA A C 1
ATOM 2867 O O . ALA A 1 358 ? -27.547 16.978 19.815 1.00 96.94 358 ALA A O 1
ATOM 2868 N N . GLU A 1 359 ? -29.018 18.284 20.893 1.00 97.44 359 GLU A N 1
ATOM 2869 C CA . GLU A 1 359 ? -28.264 19.531 20.741 1.00 97.44 359 GLU A CA 1
ATOM 2870 C C . GLU A 1 359 ? -26.902 19.452 21.435 1.00 97.44 359 GLU A C 1
ATOM 2872 O O . GLU A 1 359 ? -25.881 19.775 20.832 1.00 97.44 359 GLU A O 1
ATOM 2877 N N . LYS A 1 360 ? -26.869 18.962 22.682 1.00 97.50 360 LYS A N 1
ATOM 2878 C CA . LYS A 1 360 ? -25.622 18.817 23.444 1.00 97.50 360 LYS A CA 1
ATOM 2879 C C . LYS A 1 360 ? -24.704 17.750 22.846 1.00 97.50 360 LYS A C 1
ATOM 2881 O O . LYS A 1 360 ? -23.487 17.905 22.879 1.00 97.50 360 LYS A O 1
ATOM 2886 N N . LEU A 1 361 ? -25.266 16.668 22.297 1.00 97.81 361 LEU A N 1
ATOM 2887 C CA . LEU A 1 361 ? -24.476 15.652 21.597 1.00 97.81 361 LEU A CA 1
ATOM 2888 C C . LEU A 1 361 ? -23.874 16.199 20.301 1.00 97.81 361 LEU A C 1
ATOM 2890 O O . LEU A 1 361 ? -22.702 15.948 20.036 1.00 97.81 361 LEU A O 1
ATOM 2894 N N . GLN A 1 362 ? -24.637 16.976 19.529 1.00 97.75 362 GLN A N 1
ATOM 2895 C CA . GLN A 1 362 ? -24.114 17.634 18.333 1.00 97.75 362 GLN A CA 1
ATOM 2896 C C . GLN A 1 362 ? -22.964 18.584 18.687 1.00 97.75 362 GLN A C 1
ATOM 2898 O O . GLN A 1 362 ? -21.916 18.536 18.051 1.00 97.75 362 GLN A O 1
ATOM 2903 N N . GLU A 1 363 ? -23.121 19.390 19.739 1.00 97.31 363 GLU A N 1
ATOM 2904 C CA . GLU A 1 363 ? -22.066 20.300 20.196 1.00 97.31 363 GLU A CA 1
ATOM 2905 C C . GLU A 1 363 ? -20.805 19.540 20.648 1.00 97.31 363 GLU A C 1
ATOM 2907 O O . GLU A 1 363 ? -19.690 19.921 20.287 1.00 97.31 363 GLU A O 1
ATOM 2912 N N . ALA A 1 364 ? -20.960 18.415 21.357 1.00 96.44 364 ALA A N 1
ATOM 2913 C CA . ALA A 1 364 ? -19.836 17.554 21.730 1.00 96.44 364 ALA A CA 1
ATOM 2914 C C . ALA A 1 364 ? -19.123 16.949 20.505 1.00 96.44 364 ALA A C 1
ATOM 2916 O O . ALA A 1 364 ? -17.890 16.959 20.445 1.00 96.44 364 ALA A O 1
ATOM 2917 N N . TYR A 1 365 ? -19.883 16.464 19.515 1.00 97.25 365 TYR A N 1
ATOM 2918 C CA . TYR A 1 365 ? -19.335 15.945 18.260 1.00 97.25 365 TYR A CA 1
ATOM 2919 C C . TYR A 1 365 ? -18.540 17.018 17.510 1.00 97.25 365 TYR A C 1
ATOM 2921 O O . TYR A 1 365 ? -17.418 16.753 17.076 1.00 97.25 365 TYR A O 1
ATOM 2929 N N . ASP A 1 366 ? -19.088 18.231 17.396 1.00 95.31 366 ASP A N 1
ATOM 2930 C CA . ASP A 1 366 ? -18.470 19.345 16.673 1.00 95.31 366 ASP A CA 1
ATOM 2931 C C . ASP A 1 366 ? -17.146 19.782 17.318 1.00 95.31 366 ASP A C 1
ATOM 2933 O O . ASP A 1 366 ? -16.162 20.032 16.613 1.00 95.31 366 ASP A O 1
ATOM 2937 N N . ILE A 1 367 ? -17.086 19.837 18.656 1.00 92.88 367 ILE A N 1
ATOM 2938 C CA . ILE A 1 367 ? -15.851 20.148 19.393 1.00 92.88 367 ILE A CA 1
ATOM 2939 C C . ILE A 1 367 ? -14.784 19.090 19.103 1.00 92.88 367 ILE A C 1
ATOM 2941 O O . ILE A 1 367 ? -13.655 19.436 18.740 1.00 92.88 367 ILE A O 1
ATOM 2945 N N . MET A 1 368 ? -15.133 17.807 19.233 1.00 91.00 368 MET A N 1
ATOM 2946 C CA . MET A 1 368 ? -14.170 16.723 19.051 1.00 91.00 368 MET A CA 1
ATOM 2947 C C . MET A 1 368 ? -13.739 16.566 17.588 1.00 91.00 368 MET A C 1
ATOM 2949 O O . MET A 1 368 ? -12.571 16.298 17.305 1.00 91.00 368 MET A O 1
ATOM 2953 N N . PHE A 1 369 ? -14.639 16.823 16.636 1.00 91.75 369 PHE A N 1
ATOM 2954 C CA . PHE A 1 369 ? -14.338 16.803 15.206 1.00 91.75 369 PHE A CA 1
ATOM 2955 C C . PHE A 1 369 ? -13.192 17.758 14.840 1.00 91.75 369 PHE A C 1
ATOM 2957 O O . PHE A 1 369 ? -12.348 17.422 14.010 1.00 91.75 369 PHE A O 1
ATOM 2964 N N . ILE A 1 370 ? -13.106 18.931 15.479 1.00 87.06 370 ILE A N 1
ATOM 2965 C CA . ILE A 1 370 ? -12.004 19.882 15.249 1.00 87.06 370 ILE A CA 1
ATOM 2966 C C . ILE A 1 370 ? -10.656 19.261 15.637 1.00 87.06 370 ILE A C 1
ATOM 2968 O O . ILE A 1 370 ? -9.668 19.425 14.915 1.00 87.06 370 ILE A O 1
ATOM 2972 N N . VAL A 1 371 ? -10.613 18.558 16.770 1.00 84.75 371 VAL A N 1
ATOM 2973 C CA . VAL A 1 371 ? -9.394 17.928 17.285 1.00 84.75 371 VAL A CA 1
ATOM 2974 C C . VAL A 1 371 ? -9.008 16.719 16.440 1.00 84.75 371 VAL A C 1
ATOM 2976 O O . VAL A 1 371 ? -7.857 16.607 16.021 1.00 84.75 371 VAL A O 1
ATOM 2979 N N . GLU A 1 372 ? -9.967 15.871 16.078 1.00 87.94 372 GLU A N 1
ATOM 2980 C CA . GLU A 1 372 ? -9.694 14.697 15.245 1.00 87.94 372 GLU A CA 1
ATOM 2981 C C . GLU A 1 372 ? -9.330 15.072 13.801 1.00 87.94 372 GLU A C 1
ATOM 2983 O O . GLU A 1 372 ? -8.481 14.432 13.173 1.00 87.94 372 GLU A O 1
ATOM 2988 N N . ALA A 1 373 ? -9.863 16.181 13.279 1.00 83.19 373 ALA A N 1
ATOM 2989 C CA . ALA A 1 373 ? -9.414 16.734 12.005 1.00 83.19 373 ALA A CA 1
ATOM 2990 C C . ALA A 1 373 ? -7.947 17.187 12.069 1.00 83.19 373 ALA A C 1
ATOM 2992 O O . ALA A 1 373 ? -7.227 17.056 11.078 1.00 83.19 373 ALA A O 1
ATOM 2993 N N . ALA A 1 374 ? -7.482 17.684 13.223 1.00 77.94 374 ALA A N 1
ATOM 2994 C CA . ALA A 1 374 ? -6.069 17.976 13.461 1.00 77.94 374 ALA A CA 1
ATOM 2995 C C . ALA A 1 374 ? -5.231 16.690 13.478 1.00 77.94 374 ALA A C 1
ATOM 2997 O O . ALA A 1 374 ? -4.162 16.639 12.865 1.00 77.94 374 ALA A O 1
ATOM 2998 N N . HIS A 1 375 ? -5.742 15.637 14.120 1.00 77.62 375 HIS A N 1
ATOM 2999 C CA . HIS A 1 375 ? -5.073 14.341 14.203 1.00 77.62 375 HIS A CA 1
ATOM 3000 C C . HIS A 1 375 ? -4.858 13.687 12.839 1.00 77.62 375 HIS A C 1
ATOM 3002 O O . HIS A 1 375 ? -3.759 13.207 12.542 1.00 77.62 375 HIS A O 1
ATOM 3008 N N . ALA A 1 376 ? -5.862 13.750 11.962 1.00 79.56 376 ALA A N 1
ATOM 3009 C CA . ALA A 1 376 ? -5.749 13.280 10.585 1.00 79.56 376 ALA A CA 1
ATOM 3010 C C . ALA A 1 376 ? -4.555 13.916 9.837 1.00 79.56 376 ALA A C 1
ATOM 3012 O O . ALA A 1 376 ? -3.911 13.257 9.013 1.00 79.56 376 ALA A O 1
ATOM 3013 N N . LEU A 1 377 ? -4.207 15.176 10.143 1.00 73.88 377 LEU A N 1
ATOM 3014 C CA . LEU A 1 377 ? -3.074 15.866 9.516 1.00 73.88 377 LEU A CA 1
ATOM 3015 C C . LEU A 1 377 ? -1.738 15.217 9.882 1.00 73.88 377 LEU A C 1
ATOM 3017 O O . LEU A 1 377 ? -0.912 15.017 8.990 1.00 73.88 377 LEU A O 1
ATOM 3021 N N . TYR A 1 378 ? -1.504 14.878 11.154 1.00 69.19 378 TYR A N 1
ATOM 3022 C CA . TYR A 1 378 ? -0.225 14.287 11.560 1.00 69.19 378 TYR A CA 1
ATOM 3023 C C . TYR A 1 378 ? -0.147 12.785 11.288 1.00 69.19 378 TYR A C 1
ATOM 3025 O O . TYR A 1 378 ? 0.936 12.302 10.956 1.00 69.19 378 TYR A O 1
ATOM 3033 N N . LEU A 1 379 ? -1.263 12.046 11.355 1.00 68.81 379 LEU A N 1
ATOM 3034 C CA . LEU A 1 379 ? -1.298 10.625 10.984 1.00 68.81 379 LEU A CA 1
ATOM 3035 C C . LEU A 1 379 ? -0.810 10.430 9.542 1.00 68.81 379 LEU A C 1
ATOM 3037 O O . LEU A 1 379 ? -0.022 9.527 9.272 1.00 68.81 379 LEU A O 1
ATOM 3041 N N . SER A 1 380 ? -1.144 11.356 8.635 1.00 62.69 380 SER A N 1
ATOM 3042 C CA . SER A 1 380 ? -0.624 11.351 7.257 1.00 62.69 380 SER A CA 1
ATOM 3043 C C . SER A 1 380 ? 0.913 11.432 7.155 1.00 62.69 380 SER A C 1
ATOM 3045 O O . SER A 1 380 ? 1.490 11.074 6.127 1.00 62.69 380 SER A O 1
ATOM 3047 N N . ILE A 1 381 ? 1.589 11.890 8.215 1.00 60.03 381 ILE A N 1
ATOM 3048 C CA . ILE A 1 381 ? 3.046 12.043 8.298 1.00 60.03 381 ILE A CA 1
ATOM 3049 C C . ILE A 1 381 ? 3.693 10.916 9.095 1.00 60.03 381 ILE A C 1
ATOM 3051 O O . ILE A 1 381 ? 4.693 10.390 8.621 1.00 60.03 381 ILE A O 1
ATOM 3055 N N . LEU A 1 382 ? 3.145 10.519 10.249 1.00 54.47 382 LEU A N 1
ATOM 3056 C CA . LEU A 1 382 ? 3.670 9.389 11.039 1.00 54.47 382 LEU A CA 1
ATOM 3057 C C . LEU A 1 382 ? 3.628 8.078 10.251 1.00 54.47 382 LEU A C 1
ATOM 3059 O O . LEU A 1 382 ? 4.489 7.215 10.392 1.00 54.47 382 LEU A O 1
ATOM 3063 N N . VAL A 1 383 ? 2.635 7.954 9.378 1.00 53.88 383 VAL A N 1
ATOM 3064 C CA . VAL A 1 383 ? 2.394 6.757 8.581 1.00 53.88 383 VAL A CA 1
ATOM 3065 C C . VAL A 1 383 ? 3.138 6.830 7.223 1.00 53.88 383 VAL A C 1
ATOM 3067 O O . VAL A 1 383 ? 3.084 5.881 6.428 1.00 53.88 383 VAL A O 1
ATOM 3070 N N . LYS A 1 384 ? 3.935 7.896 6.971 1.00 44.66 384 LYS A N 1
ATOM 3071 C CA . LYS A 1 384 ? 4.904 7.950 5.852 1.00 44.66 384 LYS A CA 1
ATOM 3072 C C . LYS A 1 384 ? 5.818 6.736 5.903 1.00 44.66 384 LYS A C 1
ATOM 3074 O O . LYS A 1 384 ? 6.358 6.388 6.948 1.00 44.66 384 LYS A O 1
ATOM 3079 N N . GLY A 1 385 ? 6.059 6.105 4.761 1.00 42.31 385 GLY A N 1
ATOM 3080 C CA . GLY A 1 385 ? 6.883 4.898 4.734 1.00 42.31 385 GLY A CA 1
ATOM 3081 C C . GLY A 1 385 ? 6.116 3.597 4.949 1.00 42.31 385 GLY A C 1
ATOM 3082 O O . GLY A 1 385 ? 6.738 2.535 4.892 1.00 42.31 385 GLY A O 1
ATOM 3083 N N . THR A 1 386 ? 4.806 3.641 5.203 1.00 40.00 386 THR A N 1
ATOM 3084 C CA . THR A 1 386 ? 3.985 2.432 5.384 1.00 40.00 386 THR A CA 1
ATOM 3085 C C . THR A 1 386 ? 2.939 2.224 4.297 1.00 40.00 386 THR A C 1
ATOM 3087 O O . THR A 1 386 ? 2.420 1.113 4.196 1.00 40.00 386 THR A O 1
ATOM 3090 N N . SER A 1 387 ? 2.702 3.224 3.439 1.00 38.34 387 SER A N 1
ATOM 3091 C CA . SER A 1 387 ? 1.966 2.986 2.204 1.00 38.34 387 SER A CA 1
ATOM 3092 C C . SER A 1 387 ? 2.721 1.936 1.373 1.00 38.34 387 SER A C 1
ATOM 3094 O O . SER A 1 387 ? 3.965 1.927 1.357 1.00 38.34 387 SER A O 1
ATOM 3096 N N . PRO A 1 388 ? 2.009 1.043 0.667 1.00 38.94 388 PRO A N 1
ATOM 3097 C CA . PRO A 1 388 ? 2.634 0.112 -0.263 1.00 38.94 388 PRO A CA 1
ATOM 3098 C C . PRO A 1 388 ? 3.561 0.830 -1.250 1.00 38.94 388 PRO A C 1
ATOM 3100 O O . PRO A 1 388 ? 4.598 0.282 -1.614 1.00 38.94 388 PRO A O 1
ATOM 3103 N N . GLU A 1 389 ? 3.247 2.076 -1.622 1.00 36.84 389 GLU A N 1
ATOM 3104 C CA . GLU A 1 389 ? 4.072 2.927 -2.484 1.00 36.84 389 GLU A CA 1
ATOM 3105 C C . GLU A 1 389 ? 5.426 3.305 -1.863 1.00 36.84 389 GLU A C 1
ATOM 3107 O O . GLU A 1 389 ? 6.453 3.142 -2.524 1.00 36.84 389 GLU A O 1
ATOM 3112 N N . ASP A 1 390 ? 5.475 3.734 -0.597 1.00 34.94 390 ASP A N 1
ATOM 3113 C CA . ASP A 1 390 ? 6.734 4.130 0.052 1.00 34.94 390 ASP A CA 1
ATOM 3114 C C . ASP A 1 390 ? 7.603 2.916 0.433 1.00 34.94 390 ASP A C 1
ATOM 3116 O O . ASP A 1 390 ? 8.837 2.952 0.315 1.00 34.94 390 ASP A O 1
ATOM 3120 N N . GLN A 1 391 ? 6.981 1.803 0.848 1.00 33.97 391 GLN A N 1
ATOM 3121 C CA . GLN A 1 391 ? 7.695 0.540 1.076 1.00 33.97 391 GLN A CA 1
ATOM 3122 C C . GLN A 1 391 ? 8.217 -0.062 -0.234 1.00 33.97 391 GLN A C 1
ATOM 3124 O O . GLN A 1 391 ? 9.343 -0.577 -0.269 1.00 33.97 391 GLN A O 1
ATOM 3129 N N . ARG A 1 392 ? 7.448 0.064 -1.327 1.00 35.84 392 ARG A N 1
ATOM 3130 C CA . ARG A 1 392 ? 7.908 -0.238 -2.689 1.00 35.84 392 ARG A CA 1
ATOM 3131 C C . ARG A 1 392 ? 9.087 0.646 -3.064 1.00 35.84 392 ARG A C 1
ATOM 3133 O O . ARG A 1 392 ? 10.067 0.099 -3.550 1.00 35.84 392 ARG A O 1
ATOM 3140 N N . PHE A 1 393 ? 9.061 1.951 -2.781 1.00 33.66 393 PHE A N 1
ATOM 3141 C CA . PHE A 1 393 ? 10.143 2.884 -3.127 1.00 33.66 393 PHE A CA 1
ATOM 3142 C C . PHE A 1 393 ? 11.478 2.536 -2.439 1.00 33.66 393 PHE A C 1
ATOM 3144 O O . PHE A 1 393 ? 12.534 2.543 -3.080 1.00 33.66 393 PHE A O 1
ATOM 3151 N N . LYS A 1 394 ? 11.452 2.150 -1.150 1.00 30.22 394 LYS A N 1
ATOM 3152 C CA . LYS A 1 394 ? 12.651 1.686 -0.419 1.00 30.22 394 LYS A CA 1
ATOM 3153 C C . LYS A 1 394 ? 13.184 0.344 -0.944 1.00 30.22 394 LYS A C 1
ATOM 3155 O O . LYS A 1 394 ? 14.390 0.236 -1.167 1.00 30.22 394 LYS A O 1
ATOM 3160 N N . ARG A 1 395 ? 12.322 -0.654 -1.194 1.00 30.62 395 ARG A N 1
ATOM 3161 C CA . ARG A 1 395 ? 12.738 -1.975 -1.724 1.00 30.62 395 ARG A CA 1
ATOM 3162 C C . ARG A 1 395 ? 13.214 -1.906 -3.181 1.00 30.62 395 ARG A C 1
ATOM 3164 O O . ARG A 1 395 ? 14.189 -2.577 -3.528 1.00 30.62 395 ARG A O 1
ATOM 3171 N N . LEU A 1 396 ? 12.603 -1.050 -4.006 1.00 35.19 396 LEU A N 1
ATOM 3172 C CA . LEU A 1 396 ? 13.052 -0.772 -5.373 1.00 35.19 396 LEU A CA 1
ATOM 3173 C C . LEU A 1 396 ? 14.463 -0.193 -5.386 1.00 35.19 396 LEU A C 1
ATOM 3175 O O . LEU A 1 396 ? 15.295 -0.654 -6.158 1.00 35.19 396 LEU A O 1
ATOM 3179 N N . ASN A 1 397 ? 14.765 0.774 -4.515 1.00 32.22 397 ASN A N 1
ATOM 3180 C CA . ASN A 1 397 ? 16.097 1.372 -4.467 1.00 32.22 397 ASN A CA 1
ATOM 3181 C C . ASN A 1 397 ? 17.178 0.352 -4.084 1.00 32.22 397 ASN A C 1
ATOM 3183 O O . ASN A 1 397 ? 18.264 0.396 -4.653 1.00 32.22 397 ASN A O 1
ATOM 3187 N N . THR A 1 398 ? 16.899 -0.605 -3.193 1.00 30.52 398 THR A N 1
ATOM 3188 C CA . THR A 1 398 ? 17.871 -1.652 -2.829 1.00 30.52 398 THR A CA 1
ATOM 3189 C C . THR A 1 398 ? 18.057 -2.690 -3.945 1.00 30.52 398 THR A C 1
ATOM 3191 O O . THR A 1 398 ? 19.191 -3.064 -4.240 1.00 30.52 398 THR A O 1
ATOM 3194 N N . GLY A 1 399 ? 16.982 -3.107 -4.624 1.00 32.44 399 GLY A N 1
ATOM 3195 C CA . GLY A 1 399 ? 17.055 -4.022 -5.773 1.00 32.44 399 GLY A CA 1
ATOM 3196 C C . GLY A 1 399 ? 17.732 -3.396 -6.998 1.00 32.44 399 GLY A C 1
ATOM 3197 O O . GLY A 1 399 ? 18.623 -3.995 -7.596 1.00 32.44 399 GLY A O 1
ATOM 3198 N N . ILE A 1 400 ? 17.393 -2.146 -7.324 1.00 41.19 400 ILE A N 1
ATOM 3199 C CA . ILE A 1 400 ? 17.993 -1.371 -8.422 1.00 41.19 400 ILE A CA 1
ATOM 3200 C C . ILE A 1 400 ? 19.469 -1.069 -8.136 1.00 41.19 400 ILE A C 1
ATOM 3202 O O . ILE A 1 400 ? 20.290 -1.150 -9.049 1.00 41.19 400 ILE A O 1
ATOM 3206 N N . LEU A 1 401 ? 19.832 -0.790 -6.877 1.00 36.47 401 LEU A N 1
ATOM 3207 C CA . LEU A 1 401 ? 21.223 -0.628 -6.448 1.00 36.47 401 LEU A CA 1
ATOM 3208 C C . LEU A 1 401 ? 22.020 -1.915 -6.691 1.00 36.47 401 LEU A C 1
ATOM 3210 O O . LEU A 1 401 ? 23.079 -1.858 -7.307 1.00 36.47 401 LEU A O 1
ATOM 3214 N N . VAL A 1 402 ? 21.494 -3.079 -6.299 1.00 36.06 402 VAL A N 1
ATOM 3215 C CA . VAL A 1 402 ? 22.153 -4.375 -6.535 1.00 36.06 402 VAL A CA 1
ATOM 3216 C C . VAL A 1 402 ? 22.264 -4.683 -8.031 1.00 36.06 402 VAL A C 1
ATOM 3218 O O . VAL A 1 402 ? 23.301 -5.175 -8.464 1.00 36.06 402 VAL A O 1
ATOM 3221 N N . ILE A 1 403 ? 21.272 -4.333 -8.851 1.00 44.69 403 ILE A N 1
ATOM 3222 C CA . ILE A 1 403 ? 21.234 -4.651 -10.291 1.00 44.69 403 ILE A CA 1
ATOM 3223 C C . ILE A 1 403 ? 22.092 -3.692 -11.134 1.00 44.69 403 ILE A C 1
ATOM 3225 O O . ILE A 1 403 ? 22.829 -4.135 -12.014 1.00 44.69 403 ILE A O 1
ATOM 3229 N N . ALA A 1 404 ? 22.068 -2.384 -10.862 1.00 42.09 404 ALA A N 1
ATOM 3230 C CA . ALA A 1 404 ? 22.918 -1.407 -11.546 1.00 42.09 404 ALA A CA 1
ATOM 3231 C C . ALA A 1 404 ? 24.402 -1.614 -11.206 1.00 42.09 404 ALA A C 1
ATOM 3233 O O . ALA A 1 404 ? 25.254 -1.496 -12.093 1.00 42.09 404 ALA A O 1
ATOM 3234 N N . ILE A 1 405 ? 24.690 -1.989 -9.952 1.00 42.06 405 ILE A N 1
ATOM 3235 C CA . ILE A 1 405 ? 25.998 -2.497 -9.533 1.00 42.06 405 ILE A CA 1
ATOM 3236 C C . ILE A 1 405 ? 26.290 -3.795 -10.294 1.00 42.06 405 ILE A C 1
ATOM 3238 O O . ILE A 1 405 ? 27.323 -3.878 -10.940 1.00 42.06 405 ILE A O 1
ATOM 3242 N N . SER A 1 406 ? 25.374 -4.763 -10.355 1.00 42.66 406 SER A N 1
ATOM 3243 C CA . SER A 1 406 ? 25.611 -6.046 -11.037 1.00 42.66 406 SER A CA 1
ATOM 3244 C C . SER A 1 406 ? 25.929 -5.899 -12.526 1.00 42.66 406 SER A C 1
ATOM 3246 O O . SER A 1 406 ? 26.875 -6.521 -12.992 1.00 42.66 406 SER A O 1
ATOM 3248 N N . ILE A 1 407 ? 25.231 -5.045 -13.280 1.00 48.22 407 ILE A N 1
ATOM 3249 C CA . ILE A 1 407 ? 25.474 -4.868 -14.723 1.00 48.22 407 ILE A CA 1
ATOM 3250 C C . ILE A 1 407 ? 26.808 -4.142 -14.968 1.00 48.22 407 ILE A C 1
ATOM 3252 O O . ILE A 1 407 ? 27.610 -4.592 -15.784 1.00 48.22 407 ILE A O 1
ATOM 3256 N N . GLY A 1 408 ? 27.109 -3.075 -14.218 1.00 49.91 408 GLY A N 1
ATOM 3257 C CA . GLY A 1 408 ? 28.404 -2.388 -14.310 1.00 49.91 408 GLY A CA 1
ATOM 3258 C C . GLY A 1 408 ? 29.585 -3.270 -13.878 1.00 49.91 408 GLY A C 1
ATOM 3259 O O . GLY A 1 408 ? 30.618 -3.307 -14.550 1.00 49.91 408 GLY A O 1
ATOM 3260 N N . PHE A 1 409 ? 29.415 -4.044 -12.802 1.00 46.16 409 PHE A N 1
ATOM 3261 C CA . PHE A 1 409 ? 30.426 -4.963 -12.273 1.00 46.16 409 PHE A CA 1
ATOM 3262 C C . PHE A 1 409 ? 30.645 -6.171 -13.182 1.00 46.16 409 PHE A C 1
ATOM 3264 O O . PHE A 1 409 ? 31.788 -6.576 -13.375 1.00 46.16 409 PHE A O 1
ATOM 3271 N N . VAL A 1 410 ? 29.593 -6.709 -13.805 1.00 49.47 410 VAL A N 1
ATOM 3272 C CA . VAL A 1 410 ? 29.683 -7.784 -14.806 1.00 49.47 410 VAL A CA 1
ATOM 3273 C C . VAL A 1 410 ? 30.470 -7.332 -16.039 1.00 49.47 410 VAL A C 1
ATOM 3275 O O . VAL A 1 410 ? 31.340 -8.070 -16.510 1.00 49.47 410 VAL A O 1
ATOM 3278 N N . TYR A 1 411 ? 30.231 -6.112 -16.532 1.00 50.09 411 TYR A N 1
ATOM 3279 C CA . TYR A 1 411 ? 30.956 -5.555 -17.680 1.00 50.09 411 TYR A CA 1
ATOM 3280 C C . TYR A 1 411 ? 32.452 -5.359 -17.391 1.00 50.09 411 TYR A C 1
ATOM 3282 O O . TYR A 1 411 ? 33.295 -5.720 -18.219 1.00 50.09 411 TYR A O 1
ATOM 3290 N N . VAL A 1 412 ? 32.798 -4.841 -16.207 1.00 48.09 412 VAL A N 1
ATOM 3291 C CA . VAL A 1 412 ? 34.197 -4.629 -15.801 1.00 48.09 412 VAL A CA 1
ATOM 3292 C C . VAL A 1 412 ? 34.903 -5.951 -15.477 1.00 48.09 412 VAL A C 1
ATOM 3294 O O . VAL A 1 412 ? 36.043 -6.145 -15.907 1.00 48.09 412 VAL A O 1
ATOM 3297 N N . ALA A 1 413 ? 34.236 -6.882 -14.786 1.00 45.22 413 ALA A N 1
ATOM 3298 C CA . ALA A 1 413 ? 34.820 -8.150 -14.347 1.00 45.22 413 ALA A CA 1
ATOM 3299 C C . ALA A 1 413 ? 35.072 -9.148 -15.490 1.00 45.22 413 ALA A C 1
ATOM 3301 O O . ALA A 1 413 ? 36.056 -9.883 -15.441 1.00 45.22 413 ALA A O 1
ATOM 3302 N N . LEU A 1 414 ? 34.226 -9.189 -16.527 1.00 45.72 414 LEU A N 1
ATOM 3303 C CA . LEU A 1 414 ? 34.365 -10.175 -17.609 1.00 45.72 414 LEU A CA 1
ATOM 3304 C C . LEU A 1 414 ? 35.217 -9.715 -18.799 1.00 45.72 414 LEU A C 1
ATOM 3306 O O . LEU A 1 414 ? 35.854 -10.539 -19.470 1.00 45.72 414 LEU A O 1
ATOM 3310 N N . PHE A 1 415 ? 35.209 -8.418 -19.106 1.00 45.06 415 PHE A N 1
ATOM 3311 C CA . PHE A 1 415 ? 35.713 -7.926 -20.393 1.00 45.06 415 PHE A CA 1
ATOM 3312 C C . PHE A 1 415 ? 36.929 -7.003 -20.279 1.00 45.06 415 PHE A C 1
ATOM 3314 O O . PHE A 1 415 ? 37.479 -6.603 -21.302 1.00 45.06 415 PHE A O 1
ATOM 3321 N N . THR A 1 416 ? 37.433 -6.750 -19.066 1.00 46.16 416 THR A N 1
ATOM 3322 C CA . THR A 1 416 ? 38.652 -5.958 -18.840 1.00 46.16 416 THR A CA 1
ATOM 3323 C C . THR A 1 416 ? 39.748 -6.773 -18.125 1.00 46.16 416 THR A C 1
ATOM 3325 O O . THR A 1 416 ? 39.455 -7.743 -17.431 1.00 46.16 416 THR A O 1
ATOM 3328 N N . LYS A 1 417 ? 41.030 -6.370 -18.232 1.00 37.28 417 LYS A N 1
ATOM 3329 C CA . LYS A 1 417 ? 42.122 -6.886 -17.362 1.00 37.28 417 LYS A CA 1
ATOM 3330 C C . LYS A 1 417 ? 42.000 -6.373 -15.912 1.00 37.28 417 LYS A C 1
ATOM 3332 O O . LYS A 1 417 ? 42.759 -6.778 -15.039 1.00 37.28 417 LYS A O 1
ATOM 3337 N N . TYR A 1 418 ? 41.051 -5.473 -15.664 1.00 47.41 418 TYR A N 1
ATOM 3338 C CA . TYR A 1 418 ? 40.885 -4.709 -14.435 1.00 47.41 418 TYR A CA 1
ATOM 3339 C C . TYR A 1 418 ? 39.860 -5.325 -13.475 1.00 47.41 418 TYR A C 1
ATOM 3341 O O . TYR A 1 418 ? 39.283 -4.620 -12.654 1.00 47.41 418 TYR A O 1
ATOM 3349 N N . TRP A 1 419 ? 39.662 -6.647 -13.522 1.00 48.78 419 TRP A N 1
ATOM 3350 C CA . TRP A 1 419 ? 38.856 -7.384 -12.537 1.00 48.78 419 TRP A CA 1
ATOM 3351 C C . TRP A 1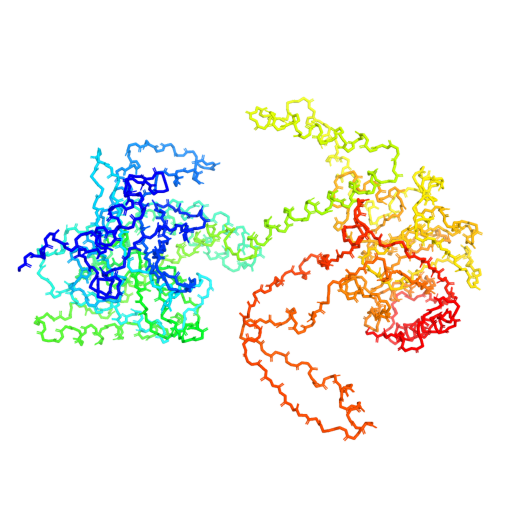 419 ? 39.322 -7.127 -11.087 1.00 48.78 419 TRP A C 1
ATOM 3353 O O . TRP A 1 419 ? 38.527 -7.166 -10.152 1.00 48.78 419 TRP A O 1
ATOM 3363 N N . TRP A 1 420 ? 40.597 -6.775 -10.903 1.00 48.72 420 TRP A N 1
ATOM 3364 C CA . TRP A 1 420 ? 41.171 -6.374 -9.622 1.00 48.72 420 TRP A CA 1
ATOM 3365 C C . TRP A 1 420 ? 40.648 -5.022 -9.098 1.00 48.72 420 TRP A C 1
ATOM 3367 O O . TRP A 1 420 ? 40.714 -4.803 -7.897 1.00 48.72 420 TRP A O 1
ATOM 3377 N N . LEU A 1 421 ? 40.076 -4.140 -9.934 1.00 46.06 421 LEU A N 1
ATOM 3378 C CA . LEU A 1 421 ? 39.391 -2.916 -9.474 1.00 46.06 421 LEU A CA 1
ATOM 3379 C C . LEU A 1 421 ? 38.063 -3.238 -8.782 1.00 46.06 421 LEU A C 1
ATOM 3381 O O . LEU A 1 421 ? 37.698 -2.593 -7.805 1.00 46.06 421 LEU A O 1
ATOM 3385 N N . VAL A 1 422 ? 37.366 -4.275 -9.255 1.00 50.72 422 VAL A N 1
ATOM 3386 C CA . VAL A 1 422 ? 36.178 -4.826 -8.589 1.00 50.72 422 VAL A CA 1
ATOM 3387 C C . VAL A 1 422 ? 36.577 -5.467 -7.260 1.00 50.72 422 VAL A C 1
ATOM 3389 O O . VAL A 1 422 ? 35.934 -5.215 -6.245 1.00 50.72 422 VAL A O 1
ATOM 3392 N N . ALA A 1 423 ? 37.680 -6.221 -7.241 1.00 53.03 423 ALA A N 1
ATOM 3393 C CA . ALA A 1 423 ? 38.235 -6.769 -6.006 1.00 53.03 423 ALA A CA 1
ATOM 3394 C C . ALA A 1 423 ? 38.700 -5.668 -5.032 1.00 53.03 423 ALA A C 1
ATOM 3396 O O . ALA A 1 423 ? 38.448 -5.792 -3.842 1.00 53.03 423 ALA A O 1
ATOM 3397 N N . LEU A 1 424 ? 39.297 -4.572 -5.517 1.00 51.03 424 LEU A N 1
ATOM 3398 C CA . LEU A 1 424 ? 39.675 -3.400 -4.716 1.00 51.03 424 LEU A CA 1
ATOM 3399 C C . LEU A 1 424 ? 38.467 -2.637 -4.185 1.00 51.03 424 LEU A C 1
ATOM 3401 O O . LEU A 1 424 ? 38.517 -2.189 -3.052 1.00 51.03 424 LEU A O 1
ATOM 3405 N N . TYR A 1 425 ? 37.387 -2.494 -4.955 1.00 51.28 425 TYR A N 1
ATOM 3406 C CA . TYR A 1 425 ? 36.156 -1.869 -4.470 1.00 51.28 425 TYR A CA 1
ATOM 3407 C C . TYR A 1 425 ? 35.464 -2.730 -3.410 1.00 51.28 425 TYR A C 1
ATOM 3409 O O . TYR A 1 425 ? 34.983 -2.206 -2.411 1.00 51.28 425 TYR A O 1
ATOM 3417 N N . ILE A 1 426 ? 35.432 -4.053 -3.596 1.00 53.88 426 ILE A N 1
ATOM 3418 C CA . ILE A 1 426 ? 34.894 -4.986 -2.598 1.00 53.88 426 ILE A CA 1
ATOM 3419 C C . ILE A 1 426 ? 35.789 -4.994 -1.356 1.00 53.88 426 ILE A C 1
ATOM 3421 O O . ILE A 1 426 ? 35.277 -4.894 -0.248 1.00 53.88 426 ILE A O 1
ATOM 3425 N N . ALA A 1 427 ? 37.113 -5.038 -1.524 1.00 54.16 427 ALA A N 1
ATOM 3426 C CA . ALA A 1 427 ? 38.073 -4.928 -0.430 1.00 54.16 427 ALA A CA 1
ATOM 3427 C C . ALA A 1 427 ? 37.957 -3.578 0.286 1.00 54.16 427 ALA A C 1
ATOM 3429 O O . ALA A 1 427 ? 37.967 -3.555 1.508 1.00 54.16 427 ALA A O 1
ATOM 3430 N N . TRP A 1 428 ? 37.758 -2.479 -0.447 1.00 49.75 428 TRP A N 1
ATOM 3431 C CA . TRP A 1 428 ? 37.475 -1.156 0.103 1.00 49.75 428 TRP A CA 1
ATOM 3432 C C . TRP A 1 428 ? 36.146 -1.143 0.853 1.00 49.75 428 TRP A C 1
ATOM 3434 O O . TRP A 1 428 ? 36.129 -0.658 1.964 1.00 49.75 428 TRP A O 1
ATOM 3444 N N . ARG A 1 429 ? 35.063 -1.748 0.347 1.00 46.62 429 ARG A N 1
ATOM 3445 C CA . ARG A 1 429 ? 33.768 -1.847 1.057 1.00 46.62 429 ARG A CA 1
ATOM 3446 C C . ARG A 1 429 ? 33.819 -2.744 2.293 1.00 46.62 429 ARG A C 1
ATOM 3448 O O . ARG A 1 429 ? 33.106 -2.491 3.257 1.00 46.62 429 ARG A O 1
ATOM 3455 N N . VAL A 1 430 ? 34.633 -3.798 2.270 1.00 52.88 430 VAL A N 1
ATOM 3456 C CA . VAL A 1 430 ? 34.865 -4.686 3.420 1.00 52.88 430 VAL A CA 1
ATOM 3457 C C . VAL A 1 430 ? 35.754 -4.003 4.460 1.00 52.88 430 VAL A C 1
ATOM 3459 O O . VAL A 1 430 ? 35.470 -4.098 5.651 1.00 52.88 430 VAL A O 1
ATOM 3462 N N . TYR A 1 431 ? 36.780 -3.275 4.019 1.00 50.84 431 TYR A N 1
ATOM 3463 C CA . TYR A 1 431 ? 37.592 -2.394 4.859 1.00 50.84 431 TYR A CA 1
ATOM 3464 C C . TYR A 1 431 ? 36.736 -1.260 5.448 1.00 50.84 431 TYR A C 1
ATOM 3466 O O . TYR A 1 431 ? 36.806 -0.997 6.643 1.00 50.84 431 TYR A O 1
ATOM 3474 N N . ASP A 1 432 ? 35.834 -0.688 4.647 1.00 49.03 432 ASP A N 1
ATOM 3475 C CA . ASP A 1 432 ? 34.952 0.427 5.002 1.00 49.03 432 ASP A CA 1
ATOM 3476 C C . ASP A 1 432 ? 33.799 0.026 5.937 1.00 49.03 432 ASP A C 1
ATOM 3478 O O . ASP A 1 432 ? 33.242 0.841 6.668 1.00 49.03 432 ASP A O 1
ATOM 3482 N N . ARG A 1 433 ? 33.483 -1.272 6.002 1.00 46.81 433 ARG A N 1
ATOM 3483 C CA . ARG A 1 433 ? 32.568 -1.832 7.006 1.00 46.81 433 ARG A CA 1
ATOM 3484 C C . ARG A 1 433 ? 33.082 -1.640 8.437 1.00 46.81 433 ARG A C 1
ATOM 3486 O O . ARG A 1 433 ? 32.274 -1.638 9.358 1.00 46.81 433 ARG A O 1
ATOM 3493 N N . LYS A 1 434 ? 34.399 -1.467 8.629 1.00 44.38 434 LYS A N 1
ATOM 3494 C CA . LYS A 1 434 ? 34.972 -1.056 9.922 1.00 44.38 434 LYS A CA 1
ATOM 3495 C C . LYS A 1 434 ? 34.826 0.450 10.177 1.00 44.38 434 LYS A C 1
ATOM 3497 O O . LYS A 1 434 ? 34.643 0.825 11.327 1.00 44.38 434 LYS A O 1
ATOM 3502 N N . SER A 1 435 ? 34.814 1.291 9.140 1.00 45.91 435 SER A N 1
ATOM 3503 C CA . SER A 1 435 ? 34.630 2.750 9.251 1.00 45.91 435 SER A CA 1
ATOM 3504 C C . SER A 1 435 ? 33.188 3.182 9.534 1.00 45.91 435 SER A C 1
ATOM 3506 O O . SER A 1 435 ? 32.959 4.309 9.961 1.00 45.91 435 SER A O 1
ATOM 3508 N N . GLN A 1 436 ? 32.190 2.322 9.293 1.00 44.12 436 GLN A N 1
ATOM 3509 C CA . GLN A 1 436 ? 30.779 2.659 9.548 1.00 44.12 436 GLN A CA 1
ATOM 3510 C C . GLN A 1 436 ? 30.470 2.947 11.030 1.00 44.12 436 GLN A C 1
ATOM 3512 O O . GLN A 1 436 ? 29.442 3.556 11.312 1.00 44.12 436 GLN A O 1
ATOM 3517 N N . TYR A 1 437 ? 31.357 2.562 11.952 1.00 45.34 437 TYR A N 1
ATOM 3518 C CA . TYR A 1 437 ? 31.246 2.859 13.385 1.00 45.34 437 TYR A CA 1
ATOM 3519 C C . TYR A 1 437 ? 32.028 4.112 13.819 1.00 45.34 437 TYR A C 1
ATOM 3521 O O . TYR A 1 437 ? 31.836 4.597 14.928 1.00 45.34 437 TYR A O 1
ATOM 3529 N N . GLU A 1 438 ? 32.852 4.680 12.936 1.00 42.72 438 GLU A N 1
ATOM 3530 C CA . GLU A 1 438 ? 33.687 5.858 13.190 1.00 42.72 438 GLU A CA 1
ATOM 3531 C C . GLU A 1 438 ? 33.576 6.827 11.997 1.00 42.72 438 GLU A C 1
ATOM 3533 O O . GLU A 1 438 ? 34.491 6.946 11.191 1.00 42.72 438 GLU A O 1
ATOM 3538 N N . GLY A 1 439 ? 32.415 7.475 11.826 1.00 45.50 439 GLY A N 1
ATOM 3539 C CA . GLY A 1 439 ? 32.219 8.663 10.971 1.00 45.50 439 GLY A CA 1
ATOM 3540 C C . GLY A 1 439 ? 33.084 8.770 9.699 1.00 45.50 439 GLY A C 1
ATOM 3541 O O . GLY A 1 439 ? 33.931 9.655 9.589 1.00 45.50 439 GLY A O 1
ATOM 3542 N N . ALA A 1 440 ? 32.861 7.903 8.710 1.00 42.31 440 ALA A N 1
ATOM 3543 C CA . ALA A 1 440 ? 33.696 7.772 7.510 1.00 42.31 440 ALA A CA 1
ATOM 3544 C C . ALA A 1 440 ? 33.515 8.868 6.432 1.00 42.31 440 ALA A C 1
ATOM 3546 O O . ALA A 1 440 ? 33.266 8.571 5.264 1.00 42.31 440 ALA A O 1
ATOM 3547 N N . TYR A 1 441 ? 33.675 10.145 6.788 1.00 49.00 441 TYR A N 1
ATOM 3548 C CA . TYR A 1 441 ? 33.856 11.238 5.813 1.00 49.00 441 TYR A CA 1
ATOM 3549 C C . TYR A 1 441 ? 35.070 12.135 6.119 1.00 49.00 441 TYR A C 1
ATOM 3551 O O . TYR A 1 441 ? 35.151 13.245 5.598 1.00 49.00 441 TYR A O 1
ATOM 3559 N N . GLY A 1 442 ? 36.026 11.661 6.928 1.00 45.22 442 GLY A N 1
ATOM 3560 C CA . GLY A 1 442 ? 37.121 12.479 7.470 1.00 45.22 442 GLY A CA 1
ATOM 3561 C C . GLY A 1 442 ? 37.968 13.227 6.433 1.00 45.22 442 GLY A C 1
ATOM 3562 O O . GLY A 1 442 ? 38.026 14.451 6.475 1.00 45.22 442 GLY A O 1
ATOM 3563 N N . ASP A 1 443 ? 38.562 12.539 5.450 1.00 52.00 443 ASP A N 1
ATOM 3564 C CA . ASP A 1 443 ? 39.714 13.143 4.743 1.00 52.00 443 ASP A CA 1
ATOM 3565 C C . ASP A 1 443 ? 39.529 13.405 3.235 1.00 52.00 443 ASP A C 1
ATOM 3567 O O . ASP A 1 443 ? 40.344 14.091 2.618 1.00 52.00 443 ASP A O 1
ATOM 3571 N N . ASN A 1 444 ? 38.452 12.911 2.609 1.00 51.19 444 ASN A N 1
ATOM 3572 C CA . ASN A 1 444 ? 38.256 12.984 1.146 1.00 51.19 444 ASN A CA 1
ATOM 3573 C C . ASN A 1 444 ? 36.882 13.516 0.697 1.00 51.19 444 ASN A C 1
ATOM 3575 O O . ASN A 1 444 ? 36.521 13.398 -0.477 1.00 51.19 444 ASN A O 1
ATOM 3579 N N . TRP A 1 445 ? 36.109 14.136 1.596 1.00 60.97 445 TRP A N 1
ATOM 3580 C CA . TRP A 1 445 ? 34.800 14.735 1.279 1.00 60.97 445 TRP A CA 1
ATOM 3581 C C . TRP A 1 445 ? 34.877 15.771 0.141 1.00 60.97 445 TRP A C 1
ATOM 3583 O O . TRP A 1 445 ? 33.928 15.940 -0.628 1.00 60.97 445 TRP A O 1
ATOM 3593 N N . TRP A 1 446 ? 36.035 16.419 -0.018 1.00 70.19 446 TRP A N 1
ATOM 3594 C CA . TRP A 1 446 ? 36.297 17.394 -1.070 1.00 70.19 446 TRP A CA 1
ATOM 3595 C C . TRP A 1 446 ? 36.220 16.779 -2.477 1.00 70.19 446 TRP A C 1
ATOM 3597 O O . TRP A 1 446 ? 35.777 17.462 -3.392 1.00 70.19 446 TRP A O 1
ATOM 3607 N N . LEU A 1 447 ? 36.534 15.490 -2.674 1.00 59.38 447 LEU A N 1
ATOM 3608 C CA . LEU A 1 447 ? 36.355 14.811 -3.970 1.00 59.38 447 LEU A CA 1
ATOM 3609 C C . LEU A 1 447 ? 34.874 14.674 -4.346 1.00 59.38 447 LEU A C 1
ATOM 3611 O O . LEU A 1 447 ? 34.501 14.856 -5.506 1.00 59.38 447 LEU A O 1
ATOM 3615 N N . VAL A 1 448 ? 34.020 14.395 -3.358 1.00 64.56 448 VAL A N 1
ATOM 3616 C CA . VAL A 1 448 ? 32.565 14.339 -3.546 1.00 64.56 448 VAL A CA 1
ATOM 3617 C C . VAL A 1 448 ? 32.025 15.739 -3.831 1.00 64.56 448 VAL A C 1
ATOM 3619 O O . VAL A 1 448 ? 31.251 15.911 -4.772 1.00 64.56 448 VAL A O 1
ATOM 3622 N N . ALA A 1 449 ? 32.482 16.752 -3.090 1.00 69.44 449 ALA A N 1
ATOM 3623 C CA . ALA A 1 449 ? 32.116 18.146 -3.329 1.00 69.44 449 ALA A CA 1
ATOM 3624 C C . ALA A 1 449 ? 32.553 18.634 -4.724 1.00 69.44 449 ALA A C 1
ATOM 3626 O O . ALA A 1 449 ? 31.755 19.250 -5.429 1.00 69.44 449 ALA A O 1
ATOM 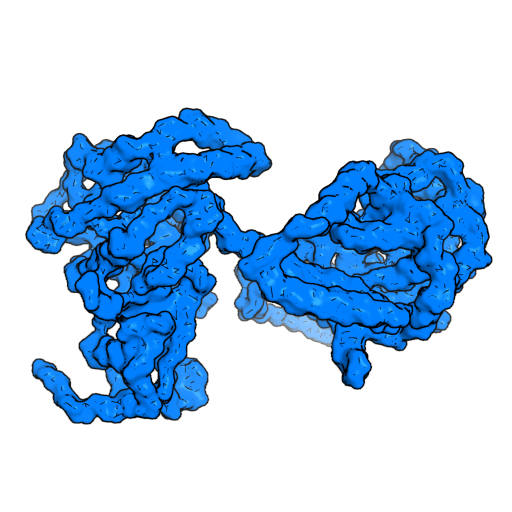3627 N N . LEU A 1 450 ? 33.771 18.297 -5.167 1.00 74.94 450 LEU A N 1
ATOM 3628 C CA . LEU A 1 450 ? 34.267 18.596 -6.514 1.00 74.94 450 LEU A CA 1
ATOM 3629 C C . LEU A 1 450 ? 33.435 17.903 -7.595 1.00 74.94 450 LEU A C 1
ATOM 3631 O O . LEU A 1 450 ? 33.102 18.531 -8.597 1.00 74.94 450 LEU A O 1
ATOM 3635 N N . TYR A 1 451 ? 33.048 16.640 -7.395 1.00 74.44 451 TYR A N 1
ATOM 3636 C CA . TYR A 1 451 ? 32.180 15.945 -8.345 1.00 74.44 451 TYR A CA 1
ATOM 3637 C C . TYR A 1 451 ? 30.769 16.544 -8.383 1.00 74.44 451 TYR A C 1
ATOM 3639 O O . TYR A 1 451 ? 30.184 16.664 -9.455 1.00 74.44 451 TYR A O 1
ATOM 3647 N N . ILE A 1 452 ? 30.210 16.952 -7.240 1.00 76.12 452 ILE A N 1
ATOM 3648 C CA . ILE A 1 452 ? 28.917 17.650 -7.195 1.00 76.12 452 ILE A CA 1
ATOM 3649 C C . ILE A 1 452 ? 29.018 18.995 -7.920 1.00 76.12 452 ILE A C 1
ATOM 3651 O O . ILE A 1 452 ? 28.149 19.302 -8.734 1.00 76.12 452 ILE A O 1
ATOM 3655 N N . ALA A 1 453 ? 30.084 19.765 -7.690 1.00 81.94 453 ALA A N 1
ATOM 3656 C CA . ALA A 1 453 ? 30.332 21.021 -8.392 1.00 81.94 453 ALA A CA 1
ATOM 3657 C C . ALA A 1 453 ? 30.462 20.802 -9.910 1.00 81.94 453 ALA A C 1
ATOM 3659 O O . ALA A 1 453 ? 29.796 21.489 -10.686 1.00 81.94 453 ALA A O 1
ATOM 3660 N N . TRP A 1 454 ? 31.224 19.785 -10.331 1.00 82.19 454 TRP A N 1
ATOM 3661 C CA . TRP A 1 454 ? 31.305 19.349 -11.727 1.00 82.19 454 TRP A CA 1
ATOM 3662 C C . TRP A 1 454 ? 29.932 18.964 -12.280 1.00 82.19 454 TRP A C 1
ATOM 3664 O O . TRP A 1 454 ? 29.555 19.420 -13.350 1.00 82.19 454 TRP A O 1
ATOM 3674 N N . ARG A 1 455 ? 29.133 18.192 -11.537 1.00 78.44 455 ARG A N 1
ATOM 3675 C CA . ARG A 1 455 ? 27.791 17.763 -11.954 1.00 78.44 455 ARG A CA 1
ATOM 3676 C C . ARG A 1 455 ? 26.833 18.939 -12.114 1.00 78.44 455 ARG A C 1
ATOM 3678 O O . ARG A 1 455 ? 25.998 18.911 -13.012 1.00 78.44 455 ARG A O 1
ATOM 3685 N N . VAL A 1 456 ? 26.916 19.945 -11.246 1.00 84.31 456 VAL A N 1
ATOM 3686 C CA . VAL A 1 456 ? 26.109 21.168 -11.359 1.00 84.31 456 VAL A CA 1
ATOM 3687 C C . VAL A 1 456 ? 26.538 21.976 -12.583 1.00 84.31 456 VAL A C 1
ATOM 3689 O O . VAL A 1 456 ? 25.670 22.432 -13.328 1.00 84.31 456 VAL A O 1
ATOM 3692 N N . TYR A 1 457 ? 27.846 22.103 -12.816 1.00 88.94 457 TYR A N 1
ATOM 3693 C CA . TYR A 1 457 ? 28.410 22.773 -13.987 1.00 88.94 457 TYR A CA 1
ATOM 3694 C C . TYR A 1 457 ? 28.029 22.064 -15.301 1.00 88.94 457 TYR A C 1
ATOM 3696 O O . TYR A 1 457 ? 27.474 22.683 -16.203 1.00 88.94 457 TYR A O 1
ATOM 3704 N N . ASP A 1 458 ? 28.228 20.748 -15.372 1.00 87.88 458 ASP A N 1
ATOM 3705 C CA . ASP A 1 458 ? 28.050 19.906 -16.561 1.00 87.88 458 ASP A CA 1
ATOM 3706 C C . ASP A 1 458 ? 26.629 19.306 -16.682 1.00 87.88 458 ASP A C 1
ATOM 3708 O O . ASP A 1 458 ? 26.365 18.413 -17.483 1.00 87.88 458 ASP A O 1
ATOM 3712 N N . ARG A 1 459 ? 25.650 19.781 -15.902 1.00 84.75 459 ARG A N 1
ATOM 3713 C CA . ARG A 1 459 ? 24.306 19.166 -15.774 1.00 84.75 459 ARG A CA 1
ATOM 3714 C C . ARG A 1 459 ? 23.558 18.923 -17.093 1.00 84.75 459 ARG A C 1
ATOM 3716 O O . ARG A 1 459 ? 22.696 18.044 -17.154 1.00 84.75 459 ARG A O 1
ATOM 3723 N N . ASN A 1 460 ? 23.878 19.682 -18.140 1.00 90.12 460 ASN A N 1
ATOM 3724 C CA . ASN A 1 460 ? 23.170 19.643 -19.415 1.00 90.12 460 ASN A CA 1
ATOM 3725 C C . ASN A 1 460 ? 23.789 18.719 -20.470 1.00 90.12 460 ASN A C 1
ATOM 3727 O O . ASN A 1 460 ? 23.121 18.463 -21.467 1.00 90.12 460 ASN A O 1
ATOM 3731 N N . SER A 1 461 ? 24.992 18.174 -20.274 1.00 88.75 461 SER A N 1
ATOM 3732 C CA . SER A 1 461 ? 25.726 17.490 -21.355 1.00 88.75 461 SER A CA 1
ATOM 3733 C C . SER A 1 461 ? 24.992 16.290 -21.961 1.00 88.75 461 SER A C 1
ATOM 3735 O O . SER A 1 461 ? 25.069 16.062 -23.165 1.00 88.75 461 SER A O 1
ATOM 3737 N N . GLN A 1 462 ? 24.159 15.591 -21.186 1.00 87.56 462 GLN A N 1
ATOM 3738 C CA . GLN A 1 462 ? 23.271 14.529 -21.693 1.00 87.56 462 GLN A CA 1
ATOM 3739 C C . GLN A 1 462 ? 22.186 15.008 -22.675 1.00 87.56 462 GLN A C 1
ATOM 3741 O O . GLN A 1 462 ? 21.682 14.209 -23.462 1.00 87.56 462 GLN A O 1
ATOM 3746 N N . TYR A 1 463 ? 21.829 16.294 -22.628 1.00 91.75 463 TYR A N 1
ATOM 3747 C CA . TYR A 1 463 ? 20.871 16.957 -23.515 1.00 91.75 463 TYR A CA 1
ATOM 3748 C C . TYR A 1 463 ? 21.558 17.793 -24.605 1.00 91.75 463 TYR A C 1
ATOM 3750 O O . TYR A 1 463 ? 20.879 18.346 -25.467 1.00 91.75 463 TYR A O 1
ATOM 3758 N N . GLU A 1 464 ? 22.886 17.919 -24.552 1.00 90.19 464 GLU A N 1
ATOM 3759 C CA . GLU A 1 464 ? 23.682 18.809 -25.406 1.00 90.19 464 GLU A CA 1
ATOM 3760 C C . GLU A 1 464 ? 24.735 18.034 -26.226 1.00 90.19 464 GLU A C 1
ATOM 3762 O O . GLU A 1 464 ? 25.766 18.561 -26.642 1.00 90.19 464 GLU A O 1
ATOM 3767 N N . GLY A 1 465 ? 24.442 16.765 -26.527 1.00 84.06 465 GLY A N 1
ATOM 3768 C CA . GLY A 1 465 ? 25.233 15.940 -27.445 1.00 84.06 465 GLY A CA 1
ATOM 3769 C C . GLY A 1 465 ? 26.329 15.091 -26.806 1.00 84.06 465 GLY A C 1
ATOM 3770 O O . GLY A 1 465 ? 27.086 14.446 -27.535 1.00 84.06 465 GLY A O 1
ATOM 3771 N N . GLY A 1 466 ? 26.388 15.036 -25.476 1.00 86.06 466 GLY A N 1
ATOM 3772 C CA . GLY A 1 466 ? 27.379 14.261 -24.738 1.00 86.06 466 GLY A CA 1
ATOM 3773 C C . GLY A 1 466 ? 28.798 14.785 -24.927 1.00 86.06 466 GLY A C 1
ATOM 3774 O O . GLY A 1 466 ? 29.011 15.946 -25.275 1.00 86.06 466 GLY A O 1
ATOM 3775 N N . TYR A 1 467 ? 29.785 13.924 -24.690 1.00 82.50 467 TYR A N 1
ATOM 3776 C CA . TYR A 1 467 ? 31.187 14.292 -24.861 1.00 82.50 467 TYR A CA 1
ATOM 3777 C C . TYR A 1 467 ? 31.638 14.103 -26.320 1.00 82.50 467 TYR A C 1
ATOM 3779 O O . TYR A 1 467 ? 30.958 13.473 -27.136 1.00 82.50 467 TYR A O 1
ATOM 3787 N N . GLY A 1 468 ? 32.758 14.736 -26.679 1.00 68.00 468 GLY A N 1
ATOM 3788 C CA . GLY A 1 468 ? 33.260 14.781 -28.057 1.00 68.00 468 GLY A CA 1
ATOM 3789 C C . GLY A 1 468 ? 33.611 13.407 -28.648 1.00 68.00 468 GLY A C 1
ATOM 3790 O O . GLY A 1 468 ? 33.829 12.433 -27.933 1.00 68.00 468 GLY A O 1
ATOM 3791 N N . ASP A 1 469 ? 33.707 13.336 -29.978 1.00 63.94 469 ASP A N 1
ATOM 3792 C CA . ASP A 1 469 ? 33.851 12.072 -30.725 1.00 63.94 469 ASP A CA 1
ATOM 3793 C C . ASP A 1 469 ? 35.201 11.356 -30.561 1.00 63.94 469 ASP A C 1
ATOM 3795 O O . ASP A 1 469 ? 35.286 10.150 -30.785 1.00 63.94 469 ASP A O 1
ATOM 3799 N N . ASN A 1 470 ? 36.244 12.068 -30.130 1.00 58.50 470 ASN A N 1
ATOM 3800 C CA . ASN A 1 470 ? 37.623 11.565 -30.059 1.00 58.50 470 ASN A CA 1
ATOM 3801 C C . ASN A 1 470 ? 37.967 10.858 -28.740 1.00 58.50 470 ASN A C 1
ATOM 3803 O O . ASN A 1 470 ? 39.138 10.758 -28.368 1.00 58.50 470 ASN A O 1
ATOM 3807 N N . TRP A 1 471 ? 36.969 10.377 -27.999 1.00 62.75 471 TRP A N 1
ATOM 3808 C CA . TRP A 1 471 ? 37.236 9.750 -26.713 1.00 62.75 471 TRP A CA 1
ATOM 3809 C C . TRP A 1 471 ? 37.799 8.331 -26.864 1.00 62.75 471 TRP A C 1
ATOM 3811 O O . TRP A 1 471 ? 37.228 7.482 -27.553 1.00 62.75 471 TRP A O 1
ATOM 3821 N N . TYR A 1 472 ? 38.903 8.061 -26.159 1.00 62.66 472 TYR A N 1
ATOM 3822 C CA . TYR A 1 472 ? 39.680 6.815 -26.222 1.00 62.66 472 TYR A CA 1
ATOM 3823 C C . TYR A 1 472 ? 38.824 5.546 -26.102 1.00 62.66 472 TYR A C 1
ATOM 3825 O O . TYR A 1 472 ? 39.058 4.568 -26.804 1.00 62.66 472 TYR A O 1
ATOM 3833 N N . LEU A 1 473 ? 37.793 5.555 -25.249 1.00 63.97 473 LEU A N 1
ATOM 3834 C CA . LEU A 1 473 ? 36.940 4.380 -25.042 1.00 63.97 473 LEU A CA 1
ATOM 3835 C C . LEU A 1 473 ? 36.117 4.003 -26.281 1.00 63.97 473 LEU A C 1
ATOM 3837 O O . LEU A 1 473 ? 35.867 2.820 -26.481 1.00 63.97 473 LEU A O 1
ATOM 3841 N N . ARG A 1 474 ? 35.723 4.960 -27.126 1.00 71.00 474 ARG A N 1
ATOM 3842 C CA . ARG A 1 474 ? 34.926 4.702 -28.339 1.00 71.00 474 ARG A CA 1
ATOM 3843 C C . ARG A 1 474 ? 35.770 4.096 -29.462 1.00 71.00 474 ARG A C 1
ATOM 3845 O O . ARG A 1 474 ? 35.320 3.194 -30.169 1.00 71.00 474 ARG A O 1
ATOM 3852 N N . THR A 1 475 ? 37.018 4.543 -29.573 1.00 68.62 475 THR A N 1
ATOM 3853 C CA . THR A 1 475 ? 37.965 4.141 -30.624 1.00 68.62 475 THR A CA 1
ATOM 3854 C C . THR A 1 475 ? 38.820 2.926 -30.249 1.00 68.62 475 THR A C 1
ATOM 3856 O O . THR A 1 475 ? 39.522 2.382 -31.104 1.00 68.62 475 THR A O 1
ATOM 3859 N N . HIS A 1 476 ? 38.744 2.432 -29.004 1.00 74.44 476 HIS A N 1
ATOM 3860 C CA . HIS A 1 476 ? 39.521 1.278 -28.540 1.00 74.44 476 HIS A CA 1
ATOM 3861 C C . HIS A 1 476 ? 38.987 -0.065 -29.069 1.00 74.44 476 HIS A C 1
ATOM 3863 O O . HIS A 1 476 ? 38.469 -0.913 -28.335 1.00 74.44 476 HIS A O 1
ATOM 3869 N N . LYS A 1 477 ? 39.164 -0.290 -30.370 1.00 69.50 477 LYS A N 1
ATOM 3870 C CA . LYS A 1 477 ? 38.648 -1.443 -31.116 1.00 69.50 477 LYS A CA 1
ATOM 3871 C C . LYS A 1 477 ? 38.954 -2.792 -30.453 1.00 69.50 477 LYS A C 1
ATOM 3873 O O . LYS A 1 477 ? 38.042 -3.578 -30.237 1.00 69.50 477 LYS A O 1
ATOM 3878 N N . LYS A 1 478 ? 40.198 -3.016 -30.008 1.00 74.00 478 LYS A N 1
ATOM 3879 C CA . LYS A 1 478 ? 40.623 -4.270 -29.347 1.00 74.00 478 LYS A CA 1
ATOM 3880 C C . LYS A 1 478 ? 39.849 -4.589 -28.063 1.00 74.00 478 LYS A C 1
ATOM 3882 O O . LYS A 1 478 ? 39.726 -5.751 -27.691 1.00 74.00 478 LYS A O 1
ATOM 3887 N N . PHE A 1 479 ? 39.354 -3.562 -27.369 1.00 71.56 479 PHE A N 1
ATOM 3888 C CA . PHE A 1 479 ? 38.571 -3.747 -26.144 1.00 71.56 479 PHE A CA 1
ATOM 3889 C C . PHE A 1 479 ? 37.172 -4.263 -26.487 1.00 71.56 479 PHE A C 1
ATOM 3891 O O . PHE A 1 479 ? 36.713 -5.256 -25.924 1.00 71.56 479 PHE A O 1
ATOM 3898 N N . TRP A 1 480 ? 36.537 -3.650 -27.485 1.00 78.69 480 TRP A N 1
ATOM 3899 C CA . TRP A 1 480 ? 35.184 -4.000 -27.907 1.00 78.69 480 TRP A CA 1
ATOM 3900 C C . TRP A 1 480 ? 35.108 -5.203 -28.851 1.00 78.69 480 TRP A C 1
ATOM 3902 O O . TRP A 1 480 ? 34.047 -5.818 -28.948 1.00 78.69 480 TRP A O 1
ATOM 3912 N N . GLU A 1 481 ? 36.198 -5.585 -29.522 1.00 79.44 481 GLU A N 1
ATOM 3913 C CA . GLU A 1 481 ? 36.275 -6.793 -30.363 1.00 79.44 481 GLU A CA 1
ATOM 3914 C C . GLU A 1 481 ? 36.017 -8.065 -29.551 1.00 79.44 481 GLU A C 1
ATOM 3916 O O . GLU A 1 481 ? 35.386 -9.004 -30.033 1.00 79.44 481 GLU A O 1
ATOM 3921 N N . LYS A 1 482 ? 36.432 -8.095 -28.279 1.00 74.69 482 LYS A N 1
ATOM 3922 C CA . LYS A 1 482 ? 36.139 -9.218 -27.376 1.00 74.69 482 LYS A CA 1
ATOM 3923 C C . LYS A 1 482 ? 34.642 -9.329 -27.063 1.00 74.69 482 LYS A C 1
ATOM 3925 O O . LYS A 1 482 ? 34.132 -10.430 -26.876 1.00 74.69 482 LYS A O 1
ATOM 3930 N N . PHE A 1 483 ? 33.944 -8.196 -27.010 1.00 69.75 483 PHE A N 1
ATOM 3931 C CA . PHE A 1 483 ? 32.505 -8.159 -26.767 1.00 69.75 483 PHE A CA 1
ATOM 3932 C C . PHE A 1 483 ? 31.713 -8.512 -28.032 1.00 69.75 483 PHE A C 1
ATOM 3934 O O . PHE A 1 483 ? 30.823 -9.355 -27.986 1.00 69.75 483 PHE A O 1
ATOM 3941 N N . SER A 1 484 ? 32.063 -7.943 -29.187 1.00 77.75 484 SER A N 1
ATOM 3942 C CA . SER A 1 484 ? 31.386 -8.267 -30.451 1.00 77.75 484 SER A CA 1
ATOM 3943 C C . SER A 1 484 ? 31.619 -9.717 -30.882 1.00 77.75 484 SER A C 1
ATOM 3945 O O . SER A 1 484 ? 30.688 -10.367 -31.350 1.00 77.75 484 SER A O 1
ATOM 3947 N N . SER A 1 485 ? 32.817 -10.270 -30.656 1.00 79.69 485 SER A N 1
ATOM 3948 C CA . SER A 1 485 ? 33.125 -11.683 -30.937 1.00 79.69 485 SER A CA 1
ATOM 3949 C C . SER A 1 485 ? 32.422 -12.672 -30.007 1.00 79.69 485 SER A C 1
ATOM 3951 O O . SER A 1 485 ? 32.304 -13.846 -30.348 1.00 79.69 485 SER A O 1
ATOM 3953 N N . TYR A 1 486 ? 31.932 -12.221 -28.850 1.00 76.38 486 TYR A N 1
ATOM 3954 C CA . TYR A 1 486 ? 31.147 -13.056 -27.946 1.00 76.38 486 TYR A CA 1
ATOM 3955 C C . TYR A 1 486 ? 29.746 -13.373 -28.506 1.00 76.38 486 TYR A C 1
ATOM 3957 O O . TYR A 1 486 ? 29.274 -14.500 -28.341 1.00 76.38 486 TYR A O 1
ATOM 3965 N N . PHE A 1 487 ? 29.114 -12.405 -29.182 1.00 75.06 487 PHE A N 1
ATOM 3966 C CA . PHE A 1 487 ? 27.804 -12.515 -29.851 1.00 75.06 487 PHE A CA 1
ATOM 3967 C C . PHE A 1 487 ? 27.902 -12.620 -31.383 1.00 75.06 487 PHE A C 1
ATOM 3969 O O . PHE A 1 487 ? 26.966 -12.281 -32.099 1.00 75.06 487 PHE A O 1
ATOM 3976 N N . PRO A 1 488 ? 29.039 -13.091 -31.905 1.00 80.88 488 PRO A N 1
ATOM 3977 C CA . PRO A 1 488 ? 29.491 -12.858 -33.287 1.00 80.88 488 PRO A CA 1
ATOM 3978 C C . PRO A 1 488 ? 28.803 -11.702 -34.057 1.00 80.88 488 PRO A C 1
ATOM 3980 O O . PRO A 1 488 ? 28.199 -11.929 -35.105 1.00 80.88 488 PRO A O 1
ATOM 3983 N N . MET A 1 489 ? 28.871 -10.469 -33.533 1.00 86.00 489 MET A N 1
ATOM 3984 C CA . MET A 1 489 ? 28.103 -9.331 -34.059 1.00 86.00 489 MET A CA 1
ATOM 3985 C C . MET A 1 489 ? 28.591 -8.894 -35.442 1.00 86.00 489 MET A C 1
ATOM 3987 O O . MET A 1 489 ? 29.791 -8.685 -35.643 1.00 86.00 489 MET A O 1
ATOM 3991 N N . LYS A 1 490 ? 27.664 -8.668 -36.377 1.00 88.38 490 LYS A N 1
ATOM 3992 C CA . LYS A 1 490 ? 27.964 -8.139 -37.717 1.00 88.38 490 LYS A CA 1
ATOM 3993 C C . LYS A 1 490 ? 26.998 -7.027 -38.105 1.00 88.38 490 LYS A C 1
ATOM 3995 O O . LYS A 1 490 ? 25.795 -7.163 -37.915 1.00 88.38 490 LYS A O 1
ATOM 4000 N N . LEU A 1 491 ? 27.541 -5.957 -38.682 1.00 92.81 491 LEU A N 1
ATOM 4001 C CA . LEU A 1 491 ? 26.781 -4.837 -39.231 1.00 92.81 491 LEU A CA 1
ATOM 4002 C C . LEU A 1 491 ? 26.794 -4.913 -40.761 1.00 92.81 491 LEU A C 1
ATOM 4004 O O . LEU A 1 491 ? 27.861 -5.000 -41.371 1.00 92.81 491 LEU A O 1
ATOM 4008 N N . TYR A 1 492 ? 25.618 -4.870 -41.376 1.00 92.81 492 TYR A N 1
ATOM 4009 C CA . TYR A 1 492 ? 25.431 -4.909 -42.821 1.00 92.81 492 TYR A CA 1
ATOM 4010 C C . TYR A 1 492 ? 24.822 -3.599 -43.296 1.00 92.81 492 TYR A C 1
ATOM 4012 O O . TYR A 1 492 ? 23.858 -3.091 -42.728 1.00 92.81 492 TYR A O 1
ATOM 4020 N N . LYS A 1 493 ? 25.380 -3.072 -44.377 1.00 90.62 493 LYS A N 1
ATOM 4021 C CA . LYS A 1 493 ? 24.937 -1.842 -45.021 1.00 90.62 493 LYS A CA 1
ATOM 4022 C C . LYS A 1 493 ? 24.191 -2.185 -46.306 1.00 90.62 493 LYS A C 1
ATOM 4024 O O . LYS A 1 493 ? 24.740 -2.920 -47.124 1.00 90.62 493 LYS A O 1
ATOM 4029 N N . THR A 1 494 ? 22.991 -1.634 -46.505 1.00 92.38 494 THR A N 1
ATOM 4030 C CA . THR A 1 494 ? 22.260 -1.780 -47.779 1.00 92.38 494 THR A CA 1
ATOM 4031 C C . THR A 1 494 ? 22.583 -0.679 -48.786 1.00 92.38 494 THR A C 1
ATOM 4033 O O . THR A 1 494 ? 22.515 -0.921 -49.986 1.00 92.38 494 THR A O 1
ATOM 4036 N N . CYS A 1 495 ? 22.919 0.533 -48.330 1.00 91.38 495 CYS A N 1
ATOM 4037 C CA . CYS A 1 495 ? 23.273 1.663 -49.195 1.00 91.38 495 CYS A CA 1
ATOM 4038 C C . CYS A 1 495 ? 24.189 2.669 -48.487 1.00 91.38 495 CYS A C 1
ATOM 4040 O O . CYS A 1 495 ? 24.311 2.662 -47.263 1.00 91.38 495 CYS A O 1
ATOM 4042 N N . ASP A 1 496 ? 24.831 3.548 -49.256 1.00 93.31 496 ASP A N 1
ATOM 4043 C CA . ASP A 1 496 ? 25.558 4.702 -48.724 1.00 93.31 496 ASP A CA 1
ATOM 4044 C C . ASP A 1 496 ? 24.626 5.690 -48.013 1.00 93.31 496 ASP A C 1
ATOM 4046 O O . ASP A 1 496 ? 23.502 5.937 -48.452 1.00 93.31 496 ASP A O 1
ATOM 4050 N N . LEU A 1 497 ? 25.116 6.268 -46.915 1.00 93.31 497 LEU A N 1
ATOM 4051 C CA . LEU A 1 497 ? 24.508 7.426 -46.269 1.00 93.31 497 LEU A CA 1
ATOM 4052 C C . LEU A 1 497 ? 25.379 8.635 -46.606 1.00 93.31 497 LEU A C 1
ATOM 4054 O O . LEU A 1 497 ? 26.565 8.654 -46.283 1.00 93.31 497 LEU A O 1
ATOM 4058 N N . SER A 1 498 ? 24.798 9.626 -47.279 1.00 94.56 498 SER A N 1
ATOM 4059 C CA . SER A 1 498 ? 25.491 10.869 -47.623 1.00 94.56 498 SER A CA 1
ATOM 4060 C C . SER A 1 498 ? 25.849 11.669 -46.359 1.00 94.56 498 SER A C 1
ATOM 4062 O O . SER A 1 498 ? 24.947 11.943 -45.558 1.00 94.56 498 SER A O 1
ATOM 4064 N N . PRO A 1 499 ? 27.106 12.115 -46.195 1.00 93.19 499 PRO A N 1
ATOM 4065 C CA . PRO A 1 499 ? 27.500 13.028 -45.122 1.00 93.19 499 PRO A CA 1
ATOM 4066 C C . PRO A 1 499 ? 26.836 14.408 -45.188 1.00 93.19 499 PRO A C 1
ATOM 4068 O O . PRO A 1 499 ? 26.897 15.145 -44.215 1.00 93.19 499 PRO A O 1
ATOM 4071 N N . GLU A 1 500 ? 26.160 14.759 -46.286 1.00 92.25 500 GLU A N 1
ATOM 4072 C CA . GLU A 1 500 ? 25.453 16.044 -46.443 1.00 92.25 500 GLU A CA 1
ATOM 4073 C C . GLU A 1 500 ? 24.105 16.101 -45.701 1.00 92.25 500 GLU A C 1
ATOM 4075 O O . GLU A 1 500 ? 23.496 17.169 -45.526 1.00 92.25 500 GLU A O 1
ATOM 4080 N N . ASN A 1 501 ? 23.629 14.944 -45.239 1.00 92.69 501 ASN A N 1
ATOM 4081 C CA . ASN A 1 501 ? 22.351 14.799 -44.556 1.00 92.69 501 ASN A CA 1
ATOM 4082 C C . ASN A 1 501 ? 22.546 14.394 -43.094 1.00 92.69 501 ASN A C 1
ATOM 4084 O O . ASN A 1 501 ? 23.548 13.789 -42.717 1.00 92.69 501 ASN A O 1
ATOM 4088 N N . ASN A 1 502 ? 21.548 14.732 -42.279 1.00 94.31 502 ASN A N 1
ATOM 4089 C CA . ASN A 1 502 ? 21.425 14.239 -40.912 1.00 94.31 502 ASN A CA 1
ATOM 4090 C C . ASN A 1 502 ? 20.355 13.148 -40.873 1.00 94.31 502 ASN A C 1
ATOM 4092 O O . ASN A 1 502 ? 19.422 13.170 -41.677 1.00 94.31 502 ASN A O 1
ATOM 4096 N N . TYR A 1 503 ? 20.481 12.219 -39.934 1.00 96.06 503 TYR A N 1
ATOM 4097 C CA . TYR A 1 503 ? 19.685 11.003 -39.870 1.00 96.06 503 TYR A CA 1
ATOM 4098 C C . TYR A 1 503 ? 19.116 10.777 -38.470 1.00 96.06 503 TYR A C 1
ATOM 4100 O O . TYR A 1 503 ? 19.803 10.988 -37.468 1.00 96.06 503 TYR A O 1
ATOM 4108 N N . ILE A 1 504 ? 17.880 10.286 -38.407 1.00 97.06 504 ILE A N 1
ATOM 4109 C CA . ILE A 1 504 ? 17.363 9.567 -37.241 1.00 97.06 504 ILE A CA 1
ATOM 4110 C C . ILE A 1 504 ? 17.300 8.091 -37.624 1.00 97.06 504 ILE A C 1
ATOM 4112 O O . ILE A 1 504 ? 16.586 7.709 -38.552 1.00 97.06 504 ILE A O 1
ATOM 4116 N N . ILE A 1 505 ? 18.068 7.272 -36.916 1.00 96.38 505 ILE A N 1
ATOM 4117 C CA . ILE A 1 505 ? 18.124 5.829 -37.110 1.00 96.38 505 ILE A CA 1
ATOM 4118 C C . ILE A 1 505 ? 17.187 5.186 -36.092 1.00 96.38 505 ILE A C 1
ATOM 4120 O O . ILE A 1 505 ? 17.410 5.313 -34.893 1.00 96.38 505 ILE A O 1
ATOM 4124 N N . GLY A 1 506 ? 16.140 4.509 -36.554 1.00 94.94 506 GLY A N 1
ATOM 4125 C CA . GLY A 1 506 ? 15.274 3.733 -35.669 1.00 94.94 506 GLY A CA 1
ATOM 4126 C C . GLY A 1 506 ? 15.748 2.288 -35.584 1.00 94.94 506 GLY A C 1
ATOM 4127 O O . GLY A 1 506 ? 15.823 1.610 -36.607 1.00 94.94 506 GLY A O 1
ATOM 4128 N N . CYS A 1 507 ? 16.095 1.859 -34.378 1.00 92.56 507 CYS A N 1
ATOM 4129 C CA . CYS A 1 507 ? 16.691 0.569 -34.057 1.00 92.56 507 CYS A CA 1
ATOM 4130 C C . CYS A 1 507 ? 15.613 -0.425 -33.591 1.00 92.56 507 CYS A C 1
ATOM 4132 O O . CYS A 1 507 ? 14.899 -0.114 -32.637 1.00 92.56 507 CYS A O 1
ATOM 4134 N N . HIS A 1 508 ? 15.528 -1.599 -34.232 1.00 91.00 508 HIS A N 1
ATOM 4135 C CA . HIS A 1 508 ? 14.482 -2.614 -34.011 1.00 91.00 508 HIS A CA 1
ATOM 4136 C C . HIS A 1 508 ? 15.021 -4.047 -34.071 1.00 91.00 508 HIS A C 1
ATOM 4138 O O . HIS A 1 508 ? 15.813 -4.337 -34.966 1.00 91.00 508 HIS A O 1
ATOM 4144 N N . PRO A 1 509 ? 14.575 -4.985 -33.221 1.00 87.44 509 PRO A N 1
ATOM 4145 C CA . PRO A 1 509 ? 13.788 -4.800 -31.995 1.00 87.44 509 PRO A CA 1
ATOM 4146 C C . PRO A 1 509 ? 14.660 -4.303 -30.828 1.00 87.44 509 PRO A C 1
ATOM 4148 O O . PRO A 1 509 ? 15.888 -4.405 -30.892 1.00 87.44 509 PRO A O 1
ATOM 4151 N N . HIS A 1 510 ? 14.068 -3.811 -29.735 1.00 80.75 510 HIS A N 1
ATOM 4152 C CA . HIS A 1 510 ? 14.837 -3.405 -28.546 1.00 80.75 510 HIS A CA 1
ATOM 4153 C C . HIS A 1 510 ? 15.640 -4.561 -27.917 1.00 80.75 510 HIS A C 1
ATOM 4155 O O . HIS A 1 510 ? 16.787 -4.373 -27.494 1.00 80.75 510 HIS A O 1
ATOM 4161 N N . GLY A 1 511 ? 15.047 -5.758 -27.843 1.00 71.75 511 GLY A N 1
ATOM 4162 C CA . GLY A 1 511 ? 15.572 -6.851 -27.019 1.00 71.75 511 GLY A CA 1
ATOM 4163 C C . GLY A 1 511 ? 15.614 -6.474 -25.532 1.00 71.75 511 GLY A C 1
ATOM 4164 O O . GLY A 1 511 ? 15.104 -5.434 -25.130 1.00 71.75 511 GLY A O 1
ATOM 4165 N N . LEU A 1 512 ? 16.262 -7.274 -24.683 1.00 67.75 512 LEU A N 1
ATOM 4166 C CA . LEU A 1 512 ? 16.291 -6.966 -23.244 1.00 67.75 512 LEU A CA 1
ATOM 4167 C C . LEU A 1 512 ? 17.135 -5.715 -22.914 1.00 67.75 512 LEU A C 1
ATOM 4169 O O . LEU A 1 512 ? 16.779 -4.924 -22.046 1.00 67.75 512 LEU A O 1
ATOM 4173 N N . ILE A 1 513 ? 18.281 -5.546 -23.586 1.00 69.81 513 ILE A N 1
ATOM 4174 C CA . ILE A 1 513 ? 19.285 -4.522 -23.237 1.00 69.81 513 ILE A CA 1
ATOM 4175 C C . ILE A 1 513 ? 19.877 -3.765 -24.439 1.00 69.81 513 ILE A C 1
ATOM 4177 O O . ILE A 1 513 ? 20.840 -3.024 -24.245 1.00 69.81 513 ILE A O 1
ATOM 4181 N N . ALA A 1 514 ? 19.346 -3.931 -25.659 1.00 77.00 514 ALA A N 1
ATOM 4182 C CA . ALA A 1 514 ? 19.780 -3.174 -26.842 1.00 77.00 514 ALA A CA 1
ATOM 4183 C C . ALA A 1 514 ? 21.313 -3.211 -27.095 1.00 77.00 514 ALA A C 1
ATOM 4185 O O . ALA A 1 514 ? 21.948 -2.208 -27.444 1.00 77.00 514 ALA A O 1
ATOM 4186 N N . SER A 1 515 ? 21.934 -4.378 -26.892 1.00 77.75 515 SER A N 1
ATOM 4187 C CA . SER A 1 515 ? 23.389 -4.573 -26.914 1.00 77.75 515 SER A CA 1
ATOM 4188 C C . SER A 1 515 ? 24.014 -4.318 -28.280 1.00 77.75 515 SER A C 1
ATOM 4190 O O . SER A 1 515 ? 25.110 -3.754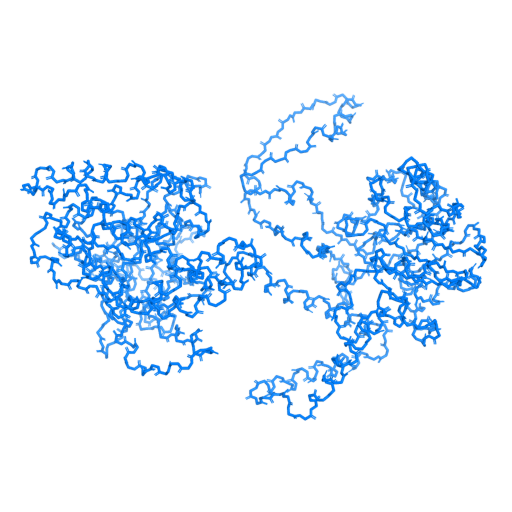 -28.350 1.00 77.75 515 SER A O 1
ATOM 4192 N N . SER A 1 516 ? 23.360 -4.728 -29.370 1.00 82.19 516 SER A N 1
ATOM 4193 C CA . SER A 1 516 ? 23.922 -4.537 -30.713 1.00 82.19 516 SER A CA 1
ATOM 4194 C C . SER A 1 516 ? 24.034 -3.066 -31.086 1.00 82.19 516 SER A C 1
ATOM 4196 O O . SER A 1 516 ? 25.097 -2.638 -31.529 1.00 82.19 516 SER A O 1
ATOM 4198 N N . TYR A 1 517 ? 22.998 -2.262 -30.848 1.00 88.44 517 TYR A N 1
ATOM 4199 C CA . TYR A 1 517 ? 22.992 -0.844 -31.218 1.00 88.44 517 TYR A CA 1
ATOM 4200 C C . TYR A 1 517 ? 24.081 -0.062 -30.493 1.00 88.44 517 TYR A C 1
ATOM 4202 O O . TYR A 1 517 ? 24.766 0.754 -31.109 1.00 88.44 517 TYR A O 1
ATOM 4210 N N . PHE A 1 518 ? 24.312 -0.370 -29.214 1.00 86.94 518 PHE A N 1
ATOM 4211 C CA . PHE A 1 518 ? 25.439 0.179 -28.469 1.00 86.94 518 PHE A CA 1
ATOM 4212 C C . PHE A 1 518 ? 26.776 -0.179 -29.127 1.00 86.94 518 PHE A C 1
ATOM 4214 O O . PHE A 1 518 ? 27.594 0.700 -29.388 1.00 86.94 518 PHE A O 1
ATOM 4221 N N . ILE A 1 519 ? 27.003 -1.447 -29.469 1.00 86.75 519 ILE A N 1
ATOM 4222 C CA . ILE A 1 519 ? 28.265 -1.858 -30.097 1.00 86.75 519 ILE A CA 1
ATOM 4223 C C . ILE A 1 519 ? 28.432 -1.272 -31.502 1.00 86.75 519 ILE A C 1
ATOM 4225 O O . ILE A 1 519 ? 29.544 -0.891 -31.868 1.00 86.75 519 ILE A O 1
ATOM 4229 N N . HIS A 1 520 ? 27.361 -1.170 -32.285 1.00 88.56 520 HIS A N 1
ATOM 4230 C CA . HIS A 1 520 ? 27.403 -0.637 -33.644 1.00 88.56 520 HIS A CA 1
ATOM 4231 C C . HIS A 1 520 ? 27.596 0.876 -33.680 1.00 88.56 520 HIS A C 1
ATOM 4233 O O . HIS A 1 520 ? 28.387 1.361 -34.481 1.00 88.56 520 HIS A O 1
ATOM 4239 N N . MET A 1 521 ? 26.888 1.623 -32.831 1.00 88.75 521 MET A N 1
ATOM 4240 C CA . MET A 1 521 ? 26.840 3.083 -32.913 1.00 88.75 521 MET A CA 1
ATOM 4241 C C . MET A 1 521 ? 27.768 3.773 -31.911 1.00 88.75 521 MET A C 1
ATOM 4243 O O . MET A 1 521 ? 28.226 4.880 -32.182 1.00 88.75 521 MET A O 1
ATOM 4247 N N . CYS A 1 522 ? 28.076 3.159 -30.769 1.00 86.94 522 CYS A N 1
ATOM 4248 C CA . CYS A 1 522 ? 28.915 3.766 -29.728 1.00 86.94 522 CYS A CA 1
ATOM 4249 C C . CYS A 1 522 ? 30.359 3.247 -29.728 1.00 86.94 522 CYS A C 1
ATOM 4251 O O . CYS A 1 522 ? 31.161 3.706 -28.916 1.00 86.94 522 CYS A O 1
ATOM 4253 N N . THR A 1 523 ? 30.717 2.300 -30.605 1.00 84.75 523 THR A N 1
ATOM 4254 C CA . THR A 1 523 ? 32.068 1.716 -30.662 1.00 84.75 523 THR A CA 1
ATOM 4255 C C . THR A 1 523 ? 32.515 1.435 -32.095 1.00 84.75 523 THR A C 1
ATOM 4257 O O . THR A 1 523 ? 31.696 1.212 -32.981 1.00 84.75 523 THR A O 1
ATOM 4260 N N . GLU A 1 524 ? 33.826 1.331 -32.315 1.00 85.88 524 GLU A N 1
ATOM 4261 C CA . GLU A 1 524 ? 34.394 0.946 -33.620 1.00 85.88 524 GLU A CA 1
ATOM 4262 C C . GLU A 1 524 ? 34.533 -0.575 -33.833 1.00 85.88 524 GLU A C 1
ATOM 4264 O O . GLU A 1 524 ? 35.143 -1.030 -34.803 1.00 85.88 524 GLU A O 1
ATOM 4269 N N . SER A 1 525 ? 33.958 -1.398 -32.950 1.00 84.25 525 SER A N 1
ATOM 4270 C CA . SER A 1 525 ? 34.133 -2.860 -32.970 1.00 84.25 525 SER A CA 1
ATOM 4271 C C . SER A 1 525 ? 33.648 -3.524 -34.260 1.00 84.25 525 SER A C 1
ATOM 4273 O O . SER A 1 525 ? 34.264 -4.465 -34.758 1.00 84.25 525 SER A O 1
ATOM 4275 N N . THR A 1 526 ? 32.556 -3.008 -34.827 1.00 87.50 526 THR A N 1
ATOM 4276 C CA . THR A 1 526 ? 31.931 -3.545 -36.049 1.00 87.50 526 THR A CA 1
ATOM 4277 C C . THR A 1 526 ? 32.248 -2.722 -37.299 1.00 87.50 526 THR A C 1
ATOM 4279 O O . THR A 1 526 ? 31.732 -3.011 -38.374 1.00 87.50 526 THR A O 1
ATOM 4282 N N . GLY A 1 527 ? 33.151 -1.741 -37.176 1.00 88.25 527 GLY A N 1
ATOM 4283 C CA . GLY A 1 527 ? 33.650 -0.945 -38.296 1.00 88.25 527 GLY A CA 1
ATOM 4284 C C . GLY A 1 527 ? 32.655 0.082 -38.835 1.00 88.25 527 GLY A C 1
ATOM 4285 O O . GLY A 1 527 ? 32.598 0.267 -40.051 1.00 88.25 527 GLY A O 1
ATOM 4286 N N . TRP A 1 528 ? 31.889 0.746 -37.960 1.00 90.56 528 TRP A N 1
ATOM 4287 C CA . TRP A 1 528 ? 30.926 1.780 -38.355 1.00 90.56 528 TRP A CA 1
ATOM 4288 C C . TRP A 1 528 ? 31.559 2.842 -39.252 1.00 90.56 528 TRP A C 1
ATOM 4290 O O . TRP A 1 528 ? 31.085 3.053 -40.365 1.00 90.56 528 TRP A O 1
ATOM 4300 N N . SER A 1 529 ? 32.672 3.442 -38.819 1.00 89.12 529 SER A N 1
ATOM 4301 C CA . SER A 1 529 ? 33.376 4.492 -39.570 1.00 89.12 529 SER A CA 1
ATOM 4302 C C . SER A 1 529 ? 33.830 4.052 -40.967 1.00 89.12 529 SER A C 1
ATOM 4304 O O . SER A 1 529 ? 33.891 4.864 -41.888 1.00 89.12 529 SER A O 1
ATOM 4306 N N . LYS A 1 530 ? 34.109 2.754 -41.154 1.00 90.38 530 LYS A N 1
ATOM 4307 C CA . LYS A 1 530 ? 34.465 2.169 -42.453 1.00 90.38 530 LYS A CA 1
ATOM 4308 C C . LYS A 1 530 ? 33.240 1.974 -43.349 1.00 90.38 530 LYS A C 1
ATOM 4310 O O . LYS A 1 530 ? 33.341 2.144 -44.560 1.00 90.38 530 LYS A O 1
ATOM 4315 N N . LEU A 1 531 ? 32.106 1.574 -42.775 1.00 91.94 531 LEU A N 1
ATOM 4316 C CA . LEU A 1 531 ? 30.864 1.350 -43.517 1.00 91.94 531 LEU A CA 1
ATOM 4317 C C . LEU A 1 531 ? 30.163 2.669 -43.864 1.00 91.94 531 LEU A C 1
ATOM 4319 O O . LEU A 1 531 ? 29.647 2.804 -44.971 1.00 91.94 531 LEU A O 1
ATOM 4323 N N . PHE A 1 532 ? 30.180 3.644 -42.960 1.00 93.62 532 PHE A N 1
ATOM 4324 C CA . PHE A 1 532 ? 29.542 4.951 -43.103 1.00 93.62 532 PHE A CA 1
ATOM 4325 C C . PHE A 1 532 ? 30.568 6.063 -42.834 1.00 93.62 532 PHE A C 1
ATOM 4327 O O . PHE A 1 532 ? 30.579 6.654 -41.749 1.00 93.62 532 PHE A O 1
ATOM 4334 N N . PRO A 1 533 ? 31.470 6.333 -43.797 1.00 91.50 533 PRO A N 1
ATOM 4335 C CA . PRO A 1 533 ? 32.512 7.336 -43.621 1.00 91.50 533 PRO A CA 1
ATOM 4336 C C . PRO A 1 533 ? 31.901 8.719 -43.391 1.00 91.50 533 PRO A C 1
ATOM 4338 O O . PRO A 1 533 ? 30.939 9.102 -44.053 1.00 91.50 533 PRO A O 1
ATOM 4341 N N . ASN A 1 534 ? 32.483 9.473 -42.457 1.00 90.44 534 ASN A N 1
ATOM 4342 C CA . ASN A 1 534 ? 32.046 10.818 -42.064 1.00 90.44 534 ASN A CA 1
ATOM 4343 C C . ASN A 1 534 ? 30.620 10.905 -41.484 1.00 90.44 534 ASN A C 1
ATOM 4345 O O . ASN A 1 534 ? 30.075 12.003 -41.387 1.00 90.44 534 ASN A O 1
ATOM 4349 N N . ILE A 1 535 ? 30.031 9.781 -41.053 1.00 91.00 535 ILE A N 1
ATOM 4350 C CA . ILE A 1 535 ? 28.764 9.766 -40.313 1.00 91.00 535 ILE A CA 1
ATOM 4351 C C . ILE A 1 535 ? 29.032 9.594 -38.815 1.00 91.00 535 ILE A C 1
ATOM 4353 O O . ILE A 1 535 ? 29.419 8.519 -38.355 1.00 91.00 535 ILE A O 1
ATOM 4357 N N . GLN A 1 536 ? 28.794 10.651 -38.044 1.00 89.38 536 GLN A N 1
ATOM 4358 C CA . GLN A 1 536 ? 28.937 10.669 -36.591 1.00 89.38 536 GLN A CA 1
ATOM 4359 C C . GLN A 1 536 ? 27.656 10.202 -35.905 1.00 89.38 536 GLN A C 1
ATOM 4361 O O . GLN A 1 536 ? 26.580 10.754 -36.121 1.00 89.38 536 GLN A O 1
ATOM 4366 N N . THR A 1 537 ? 27.777 9.225 -35.012 1.00 90.75 537 THR A N 1
ATOM 4367 C CA . THR A 1 537 ? 26.630 8.641 -34.310 1.00 90.75 537 THR A CA 1
ATOM 4368 C C . THR A 1 537 ? 26.459 9.158 -32.886 1.00 90.75 537 THR A C 1
ATOM 4370 O O . THR A 1 537 ? 27.437 9.422 -32.179 1.00 90.75 537 THR A O 1
ATOM 4373 N N . ARG A 1 538 ? 25.205 9.245 -32.439 1.00 91.50 538 ARG A N 1
ATOM 4374 C CA . ARG A 1 538 ? 24.809 9.296 -31.024 1.00 91.50 538 ARG A CA 1
ATOM 4375 C C . ARG A 1 538 ? 23.694 8.290 -30.788 1.00 91.50 538 ARG A C 1
ATOM 4377 O O . ARG A 1 538 ? 22.810 8.188 -31.629 1.00 91.50 538 ARG A O 1
ATOM 4384 N N . LEU A 1 539 ? 23.727 7.565 -29.674 1.00 92.00 539 LEU A N 1
ATOM 4385 C CA . LEU A 1 539 ? 22.670 6.617 -29.309 1.00 92.00 539 LEU A CA 1
ATOM 4386 C C . LEU A 1 539 ? 21.862 7.166 -28.134 1.00 92.00 539 LEU A C 1
ATOM 4388 O O . LEU A 1 539 ? 22.425 7.587 -27.124 1.00 92.00 539 LEU A O 1
ATOM 4392 N N . CYS A 1 540 ? 20.542 7.166 -28.262 1.00 90.00 540 CYS A N 1
ATOM 4393 C CA . CYS A 1 540 ? 19.646 7.625 -27.215 1.00 90.00 540 CYS A CA 1
ATOM 4394 C C . CYS A 1 540 ? 19.413 6.544 -26.152 1.00 90.00 540 CYS A C 1
ATOM 4396 O O . CYS A 1 540 ? 19.229 5.370 -26.468 1.00 90.00 540 CYS A O 1
ATOM 4398 N N . THR A 1 541 ? 19.374 6.954 -24.886 1.00 84.62 541 THR A N 1
ATOM 4399 C CA . THR A 1 541 ? 18.992 6.106 -23.749 1.00 84.62 541 THR A CA 1
ATOM 4400 C C . THR A 1 541 ? 18.165 6.893 -22.724 1.00 84.62 541 THR A C 1
ATOM 4402 O O . THR A 1 541 ? 17.989 8.108 -22.850 1.00 84.62 541 THR A O 1
ATOM 4405 N N . LEU A 1 542 ? 17.618 6.195 -21.728 1.00 78.44 542 LEU A N 1
ATOM 4406 C CA . LEU A 1 542 ? 16.767 6.762 -20.678 1.00 78.44 542 LEU A CA 1
ATOM 4407 C C . LEU A 1 542 ? 17.556 7.697 -19.747 1.00 78.44 542 LEU A C 1
ATOM 4409 O O . LEU A 1 542 ? 18.706 7.417 -19.406 1.00 78.44 542 LEU A O 1
ATOM 4413 N N . ASP A 1 543 ? 16.914 8.764 -19.260 1.00 76.44 543 ASP A N 1
ATOM 4414 C CA . ASP A 1 543 ? 17.553 9.771 -18.392 1.00 76.44 543 ASP A CA 1
ATOM 4415 C C . ASP A 1 543 ? 18.084 9.184 -17.077 1.00 76.44 543 ASP A C 1
ATOM 4417 O O . ASP A 1 543 ? 19.115 9.623 -16.560 1.00 76.44 543 ASP A O 1
ATOM 4421 N N . CYS A 1 544 ? 17.430 8.141 -16.557 1.00 69.25 544 CYS A N 1
ATOM 4422 C CA . CYS A 1 544 ? 17.856 7.454 -15.339 1.00 69.25 544 CYS A CA 1
ATOM 4423 C C . CYS A 1 544 ? 19.262 6.837 -15.454 1.00 69.25 544 CYS A C 1
ATOM 4425 O O . CYS A 1 544 ? 19.964 6.705 -14.449 1.00 69.25 544 CYS A O 1
ATOM 4427 N N . MET A 1 545 ? 19.733 6.532 -16.671 1.00 70.75 545 MET A N 1
ATOM 4428 C CA . MET A 1 545 ? 21.076 5.988 -16.904 1.00 70.75 545 MET A CA 1
ATOM 4429 C C . MET A 1 545 ? 22.189 6.992 -16.564 1.00 70.75 545 MET A C 1
ATOM 4431 O O . MET A 1 545 ? 23.313 6.582 -16.266 1.00 70.75 545 MET A O 1
ATOM 4435 N N . PHE A 1 546 ? 21.877 8.291 -16.541 1.00 77.00 546 PHE A N 1
ATOM 4436 C CA . PHE A 1 546 ? 22.815 9.382 -16.261 1.00 77.00 546 PHE A CA 1
ATOM 4437 C C . PHE A 1 546 ? 22.749 9.900 -14.815 1.00 77.00 546 PHE A C 1
ATOM 4439 O O . PHE A 1 546 ? 23.454 10.848 -14.462 1.00 77.00 546 PHE A O 1
ATOM 4446 N N . TRP A 1 547 ? 21.910 9.318 -13.952 1.00 70.56 547 TRP A N 1
ATOM 4447 C CA . TRP A 1 547 ? 21.798 9.762 -12.557 1.00 70.56 547 TRP A CA 1
ATOM 4448 C C . TRP A 1 547 ? 23.001 9.346 -11.708 1.00 70.56 547 TRP A C 1
ATOM 4450 O O . TRP A 1 547 ? 23.360 10.060 -10.769 1.00 70.56 547 TRP A O 1
ATOM 4460 N N . TRP A 1 548 ? 23.647 8.234 -12.067 1.00 63.22 548 TRP A N 1
ATOM 4461 C CA . TRP A 1 548 ? 24.736 7.643 -11.298 1.00 63.22 548 TRP A CA 1
ATOM 4462 C C . TRP A 1 548 ? 26.092 8.309 -11.577 1.00 63.22 548 TRP A C 1
ATOM 4464 O O . TRP A 1 548 ? 26.505 8.387 -12.743 1.00 63.22 548 TRP A O 1
ATOM 4474 N N . PRO A 1 549 ? 26.818 8.742 -10.524 1.00 64.38 549 PRO A N 1
ATOM 4475 C CA . PRO A 1 549 ? 28.166 9.280 -10.656 1.00 64.38 549 PRO A CA 1
ATOM 4476 C C . PRO A 1 549 ? 29.110 8.345 -11.418 1.00 64.38 549 PRO A C 1
ATOM 4478 O O . PRO A 1 549 ? 29.000 7.127 -11.282 1.00 64.38 549 PRO A O 1
ATOM 4481 N N . LEU A 1 550 ? 30.041 8.901 -12.203 1.00 67.19 550 LEU A N 1
ATOM 4482 C CA . LEU A 1 550 ? 31.034 8.192 -13.037 1.00 67.19 550 LEU A CA 1
ATOM 4483 C C . LEU A 1 550 ? 30.455 7.358 -14.196 1.00 67.19 550 LEU A C 1
ATOM 4485 O O . LEU A 1 550 ? 30.977 7.418 -15.308 1.00 67.19 550 LEU A O 1
ATOM 4489 N N . ARG A 1 551 ? 29.353 6.629 -13.988 1.00 70.44 551 ARG A N 1
ATOM 4490 C CA . ARG A 1 551 ? 28.624 5.932 -15.060 1.00 70.44 551 ARG A CA 1
ATOM 4491 C C . ARG A 1 551 ? 28.071 6.927 -16.073 1.00 70.44 551 ARG A C 1
ATOM 4493 O O . ARG A 1 551 ? 28.206 6.699 -17.269 1.00 70.44 551 ARG A O 1
ATOM 4500 N N . ARG A 1 552 ? 27.512 8.047 -15.604 1.00 81.19 552 ARG A N 1
ATOM 4501 C CA . ARG A 1 552 ? 27.130 9.179 -16.458 1.00 81.19 552 ARG A CA 1
ATOM 4502 C C . ARG A 1 552 ? 28.275 9.575 -17.391 1.00 81.19 552 ARG A C 1
ATOM 4504 O O . ARG A 1 552 ? 28.083 9.622 -18.600 1.00 81.19 552 ARG A O 1
ATOM 4511 N N . GLU A 1 553 ? 29.458 9.799 -16.822 1.00 80.94 553 GLU A N 1
ATOM 4512 C CA . GLU A 1 553 ? 30.648 10.225 -17.561 1.00 80.94 553 GLU A CA 1
ATOM 4513 C C . GLU A 1 553 ? 31.032 9.194 -18.621 1.00 80.94 553 GLU A C 1
ATOM 4515 O O . GLU A 1 553 ? 31.241 9.546 -19.776 1.00 80.94 553 GLU A O 1
ATOM 4520 N N . GLN A 1 554 ? 31.028 7.907 -18.258 1.00 78.38 554 GLN A N 1
ATOM 4521 C CA . GLN A 1 554 ? 31.283 6.810 -19.187 1.00 78.38 554 GLN A CA 1
ATOM 4522 C C . GLN A 1 554 ? 30.288 6.798 -20.357 1.00 78.38 554 GLN A C 1
ATOM 4524 O O . GLN A 1 554 ? 30.704 6.667 -21.506 1.00 78.38 554 GLN A O 1
ATOM 4529 N N . LEU A 1 555 ? 28.988 6.940 -20.090 1.00 82.31 555 LEU A N 1
ATOM 4530 C CA . LEU A 1 555 ? 27.955 6.926 -21.130 1.00 82.31 555 LEU A CA 1
ATOM 4531 C C . LEU A 1 555 ? 28.093 8.124 -22.079 1.00 82.31 555 LEU A C 1
ATOM 4533 O O . LEU A 1 555 ? 28.090 7.944 -23.298 1.00 82.31 555 LEU A O 1
ATOM 4537 N N . LEU A 1 556 ? 28.295 9.327 -21.536 1.00 86.00 556 LEU A N 1
ATOM 4538 C CA . LEU A 1 556 ? 28.498 10.544 -22.328 1.00 86.00 556 LEU A CA 1
ATOM 4539 C C . LEU A 1 556 ? 29.777 10.465 -23.169 1.00 86.00 556 LEU A C 1
ATOM 4541 O O . LEU A 1 556 ? 29.757 10.810 -24.350 1.00 86.00 556 LEU A O 1
ATOM 4545 N N . SER A 1 557 ? 30.859 9.935 -22.593 1.00 81.69 557 SER A N 1
ATOM 4546 C CA . SER A 1 557 ? 32.129 9.632 -23.266 1.00 81.69 557 SER A CA 1
ATOM 4547 C C . SER A 1 557 ? 31.995 8.645 -24.424 1.00 81.69 557 SER A C 1
ATOM 4549 O O . SER A 1 557 ? 32.807 8.658 -25.346 1.00 81.69 557 SER A O 1
ATOM 4551 N N . MET A 1 558 ? 31.002 7.761 -24.377 1.00 81.62 558 MET A N 1
ATOM 4552 C CA . MET A 1 558 ? 30.753 6.758 -25.411 1.00 81.62 558 MET A CA 1
ATOM 4553 C C . MET A 1 558 ? 29.768 7.231 -26.488 1.00 81.62 558 MET A C 1
ATOM 4555 O O . MET A 1 558 ? 29.491 6.499 -27.437 1.00 81.62 558 MET A O 1
ATOM 4559 N N . GLY A 1 559 ? 29.261 8.460 -26.376 1.00 87.19 559 GLY A N 1
ATOM 4560 C CA . GLY A 1 559 ? 28.304 9.025 -27.322 1.00 87.19 559 GLY A CA 1
ATOM 4561 C C . GLY A 1 559 ? 26.854 8.621 -27.051 1.00 87.19 559 GLY A C 1
ATOM 4562 O O . GLY A 1 559 ? 26.040 8.671 -27.976 1.00 87.19 559 GLY A O 1
ATOM 4563 N N . LEU A 1 560 ? 26.521 8.227 -25.814 1.00 90.50 560 LEU A N 1
ATOM 4564 C CA . LEU A 1 560 ? 25.130 8.095 -25.388 1.00 90.50 560 LEU A CA 1
ATOM 4565 C C . LEU A 1 560 ? 24.583 9.438 -24.914 1.00 90.50 560 LEU A C 1
ATOM 4567 O O . LEU A 1 560 ? 25.263 10.192 -24.219 1.00 90.50 560 LEU A O 1
ATOM 4571 N N . ILE A 1 561 ? 23.334 9.712 -25.274 1.00 92.31 561 ILE A N 1
ATOM 4572 C CA . ILE A 1 561 ? 22.612 10.937 -24.922 1.00 92.31 561 ILE A CA 1
ATOM 4573 C C . ILE A 1 561 ? 21.194 10.606 -24.453 1.00 92.31 561 ILE A C 1
ATOM 4575 O O . ILE A 1 561 ? 20.696 9.503 -24.674 1.00 92.31 561 ILE A O 1
ATOM 4579 N N . SER A 1 562 ? 20.527 11.567 -23.820 1.00 90.62 562 SER A N 1
ATOM 4580 C CA . SER A 1 562 ? 19.114 11.453 -23.449 1.00 90.62 562 SER A CA 1
ATOM 4581 C C . SER A 1 562 ? 18.230 11.216 -24.683 1.00 90.62 562 SER A C 1
ATOM 4583 O O . SER A 1 562 ? 18.442 11.833 -25.729 1.00 90.62 562 SER A O 1
ATOM 4585 N N . VAL A 1 563 ? 17.213 10.359 -24.551 1.00 86.38 563 VAL A N 1
ATOM 4586 C CA . VAL A 1 563 ? 16.155 10.141 -25.561 1.00 86.38 563 VAL A CA 1
ATOM 4587 C C . VAL A 1 563 ? 15.120 11.275 -25.613 1.00 86.38 563 VAL A C 1
ATOM 4589 O O . VAL A 1 563 ? 14.240 11.286 -26.471 1.00 86.38 563 VAL A O 1
ATOM 4592 N N . SER A 1 564 ? 15.207 12.259 -24.715 1.00 87.38 564 SER A N 1
ATOM 4593 C CA . SER A 1 564 ? 14.291 13.401 -24.708 1.00 87.38 564 SER A CA 1
ATOM 4594 C C . SER A 1 564 ? 14.318 14.174 -26.034 1.00 87.38 564 SER A C 1
ATOM 4596 O O . SER A 1 564 ? 15.365 14.358 -26.662 1.00 87.38 564 SER A O 1
ATOM 4598 N N . ALA A 1 565 ? 13.160 14.716 -26.428 1.00 86.00 565 ALA A N 1
ATOM 4599 C CA . ALA A 1 565 ? 13.045 15.536 -27.635 1.00 86.00 565 ALA A CA 1
ATOM 4600 C C . ALA A 1 565 ? 14.038 16.711 -27.628 1.00 86.00 565 ALA A C 1
ATOM 4602 O O . ALA A 1 565 ? 14.631 17.015 -28.657 1.00 86.00 565 ALA A O 1
ATOM 4603 N N . LYS A 1 566 ? 14.291 17.318 -26.457 1.00 88.50 566 LYS A N 1
ATOM 4604 C CA . LYS A 1 566 ? 15.276 18.397 -26.285 1.00 88.50 566 LYS A CA 1
ATOM 4605 C C . LYS A 1 566 ? 16.672 17.986 -26.765 1.00 88.50 566 LYS A C 1
ATOM 4607 O O . LYS A 1 566 ? 17.306 18.755 -27.481 1.00 88.50 566 LYS A O 1
ATOM 4612 N N . SER A 1 567 ? 17.124 16.791 -26.386 1.00 91.31 567 SER A N 1
ATOM 4613 C CA . SER A 1 567 ? 18.447 16.265 -26.737 1.00 91.31 567 SER A CA 1
ATOM 4614 C C . SER A 1 567 ? 18.573 15.965 -28.231 1.00 91.31 567 SER A C 1
ATOM 4616 O O . SER A 1 567 ? 19.517 16.398 -28.896 1.00 91.31 567 SER A O 1
ATOM 4618 N N . ILE A 1 568 ? 17.567 15.287 -28.789 1.00 91.62 568 ILE A N 1
ATOM 4619 C CA . ILE A 1 568 ? 17.530 14.929 -30.211 1.00 91.62 568 ILE A CA 1
ATOM 4620 C C . ILE A 1 568 ? 17.456 16.196 -31.072 1.00 91.62 568 ILE A C 1
ATOM 4622 O O . ILE A 1 568 ? 18.230 16.357 -32.015 1.00 91.62 568 ILE A O 1
ATOM 4626 N N . GLU A 1 569 ? 16.570 17.135 -30.730 1.00 91.50 569 GLU A N 1
ATOM 4627 C CA . GLU A 1 569 ? 16.481 18.418 -31.425 1.00 91.50 569 GLU A CA 1
ATOM 4628 C C . GLU A 1 569 ? 17.780 19.219 -31.304 1.00 91.50 569 GLU A C 1
ATOM 4630 O O . GLU A 1 569 ? 18.177 19.844 -32.280 1.00 91.50 569 GLU A O 1
ATOM 4635 N N . TYR A 1 570 ? 18.460 19.214 -30.152 1.00 91.69 570 TYR A N 1
ATOM 4636 C CA . TYR A 1 570 ? 19.750 19.894 -30.001 1.00 91.69 570 TYR A CA 1
ATOM 4637 C C . TYR A 1 570 ? 20.782 19.360 -31.002 1.00 91.69 570 TYR A C 1
ATOM 4639 O O . TYR A 1 570 ? 21.433 20.146 -31.693 1.00 91.69 570 TYR A O 1
ATOM 4647 N N . MET A 1 571 ? 20.882 18.034 -31.144 1.00 88.88 571 MET A N 1
ATOM 4648 C CA . MET A 1 571 ? 21.777 17.412 -32.125 1.00 88.88 571 MET A CA 1
ATOM 4649 C C . MET A 1 571 ? 21.415 17.797 -33.559 1.00 88.88 571 MET A C 1
ATOM 4651 O O . MET A 1 571 ? 22.295 18.142 -34.343 1.00 88.88 571 MET A O 1
ATOM 4655 N N . LEU A 1 572 ? 20.125 17.799 -33.894 1.00 87.88 572 LEU A N 1
ATOM 4656 C CA . LEU A 1 572 ? 19.649 18.083 -35.249 1.00 87.88 572 LEU A CA 1
ATOM 4657 C C . LEU A 1 572 ? 19.534 19.586 -35.572 1.00 87.88 572 LEU A C 1
ATOM 4659 O O . LEU A 1 572 ? 19.342 19.951 -36.732 1.00 87.88 572 LEU A O 1
ATOM 4663 N N . LYS A 1 573 ? 19.636 20.474 -34.572 1.00 82.69 573 LYS A N 1
ATOM 4664 C CA . LYS A 1 573 ? 19.708 21.939 -34.742 1.00 82.69 573 LYS A CA 1
ATOM 4665 C C . LYS A 1 573 ? 21.089 22.409 -35.178 1.00 82.69 573 LYS A C 1
ATOM 4667 O O . LYS A 1 573 ? 21.179 23.470 -35.796 1.00 82.69 573 LYS A O 1
ATOM 4672 N N . LYS A 1 574 ? 22.153 21.665 -34.857 1.00 72.00 574 LYS A N 1
ATOM 4673 C CA . LYS A 1 574 ? 23.514 22.021 -35.272 1.00 72.00 574 LYS A CA 1
ATOM 4674 C C . LYS A 1 574 ? 23.568 22.128 -36.799 1.00 72.00 574 LYS A C 1
ATOM 4676 O O . LYS A 1 574 ? 23.039 21.276 -37.505 1.00 72.00 574 LYS A O 1
ATOM 4681 N N . GLN A 1 575 ? 24.241 23.161 -37.314 1.00 70.19 575 GLN A N 1
ATOM 4682 C CA . GLN A 1 575 ? 24.493 23.299 -38.759 1.00 70.19 575 GLN A CA 1
ATOM 4683 C C . GLN A 1 575 ? 25.407 22.188 -39.307 1.00 70.19 575 GLN A C 1
ATOM 4685 O O . GLN A 1 575 ? 25.543 22.036 -40.518 1.00 70.19 575 GLN A O 1
ATOM 4690 N N . GLN A 1 576 ? 26.013 21.404 -38.414 1.00 80.88 576 GLN A N 1
ATOM 4691 C CA . GLN A 1 576 ? 26.826 20.247 -38.737 1.00 80.88 576 GLN A CA 1
ATOM 4692 C C . GLN A 1 576 ? 26.009 19.180 -39.484 1.00 80.88 576 GLN A C 1
ATOM 4694 O O . GLN A 1 576 ? 24.902 18.811 -39.076 1.00 80.88 576 GLN A O 1
ATOM 4699 N N . LYS A 1 577 ? 26.581 18.695 -40.586 1.00 87.31 577 LYS A N 1
ATOM 4700 C CA . LYS A 1 577 ? 26.054 17.602 -41.407 1.00 87.31 577 LYS A CA 1
ATOM 4701 C C . LYS A 1 577 ? 26.732 16.276 -41.050 1.00 87.31 577 LYS A C 1
ATOM 4703 O O . LYS A 1 577 ? 27.760 16.273 -40.371 1.00 87.31 577 LYS A O 1
ATOM 4708 N N . GLY A 1 578 ? 26.141 15.159 -41.468 1.00 88.69 578 GLY A N 1
ATOM 4709 C CA . GLY A 1 578 ? 26.679 13.823 -41.222 1.00 88.69 578 GLY A CA 1
ATOM 4710 C C . GLY A 1 578 ? 26.384 13.305 -39.817 1.00 88.69 578 GLY A C 1
ATOM 4711 O O . GLY A 1 578 ? 27.102 12.445 -39.320 1.00 88.69 578 GLY A O 1
ATOM 4712 N N . LEU A 1 579 ? 25.351 13.818 -39.145 1.00 91.69 579 LEU A N 1
ATOM 4713 C CA . LEU A 1 579 ? 24.939 13.347 -37.821 1.00 91.69 579 LEU A CA 1
ATOM 4714 C C . LEU A 1 579 ? 23.887 12.241 -37.938 1.00 91.69 579 LEU A C 1
ATOM 4716 O O . LEU A 1 579 ? 22.917 12.390 -38.673 1.00 91.69 579 LEU A O 1
ATOM 4720 N N . ALA A 1 580 ? 24.031 11.168 -37.167 1.00 93.06 580 ALA A N 1
ATOM 4721 C CA . ALA A 1 580 ? 23.076 10.069 -37.075 1.00 93.06 580 ALA A CA 1
ATOM 4722 C C . ALA A 1 580 ? 22.681 9.803 -35.614 1.00 93.06 580 ALA A C 1
ATOM 4724 O O . ALA A 1 580 ? 23.493 9.344 -34.809 1.00 93.06 580 ALA A O 1
ATOM 4725 N N . VAL A 1 581 ? 21.425 10.079 -35.264 1.00 94.56 581 VAL A N 1
ATOM 4726 C CA . VAL A 1 581 ? 20.886 9.842 -33.917 1.00 94.56 581 VAL A CA 1
ATOM 4727 C C . VAL A 1 581 ? 20.108 8.529 -33.904 1.00 94.56 581 VAL A C 1
ATOM 4729 O O . VAL A 1 581 ? 19.081 8.416 -34.565 1.00 94.56 581 VAL A O 1
ATOM 4732 N N . GLY A 1 582 ? 20.607 7.536 -33.173 1.00 93.81 582 GLY A N 1
ATOM 4733 C CA . GLY A 1 582 ? 19.980 6.231 -32.984 1.00 93.81 582 GLY A CA 1
ATOM 4734 C C . GLY A 1 582 ? 18.948 6.253 -31.866 1.00 93.81 582 GLY A C 1
ATOM 4735 O O . GLY A 1 582 ? 19.250 6.702 -30.761 1.00 93.81 582 GLY A O 1
ATOM 4736 N N . ILE A 1 583 ? 17.752 5.743 -32.139 1.00 92.00 583 ILE A N 1
ATOM 4737 C CA . ILE A 1 583 ? 16.644 5.644 -31.190 1.00 92.00 583 ILE A CA 1
ATOM 4738 C C . ILE A 1 583 ? 16.108 4.220 -31.245 1.00 92.00 583 ILE A C 1
ATOM 4740 O O . ILE A 1 583 ? 15.711 3.750 -32.307 1.00 92.00 583 ILE A O 1
ATOM 4744 N N . VAL A 1 584 ? 16.054 3.547 -30.100 1.00 88.50 584 VAL A N 1
ATOM 4745 C CA . VAL A 1 584 ? 15.346 2.269 -29.985 1.00 88.50 584 VAL A CA 1
ATOM 4746 C C . VAL A 1 584 ? 13.868 2.581 -29.764 1.00 88.50 584 VAL A C 1
ATOM 4748 O O . VAL A 1 584 ? 13.494 3.061 -28.696 1.00 88.50 584 VAL A O 1
ATOM 4751 N N . ILE A 1 585 ? 13.054 2.440 -30.813 1.00 84.38 585 ILE A N 1
ATOM 4752 C CA . ILE A 1 585 ? 11.752 3.125 -30.897 1.00 84.38 585 ILE A CA 1
ATOM 4753 C C . ILE A 1 585 ? 10.717 2.540 -29.935 1.00 84.38 585 ILE A C 1
ATOM 4755 O O . ILE A 1 585 ? 10.035 3.319 -29.264 1.00 84.38 585 ILE A O 1
ATOM 4759 N N . GLY A 1 586 ? 10.617 1.213 -29.829 1.00 68.75 586 GLY A N 1
ATOM 4760 C CA . GLY A 1 586 ? 9.667 0.596 -28.903 1.00 68.75 586 GLY A CA 1
ATOM 4761 C C . GLY A 1 586 ? 10.052 0.716 -27.430 1.00 68.75 586 GLY A C 1
ATOM 4762 O O . GLY A 1 586 ? 9.202 0.558 -26.557 1.00 68.75 586 GLY A O 1
ATOM 4763 N N . GLY A 1 587 ? 11.303 1.086 -27.132 1.00 74.12 587 GLY A N 1
ATOM 4764 C CA . GLY A 1 587 ? 11.738 1.427 -25.779 1.00 74.12 587 GLY A CA 1
ATOM 4765 C C . GLY A 1 587 ? 11.468 0.316 -24.758 1.00 74.12 587 GLY A C 1
ATOM 4766 O O . GLY A 1 587 ? 11.710 -0.859 -25.017 1.00 74.12 587 GLY A O 1
ATOM 4767 N N . ALA A 1 588 ? 10.968 0.707 -23.585 1.00 62.38 588 ALA A N 1
ATOM 4768 C CA . ALA A 1 588 ? 10.698 -0.210 -22.479 1.00 62.38 588 ALA A CA 1
ATOM 4769 C C . ALA A 1 588 ? 9.604 -1.249 -22.780 1.00 62.38 588 ALA A C 1
ATOM 4771 O O . ALA A 1 588 ? 9.664 -2.344 -22.235 1.00 62.38 588 ALA A O 1
ATOM 4772 N N . GLU A 1 589 ? 8.637 -0.921 -23.638 1.00 61.66 589 GLU A N 1
ATOM 4773 C CA . GLU A 1 589 ? 7.502 -1.793 -23.973 1.00 61.66 589 GLU A CA 1
ATOM 4774 C C . GLU A 1 589 ? 7.979 -3.022 -24.761 1.00 61.66 589 GLU A C 1
ATOM 4776 O O . GLU A 1 589 ? 7.745 -4.151 -24.346 1.00 61.66 589 GLU A O 1
ATOM 4781 N N . GLU A 1 590 ? 8.802 -2.812 -25.795 1.00 67.31 590 GLU A N 1
ATOM 4782 C CA . GLU A 1 590 ? 9.471 -3.909 -26.514 1.00 67.31 590 GLU A CA 1
ATOM 4783 C C . GLU A 1 590 ? 10.483 -4.672 -25.645 1.00 67.31 590 GLU A C 1
ATOM 4785 O O . GLU A 1 590 ? 10.729 -5.854 -25.871 1.00 67.31 590 GLU A O 1
ATOM 4790 N N . ALA A 1 591 ? 11.112 -4.014 -24.664 1.00 62.94 591 ALA A N 1
ATOM 4791 C CA . ALA A 1 591 ? 12.071 -4.676 -23.780 1.00 62.94 591 ALA A CA 1
ATOM 4792 C C . ALA A 1 591 ? 11.396 -5.675 -22.825 1.00 62.94 591 ALA A C 1
ATOM 4794 O O . ALA A 1 591 ? 11.987 -6.713 -22.516 1.00 62.94 591 ALA A O 1
ATOM 4795 N N . LEU A 1 592 ? 10.176 -5.361 -22.374 1.00 59.94 592 LEU A N 1
ATOM 4796 C CA . LEU A 1 592 ? 9.366 -6.176 -21.462 1.00 59.94 592 LEU A CA 1
ATOM 4797 C C . LEU A 1 592 ? 8.768 -7.428 -22.124 1.00 59.94 592 LEU A C 1
ATOM 4799 O O . LEU A 1 592 ? 8.538 -8.416 -21.428 1.00 59.94 592 LEU A O 1
ATOM 4803 N N . ASP A 1 593 ? 8.570 -7.398 -23.444 1.00 62.62 593 ASP A N 1
ATOM 4804 C CA . ASP A 1 593 ? 8.006 -8.504 -24.241 1.00 62.62 593 ASP A CA 1
ATOM 4805 C C . ASP A 1 593 ? 9.045 -9.150 -25.189 1.00 62.62 593 ASP A C 1
ATOM 4807 O O . ASP A 1 593 ? 8.734 -9.878 -26.135 1.00 62.62 593 ASP A O 1
ATOM 4811 N N . ALA A 1 594 ? 10.339 -8.894 -24.959 1.00 65.31 594 ALA A N 1
ATOM 4812 C CA . ALA A 1 594 ? 11.405 -9.448 -25.789 1.00 65.31 594 ALA A CA 1
ATOM 4813 C C . ALA A 1 594 ? 11.642 -10.939 -25.493 1.00 65.31 594 ALA A C 1
ATOM 4815 O O . ALA A 1 594 ? 12.461 -11.303 -24.644 1.00 65.31 594 ALA A O 1
ATOM 4816 N N . HIS A 1 595 ? 10.980 -11.804 -26.260 1.00 74.69 595 HIS A N 1
ATOM 4817 C CA . HIS A 1 595 ? 11.159 -13.256 -26.212 1.00 74.69 595 HIS A CA 1
ATOM 4818 C C . HIS A 1 595 ? 11.987 -13.795 -27.393 1.00 74.69 595 HIS A C 1
ATOM 4820 O O . HIS A 1 595 ? 11.886 -13.270 -28.508 1.00 74.69 595 HIS A O 1
ATOM 4826 N N . PRO A 1 596 ? 12.761 -14.881 -27.192 1.00 76.50 596 PRO A N 1
ATOM 4827 C CA . PRO A 1 596 ? 13.493 -15.531 -28.274 1.00 76.50 596 PRO A CA 1
ATOM 4828 C C . PRO A 1 596 ? 12.592 -15.895 -29.457 1.00 76.50 596 PRO A C 1
ATOM 4830 O O . PRO A 1 596 ? 11.494 -16.421 -29.274 1.00 76.50 596 PRO A O 1
ATOM 4833 N N . ASN A 1 597 ? 13.076 -15.655 -30.674 1.00 74.12 597 ASN A N 1
ATOM 4834 C CA . ASN A 1 597 ? 12.359 -15.852 -31.938 1.00 74.12 597 ASN A CA 1
ATOM 4835 C C . ASN A 1 597 ? 11.032 -15.077 -32.084 1.00 74.12 597 ASN A C 1
ATOM 4837 O O . ASN A 1 597 ? 10.264 -15.381 -32.999 1.00 74.12 597 ASN A O 1
ATOM 4841 N N . LYS A 1 598 ? 10.755 -14.074 -31.242 1.00 77.06 598 LYS A N 1
ATOM 4842 C CA . LYS A 1 598 ? 9.666 -13.112 -31.466 1.00 77.06 598 LYS A CA 1
ATOM 4843 C C . LYS A 1 598 ? 10.211 -11.791 -32.008 1.00 77.06 598 LYS A C 1
ATOM 4845 O O . LYS A 1 598 ? 11.265 -11.319 -31.577 1.00 77.06 598 LYS A O 1
ATOM 4850 N N . TYR A 1 599 ? 9.478 -11.212 -32.957 1.00 80.38 599 TYR A N 1
ATOM 4851 C CA . TYR A 1 599 ? 9.759 -9.912 -33.570 1.00 80.38 599 TYR A CA 1
ATOM 4852 C C . TYR A 1 599 ? 8.495 -9.057 -33.510 1.00 80.38 599 TYR A C 1
ATOM 4854 O O . TYR A 1 599 ? 7.859 -8.775 -34.524 1.00 80.38 599 TYR A O 1
ATOM 4862 N N . ASP A 1 600 ? 8.138 -8.691 -32.290 1.00 78.88 600 ASP A N 1
ATOM 4863 C CA . ASP A 1 600 ? 6.969 -7.889 -31.967 1.00 78.88 600 ASP A CA 1
ATOM 4864 C C . ASP A 1 600 ? 7.459 -6.459 -31.708 1.00 78.88 600 ASP A C 1
ATOM 4866 O O . ASP A 1 600 ? 8.255 -6.230 -30.799 1.00 78.88 600 ASP A O 1
ATOM 4870 N N . LEU A 1 601 ? 7.086 -5.517 -32.580 1.00 79.62 601 LEU A N 1
ATOM 4871 C CA . LEU A 1 601 ? 7.567 -4.133 -32.528 1.00 79.62 601 LEU A CA 1
ATOM 4872 C C . LEU A 1 601 ? 6.450 -3.171 -32.137 1.00 79.62 601 LEU A C 1
ATOM 4874 O O . LEU A 1 601 ? 5.426 -3.106 -32.816 1.00 79.62 601 LEU A O 1
ATOM 4878 N N . THR A 1 602 ? 6.690 -2.342 -31.127 1.00 82.44 602 THR A N 1
ATOM 4879 C CA . THR A 1 602 ? 5.795 -1.252 -30.728 1.00 82.44 602 THR A CA 1
ATOM 4880 C C . THR A 1 602 ? 6.114 -0.020 -31.577 1.00 82.44 602 THR A C 1
ATOM 4882 O O . THR A 1 602 ? 6.934 0.827 -31.208 1.00 82.44 602 THR A O 1
ATOM 4885 N N . LEU A 1 603 ? 5.465 0.112 -32.736 1.00 82.00 603 LEU A N 1
ATOM 4886 C CA . LEU A 1 603 ? 5.830 1.107 -33.750 1.00 82.00 603 LEU A CA 1
ATOM 4887 C C . LEU A 1 603 ? 4.647 1.908 -34.306 1.00 82.00 603 LEU A C 1
ATOM 4889 O O . LEU A 1 603 ? 4.828 3.094 -34.608 1.00 82.00 603 LEU A O 1
ATOM 4893 N N . LEU A 1 604 ? 3.449 1.330 -34.428 1.00 80.75 604 LEU A N 1
ATOM 4894 C CA . LEU A 1 604 ? 2.310 1.940 -35.131 1.00 80.75 604 LEU A CA 1
ATOM 4895 C C . LEU A 1 604 ? 1.882 3.269 -34.495 1.00 80.75 604 LEU A C 1
ATOM 4897 O O . LEU A 1 604 ? 1.568 4.238 -35.192 1.00 80.75 604 LEU A O 1
ATOM 4901 N N . ASN A 1 605 ? 1.950 3.352 -33.167 1.00 80.31 605 ASN A N 1
ATOM 4902 C CA . ASN A 1 605 ? 1.566 4.548 -32.416 1.00 80.31 605 ASN A CA 1
ATOM 4903 C C . ASN A 1 605 ? 2.749 5.488 -32.100 1.00 80.31 605 ASN A C 1
ATOM 4905 O O . ASN A 1 605 ? 2.563 6.607 -31.613 1.00 80.31 605 ASN A O 1
ATOM 4909 N N . ARG A 1 606 ? 3.992 5.094 -32.413 1.00 80.31 606 ARG A N 1
ATOM 4910 C CA . ARG A 1 606 ? 5.211 5.839 -32.050 1.00 80.31 606 ARG A CA 1
ATOM 4911 C C . ARG A 1 606 ? 5.610 6.847 -33.132 1.00 80.31 606 ARG A C 1
ATOM 4913 O O . ARG A 1 606 ? 6.606 6.685 -33.818 1.00 80.31 606 ARG A O 1
ATOM 4920 N N . LYS A 1 607 ? 4.874 7.955 -33.263 1.00 89.94 607 LYS A N 1
ATOM 4921 C CA . LYS A 1 607 ? 5.088 8.957 -34.341 1.00 89.94 607 LYS A CA 1
ATOM 4922 C C . LYS A 1 607 ? 6.005 10.137 -33.976 1.00 89.94 607 LYS A C 1
ATOM 4924 O O . LYS A 1 607 ? 6.320 10.984 -34.815 1.00 89.94 607 LYS A O 1
ATOM 4929 N N . GLY A 1 608 ? 6.458 10.212 -32.722 1.00 88.00 608 GLY A N 1
ATOM 4930 C CA . GLY A 1 608 ? 7.238 11.346 -32.204 1.00 88.00 608 GLY A CA 1
ATOM 4931 C C . GLY A 1 608 ? 8.567 11.581 -32.933 1.00 88.00 608 GLY A C 1
ATOM 4932 O O . GLY A 1 608 ? 8.908 12.724 -33.239 1.00 88.00 608 GLY A O 1
ATOM 4933 N N . PHE A 1 609 ? 9.289 10.512 -33.281 1.00 91.56 609 PHE A N 1
ATOM 4934 C CA . PHE A 1 609 ? 10.572 10.614 -33.985 1.00 91.56 609 PHE A CA 1
ATOM 4935 C C . PHE A 1 609 ? 10.409 11.139 -35.423 1.00 91.56 609 PHE A C 1
ATOM 4937 O O . PHE A 1 609 ? 11.225 11.937 -35.879 1.00 91.56 609 PHE A O 1
ATOM 4944 N N . VAL A 1 610 ? 9.309 10.786 -36.101 1.00 93.25 610 VAL A N 1
ATOM 4945 C CA . VAL A 1 610 ? 8.958 11.295 -37.440 1.00 93.25 610 VAL A CA 1
ATOM 4946 C C . VAL A 1 610 ? 8.669 12.792 -37.393 1.00 93.25 610 VAL A C 1
ATOM 4948 O O . VAL A 1 610 ? 9.148 13.558 -38.230 1.00 93.25 610 VAL A O 1
ATOM 4951 N N . LYS A 1 611 ? 7.942 13.240 -36.365 1.00 92.94 611 LYS A N 1
ATOM 4952 C CA . LYS A 1 611 ? 7.680 14.665 -36.136 1.00 92.94 611 LYS A CA 1
ATOM 4953 C C . LYS A 1 611 ? 8.976 15.462 -35.950 1.00 92.94 611 LYS A C 1
ATOM 4955 O O . LYS A 1 611 ? 9.101 16.553 -36.507 1.00 92.94 611 LYS A O 1
ATOM 4960 N N . ILE A 1 612 ? 9.940 14.930 -35.195 1.00 91.38 612 ILE A N 1
ATOM 4961 C CA . ILE A 1 612 ? 11.254 15.565 -34.997 1.00 91.38 612 ILE A CA 1
ATOM 4962 C C . ILE A 1 612 ? 12.057 15.563 -36.307 1.00 91.38 612 ILE A C 1
ATOM 4964 O O . ILE A 1 612 ? 12.601 16.601 -36.689 1.00 91.38 612 ILE A O 1
ATOM 4968 N N . ALA A 1 613 ? 12.073 14.445 -37.038 1.00 92.62 613 ALA A N 1
ATOM 4969 C CA . ALA A 1 613 ? 12.717 14.340 -38.346 1.00 92.62 613 ALA A CA 1
ATOM 4970 C C . ALA A 1 613 ? 12.210 15.407 -39.328 1.00 92.62 613 ALA A C 1
ATOM 4972 O O . ALA A 1 613 ? 13.014 16.132 -39.917 1.00 92.62 613 ALA A O 1
ATOM 4973 N N . LEU A 1 614 ? 10.887 15.577 -39.435 1.00 93.38 614 LEU A N 1
ATOM 4974 C CA . LEU A 1 614 ? 10.251 16.592 -40.281 1.00 93.38 614 LEU A CA 1
ATOM 4975 C C . LEU A 1 614 ? 10.650 18.015 -39.886 1.00 93.38 614 LEU A C 1
ATOM 4977 O O . LEU A 1 614 ? 11.014 18.808 -40.749 1.00 93.38 614 LEU A O 1
ATOM 4981 N N . ARG A 1 615 ? 10.665 18.341 -38.591 1.00 92.31 615 ARG A N 1
ATOM 4982 C CA . ARG A 1 615 ? 11.052 19.680 -38.108 1.00 92.31 615 ARG A CA 1
ATOM 4983 C C . ARG A 1 615 ? 12.487 20.065 -38.447 1.00 92.31 615 ARG A C 1
ATOM 4985 O O . ARG A 1 615 ? 12.773 21.246 -38.662 1.00 92.31 615 ARG A O 1
ATOM 4992 N N . HIS A 1 616 ? 13.379 19.082 -38.505 1.00 91.19 616 HIS A N 1
ATOM 4993 C CA . HIS A 1 616 ? 14.809 19.306 -38.696 1.00 91.19 616 HIS A CA 1
ATOM 4994 C C . HIS A 1 616 ? 15.330 18.917 -40.083 1.00 91.19 616 HIS A C 1
ATOM 4996 O O . HIS A 1 616 ? 16.464 19.258 -40.410 1.00 91.19 616 HIS A O 1
ATOM 5002 N N . GLY A 1 617 ? 14.509 18.278 -40.922 1.00 91.19 617 GLY A N 1
ATOM 5003 C CA . GLY A 1 617 ? 14.934 17.752 -42.221 1.00 91.19 617 GLY A CA 1
ATOM 5004 C C . GLY A 1 617 ? 15.907 16.577 -42.098 1.00 91.19 617 GLY A C 1
ATOM 5005 O O . GLY A 1 617 ? 16.761 16.401 -42.963 1.00 91.19 617 GLY A O 1
ATOM 5006 N N . ALA A 1 618 ? 15.824 15.807 -41.010 1.00 94.38 618 ALA A N 1
ATOM 5007 C CA . ALA A 1 618 ? 16.649 14.619 -40.814 1.00 94.38 618 ALA A CA 1
ATOM 5008 C C . ALA A 1 618 ? 15.993 13.417 -41.503 1.00 94.38 618 ALA A C 1
ATOM 5010 O O . ALA A 1 618 ? 14.808 13.165 -41.306 1.00 94.38 618 ALA A O 1
ATOM 5011 N N . HIS A 1 619 ? 16.741 12.685 -42.322 1.00 96.62 619 HIS A N 1
ATOM 5012 C CA . HIS A 1 619 ? 16.236 11.497 -43.008 1.00 96.62 619 HIS A CA 1
ATOM 5013 C C . HIS A 1 619 ? 16.038 10.349 -42.016 1.00 96.62 619 HIS A C 1
ATOM 5015 O O . HIS A 1 619 ? 16.820 10.183 -41.080 1.00 96.62 619 HIS A O 1
ATOM 5021 N N . LEU A 1 620 ? 14.993 9.549 -42.208 1.00 97.12 620 LEU A N 1
ATOM 5022 C CA . LEU A 1 620 ? 14.733 8.393 -41.349 1.00 97.12 620 LEU A CA 1
ATOM 5023 C C . LEU A 1 620 ? 15.429 7.162 -41.919 1.00 97.12 620 LEU A C 1
ATOM 5025 O O . LEU A 1 620 ? 15.353 6.932 -43.120 1.00 97.12 620 LEU A O 1
ATOM 5029 N N . VAL A 1 621 ? 16.080 6.362 -41.079 1.00 96.75 621 VAL A N 1
ATOM 5030 C CA . VAL A 1 621 ? 16.735 5.115 -41.503 1.00 96.75 621 VAL A CA 1
ATOM 5031 C C . VAL A 1 621 ? 16.285 3.980 -40.583 1.00 96.75 621 VAL A C 1
ATOM 5033 O O . VAL A 1 621 ? 16.508 4.070 -39.374 1.00 96.75 621 VAL A O 1
ATOM 5036 N N . PRO A 1 622 ? 15.643 2.916 -41.089 1.00 96.50 622 PRO A N 1
ATOM 5037 C CA . PRO A 1 622 ? 15.379 1.731 -40.285 1.00 96.50 622 PRO A CA 1
ATOM 5038 C C . PRO A 1 622 ? 16.661 0.905 -40.116 1.00 96.50 622 PRO A C 1
ATOM 5040 O O . PRO A 1 622 ? 17.418 0.703 -41.064 1.00 96.50 622 PRO A O 1
ATOM 5043 N N . MET A 1 623 ? 16.910 0.421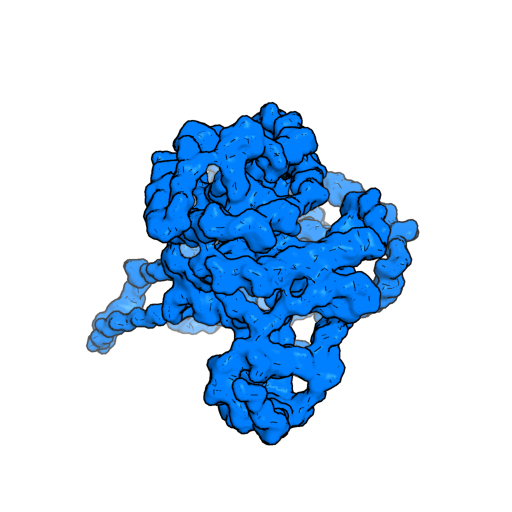 -38.904 1.00 93.62 623 MET A N 1
ATOM 5044 C CA . MET A 1 623 ? 17.984 -0.513 -38.578 1.00 93.62 623 MET A CA 1
ATOM 5045 C C . MET A 1 623 ? 17.373 -1.721 -37.877 1.00 93.62 623 MET A C 1
ATOM 5047 O O . MET A 1 623 ? 16.705 -1.554 -36.859 1.00 93.62 623 MET A O 1
ATOM 5051 N N . PHE A 1 624 ? 17.605 -2.919 -38.415 1.00 94.38 624 PHE A N 1
ATOM 5052 C CA . PHE A 1 624 ? 16.993 -4.151 -37.919 1.00 94.38 624 PHE A CA 1
ATOM 5053 C C . PHE A 1 624 ? 18.041 -5.158 -37.438 1.00 94.38 624 PHE A C 1
ATOM 5055 O O . PHE A 1 624 ? 18.949 -5.493 -38.197 1.00 94.38 624 PHE A O 1
ATOM 5062 N N . SER A 1 625 ? 17.919 -5.657 -36.207 1.00 90.44 625 SER A N 1
ATOM 5063 C CA . SER A 1 625 ? 18.848 -6.605 -35.584 1.00 90.44 625 SER A CA 1
ATOM 5064 C C . SER A 1 625 ? 18.242 -8.003 -35.433 1.00 90.44 625 SER A C 1
ATOM 5066 O O . SER A 1 625 ? 17.308 -8.231 -34.666 1.00 90.44 625 SER A O 1
ATOM 5068 N N . PHE A 1 626 ? 18.799 -8.975 -36.154 1.00 88.38 626 PHE A N 1
ATOM 5069 C CA . PHE A 1 626 ? 18.445 -10.389 -36.038 1.00 88.38 626 PHE A CA 1
ATOM 5070 C C . PHE A 1 626 ? 19.286 -11.043 -34.939 1.00 88.38 626 PHE A C 1
ATOM 5072 O O . PHE A 1 626 ? 20.514 -11.037 -35.026 1.00 88.38 626 PHE A O 1
ATOM 5079 N N . GLY A 1 627 ? 18.633 -11.627 -33.931 1.00 81.81 627 GLY A N 1
ATOM 5080 C CA . GLY A 1 627 ? 19.279 -12.290 -32.789 1.00 81.81 627 GLY A CA 1
ATOM 5081 C C . GLY A 1 627 ? 19.309 -11.459 -31.503 1.00 81.81 627 GLY A C 1
ATOM 5082 O O . GLY A 1 627 ? 19.715 -11.967 -30.460 1.00 81.81 627 GLY A O 1
ATOM 5083 N N . GLU A 1 628 ? 18.859 -10.198 -31.549 1.00 80.06 628 GLU A N 1
ATOM 5084 C CA . GLU A 1 628 ? 18.819 -9.298 -30.383 1.00 80.06 628 GLU A CA 1
ATOM 5085 C C . GLU A 1 628 ? 17.872 -9.795 -29.278 1.00 80.06 628 GLU A C 1
ATOM 5087 O O . GLU A 1 628 ? 18.148 -9.601 -28.098 1.00 80.06 628 GLU A O 1
ATOM 5092 N N . THR A 1 629 ? 16.775 -10.467 -29.635 1.00 79.69 629 THR A N 1
ATOM 5093 C CA . THR A 1 629 ? 15.806 -11.040 -28.684 1.00 79.69 629 THR A CA 1
ATOM 5094 C C . THR A 1 629 ? 16.228 -12.411 -28.142 1.00 79.69 629 THR A C 1
ATOM 5096 O O . THR A 1 629 ? 15.699 -12.858 -27.130 1.00 79.69 629 THR A O 1
ATOM 5099 N N . ASP A 1 630 ? 17.238 -13.054 -28.740 1.00 78.31 630 ASP A N 1
ATOM 5100 C CA . ASP A 1 630 ? 17.645 -14.432 -28.416 1.00 78.31 630 ASP A CA 1
ATOM 5101 C C . ASP A 1 630 ? 18.764 -14.518 -27.362 1.00 78.31 630 ASP A C 1
ATOM 5103 O O . ASP A 1 630 ? 19.189 -15.610 -26.962 1.00 78.31 630 ASP A O 1
ATOM 5107 N N . ILE A 1 631 ? 19.310 -13.375 -26.934 1.00 72.06 631 ILE A N 1
ATOM 5108 C CA . ILE A 1 631 ? 20.444 -13.330 -25.997 1.00 72.06 631 ILE A CA 1
ATOM 5109 C C . ILE A 1 631 ? 20.048 -13.581 -24.539 1.00 72.06 631 ILE A C 1
ATOM 5111 O O . ILE A 1 631 ? 20.929 -13.813 -23.713 1.00 72.06 631 ILE A O 1
ATOM 5115 N N . TYR A 1 632 ? 18.756 -13.584 -24.226 1.00 69.75 632 TYR A N 1
ATOM 5116 C CA . TYR A 1 632 ? 18.210 -13.912 -22.914 1.00 69.75 632 TYR A CA 1
ATOM 5117 C C . TYR A 1 632 ? 16.907 -14.691 -23.071 1.00 69.75 632 TYR A C 1
ATOM 5119 O O . TYR A 1 632 ? 16.157 -14.455 -24.011 1.00 69.75 632 TYR A O 1
ATOM 5127 N N . ASN A 1 633 ? 16.622 -15.578 -22.122 1.00 65.31 633 ASN A N 1
ATOM 5128 C CA . ASN A 1 633 ? 15.284 -16.120 -21.951 1.00 65.31 633 ASN A CA 1
ATOM 5129 C C . ASN A 1 633 ? 14.570 -15.256 -20.918 1.00 65.31 633 ASN A C 1
ATOM 5131 O O . ASN A 1 633 ? 14.968 -15.228 -19.750 1.00 65.31 633 ASN A O 1
ATOM 5135 N N . GLN A 1 634 ? 13.530 -14.551 -21.343 1.00 59.12 634 GLN A N 1
ATOM 5136 C CA . GLN A 1 634 ? 12.581 -13.965 -20.406 1.00 59.12 634 GLN A CA 1
ATOM 5137 C C . GLN A 1 634 ? 11.628 -15.057 -19.940 1.00 59.12 634 GLN A C 1
ATOM 5139 O O . GLN A 1 634 ? 11.201 -15.886 -20.750 1.00 59.12 634 GLN A O 1
ATOM 5144 N N . LEU A 1 635 ? 11.329 -15.083 -18.641 1.00 55.50 635 LEU A N 1
ATOM 5145 C CA . LEU A 1 635 ? 10.209 -15.884 -18.156 1.00 55.50 635 LEU A CA 1
ATOM 5146 C C . LEU A 1 635 ? 8.939 -15.398 -18.860 1.00 55.50 635 LEU A C 1
ATOM 5148 O O . LEU A 1 635 ? 8.823 -14.205 -19.140 1.00 55.50 635 LEU A O 1
ATOM 5152 N N . GLU A 1 636 ? 8.043 -16.323 -19.216 1.00 45.31 636 GLU A N 1
ATOM 5153 C CA . GLU A 1 636 ? 6.790 -15.958 -19.873 1.00 45.31 636 GLU A CA 1
ATOM 5154 C C . GLU A 1 636 ? 6.053 -14.944 -19.010 1.00 45.31 636 GLU A C 1
ATOM 5156 O O . GLU A 1 636 ? 5.628 -15.204 -17.887 1.00 45.31 636 GLU A O 1
ATOM 5161 N N . ASN A 1 637 ? 5.971 -13.754 -19.572 1.00 45.94 637 ASN A N 1
ATOM 5162 C CA . ASN A 1 637 ? 5.276 -12.633 -19.023 1.00 45.94 637 ASN A CA 1
ATOM 5163 C C . ASN A 1 637 ? 3.849 -12.770 -19.551 1.00 45.94 637 ASN A C 1
ATOM 5165 O O . ASN A 1 637 ? 3.582 -12.454 -20.707 1.00 45.94 637 ASN A O 1
ATOM 5169 N N . SER A 1 638 ? 2.910 -13.246 -18.734 1.00 39.69 638 SER A N 1
ATOM 5170 C CA . SER A 1 638 ? 1.468 -13.197 -19.032 1.00 39.69 638 SER A CA 1
ATOM 5171 C C . SER A 1 638 ? 0.942 -11.748 -19.008 1.00 39.69 638 SER A C 1
ATOM 5173 O O . SER A 1 638 ? -0.146 -11.475 -18.526 1.00 39.69 638 SER A O 1
ATOM 5175 N N . GLN A 1 639 ? 1.736 -10.784 -19.484 1.00 42.81 639 GLN A N 1
ATOM 5176 C CA . GLN A 1 639 ? 1.837 -9.461 -18.882 1.00 42.81 639 GLN A CA 1
ATOM 5177 C C . GLN A 1 639 ? 0.707 -8.484 -19.198 1.00 42.81 639 GLN A C 1
ATOM 5179 O O . GLN A 1 639 ? 0.572 -7.554 -18.432 1.00 42.81 639 GLN A O 1
ATOM 5184 N N . GLU A 1 640 ? -0.158 -8.650 -20.198 1.00 40.00 640 GLU A N 1
ATOM 5185 C CA . GLU A 1 640 ? -1.340 -7.760 -20.236 1.00 40.00 640 GLU A CA 1
ATOM 5186 C C . GLU A 1 640 ? -2.365 -8.180 -19.181 1.00 40.00 640 GLU A C 1
ATOM 5188 O O . GLU A 1 640 ? -2.617 -7.426 -18.252 1.00 40.00 640 GLU A O 1
ATOM 5193 N N . GLU A 1 641 ? -2.872 -9.415 -19.229 1.00 38.25 641 GLU A N 1
ATOM 5194 C CA . GLU A 1 641 ? -3.841 -9.888 -18.231 1.00 38.25 641 GLU A CA 1
ATOM 5195 C C . GLU A 1 641 ? -3.228 -10.068 -16.844 1.00 38.25 641 GLU A C 1
ATOM 5197 O O . GLU A 1 641 ? -3.941 -9.898 -15.876 1.00 38.25 641 GLU A O 1
ATOM 5202 N N . ALA A 1 642 ? -1.935 -10.372 -16.711 1.00 38.75 642 ALA A N 1
ATOM 5203 C CA . ALA A 1 642 ? -1.308 -10.540 -15.404 1.00 38.75 642 ALA A CA 1
ATOM 5204 C C . ALA A 1 642 ? -0.872 -9.212 -14.774 1.00 38.75 642 ALA A C 1
ATOM 5206 O O . ALA A 1 642 ? -0.966 -9.105 -13.558 1.00 38.75 642 ALA A O 1
ATOM 5207 N N . LEU A 1 643 ? -0.436 -8.204 -15.553 1.00 38.66 643 LEU A N 1
ATOM 5208 C CA . LEU A 1 643 ? -0.157 -6.870 -14.990 1.00 38.66 643 LEU A CA 1
ATOM 5209 C C . LEU A 1 643 ? -1.450 -6.104 -14.665 1.00 38.66 643 LEU A C 1
ATOM 5211 O O . LEU A 1 643 ? -1.411 -5.274 -13.760 1.00 38.66 643 LEU A O 1
ATOM 5215 N N . ASP A 1 644 ? -2.559 -6.379 -15.372 1.00 42.53 644 ASP A N 1
ATOM 5216 C CA . ASP A 1 644 ? -3.907 -5.856 -15.071 1.00 42.53 644 ASP A CA 1
ATOM 5217 C C . ASP A 1 644 ? -4.758 -6.797 -14.193 1.00 42.53 644 ASP A C 1
ATOM 5219 O O . ASP A 1 644 ? -5.872 -6.427 -13.805 1.00 42.53 644 ASP A O 1
ATOM 5223 N N . ALA A 1 645 ? -4.269 -8.001 -13.870 1.00 42.47 645 ALA A N 1
ATOM 5224 C CA . ALA A 1 645 ? -4.911 -8.907 -12.923 1.00 42.47 645 ALA A CA 1
ATOM 5225 C C . ALA A 1 645 ? -4.686 -8.355 -11.526 1.00 42.47 645 ALA A C 1
ATOM 5227 O O . ALA A 1 645 ? -3.602 -8.462 -10.947 1.00 42.47 645 ALA A O 1
ATOM 5228 N N . HIS A 1 646 ? -5.746 -7.782 -10.982 1.00 50.16 646 HIS A N 1
ATOM 5229 C CA . HIS A 1 646 ? -5.809 -7.422 -9.581 1.00 50.16 646 HIS A CA 1
ATOM 5230 C C . HIS A 1 646 ? -6.821 -8.331 -8.902 1.00 50.16 646 HIS A C 1
ATOM 5232 O O . HIS A 1 646 ? -7.804 -8.731 -9.542 1.00 50.16 646 HIS A O 1
ATOM 5238 N N . PRO A 1 647 ? -6.637 -8.599 -7.603 1.00 49.19 647 PRO A N 1
ATOM 5239 C CA . PRO A 1 647 ? -7.716 -9.142 -6.809 1.00 49.19 647 PRO A CA 1
ATOM 5240 C C . PRO A 1 647 ? -8.977 -8.302 -7.039 1.00 49.19 647 PRO A C 1
ATOM 5242 O O . PRO A 1 647 ? -8.921 -7.071 -6.982 1.00 49.19 647 PRO A O 1
ATOM 5245 N N . ASN A 1 648 ? -10.093 -8.955 -7.362 1.00 50.09 648 ASN A N 1
ATOM 5246 C CA . ASN A 1 648 ? -11.385 -8.321 -7.667 1.00 50.09 648 ASN A CA 1
ATOM 5247 C C . ASN A 1 648 ? -11.494 -7.504 -8.981 1.00 50.09 648 ASN A C 1
ATOM 5249 O O . ASN A 1 648 ? -12.491 -6.799 -9.165 1.00 50.09 648 ASN A O 1
ATOM 5253 N N . LYS A 1 649 ? -10.549 -7.617 -9.933 1.00 46.81 649 LYS A N 1
ATOM 5254 C CA . LYS A 1 649 ? -10.656 -7.019 -11.285 1.00 46.81 649 LYS A CA 1
ATOM 5255 C C . LYS A 1 649 ? -10.504 -8.085 -12.380 1.00 46.81 649 LYS A C 1
ATOM 5257 O O . LYS A 1 649 ? -9.447 -8.685 -12.530 1.00 46.81 649 LYS A O 1
ATOM 5262 N N . TYR A 1 650 ? -11.563 -8.286 -13.171 1.00 56.69 650 TYR A N 1
ATOM 5263 C CA . TYR A 1 650 ? -11.646 -9.312 -14.222 1.00 56.69 650 TYR A CA 1
ATOM 5264 C C . TYR A 1 650 ? -11.709 -8.686 -15.624 1.00 56.69 650 TYR A C 1
ATOM 5266 O O . TYR A 1 650 ? -12.764 -8.672 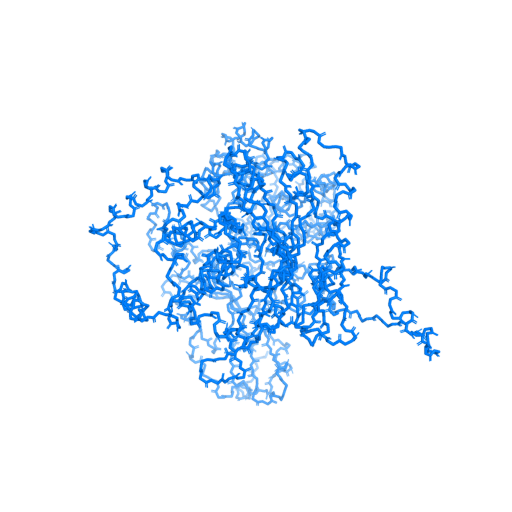-16.264 1.00 56.69 650 TYR A O 1
ATOM 5274 N N . ASP A 1 651 ? -10.581 -8.166 -16.111 1.00 54.00 651 ASP A N 1
ATOM 5275 C CA . ASP A 1 651 ? -10.482 -7.612 -17.467 1.00 54.00 651 ASP A CA 1
ATOM 5276 C C . ASP A 1 651 ? -10.095 -8.700 -18.481 1.00 54.00 651 ASP A C 1
ATOM 5278 O O . ASP A 1 651 ? -8.936 -9.074 -18.626 1.00 54.00 651 ASP A O 1
ATOM 5282 N N . LEU A 1 652 ? -11.089 -9.213 -19.212 1.00 55.50 652 LEU A N 1
ATOM 5283 C CA . LEU A 1 652 ? -10.906 -10.211 -20.273 1.00 55.50 652 LEU A CA 1
ATOM 5284 C C . LEU A 1 652 ? -10.648 -9.540 -21.630 1.00 55.50 652 LEU A C 1
ATOM 5286 O O . LEU A 1 652 ? -11.555 -8.954 -22.230 1.00 55.50 652 LEU A O 1
ATOM 5290 N N . THR A 1 653 ? -9.461 -9.722 -22.214 1.00 52.84 653 THR A N 1
ATOM 5291 C CA . THR A 1 653 ? -9.111 -9.138 -23.534 1.00 52.84 653 THR A CA 1
ATOM 5292 C C . THR A 1 653 ? -9.519 -10.006 -24.740 1.00 52.84 653 THR A C 1
ATOM 5294 O O . THR A 1 653 ? -9.003 -9.873 -25.856 1.00 52.84 653 THR A O 1
ATOM 5297 N N . LEU A 1 654 ? -10.526 -10.871 -24.572 1.00 55.84 654 LEU A N 1
ATOM 5298 C CA . LEU A 1 654 ? -11.020 -11.786 -25.614 1.00 55.84 654 LEU A CA 1
ATOM 5299 C C . LEU A 1 654 ? -11.617 -11.075 -26.840 1.00 55.84 654 LEU A C 1
ATOM 5301 O O . LEU A 1 654 ? -11.521 -11.589 -27.958 1.00 55.84 654 LEU A O 1
ATOM 5305 N N . LEU A 1 655 ? -12.207 -9.887 -26.663 1.00 50.47 655 LEU A N 1
ATOM 5306 C CA . LEU A 1 655 ? -12.896 -9.158 -27.739 1.00 50.47 655 LEU A CA 1
ATOM 5307 C C . LEU A 1 655 ? -11.960 -8.789 -28.906 1.00 50.47 655 LEU A C 1
ATOM 5309 O O . LEU A 1 655 ? -12.386 -8.785 -30.068 1.00 50.47 655 LEU A O 1
ATOM 5313 N N . ASN A 1 656 ? -10.676 -8.569 -28.606 1.00 49.50 656 ASN A N 1
ATOM 5314 C CA . ASN A 1 656 ? -9.661 -8.150 -29.573 1.00 49.50 656 ASN A CA 1
ATOM 5315 C C . ASN A 1 656 ? -8.762 -9.307 -30.055 1.00 49.50 656 ASN A C 1
ATOM 5317 O O . ASN A 1 656 ? -8.058 -9.162 -31.054 1.00 49.50 656 ASN A O 1
ATOM 5321 N N . ARG A 1 657 ? -8.831 -10.494 -29.431 1.00 53.50 657 ARG A N 1
ATOM 5322 C CA . ARG A 1 657 ? -7.962 -11.650 -29.727 1.00 53.50 657 ARG A CA 1
ATOM 5323 C C . ARG A 1 657 ? -8.727 -12.814 -30.368 1.00 53.50 657 ARG A C 1
ATOM 5325 O O . ARG A 1 657 ? -8.878 -13.893 -29.811 1.00 53.50 657 ARG A O 1
ATOM 5332 N N . LYS A 1 658 ? -9.156 -12.638 -31.622 1.00 61.22 658 LYS A N 1
ATOM 5333 C CA . LYS A 1 658 ? -9.952 -13.636 -32.385 1.00 61.22 658 LYS A CA 1
ATOM 5334 C C . LYS A 1 658 ? -9.130 -14.775 -33.020 1.00 61.22 658 LYS A C 1
ATOM 5336 O O . LYS A 1 658 ? -9.633 -15.499 -33.880 1.00 61.22 658 LYS A O 1
ATOM 5341 N N . GLY A 1 659 ? -7.853 -14.916 -32.660 1.00 61.94 659 GLY A N 1
ATOM 5342 C CA . GLY A 1 659 ? -6.928 -15.879 -33.275 1.00 61.94 659 GLY A CA 1
ATOM 5343 C C . GLY A 1 659 ? -7.347 -17.335 -33.064 1.00 61.94 659 GLY A C 1
ATOM 5344 O O . GLY A 1 659 ? -7.442 -18.092 -34.030 1.00 61.94 659 GLY A O 1
ATOM 5345 N N . PHE A 1 660 ? -7.689 -17.701 -31.827 1.00 61.31 660 PHE A N 1
ATOM 5346 C CA . PHE A 1 660 ? -8.133 -19.053 -31.474 1.00 61.31 660 PHE A CA 1
ATOM 5347 C C . PHE A 1 660 ? -9.456 -19.429 -32.163 1.00 61.31 660 PHE A C 1
ATOM 5349 O O . PHE A 1 660 ? -9.613 -20.557 -32.626 1.00 61.31 660 PHE A O 1
ATOM 5356 N N . VAL A 1 661 ? -10.360 -18.458 -32.354 1.00 74.50 661 VAL A N 1
ATOM 5357 C CA . VAL A 1 661 ? -11.611 -18.643 -33.109 1.00 74.50 661 VAL A CA 1
ATOM 5358 C C . VAL A 1 661 ? -11.328 -18.973 -34.574 1.00 74.50 661 VAL A C 1
ATOM 5360 O O . VAL A 1 661 ? -11.916 -19.895 -35.136 1.00 74.50 661 VAL A O 1
ATOM 5363 N N . LYS A 1 662 ? -10.379 -18.263 -35.199 1.00 65.12 662 LYS A N 1
ATOM 5364 C CA . LYS A 1 662 ? -9.960 -18.536 -36.584 1.00 65.12 662 LYS A CA 1
ATOM 5365 C C . LYS A 1 662 ? -9.318 -19.921 -36.734 1.00 65.12 662 LYS A C 1
ATOM 5367 O O . LYS A 1 662 ? -9.502 -20.551 -37.771 1.00 65.12 662 LYS A O 1
ATOM 5372 N N . ILE A 1 663 ? -8.576 -20.392 -35.730 1.00 61.66 663 ILE A N 1
ATOM 5373 C CA . ILE A 1 663 ? -7.958 -21.730 -35.720 1.00 61.66 663 ILE A CA 1
ATOM 5374 C C . ILE A 1 663 ? -9.031 -22.814 -35.565 1.00 61.66 663 ILE A C 1
ATOM 5376 O O . ILE A 1 663 ? -9.053 -23.758 -36.352 1.00 61.66 663 ILE A O 1
ATOM 5380 N N . ALA A 1 664 ? -9.967 -22.649 -34.629 1.00 69.69 664 ALA A N 1
ATOM 5381 C CA . ALA A 1 664 ? -11.060 -23.596 -34.426 1.00 69.69 664 ALA A CA 1
ATOM 5382 C C . ALA A 1 664 ? -11.941 -23.745 -35.678 1.00 69.69 664 ALA A C 1
ATOM 5384 O O . ALA A 1 664 ? -12.225 -24.865 -36.097 1.00 69.69 664 ALA A O 1
ATOM 5385 N N . LEU A 1 665 ? -12.258 -22.631 -36.353 1.00 66.06 665 LEU A N 1
ATOM 5386 C CA . LEU A 1 665 ? -12.978 -22.637 -37.632 1.00 66.06 665 LEU A CA 1
ATOM 5387 C C . LEU A 1 665 ? -12.210 -23.357 -38.750 1.00 66.06 665 LEU A C 1
ATOM 5389 O O . LEU A 1 665 ? -12.819 -24.075 -39.538 1.00 66.06 665 LEU A O 1
ATOM 5393 N N . ARG A 1 666 ? -10.881 -23.198 -38.829 1.00 71.31 666 ARG A N 1
ATOM 5394 C CA . ARG A 1 666 ? -10.053 -23.879 -39.844 1.00 71.31 666 ARG A CA 1
ATOM 5395 C C . ARG A 1 666 ? -9.989 -25.392 -39.662 1.00 71.31 666 ARG A C 1
ATOM 5397 O O . ARG A 1 666 ? -9.826 -26.100 -40.648 1.00 71.31 666 ARG A O 1
ATOM 5404 N N . HIS A 1 667 ? -10.084 -25.872 -38.427 1.00 75.25 667 HIS A N 1
ATOM 5405 C CA . HIS A 1 667 ? -9.913 -27.286 -38.094 1.00 75.25 667 HIS A CA 1
ATOM 5406 C C . HIS A 1 667 ? -11.222 -27.986 -37.697 1.00 75.25 667 HIS A C 1
ATOM 5408 O O . HIS A 1 667 ? -11.186 -29.147 -37.303 1.00 75.25 667 HIS A O 1
ATOM 5414 N N . GLY A 1 668 ? -12.369 -27.303 -37.807 1.00 69.25 668 GLY A N 1
ATOM 5415 C CA . GLY A 1 668 ? -13.679 -27.858 -37.446 1.00 69.25 668 GLY A CA 1
ATOM 5416 C C . GLY A 1 668 ? -13.823 -28.182 -35.954 1.00 69.25 668 GLY A C 1
ATOM 5417 O O . GLY A 1 668 ? -14.606 -29.055 -35.590 1.00 69.25 668 GLY A O 1
ATOM 5418 N N . ALA A 1 669 ? -13.049 -27.519 -35.092 1.00 67.50 669 ALA A N 1
ATOM 5419 C CA . ALA A 1 669 ? -13.076 -27.744 -33.653 1.00 67.50 669 ALA A CA 1
ATOM 5420 C C . ALA A 1 669 ? -14.170 -26.896 -32.987 1.00 67.50 669 ALA A C 1
ATOM 5422 O O . ALA A 1 669 ? -14.353 -25.722 -33.316 1.00 67.50 669 ALA A O 1
ATOM 5423 N N . HIS A 1 670 ? -14.873 -27.481 -32.017 1.00 69.94 670 HIS A N 1
ATOM 5424 C CA . HIS A 1 670 ? -15.840 -26.757 -31.197 1.00 69.94 670 HIS A CA 1
ATOM 5425 C C . HIS A 1 670 ? -15.100 -25.884 -30.178 1.00 69.94 670 HIS A C 1
ATOM 5427 O O . HIS A 1 670 ? -14.183 -26.348 -29.503 1.00 69.94 670 HIS A O 1
ATOM 5433 N N . LEU A 1 671 ? -15.504 -24.619 -30.060 1.00 66.25 671 LEU A N 1
ATOM 5434 C CA . LEU A 1 671 ? -15.017 -23.723 -29.015 1.00 66.25 671 LEU A CA 1
ATOM 5435 C C . LEU A 1 671 ? -15.871 -23.910 -27.766 1.00 66.25 671 LEU A C 1
ATOM 5437 O O . LEU A 1 671 ? -17.076 -23.670 -27.804 1.00 66.25 671 LEU A O 1
ATOM 5441 N N . VAL A 1 672 ? -15.240 -24.316 -26.670 1.00 70.75 672 VAL A N 1
ATOM 5442 C CA . VAL A 1 672 ? -15.892 -24.461 -25.368 1.00 70.75 672 VAL A CA 1
ATOM 5443 C C . VAL A 1 672 ? -15.334 -23.374 -24.448 1.00 70.75 672 VAL A C 1
ATOM 5445 O O . VAL A 1 672 ? -14.144 -23.420 -24.138 1.00 70.75 672 VAL A O 1
ATOM 5448 N N . PRO A 1 673 ? -16.131 -22.365 -24.052 1.00 55.31 673 PRO A N 1
ATOM 5449 C CA . PRO A 1 673 ? -15.668 -21.345 -23.123 1.00 55.31 673 PRO A CA 1
ATOM 5450 C C . PRO A 1 673 ? -15.537 -21.942 -21.717 1.00 55.31 673 PRO A C 1
ATOM 5452 O O . PRO A 1 673 ? -16.458 -22.585 -21.218 1.00 55.31 673 PRO A O 1
ATOM 5455 N N . MET A 1 674 ? -14.392 -21.712 -21.083 1.00 45.44 674 MET A N 1
ATOM 5456 C CA . MET A 1 674 ? -14.109 -22.081 -19.698 1.00 45.44 674 MET A CA 1
ATOM 5457 C C . MET A 1 674 ? -13.532 -20.853 -18.997 1.00 45.44 674 MET A C 1
ATOM 5459 O O . MET A 1 674 ? -12.677 -20.173 -19.562 1.00 45.44 674 MET A O 1
ATOM 5463 N N . PHE A 1 675 ? -14.015 -20.564 -17.791 1.00 49.34 675 PHE A N 1
ATOM 5464 C CA . PHE A 1 675 ? -13.556 -19.449 -16.967 1.00 49.34 675 PHE A CA 1
ATOM 5465 C C . PHE A 1 675 ? -13.266 -19.977 -15.558 1.00 49.34 675 PHE A C 1
ATOM 5467 O O . PHE A 1 675 ? -14.134 -20.617 -14.963 1.00 49.34 675 PHE A O 1
ATOM 5474 N N . SER A 1 676 ? -12.045 -19.759 -15.062 1.00 44.38 676 SER A N 1
ATOM 5475 C CA . SER A 1 676 ? -11.609 -20.167 -13.718 1.00 44.38 676 SER A CA 1
ATOM 5476 C C . SER A 1 676 ? -11.675 -18.952 -12.792 1.00 44.38 676 SER A C 1
ATOM 5478 O O . SER A 1 676 ? -11.040 -17.936 -13.069 1.00 44.38 676 SER A O 1
ATOM 5480 N N . PHE A 1 677 ? -12.481 -19.031 -11.731 1.00 47.47 677 PHE A N 1
ATOM 5481 C CA . PHE A 1 677 ? -12.631 -17.961 -10.740 1.00 47.47 677 PHE A CA 1
ATOM 5482 C C . PHE A 1 677 ? -11.587 -18.139 -9.629 1.00 47.47 677 PHE A C 1
ATOM 5484 O O . PHE A 1 677 ? -11.449 -19.244 -9.108 1.00 47.47 677 PHE A O 1
ATOM 5491 N N . GLY A 1 678 ? -10.879 -17.065 -9.263 1.00 46.28 678 GLY A N 1
ATOM 5492 C CA . GLY A 1 678 ? -9.894 -17.059 -8.171 1.00 46.28 678 GLY A CA 1
ATOM 5493 C C . GLY A 1 678 ? -8.421 -17.116 -8.593 1.00 46.28 678 GLY A C 1
ATOM 5494 O O . GLY A 1 678 ? -7.549 -16.912 -7.759 1.00 46.28 678 GLY A O 1
ATOM 5495 N N . GLU A 1 679 ? -8.111 -17.341 -9.876 1.00 45.56 679 GLU A N 1
ATOM 5496 C CA . GLU A 1 679 ? -6.719 -17.406 -10.373 1.00 45.56 679 GLU A CA 1
ATOM 5497 C C . GLU A 1 679 ? -5.959 -16.077 -10.196 1.00 45.56 679 GLU A C 1
ATOM 5499 O O . GLU A 1 679 ? -4.759 -16.064 -9.921 1.00 45.56 679 GLU A O 1
ATOM 5504 N N . THR A 1 680 ? -6.662 -14.947 -10.318 1.00 44.47 680 THR A N 1
ATOM 5505 C CA . THR A 1 680 ? -6.118 -13.590 -10.126 1.00 44.47 680 THR A CA 1
ATOM 5506 C C . THR A 1 680 ? -5.871 -13.235 -8.659 1.00 44.47 680 THR A C 1
ATOM 5508 O O . THR A 1 680 ? -5.162 -12.272 -8.382 1.00 44.47 680 THR A O 1
ATOM 5511 N N . ASP A 1 681 ? -6.405 -14.025 -7.723 1.00 46.53 681 ASP A N 1
ATOM 5512 C CA . ASP A 1 681 ? -6.328 -13.774 -6.278 1.00 46.53 681 ASP A CA 1
ATOM 5513 C C . ASP A 1 681 ? -5.170 -14.547 -5.613 1.00 46.53 681 ASP A C 1
ATOM 5515 O O . ASP A 1 681 ? -4.883 -14.369 -4.429 1.00 46.53 681 ASP A O 1
ATOM 5519 N N . ILE A 1 682 ? -4.472 -15.401 -6.376 1.00 42.84 682 ILE A N 1
ATOM 5520 C CA . ILE A 1 682 ? -3.401 -16.277 -5.873 1.00 42.84 682 ILE A CA 1
ATOM 5521 C C . ILE A 1 682 ? -2.126 -15.480 -5.537 1.00 42.84 682 ILE A C 1
ATOM 5523 O O . ILE A 1 682 ? -1.396 -15.835 -4.609 1.00 42.84 682 ILE A O 1
ATOM 5527 N N . TYR A 1 683 ? -1.846 -14.387 -6.258 1.00 37.59 683 TYR A N 1
ATOM 5528 C CA . TYR A 1 683 ? -0.638 -13.575 -6.073 1.00 37.59 683 TYR A CA 1
ATOM 5529 C C . TYR A 1 683 ? -0.915 -12.071 -6.232 1.00 37.59 683 TYR A C 1
ATOM 5531 O O . TYR A 1 683 ? -1.465 -11.640 -7.237 1.00 37.59 683 TYR A O 1
ATOM 5539 N N . ASN A 1 684 ? -0.432 -11.245 -5.295 1.00 38.31 684 ASN A N 1
ATOM 5540 C CA . ASN A 1 684 ? -0.460 -9.781 -5.426 1.00 38.31 684 ASN A CA 1
ATOM 5541 C C . ASN A 1 684 ? 0.682 -9.282 -6.335 1.00 38.31 684 ASN A C 1
ATOM 5543 O O . ASN A 1 684 ? 1.857 -9.509 -6.029 1.00 38.31 684 ASN A O 1
ATOM 5547 N N . GLN A 1 685 ? 0.361 -8.558 -7.415 1.00 38.03 685 GLN A N 1
ATOM 5548 C CA . GLN A 1 685 ? 1.356 -7.980 -8.333 1.00 38.03 685 GLN A CA 1
ATOM 5549 C C . GLN A 1 685 ? 1.847 -6.564 -7.946 1.00 38.03 685 GLN A C 1
ATOM 5551 O O . GLN A 1 685 ? 1.220 -5.818 -7.195 1.00 38.03 685 GLN A O 1
ATOM 5556 N N . LEU A 1 686 ? 3.032 -6.191 -8.452 1.00 38.41 686 LEU A N 1
ATOM 5557 C CA . LEU A 1 686 ? 3.697 -4.891 -8.259 1.00 38.41 686 LEU A CA 1
ATOM 5558 C C . LEU A 1 686 ? 3.163 -3.835 -9.258 1.00 38.41 686 LEU A C 1
ATOM 5560 O O . LEU A 1 686 ? 3.691 -3.707 -10.355 1.00 38.41 686 LEU A O 1
ATOM 5564 N N . GLU A 1 687 ? 2.190 -3.010 -8.866 1.00 36.94 687 GLU A N 1
ATOM 5565 C CA . GLU A 1 687 ? 1.508 -2.022 -9.741 1.00 36.94 687 GLU A CA 1
ATOM 5566 C C . GLU A 1 687 ? 2.360 -0.828 -10.223 1.00 36.94 687 GLU A C 1
ATOM 5568 O O . GLU A 1 687 ? 1.858 0.014 -10.957 1.00 36.94 687 GLU A O 1
ATOM 5573 N N . ASN A 1 688 ? 3.635 -0.693 -9.837 1.00 36.59 688 ASN A N 1
ATOM 5574 C CA . ASN A 1 688 ? 4.436 0.501 -10.171 1.00 36.59 688 ASN A CA 1
ATOM 5575 C C . ASN A 1 688 ? 5.654 0.234 -11.070 1.00 36.59 688 ASN A C 1
ATOM 5577 O O . ASN A 1 688 ? 6.687 0.894 -10.955 1.00 36.59 688 ASN A O 1
ATOM 5581 N N . SER A 1 689 ? 5.530 -0.691 -12.025 1.00 36.62 689 SER A N 1
ATOM 5582 C CA . SER A 1 689 ? 6.483 -0.806 -13.143 1.00 36.62 689 SER A CA 1
ATOM 5583 C C . SER A 1 689 ? 6.428 0.402 -14.101 1.00 36.62 689 SER A C 1
ATOM 5585 O O . SER A 1 689 ? 7.413 0.681 -14.789 1.00 36.62 689 SER A O 1
ATOM 5587 N N . GLN A 1 690 ? 5.327 1.171 -14.101 1.00 32.81 690 GLN A N 1
ATOM 5588 C CA . GLN A 1 690 ? 5.122 2.317 -15.000 1.00 32.81 690 GLN A CA 1
ATOM 5589 C C . GLN A 1 690 ? 5.774 3.634 -14.522 1.00 32.81 690 GLN A C 1
ATOM 5591 O O . GLN A 1 690 ? 6.244 4.408 -15.356 1.00 32.81 690 GLN A O 1
ATOM 5596 N N . ALA A 1 691 ? 5.894 3.891 -13.210 1.00 32.41 691 ALA A N 1
ATOM 5597 C CA . ALA A 1 691 ? 6.355 5.188 -12.678 1.00 32.41 691 ALA A CA 1
ATOM 5598 C C . ALA A 1 691 ? 7.845 5.519 -12.940 1.00 32.41 691 ALA A C 1
ATOM 5600 O O . ALA A 1 691 ? 8.255 6.675 -12.832 1.00 32.41 691 ALA A O 1
ATOM 5601 N N . ILE A 1 692 ? 8.666 4.526 -13.301 1.00 34.16 692 ILE A N 1
ATOM 5602 C CA . ILE A 1 692 ? 10.109 4.688 -13.595 1.00 34.16 692 ILE A CA 1
ATOM 5603 C C . ILE A 1 692 ? 10.386 4.557 -15.102 1.00 34.16 692 ILE A C 1
ATOM 5605 O O . ILE A 1 692 ? 11.510 4.759 -15.562 1.00 34.16 692 ILE A O 1
ATOM 5609 N N . GLY A 1 693 ? 9.356 4.243 -15.896 1.00 33.59 693 GLY A N 1
ATOM 5610 C CA . GLY A 1 693 ? 9.467 4.058 -17.340 1.00 33.59 693 GLY A CA 1
ATOM 5611 C C . GLY A 1 693 ? 10.341 2.872 -17.767 1.00 33.59 693 GLY A C 1
ATOM 5612 O O . GLY A 1 693 ? 10.669 2.791 -18.947 1.00 33.59 693 GLY A O 1
ATOM 5613 N N . PHE A 1 694 ? 10.750 1.988 -16.841 1.00 38.28 694 PHE A N 1
ATOM 5614 C CA . PHE A 1 694 ? 11.508 0.765 -17.128 1.00 38.28 694 PHE A CA 1
ATOM 5615 C C . PHE A 1 694 ? 11.526 -0.196 -15.920 1.00 38.28 694 PHE A C 1
ATOM 5617 O O . PHE A 1 694 ? 12.115 0.115 -14.882 1.00 38.28 694 PHE A O 1
ATOM 5624 N N . CYS A 1 695 ? 10.930 -1.383 -16.067 1.00 39.00 695 CYS A N 1
ATOM 5625 C CA . CYS A 1 695 ? 11.126 -2.538 -15.186 1.00 39.00 695 CYS A CA 1
ATOM 5626 C C . CYS A 1 695 ? 11.979 -3.562 -15.952 1.00 39.00 695 CYS A C 1
ATOM 5628 O O . CYS A 1 695 ? 11.706 -3.815 -17.121 1.00 39.00 695 CYS A O 1
ATOM 5630 N N . VAL A 1 696 ? 13.035 -4.115 -15.343 1.00 45.34 696 VAL A N 1
ATOM 5631 C CA . VAL A 1 696 ? 13.809 -5.188 -15.991 1.00 45.34 696 VAL A CA 1
ATOM 5632 C C . VAL A 1 696 ? 13.019 -6.483 -15.808 1.00 45.34 696 VAL A C 1
ATOM 5634 O O . VAL A 1 696 ? 12.873 -6.912 -14.660 1.00 45.34 696 VAL A O 1
ATOM 5637 N N . PRO A 1 697 ? 12.510 -7.107 -16.882 1.00 49.84 697 PRO A N 1
ATOM 5638 C CA . PRO A 1 697 ? 11.757 -8.343 -16.753 1.00 49.84 697 PRO A CA 1
ATOM 5639 C C . PRO A 1 697 ? 12.677 -9.449 -16.211 1.00 49.84 697 PRO A C 1
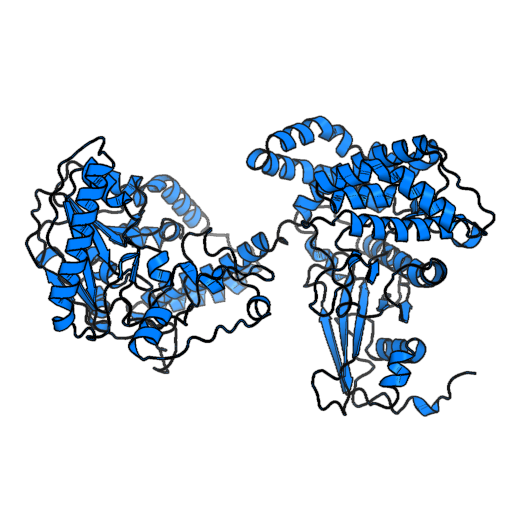ATOM 5641 O O . PRO A 1 697 ? 13.873 -9.472 -16.534 1.00 49.84 697 PRO A O 1
ATOM 5644 N N . PRO A 1 698 ? 12.163 -10.358 -15.363 1.00 52.66 698 PRO A N 1
ATOM 5645 C CA . PRO A 1 698 ? 12.952 -11.461 -14.839 1.00 52.66 698 PRO A CA 1
ATOM 5646 C C . PRO A 1 698 ? 13.409 -12.357 -15.998 1.00 52.66 698 PRO A C 1
ATOM 5648 O O . PRO A 1 698 ? 12.637 -13.102 -16.602 1.00 52.66 698 PRO A O 1
ATOM 5651 N N . ALA A 1 699 ? 14.696 -12.251 -16.318 1.00 57.53 699 ALA A N 1
ATOM 5652 C CA . ALA A 1 699 ? 15.327 -12.917 -17.441 1.00 57.53 699 ALA A CA 1
ATOM 5653 C C . ALA A 1 699 ? 16.572 -13.669 -16.974 1.00 57.53 699 ALA A C 1
ATOM 5655 O O . ALA A 1 699 ? 17.321 -13.199 -16.114 1.00 57.53 699 ALA A O 1
ATOM 5656 N N . TYR A 1 700 ? 16.819 -14.829 -17.569 1.00 61.28 700 TYR A N 1
ATOM 5657 C CA . TYR A 1 700 ? 18.013 -15.621 -17.319 1.00 61.28 700 TYR A CA 1
ATOM 5658 C C . TYR A 1 700 ? 18.732 -15.927 -18.629 1.00 61.28 700 TYR A C 1
ATOM 5660 O O . TYR A 1 700 ? 18.157 -16.007 -19.714 1.00 61.28 700 TYR A O 1
ATOM 5668 N N . GLY A 1 701 ? 20.040 -16.075 -18.522 1.00 64.75 701 GLY A N 1
ATOM 5669 C CA . GLY A 1 701 ? 20.896 -16.610 -19.560 1.00 64.75 701 GLY A CA 1
ATOM 5670 C C . GLY A 1 701 ? 21.770 -17.717 -18.979 1.00 64.75 701 GLY A C 1
ATOM 5671 O O . GLY A 1 701 ? 21.282 -18.654 -18.348 1.00 64.75 701 GLY A O 1
ATOM 5672 N N . ARG A 1 702 ? 23.084 -17.635 -19.170 1.00 68.25 702 ARG A N 1
ATOM 5673 C CA . ARG A 1 702 ? 24.053 -18.637 -18.707 1.00 68.25 702 ARG A CA 1
ATOM 5674 C C . ARG A 1 702 ? 24.773 -18.230 -17.418 1.00 68.25 702 ARG A C 1
ATOM 5676 O O . ARG A 1 702 ? 24.953 -17.047 -17.133 1.00 68.25 702 ARG A O 1
ATOM 5683 N N . GLY A 1 703 ? 25.275 -19.215 -16.675 1.00 51.03 703 GLY A N 1
ATOM 5684 C CA . GLY A 1 703 ? 26.191 -19.016 -15.548 1.00 51.03 703 GLY A CA 1
ATOM 5685 C C . GLY A 1 703 ? 27.667 -18.907 -15.965 1.00 51.03 703 GLY A C 1
ATOM 5686 O O . GLY A 1 703 ? 28.038 -19.164 -17.118 1.00 51.03 703 GLY A O 1
ATOM 5687 N N . ILE A 1 704 ? 28.528 -18.520 -15.012 1.00 49.62 704 ILE A N 1
ATOM 5688 C CA . ILE A 1 704 ? 29.998 -18.502 -15.185 1.00 49.62 704 ILE A CA 1
ATOM 5689 C C . ILE A 1 704 ? 30.570 -19.923 -15.117 1.00 49.62 704 ILE A C 1
ATOM 5691 O O . ILE A 1 704 ? 31.406 -20.275 -15.945 1.00 49.62 704 ILE A O 1
ATOM 5695 N N . ILE A 1 705 ? 30.105 -20.725 -14.150 1.00 45.00 705 ILE A N 1
ATOM 5696 C CA . ILE A 1 705 ? 30.641 -22.061 -13.836 1.00 45.00 705 ILE A CA 1
ATOM 5697 C C . ILE A 1 705 ? 29.759 -23.160 -14.451 1.00 45.00 705 ILE A C 1
ATOM 5699 O O . ILE A 1 705 ? 30.262 -24.038 -15.147 1.00 45.00 705 ILE A O 1
ATOM 5703 N N . PHE A 1 706 ? 28.435 -23.058 -14.294 1.00 46.00 706 PHE A N 1
ATOM 5704 C CA . PHE A 1 706 ? 27.461 -23.969 -14.902 1.00 46.00 706 PHE A CA 1
ATOM 5705 C C . PHE A 1 706 ? 26.754 -23.277 -16.075 1.00 46.00 706 PHE A C 1
ATOM 5707 O O . PHE A 1 706 ? 26.138 -22.223 -15.920 1.00 46.00 706 PHE A O 1
ATOM 5714 N N . ARG A 1 707 ? 26.857 -23.849 -17.282 1.00 50.78 707 ARG A N 1
ATOM 5715 C CA . ARG A 1 707 ? 26.370 -23.230 -18.534 1.00 50.78 707 ARG A CA 1
ATOM 5716 C C . ARG A 1 707 ? 24.836 -23.177 -18.673 1.00 50.78 707 ARG A C 1
ATOM 5718 O O . ARG A 1 707 ? 24.371 -22.612 -19.656 1.00 50.78 707 ARG A O 1
ATOM 5725 N N . GLY A 1 708 ? 24.081 -23.749 -17.730 1.00 42.34 708 GLY A N 1
ATOM 5726 C CA . GLY A 1 708 ? 22.627 -23.933 -17.835 1.00 42.34 708 GLY A CA 1
ATOM 5727 C C . GLY A 1 708 ? 21.761 -22.757 -17.368 1.00 42.34 708 GLY A C 1
ATOM 5728 O O . GLY A 1 708 ? 20.710 -22.541 -17.958 1.00 42.34 708 GLY A O 1
ATOM 5729 N N . PHE A 1 709 ? 22.187 -21.986 -16.357 1.00 51.41 709 PHE A N 1
ATOM 5730 C CA . PHE A 1 709 ? 21.363 -20.923 -15.759 1.00 51.41 709 PHE A CA 1
ATOM 5731 C C . PHE A 1 709 ? 22.230 -19.847 -15.083 1.00 51.41 709 PHE A C 1
ATOM 5733 O O . PHE A 1 709 ? 23.187 -20.172 -14.376 1.00 51.41 709 PHE A O 1
ATOM 5740 N N . GLY A 1 710 ? 21.937 -18.565 -15.315 1.00 58.94 710 GLY A N 1
ATOM 5741 C CA . GLY A 1 710 ? 22.627 -17.439 -14.675 1.00 58.94 710 GLY A CA 1
ATOM 5742 C C . GLY A 1 710 ? 22.308 -16.086 -15.312 1.00 58.94 710 GLY A C 1
ATOM 5743 O O . GLY A 1 710 ? 21.441 -15.986 -16.166 1.00 58.94 710 GLY A O 1
ATOM 5744 N N . TRP A 1 711 ? 23.023 -15.035 -14.914 1.00 61.00 711 TRP A N 1
ATOM 5745 C CA . TRP A 1 711 ? 22.719 -13.646 -15.301 1.00 61.00 711 TRP A CA 1
ATOM 5746 C C . TRP A 1 711 ? 23.377 -13.192 -16.618 1.00 61.00 711 TRP A C 1
ATOM 5748 O O . TRP A 1 711 ? 23.168 -12.067 -17.075 1.00 61.00 711 TRP A O 1
ATOM 5758 N N . PHE A 1 712 ? 24.206 -14.039 -17.239 1.00 63.41 712 PHE A N 1
ATOM 5759 C CA . PHE A 1 712 ? 24.987 -13.657 -18.417 1.00 63.41 712 PHE A CA 1
ATOM 5760 C C . PHE A 1 712 ? 24.248 -13.980 -19.710 1.00 63.41 712 PHE A C 1
ATOM 5762 O O . PHE A 1 712 ? 23.660 -15.048 -19.811 1.00 63.41 712 PHE A O 1
ATOM 5769 N N . PRO A 1 713 ? 24.358 -13.144 -20.746 1.00 68.12 713 PRO A N 1
ATOM 5770 C CA . PRO A 1 713 ? 23.631 -13.365 -21.987 1.00 68.12 713 PRO A CA 1
ATOM 5771 C C . PRO A 1 713 ? 24.134 -14.614 -22.729 1.00 68.12 713 PRO A C 1
ATOM 5773 O O . PRO A 1 713 ? 25.323 -14.959 -22.663 1.00 68.12 713 PRO A O 1
ATOM 5776 N N . TYR A 1 714 ? 23.257 -15.294 -23.463 1.00 74.88 714 TYR A N 1
ATOM 5777 C CA . TYR A 1 714 ? 23.621 -16.405 -24.339 1.00 74.88 714 TYR A CA 1
ATOM 5778 C C . TYR A 1 714 ? 24.533 -15.942 -25.478 1.00 74.88 714 TYR A C 1
ATOM 5780 O O . TYR A 1 714 ? 24.429 -14.832 -25.992 1.00 74.88 714 TYR A O 1
ATOM 5788 N N . ARG A 1 715 ? 25.439 -16.824 -25.909 1.00 76.25 715 ARG A N 1
ATOM 5789 C CA . ARG A 1 715 ? 26.280 -16.585 -27.090 1.00 76.25 715 ARG A CA 1
ATOM 5790 C C . ARG A 1 715 ? 25.479 -16.890 -28.351 1.00 76.25 715 ARG A C 1
ATOM 5792 O O . ARG A 1 715 ? 25.546 -18.004 -28.868 1.00 76.25 715 ARG A O 1
ATOM 5799 N N . ARG A 1 716 ? 24.698 -15.918 -28.815 1.00 79.50 716 ARG A N 1
ATOM 5800 C CA . ARG A 1 716 ? 23.951 -15.995 -30.075 1.00 79.50 716 ARG A CA 1
ATOM 5801 C C . ARG A 1 716 ? 24.536 -15.013 -31.092 1.00 79.50 716 ARG A C 1
ATOM 5803 O O . ARG A 1 716 ? 24.964 -13.939 -30.676 1.00 79.50 716 ARG A O 1
ATOM 5810 N N . PRO A 1 717 ? 24.615 -15.378 -32.385 1.00 82.31 717 PRO A N 1
ATOM 5811 C CA . PRO A 1 717 ? 24.970 -14.437 -33.440 1.00 82.31 717 PRO A CA 1
ATOM 5812 C C . PRO A 1 717 ? 23.960 -13.293 -33.515 1.00 82.31 717 PRO A C 1
ATOM 5814 O O . PRO A 1 717 ? 22.767 -13.561 -33.614 1.00 82.31 717 PRO A O 1
ATOM 5817 N N . ILE A 1 718 ? 24.440 -12.050 -33.533 1.00 84.25 718 ILE A N 1
ATOM 5818 C CA . ILE A 1 718 ? 23.601 -10.874 -33.784 1.00 84.25 718 ILE A CA 1
ATOM 5819 C C . ILE A 1 718 ? 23.995 -10.234 -35.118 1.00 84.25 718 ILE A C 1
ATOM 5821 O O . ILE A 1 718 ? 25.149 -9.857 -35.333 1.00 84.25 718 ILE A O 1
ATOM 5825 N N . ASN A 1 719 ? 23.043 -10.125 -36.039 1.00 89.94 719 ASN A N 1
ATOM 5826 C CA . ASN A 1 719 ? 23.255 -9.568 -37.372 1.00 89.94 719 ASN A CA 1
ATOM 5827 C C . ASN A 1 719 ? 22.352 -8.353 -37.566 1.00 89.94 719 ASN A C 1
ATOM 5829 O O . ASN A 1 719 ? 21.140 -8.501 -37.675 1.00 89.94 719 ASN A O 1
ATOM 5833 N N . THR A 1 720 ? 22.946 -7.169 -37.665 1.00 92.94 720 THR A N 1
ATOM 5834 C CA . THR A 1 720 ? 22.205 -5.910 -37.789 1.00 92.94 720 THR A CA 1
ATOM 5835 C C . THR A 1 720 ? 22.304 -5.371 -39.204 1.00 92.94 720 THR A C 1
ATOM 5837 O O . THR A 1 720 ? 23.405 -5.220 -39.733 1.00 92.94 720 THR A O 1
ATOM 5840 N N . VAL A 1 721 ? 21.171 -5.061 -39.826 1.00 94.94 721 VAL A N 1
ATOM 5841 C CA . VAL A 1 721 ? 21.083 -4.500 -41.177 1.00 94.94 721 VAL A CA 1
ATOM 5842 C C . VAL A 1 721 ? 20.611 -3.053 -41.096 1.00 94.94 721 VAL A C 1
ATOM 5844 O O . VAL A 1 721 ? 19.584 -2.763 -40.490 1.00 94.94 721 VAL A O 1
ATOM 5847 N N . VAL A 1 722 ? 21.351 -2.140 -41.720 1.00 94.75 722 VAL A N 1
ATOM 5848 C CA . VAL A 1 722 ? 20.964 -0.733 -41.880 1.00 94.75 722 VAL A CA 1
ATOM 5849 C C . VAL A 1 722 ? 20.273 -0.575 -43.224 1.00 94.75 722 VAL A C 1
ATOM 5851 O O . VAL A 1 722 ? 20.903 -0.850 -44.245 1.00 94.75 722 VAL A O 1
ATOM 5854 N N . GLY A 1 723 ? 19.008 -0.157 -43.207 1.00 92.44 723 GLY A N 1
ATOM 5855 C CA . GLY A 1 723 ? 18.171 0.032 -44.387 1.00 92.44 723 GLY A CA 1
ATOM 5856 C C . GLY A 1 723 ? 18.431 1.338 -45.141 1.00 92.44 723 GLY A C 1
ATOM 5857 O O . GLY A 1 723 ? 19.375 2.083 -44.867 1.00 92.44 723 GLY A O 1
ATOM 5858 N N . LYS A 1 724 ? 17.568 1.617 -46.123 1.00 93.00 724 LYS A N 1
ATOM 5859 C CA . LYS A 1 724 ? 17.666 2.807 -46.979 1.00 93.00 724 LYS A CA 1
ATOM 5860 C C . LYS A 1 724 ? 17.142 4.057 -46.255 1.00 93.00 724 LYS A C 1
ATOM 5862 O O . LYS A 1 724 ? 16.192 3.951 -45.485 1.00 93.00 724 LYS A O 1
ATOM 5867 N N . PRO A 1 725 ? 17.715 5.250 -46.499 1.00 95.38 725 PRO A N 1
ATOM 5868 C CA . PRO A 1 725 ? 17.183 6.481 -45.939 1.00 95.38 725 PRO A CA 1
ATOM 5869 C C . PRO A 1 725 ? 15.869 6.871 -46.623 1.00 95.38 725 PRO A C 1
ATOM 5871 O O . PRO A 1 725 ? 15.773 6.880 -47.849 1.00 95.38 725 PRO A O 1
ATOM 5874 N N . ILE A 1 726 ? 14.883 7.264 -45.824 1.00 96.62 726 ILE A N 1
ATOM 5875 C CA . ILE A 1 726 ? 13.660 7.937 -46.259 1.00 96.62 726 ILE A CA 1
ATOM 5876 C C . ILE A 1 726 ? 13.949 9.436 -46.258 1.00 96.62 726 ILE A C 1
ATOM 5878 O O . ILE A 1 726 ? 14.166 10.008 -45.181 1.00 96.62 726 ILE A O 1
ATOM 5882 N N . PRO A 1 727 ? 13.964 10.093 -47.431 1.00 94.31 727 PRO A N 1
ATOM 5883 C CA . PRO A 1 727 ? 14.178 11.525 -47.504 1.00 94.31 727 PRO A CA 1
ATOM 5884 C C . PRO A 1 727 ? 13.043 12.275 -46.815 1.00 94.31 727 PRO A C 1
ATOM 5886 O O . PRO A 1 727 ? 11.863 11.991 -47.023 1.00 94.31 727 PRO A O 1
ATOM 5889 N N . VAL A 1 728 ? 13.413 13.264 -46.010 1.00 92.75 728 VAL A N 1
ATOM 5890 C CA . VAL A 1 728 ? 12.473 14.107 -45.273 1.00 92.75 728 VAL A CA 1
ATOM 5891 C C . VAL A 1 728 ? 12.755 15.565 -45.604 1.00 92.75 728 VAL A C 1
ATOM 5893 O O . VAL A 1 728 ? 13.886 16.031 -45.473 1.00 92.75 728 VAL A O 1
ATOM 5896 N N . VAL A 1 729 ? 11.714 16.289 -46.018 1.00 90.25 729 VAL A N 1
ATOM 5897 C CA . VAL A 1 729 ? 11.788 17.727 -46.296 1.00 90.25 729 VAL A CA 1
ATOM 5898 C C . VAL A 1 729 ? 11.491 18.504 -45.019 1.00 90.25 729 VAL A C 1
ATOM 5900 O O . VAL A 1 729 ? 10.477 18.272 -44.354 1.00 90.25 729 VAL A O 1
ATOM 5903 N N . LYS A 1 730 ? 12.377 19.445 -44.678 1.00 92.12 730 LYS A N 1
ATOM 5904 C CA . LYS A 1 730 ? 12.252 20.249 -43.463 1.00 92.12 730 LYS A CA 1
ATOM 5905 C C . LYS A 1 730 ? 10.952 21.057 -43.473 1.00 92.12 730 LYS A C 1
ATOM 5907 O O . LYS A 1 730 ? 10.763 21.926 -44.316 1.00 92.12 730 LYS A O 1
ATOM 5912 N N . THR A 1 731 ? 10.104 20.807 -42.484 1.00 91.44 731 THR A N 1
ATOM 5913 C CA . THR A 1 731 ? 8.804 21.453 -42.295 1.00 91.44 731 THR A CA 1
ATOM 5914 C C . THR A 1 731 ? 8.687 21.885 -40.835 1.00 91.44 731 THR A C 1
ATOM 5916 O O . THR A 1 731 ? 8.624 21.037 -39.951 1.00 91.44 731 THR A O 1
ATOM 5919 N N . LEU A 1 732 ? 8.672 23.195 -40.558 1.00 87.19 732 LEU A N 1
ATOM 5920 C CA . LEU A 1 732 ? 8.680 23.729 -39.181 1.00 87.19 732 LEU A CA 1
ATOM 5921 C C . LEU A 1 732 ? 7.449 23.299 -38.365 1.00 87.19 732 LEU A C 1
ATOM 5923 O O . LEU A 1 732 ? 7.557 22.960 -37.184 1.00 87.19 732 LEU A O 1
ATOM 5927 N N . HIS A 1 733 ? 6.287 23.262 -39.016 1.00 88.94 733 HIS A N 1
ATOM 5928 C CA . HIS A 1 733 ? 5.012 22.870 -38.422 1.00 88.94 733 HIS A CA 1
ATOM 5929 C C . HIS A 1 733 ? 4.394 21.738 -39.254 1.00 88.94 733 HIS A C 1
ATOM 5931 O O . HIS A 1 733 ? 3.500 21.997 -40.057 1.00 88.94 733 HIS A O 1
ATOM 5937 N N . PRO A 1 734 ? 4.903 20.495 -39.134 1.00 90.69 734 PRO A N 1
ATOM 5938 C CA . PRO A 1 734 ? 4.384 19.386 -39.920 1.00 90.69 734 PRO A CA 1
ATOM 5939 C C . PRO A 1 734 ? 2.946 19.082 -39.501 1.00 90.69 734 PRO A C 1
ATOM 5941 O O . PRO A 1 734 ? 2.639 18.997 -38.309 1.00 90.69 734 PRO A O 1
ATOM 5944 N N . THR A 1 735 ? 2.071 18.922 -40.489 1.00 92.31 735 THR A N 1
ATOM 5945 C CA . THR A 1 735 ? 0.684 18.496 -40.269 1.00 92.31 735 THR A CA 1
ATOM 5946 C C . THR A 1 735 ? 0.637 17.024 -39.864 1.00 92.31 735 THR A C 1
ATOM 5948 O O . THR A 1 735 ? 1.540 16.254 -40.195 1.00 92.31 735 THR A O 1
ATOM 5951 N N . GLN A 1 736 ? -0.431 16.604 -39.179 1.00 89.00 736 GLN A N 1
ATOM 5952 C CA . GLN A 1 736 ? -0.590 15.200 -38.781 1.00 89.00 736 GLN A CA 1
ATOM 5953 C C . GLN A 1 736 ? -0.575 14.260 -39.997 1.00 89.00 736 GLN A C 1
ATOM 5955 O O . GLN A 1 736 ? 0.108 13.246 -39.968 1.00 89.00 736 GLN A O 1
ATOM 5960 N N . LYS A 1 737 ? -1.199 14.671 -41.108 1.00 92.56 737 LYS A N 1
ATOM 5961 C CA . LYS A 1 737 ? -1.182 13.932 -42.377 1.00 92.56 737 LYS A CA 1
ATOM 5962 C C . LYS A 1 737 ? 0.239 13.684 -42.901 1.00 92.56 737 LYS A C 1
ATOM 5964 O O . LYS A 1 737 ? 0.566 12.564 -43.264 1.00 92.56 737 LYS A O 1
ATOM 5969 N N . GLN A 1 738 ? 1.103 14.702 -42.892 1.00 88.81 738 GLN A N 1
ATOM 5970 C CA . GLN A 1 738 ? 2.503 14.546 -43.317 1.00 88.81 738 GLN A CA 1
ATOM 5971 C C . GLN A 1 738 ? 3.296 13.619 -42.386 1.00 88.81 738 GLN A C 1
ATOM 5973 O O . GLN A 1 738 ? 4.175 12.891 -42.842 1.00 88.81 738 GLN A O 1
ATOM 5978 N N . ILE A 1 739 ? 3.006 13.659 -41.081 1.00 91.06 739 ILE A N 1
ATOM 5979 C CA . ILE A 1 739 ? 3.617 12.751 -40.103 1.00 91.06 739 ILE A CA 1
ATOM 5980 C C . ILE A 1 739 ? 3.183 11.312 -40.396 1.00 91.06 739 ILE A C 1
ATOM 5982 O O . ILE A 1 739 ? 4.034 10.429 -40.441 1.00 91.06 739 ILE A O 1
ATOM 5986 N N . ASP A 1 740 ? 1.890 11.094 -40.629 1.00 89.50 740 ASP A N 1
ATOM 5987 C CA . ASP A 1 740 ? 1.319 9.776 -40.896 1.00 89.50 740 ASP A CA 1
ATOM 5988 C C . ASP A 1 740 ? 1.852 9.180 -42.208 1.00 89.50 740 ASP A C 1
ATOM 5990 O O . ASP A 1 740 ? 2.298 8.040 -42.210 1.00 89.50 740 ASP A O 1
ATOM 5994 N N . GLU A 1 741 ? 1.928 9.965 -43.289 1.00 94.56 741 GLU A N 1
ATOM 5995 C CA . GLU A 1 741 ? 2.459 9.515 -44.588 1.00 94.56 741 GLU A CA 1
ATOM 5996 C C . GLU A 1 741 ? 3.931 9.072 -44.517 1.00 94.56 741 GLU A C 1
ATOM 5998 O O . GLU A 1 741 ? 4.334 8.090 -45.144 1.00 94.56 741 GLU A O 1
ATOM 6003 N N . ILE A 1 742 ? 4.772 9.805 -43.778 1.00 93.62 742 ILE A N 1
ATOM 6004 C CA . ILE A 1 742 ? 6.185 9.437 -43.608 1.00 93.62 742 ILE A CA 1
ATOM 6005 C C . ILE A 1 742 ? 6.327 8.246 -42.655 1.00 93.62 742 ILE A C 1
ATOM 6007 O O . ILE A 1 742 ? 7.177 7.383 -42.878 1.00 93.62 742 ILE A O 1
ATOM 6011 N N . HIS A 1 743 ? 5.505 8.183 -41.607 1.00 96.62 743 HIS A N 1
ATOM 6012 C CA . HIS A 1 743 ? 5.502 7.077 -40.652 1.00 96.62 743 HIS A CA 1
ATOM 6013 C C . HIS A 1 743 ? 5.039 5.762 -41.291 1.00 96.62 743 HIS A C 1
ATOM 6015 O O . HIS A 1 743 ? 5.669 4.732 -41.066 1.00 96.62 743 HIS A O 1
ATOM 6021 N N . GLU A 1 744 ? 4.029 5.796 -42.159 1.00 93.69 744 GLU A N 1
ATOM 6022 C CA . GLU A 1 744 ? 3.565 4.635 -42.927 1.00 93.69 744 GLU A CA 1
ATOM 6023 C C . GLU A 1 744 ? 4.671 4.098 -43.845 1.00 93.69 744 GLU A C 1
ATOM 6025 O O . GLU A 1 744 ? 4.990 2.908 -43.804 1.00 93.69 744 GLU A O 1
ATOM 6030 N N . LYS A 1 745 ? 5.352 4.987 -44.585 1.00 94.56 745 LYS A N 1
ATOM 6031 C CA . LYS A 1 745 ? 6.529 4.619 -45.396 1.00 94.56 745 LYS A CA 1
ATOM 6032 C C . LYS A 1 745 ? 7.648 4.018 -44.549 1.00 94.56 745 LYS A C 1
ATOM 6034 O O . LYS A 1 745 ? 8.313 3.083 -44.986 1.00 94.56 745 LYS A O 1
ATOM 6039 N N . TYR A 1 746 ? 7.865 4.551 -43.348 1.00 95.88 746 TYR A N 1
ATOM 6040 C CA . TYR A 1 746 ? 8.847 4.011 -42.414 1.00 95.88 746 TYR A CA 1
ATOM 6041 C C . TYR A 1 746 ? 8.486 2.591 -41.969 1.00 95.88 746 TYR A C 1
ATOM 6043 O O . TYR A 1 746 ? 9.331 1.702 -42.052 1.00 95.88 746 TYR A O 1
ATOM 6051 N N . CYS A 1 747 ? 7.235 2.352 -41.568 1.00 92.56 747 CYS A N 1
ATOM 6052 C CA . CYS A 1 747 ? 6.757 1.023 -41.184 1.00 92.56 747 CYS A CA 1
ATOM 6053 C C . CYS A 1 747 ? 6.885 0.023 -42.339 1.00 92.56 747 CYS A C 1
ATOM 6055 O O . CYS A 1 747 ? 7.383 -1.083 -42.138 1.00 92.56 747 CYS A O 1
ATOM 6057 N N . GLN A 1 748 ? 6.515 0.430 -43.556 1.00 93.62 748 GLN A N 1
ATOM 6058 C CA . GLN A 1 748 ? 6.664 -0.404 -44.747 1.00 93.62 748 GLN A CA 1
ATOM 6059 C C . GLN A 1 748 ? 8.129 -0.799 -44.980 1.00 93.62 748 GLN A C 1
ATOM 6061 O O . GLN A 1 748 ? 8.416 -1.977 -45.181 1.00 93.62 748 GLN A O 1
ATOM 6066 N N . GLN A 1 749 ? 9.070 0.145 -44.878 1.00 93.38 749 GLN A N 1
ATOM 6067 C CA . GLN A 1 749 ? 10.491 -0.166 -45.043 1.00 93.38 749 GLN A CA 1
ATOM 6068 C C . GLN A 1 749 ? 11.052 -1.071 -43.942 1.00 93.38 749 GLN A C 1
ATOM 6070 O O . GLN A 1 749 ? 11.948 -1.862 -44.222 1.00 93.38 749 GLN A O 1
ATOM 6075 N N . VAL A 1 750 ? 10.550 -0.986 -42.705 1.00 93.12 750 VAL A N 1
ATOM 6076 C CA . VAL A 1 750 ? 10.926 -1.929 -41.634 1.00 93.12 750 VAL A CA 1
ATOM 6077 C C . VAL A 1 750 ? 10.475 -3.349 -41.989 1.00 93.12 750 VAL A C 1
ATOM 6079 O O . VAL A 1 750 ? 11.261 -4.287 -41.855 1.00 93.12 750 VAL A O 1
ATOM 6082 N N . VAL A 1 751 ? 9.245 -3.506 -42.494 1.00 93.19 751 VAL A N 1
ATOM 6083 C CA . VAL A 1 751 ? 8.707 -4.806 -42.930 1.00 93.19 751 VAL A CA 1
ATOM 6084 C C . VAL A 1 751 ? 9.489 -5.365 -44.115 1.00 93.19 751 VAL A C 1
ATOM 6086 O O . VAL A 1 751 ? 9.900 -6.522 -44.081 1.00 93.19 751 VAL A O 1
ATOM 6089 N N . GLU A 1 752 ? 9.753 -4.548 -45.134 1.00 93.31 752 GLU A N 1
ATOM 6090 C CA . GLU A 1 752 ? 10.561 -4.943 -46.293 1.00 93.31 752 GLU A CA 1
ATOM 6091 C C . GLU A 1 752 ? 11.971 -5.376 -45.866 1.00 93.31 752 GLU A C 1
ATOM 6093 O O . GLU A 1 752 ? 12.433 -6.452 -46.245 1.00 93.31 752 GLU A O 1
ATOM 6098 N N . LEU A 1 753 ? 12.628 -4.594 -45.000 1.00 91.81 753 LEU A N 1
ATOM 6099 C CA . LEU A 1 753 ? 13.967 -4.898 -44.496 1.00 91.81 753 LEU A CA 1
ATOM 6100 C C . LEU A 1 753 ? 14.011 -6.237 -43.744 1.00 91.81 753 LEU A C 1
ATOM 6102 O O . LEU A 1 753 ? 14.989 -6.979 -43.877 1.00 91.81 753 LEU A O 1
ATOM 6106 N N . PHE A 1 754 ? 12.960 -6.563 -42.986 1.00 92.31 754 PHE A N 1
ATOM 6107 C CA . PHE A 1 754 ? 12.817 -7.859 -42.328 1.00 92.31 754 PHE A CA 1
ATOM 6108 C C . PHE A 1 754 ? 12.615 -8.995 -43.339 1.00 92.31 754 PHE A C 1
ATOM 6110 O O . PHE A 1 754 ? 13.384 -9.958 -43.333 1.00 92.31 754 PHE A O 1
ATOM 6117 N N . GLU A 1 755 ? 11.626 -8.889 -44.229 1.00 92.69 755 GLU A N 1
ATOM 6118 C CA . GLU A 1 755 ? 11.261 -9.963 -45.165 1.00 92.69 755 GLU A CA 1
ATOM 6119 C C . GLU A 1 755 ? 12.377 -10.275 -46.177 1.00 92.69 755 GLU A C 1
ATOM 6121 O O . GLU A 1 755 ? 12.618 -11.440 -46.499 1.00 92.69 755 GLU A O 1
ATOM 6126 N N . GLU A 1 756 ? 13.135 -9.269 -46.621 1.00 93.69 756 GLU A N 1
ATOM 6127 C CA . GLU A 1 756 ? 14.289 -9.469 -47.507 1.00 93.69 756 GLU A CA 1
ATOM 6128 C C . GLU A 1 756 ? 15.430 -10.252 -46.832 1.00 93.69 756 GLU A C 1
ATOM 6130 O O . GLU A 1 756 ? 16.195 -10.955 -47.498 1.00 93.69 756 GLU A O 1
ATOM 6135 N N . ASN A 1 757 ? 15.562 -10.148 -45.505 1.00 90.62 757 ASN A N 1
ATOM 6136 C CA . ASN A 1 757 ? 16.723 -10.656 -44.770 1.00 90.62 757 ASN A CA 1
ATOM 6137 C C . ASN A 1 757 ? 16.424 -11.862 -43.866 1.00 90.62 757 ASN A C 1
ATOM 6139 O O . ASN A 1 757 ? 17.353 -12.585 -43.500 1.00 90.62 757 ASN A O 1
ATOM 6143 N N . ARG A 1 758 ? 15.157 -12.146 -43.547 1.00 87.94 758 ARG A N 1
ATOM 6144 C CA . ARG A 1 758 ? 14.758 -13.230 -42.631 1.00 87.94 758 ARG A CA 1
ATOM 6145 C C . ARG A 1 758 ? 15.315 -14.603 -43.024 1.00 87.94 758 ARG A C 1
ATOM 6147 O O . ARG A 1 758 ? 15.815 -15.333 -42.174 1.00 87.94 758 ARG A O 1
ATOM 6154 N N . ASN A 1 759 ? 15.322 -14.927 -44.322 1.00 87.62 759 ASN A N 1
ATOM 6155 C CA . ASN A 1 759 ? 15.842 -16.203 -44.826 1.00 87.62 759 ASN A CA 1
ATOM 6156 C C . ASN A 1 759 ? 17.370 -16.273 -44.705 1.00 87.62 759 ASN A C 1
ATOM 6158 O O . ASN A 1 759 ? 17.924 -17.316 -44.372 1.00 87.62 759 ASN A O 1
ATOM 6162 N N . LYS A 1 760 ? 18.055 -15.148 -44.941 1.00 89.56 760 LYS A N 1
ATOM 6163 C CA . LYS A 1 760 ? 19.517 -15.037 -44.862 1.00 89.56 760 LYS A CA 1
ATOM 6164 C C . LYS A 1 760 ? 20.035 -15.257 -43.439 1.00 89.56 760 LYS A C 1
ATOM 6166 O O . LYS A 1 760 ? 21.139 -15.768 -43.267 1.00 89.56 760 LYS A O 1
ATOM 6171 N N . PHE A 1 761 ? 19.250 -14.872 -42.436 1.00 87.50 761 PHE A N 1
ATOM 6172 C CA . PHE A 1 761 ? 19.615 -14.987 -41.024 1.00 87.50 761 PHE A CA 1
ATOM 6173 C C . PHE A 1 761 ? 18.880 -16.117 -40.291 1.00 87.50 761 PHE A C 1
ATOM 6175 O O . PHE A 1 761 ? 18.869 -16.136 -39.066 1.00 87.50 761 PHE A O 1
ATOM 6182 N N . ASN A 1 762 ? 18.352 -17.096 -41.037 1.00 83.12 762 ASN A N 1
ATOM 6183 C CA . ASN A 1 762 ? 17.738 -18.323 -40.518 1.00 83.12 762 ASN A CA 1
ATOM 6184 C C . ASN A 1 762 ? 16.556 -18.095 -39.561 1.00 83.12 762 ASN A C 1
ATOM 6186 O O . ASN A 1 762 ? 16.348 -18.886 -38.641 1.00 83.12 762 ASN A O 1
ATOM 6190 N N . VAL A 1 763 ? 15.766 -17.043 -39.782 1.00 81.62 763 VAL A N 1
ATOM 6191 C CA . VAL A 1 763 ? 14.503 -16.861 -39.060 1.00 81.62 763 VAL A CA 1
ATOM 6192 C C . VAL A 1 763 ? 13.529 -17.969 -39.493 1.00 81.62 763 VAL A C 1
ATOM 6194 O O . VAL A 1 763 ? 13.340 -18.157 -40.702 1.00 81.62 763 VAL A O 1
ATOM 6197 N N . PRO A 1 764 ? 12.898 -18.704 -38.558 1.00 80.88 764 PRO A N 1
ATOM 6198 C CA . PRO A 1 764 ? 11.932 -19.748 -38.893 1.00 80.88 764 PRO A CA 1
ATOM 6199 C C . PRO A 1 764 ? 10.780 -19.247 -39.787 1.00 80.88 764 PRO A C 1
ATOM 6201 O O . PRO A 1 764 ? 10.406 -18.071 -39.778 1.00 80.88 764 PRO A O 1
ATOM 6204 N N . LYS A 1 765 ? 10.210 -20.140 -40.609 1.00 78.81 765 LYS A N 1
ATOM 6205 C CA . LYS A 1 765 ? 9.154 -19.778 -41.581 1.00 78.81 765 LYS A CA 1
ATOM 6206 C C . LYS A 1 765 ? 7.834 -19.378 -40.912 1.00 78.81 765 LYS A C 1
ATOM 6208 O O . LYS A 1 765 ? 7.065 -18.608 -41.481 1.00 78.81 765 LYS A O 1
ATOM 6213 N N . ASP A 1 766 ? 7.570 -19.930 -39.739 1.00 78.38 766 ASP A N 1
ATOM 6214 C CA . ASP A 1 766 ? 6.401 -19.696 -38.893 1.00 78.38 766 ASP A CA 1
ATOM 6215 C C . ASP A 1 766 ? 6.490 -18.387 -38.097 1.00 78.38 766 ASP A C 1
ATOM 6217 O O . ASP A 1 766 ? 5.457 -17.782 -37.805 1.00 78.38 766 ASP A O 1
ATOM 6221 N N . VAL A 1 767 ? 7.705 -17.901 -37.834 1.00 76.31 767 VAL A N 1
ATOM 6222 C CA . VAL A 1 767 ? 7.952 -16.607 -37.191 1.00 76.31 767 VAL A CA 1
ATOM 6223 C C . VAL A 1 767 ? 7.622 -15.471 -38.160 1.00 76.31 767 VAL A C 1
ATOM 6225 O O . VAL A 1 767 ? 7.975 -15.517 -39.338 1.00 76.31 767 VAL A O 1
ATOM 6228 N N . LYS A 1 768 ? 6.934 -14.434 -37.685 1.00 81.12 768 LYS A N 1
ATOM 6229 C CA . LYS A 1 768 ? 6.574 -13.249 -38.476 1.00 81.12 768 LYS A CA 1
ATOM 6230 C C . LYS A 1 768 ? 6.921 -11.988 -37.702 1.00 81.12 768 LYS A C 1
ATOM 6232 O O . LYS A 1 768 ? 6.935 -12.011 -36.478 1.00 81.12 768 LYS A O 1
ATOM 6237 N N . LEU A 1 769 ? 7.169 -10.910 -38.436 1.00 82.75 769 LEU A N 1
ATOM 6238 C CA . LEU A 1 769 ? 7.232 -9.571 -37.870 1.00 82.75 769 LEU A CA 1
ATOM 6239 C C . LEU A 1 769 ? 5.807 -9.071 -37.620 1.00 82.75 769 LEU A C 1
ATOM 6241 O O . LEU A 1 769 ? 4.978 -9.101 -38.534 1.00 82.75 769 LEU A O 1
ATOM 6245 N N . ILE A 1 770 ? 5.537 -8.604 -36.405 1.00 80.88 770 ILE A N 1
ATOM 6246 C CA . ILE A 1 770 ? 4.260 -7.995 -36.032 1.00 80.88 770 ILE A CA 1
ATOM 6247 C C . ILE A 1 770 ? 4.533 -6.562 -35.581 1.00 80.88 770 ILE A C 1
ATOM 6249 O O . ILE A 1 770 ? 5.449 -6.311 -34.803 1.00 80.88 770 ILE A O 1
ATOM 6253 N N . LEU A 1 771 ? 3.754 -5.616 -36.106 1.00 79.00 771 LEU A N 1
ATOM 6254 C CA . LEU A 1 771 ? 3.791 -4.217 -35.689 1.00 79.00 771 LEU A CA 1
ATOM 6255 C C . LEU A 1 771 ? 2.552 -3.927 -34.836 1.00 79.00 771 LEU A C 1
ATOM 6257 O O . LEU A 1 771 ? 1.438 -4.210 -35.283 1.00 79.00 771 LEU A O 1
ATOM 6261 N N . TYR A 1 772 ? 2.764 -3.351 -33.656 1.00 72.25 772 TYR A N 1
ATOM 6262 C CA . TYR A 1 772 ? 1.749 -2.912 -32.694 1.00 72.25 772 TYR A CA 1
ATOM 6263 C C . TYR A 1 772 ? 1.698 -1.392 -32.573 1.00 72.25 772 TYR A C 1
ATOM 6265 O O . TYR A 1 772 ? 2.754 -0.732 -32.760 1.00 72.25 772 TYR A O 1
#

Sequence (772 aa):
MAPNSENKTCFVGTVDLDKKINGSSVTVGWVVDSLRSHDKIFIEKYGCRKIKDLTWYDASAGKAFISVVLRCTVIFEDSVDENDVYTTIVKIPGRESYVIDNNEDGITINPEDYQDKLARFHNFECAFYNNLAPILDMPVAKTFQAKMWITDEPEGCIHMEDLTFRGKVMNYYDSFNVTQLKVVIKHVTRMQARTLALDSDVWSGKYIGNQDAFEQCAVLTENALRPFKKLANEKCPPAAKLAEKYAKFLTNREFIKYAFSQSYKDLDLKPVCVHGDLWACNIMIAIDKNGDFTNEIAAFVDWQIFHEGGPMDDFSRLLTLCADGNVRREVENFLIDFYLENLTKELEGTGVQVPYSAEKLQEAYDIMFIVEAAHALYLSILVKGTSPEDQRFKRLNTGILVIAISIGFVYVALFTKYWWLVALYIAWRVYDRKSQYEGAYGDNWWLVALYIAWRVYDRNSQYEGGYGDNWYLRTHKKFWEKFSSYFPMKLYKTCDLSPENNYIIGCHPHGLIASSYFIHMCTESTGWSKLFPNIQTRLCTLDCMFWWPLRREQLLSMGLISVSAKSIEYMLKKQQKGLAVGIVIGGAEEALDAHPNKYDLTLLNRKGFVKIALRHGAHLVPMFSFGETDIYNQLENSQEEALDAHPNKYDLTLLNRKGFVKIALRHGAHLVPMFSFGETDIYNQLENSQAIGFCVPPAYGRGIIFRGFGWFPYRRPINTVVGKPIPVVKTLHPTQKQIDEIHEKYCQQVVELFEENRNKFNVPKDVKLILY

pLDDT: mean 76.68, std 18.81, range [24.2, 98.56]

Radius of gyration: 34.6 Å; chains: 1; bounding box: 78×66×91 Å

Foldseek 3Di:
DPPDPVLPPQAADPEDQCDDDPPANDTNVNLVVLCVVFPPVCCVPCVRFHWPYKDWDFPCVPVDQFKTKIKIWTDTPPDPDPPPIFIWIKIFGDPPSVPPPVPDDPDDDDSVVVVVVSLLLLVQQQCCLVQQVVQLPAQAFAWSHWAGQDVVDGTTMTITGDCLVWWDFDPLPAADALLLLLQVLLRLLSSQLSQLLDDCVRAPPPFAFPLVVLLVLLVLLLVLLVVLLVVCVVPPVVVSVVSVVCVVVLNDSVLSSCLWHPLCVVLVHQWGKDLQQQERRQWIATADPLRDGDSHTNHGHSSSGIGTTHSQQNVLLHLLRRHDPVNSVVCLVCVLVSSQVSSCVSNVPSPDDDSDDSVSSVSSSVSNNSNSNSVNSSCVVVCQCVPPVNVCVVVVVVVVVVVVCVVVLVLPCPQHPVVVVVVVVVVVVVVCVVCVVPPPPPDCVVVVVVLVVVCVVCVCLLLQFFDDPPQPVQEVQVSCLVVCVLQVEEEAEPDADDQQAAEEEAEPDCAQDNVNCLPQQLHCNRPNCVRHPNAHEAEEDDPVQLPDPPSVNVCSSSRYHHPDLSSVLNQLVDPGGRYYYYYHQQAQVSNQVLAPLAREAAQLPRLVVLVSCQQRQHWYKYKYKDCSSVQWHFDDCPPPCLLQLAVVDDDDPVVVPCPVVVVCVVVVHDDDDDDDPCPSVPDHDDNPCPVRSHDNGDIWAQDPVGGPTHRGTDRHHMYMYMFDIHGHHHDNDDDPVNSNVSSVVVVVRNQVVCVVCCVVSVNDPPHHNHYD

Secondary structure (DSSP, 8-state):
-PPPGGGGGSSB-S--TTPBSTTSS-BHHHHHHHHHHH-HHHHHHHTTPPEEEEEEEETTTT--SSEEEEEEEEEETT--STT-EEEEEEEEE-SGGGGTTTTTS-----HHHHHHHHHHHHHHHHHIIIIITTTS---B--EEEEE---TTSSPPEEEEE--TTTEEEPPTTSPPPHHHHHHHHHHHHHHHHHHHHS-HHHHTTTSB--HHHHHHHHHHHHHHHHHHHHHHHHH-HHHHHHHHHHHHHHT-HHHHHHHHHTHHHHTTPPPEEE-SS-SGGGEEEEE-TTS-EEEEEEEE---TT-EEE-TTHHHHHHHHHHS-HHHHHHHHTTHHHHHHHHHHHHHTTTSPPP---HHHHHHHHHHHHHHHHHHHHHHHHHTTTTSHHHHHHHHHHHHHHHHHHHHHHHHHHHHSTTHHHHHHHHHHHHHHHHHTTTTTTTTTHHHHHHHHHHHHHTTTGGGTT-S-TT-HHHH-HHHHHHHHTTTT-EEEESS---TTS-EEEEEE--TTT-HHHHHHHH-STT-HHHHSTT-EEEEEE-GGGGSSTTHHHHHHHTTEEE-SHHHHHHHHHSS--SEEEEEESSHHHHHHT--TT-EEE--TT--HHHHHHHHHTPEEEEEEEETTTTTSEE----HHHHHS-BTTB---GGGT-THHHHHHHHHTPPP-----SSGGGSS---TTSSTTS-----EEBB-SSSTTSBSBPP----EEEE---B-----SS--HHHHHHHHHHHHHHHHHHHHHHTTTTT--SS--EEE-